Protein AF-0000000080632646 (afdb_homodimer)

Solvent-accessible surface area (backbone atoms only — not comparable to full-atom values): 44361 Å² total; per-residue (Å²): 124,80,54,88,73,35,40,24,27,39,28,62,52,86,60,17,38,57,53,38,39,53,51,4,61,45,96,52,61,19,38,34,31,29,86,48,59,68,58,43,52,38,45,74,72,44,43,52,91,81,66,84,51,54,47,68,54,57,66,64,22,36,61,49,72,34,59,57,71,74,58,52,50,76,34,46,31,38,36,36,32,41,66,48,53,60,45,95,84,55,38,73,36,53,64,54,44,47,50,51,31,37,58,49,10,63,43,55,52,80,72,21,34,43,30,39,27,44,73,50,33,61,46,38,65,66,69,57,37,44,59,40,29,28,68,47,42,74,45,47,77,81,76,29,29,47,41,32,27,35,52,74,82,65,50,92,88,43,84,79,44,36,78,38,57,34,50,38,47,28,11,16,77,42,73,68,46,22,51,48,46,40,34,50,51,44,65,57,22,75,53,33,68,45,78,33,93,26,41,40,37,34,33,38,16,53,33,47,51,33,30,53,53,36,38,49,32,16,48,34,37,51,48,30,56,47,27,54,76,70,72,40,61,43,59,57,22,48,56,53,31,49,56,40,92,82,46,79,88,68,59,43,61,70,57,22,38,82,45,47,64,45,34,42,32,27,52,45,50,53,30,43,75,72,74,36,82,68,51,38,62,51,32,13,51,54,50,34,69,42,40,26,42,48,55,25,49,54,51,52,53,52,52,58,71,65,53,72,86,71,85,76,79,52,29,34,34,35,34,32,47,30,29,47,59,79,46,49,52,53,57,58,27,39,47,58,40,24,52,53,45,34,42,73,73,64,36,43,74,48,34,30,44,96,57,48,52,56,68,58,40,33,68,76,68,71,43,71,69,42,55,80,91,69,59,65,68,9,52,27,37,34,40,60,29,74,24,63,76,53,59,75,48,36,64,62,52,56,38,67,38,22,44,94,42,28,33,38,36,39,26,38,71,55,80,66,61,78,91,67,62,55,77,66,48,48,80,43,60,78,124,82,56,92,74,36,39,25,27,39,26,61,51,86,62,17,36,57,53,39,38,54,50,4,62,45,95,52,61,19,39,34,30,29,87,48,57,70,58,45,52,39,45,74,71,42,44,52,91,81,66,85,50,54,47,68,54,54,66,64,20,37,61,48,72,33,59,57,72,74,57,52,51,76,34,46,31,37,35,38,32,42,66,50,53,60,45,96,84,56,39,72,37,53,63,54,44,46,50,51,32,36,58,49,11,63,42,54,52,80,72,22,36,43,30,40,28,44,71,50,33,61,45,39,64,67,70,56,36,44,59,40,29,28,68,48,42,72,46,46,75,79,76,29,28,46,40,32,28,35,52,72,82,65,50,92,86,43,83,77,44,36,79,39,56,34,51,38,47,28,12,16,77,42,73,67,47,24,51,49,46,41,36,51,52,44,66,56,22,74,53,33,69,44,78,34,92,28,43,39,36,35,33,40,16,55,32,49,51,32,29,53,52,35,37,49,31,15,48,33,38,52,48,29,57,48,27,53,75,68,74,41,61,42,60,58,21,48,56,53,31,51,56,40,91,82,46,79,88,67,59,43,60,69,58,21,38,84,45,48,63,43,34,42,34,29,52,44,51,52,30,42,75,73,73,37,82,68,51,39,65,50,33,14,50,54,50,35,70,43,42,25,43,48,55,26,50,54,49,50,53,52,52,57,71,65,53,71,85,72,87,77,77,51,30,35,34,36,35,33,46,30,31,47,60,80,45,50,53,53,56,58,26,37,46,57,41,24,53,53,45,35,41,73,74,62,34,44,74,47,35,29,46,97,58,46,53,56,68,58,40,32,69,75,70,69,43,72,66,43,55,79,93,69,59,66,68,10,52,26,37,34,41,61,28,75,24,63,75,53,59,72,48,36,64,62,52,56,40,67,38,20,44,94,41,27,35,39,35,38,26,37,69,54,79,65,62,77,90,66,63,56,77,66,47,49,80,43,62,78

InterPro domains:
  IPR001732 UDP-glucose/GDP-mannose dehydrogenase, N-terminal [PF03721] (6-178)
  IPR008927 6-phosphogluconate dehydrogenase-like, C-terminal domain superfamily [SSF48179] (200-291)
  IPR014026 UDP-glucose/GDP-mannose dehydrogenase, dimerisation [PF00984] (201-289)
  IPR014027 UDP-glucose/GDP-mannose dehydrogenase, C-terminal [PF03720] (318-418)
  IPR014027 UDP-glucose/GDP-mannose dehydrogenase, C-terminal [SM00984] (317-418)
  IPR017476 UDP-glucose/GDP-mannose dehydrogenase [PIRSF000124] (6-392)
  IPR017476 UDP-glucose/GDP-mannose dehydrogenase [TIGR03026] (6-405)
  IPR028359 UDP-N-acetyl-D-mannosamine/glucosamine dehydrogenase [PIRSF500136] (3-419)
  IPR028359 UDP-N-acetyl-D-mannosamine/glucosamine dehydrogenase [PTHR43491] (3-418)
  IPR036220 UDP-glucose/GDP-mannose dehydrogenase, C-terminal domain superfamily [SSF52413] (300-417)
  IPR036291 NAD(P)-binding domain superfamily [SSF51735] (5-191)

Sequence (860 aa):
MTHSRRISVIGLGYVGLPVAVAFGRMDVPVVAFDIDARRIAALRAGHDHTGEVADTDLAAARLHLTDDPADLAQADFHIVTVPTPIDDARRPDLRPLLAASRTVGRHLKRGDVVVYESTVYPGATEMDCVPVLEAESGLTFGRDFTIGYSPERINPGDKEHRFETITKVVSGSDPATRSLVAAVYGSVVKAGVHEAASLAVAEAAKVIENTQRDVNIALMNELAVIFHRMGIDTRDVLAAAGTKWNFLKFQPGLVGGHCIGVDPYYLTHRAEQLGHNPEVILAGRRINDTMGQYVAQETVKRLLRGRVGASGPLRVTVLGLTFKEDVPDIRNTRVVDIVAELKSFGVEVALHDPLAAADEVAHEYGLTLTARDALPPADAVVLAVPHAAYRTEGWDLVSGLLKDRRGIVMDVKGLLDRGAVPEGVDLWRLMTHSRRISVIGLGYVGLPVAVAFGRMDVPVVAFDIDARRIAALRAGHDHTGEVADTDLAAARLHLTDDPADLAQADFHIVTVPTPIDDARRPDLRPLLAASRTVGRHLKRGDVVVYESTVYPGATEMDCVPVLEAESGLTFGRDFTIGYSPERINPGDKEHRFETITKVVSGSDPATRSLVAAVYGSVVKAGVHEAASLAVAEAAKVIENTQRDVNIALMNELAVIFHRMGIDTRDVLAAAGTKWNFLKFQPGLVGGHCIGVDPYYLTHRAEQLGHNPEVILAGRRINDTMGQYVAQETVKRLLRGRVGASGPLRVTVLGLTFKEDVPDIRNTRVVDIVAELKSFGVEVALHDPLAAADEVAHEYGLTLTARDALPPADAVVLAVPHAAYRTEGWDLVSGLLKDRRGIVMDVKGLLDRGAVPEGVDLWRL

Secondary structure (DSSP, 8-state):
----PPEEEE--STTHHHHHHHHHTSSS-EEEE-S-HHHHHHHHTT--TTSSS-HHHHHHS-EEEES-GGGGGG-SEEEE-----B-TTS-B--HHHHHHHHHHHTT--TT-EEEE-S---TTHIIIIIHHHHHHHH---BTTTBEEEE------TT-SSS-TTTSPEEEEESSHHHHHHHHHHHHTT-TT-EEE-SSHHHHHHHHHHHHHHHHHHHHHHHHHHHHHHHHT--HHHHHHHHTTSTT----------TTTTTTTHHHHHHHHHHTT---SHHHHHHHHHHHHHHHHHHHHHHHHHHH-SS--S--EEEEE--SSSTT----TT-SHHHHHHHHHHTT-EEEEE-SSS-HHHHHHHH------GGGPPPBSEEEE-S--HHHHHHTHHHHHHTBGGG-EEEEETT--S-GGGPPTTEEEEE-/----PPEEEE--STTHHHHHHHHHTSSS-EEEE-S-HHHHHHHHTT--TTSSS-HHHHHHS-EEEES-GGGGGG-SEEEE-----B-TTS-B--HHHHHHHHHHHTT--TT-EEEE-S---TTHIIIIIHHHHHHHH---BTTTBEEEE------TT-SSS-TTTSPEEEEESSHHHHHHHHHHHHTT-TT-EEE-SSHHHHHHHHHHHHHHHHHHHHHHHHHHHHHHHHT--HHHHHHHHTTSTT----------TTTTTTTHHHHHHHHHHTT---SHHHHHHHHHHHHHHHHHHHHHHHHHHH-SS--S--EEEEE--SSSTT----TT-SHHHHHHHHHHTT-EEEEE-SSS-HHHHHHHH---B--GGGPPPBSEEEE-S--HHHHHHTHHHHHHTBGGG-EEEEETT--S-GGGPPTTEEEEE-

Radius of gyration: 30.77 Å; Cα contacts (8 Å, |Δi|>4): 1858; chains: 2; bounding box: 83×86×66 Å

Structure (mmCIF, N/CA/C/O backbone):
data_AF-0000000080632646-model_v1
#
loop_
_entity.id
_entity.type
_entity.pdbx_description
1 polymer 'UDP-glucose/GDP-mannose dehydrogenase family protein putative Capsular polysaccharide biosynthesis protein'
#
loop_
_atom_site.group_PDB
_atom_site.id
_atom_site.type_symbol
_atom_site.label_atom_id
_atom_site.label_alt_id
_atom_site.label_comp_id
_atom_site.label_asym_id
_atom_site.label_entity_id
_atom_site.label_seq_id
_atom_site.pdbx_PDB_ins_code
_atom_site.Cartn_x
_atom_site.Cartn_y
_atom_site.Cartn_z
_atom_site.occupancy
_atom_site.B_iso_or_equiv
_atom_site.auth_seq_id
_atom_site.auth_comp_id
_atom_site.auth_asym_id
_atom_site.auth_atom_id
_atom_site.pdbx_PDB_model_num
ATOM 1 N N . MET A 1 1 ? -9.266 -21.219 -36.562 1 50 1 MET A N 1
ATOM 2 C CA . MET A 1 1 ? -9.5 -21.484 -35.125 1 50 1 MET A CA 1
ATOM 3 C C . MET A 1 1 ? -8.18 -21.719 -34.406 1 50 1 MET A C 1
ATOM 5 O O . MET A 1 1 ? -7.328 -22.469 -34.875 1 50 1 MET A O 1
ATOM 9 N N . THR A 1 2 ? -7.727 -20.719 -33.344 1 66.56 2 THR A N 1
ATOM 10 C CA . THR A 1 2 ? -6.387 -20.703 -32.781 1 66.56 2 THR A CA 1
ATOM 11 C C . THR A 1 2 ? -6.105 -21.984 -32.031 1 66.56 2 THR A C 1
ATOM 13 O O . THR A 1 2 ? -4.949 -22.312 -31.75 1 66.56 2 THR A O 1
ATOM 16 N N . HIS A 1 3 ? -7.227 -22.797 -31.688 1 81.25 3 HIS A N 1
ATOM 17 C CA . HIS A 1 3 ? -7.062 -24.094 -31.047 1 81.25 3 HIS A CA 1
ATOM 18 C C . HIS A 1 3 ? -8.211 -25.047 -31.406 1 81.25 3 HIS A C 1
ATOM 20 O O . HIS A 1 3 ? -9.227 -24.594 -31.938 1 81.25 3 HIS A O 1
ATOM 26 N N . SER A 1 4 ? -8.062 -26.328 -31.266 1 89 4 SER A N 1
ATOM 27 C CA . SER A 1 4 ? -9.078 -27.297 -31.641 1 89 4 SER A CA 1
ATOM 28 C C . SER A 1 4 ? -9.703 -27.953 -30.406 1 89 4 SER A C 1
ATOM 30 O O . SER A 1 4 ? -10.305 -29.016 -30.5 1 89 4 SER A O 1
ATOM 32 N N . ARG A 1 5 ? -9.578 -27.297 -29.328 1 94.56 5 ARG A N 1
ATOM 33 C CA . ARG A 1 5 ? -10.039 -27.891 -28.078 1 94.56 5 ARG A CA 1
ATOM 34 C C . ARG A 1 5 ? -11.539 -27.672 -27.891 1 94.56 5 ARG A C 1
ATOM 36 O O . ARG A 1 5 ? -12.07 -26.625 -28.266 1 94.56 5 ARG A O 1
ATOM 43 N N . ARG A 1 6 ? -12.203 -28.672 -27.344 1 97.12 6 ARG A N 1
ATOM 44 C CA . ARG A 1 6 ? -13.57 -28.562 -26.859 1 97.12 6 ARG A CA 1
ATOM 45 C C . ARG A 1 6 ? -13.609 -28.188 -25.391 1 97.12 6 ARG A C 1
ATOM 47 O O . ARG A 1 6 ? -13.102 -28.922 -24.547 1 97.12 6 ARG A O 1
ATOM 54 N N . ILE A 1 7 ? -14.32 -27.094 -25.125 1 98.25 7 ILE A N 1
ATOM 55 C CA . ILE A 1 7 ? -14.164 -26.469 -23.812 1 98.25 7 ILE A CA 1
ATOM 56 C C . ILE A 1 7 ? -15.359 -26.812 -22.938 1 98.25 7 ILE A C 1
ATOM 58 O O . ILE A 1 7 ? -16.5 -26.844 -23.406 1 98.25 7 ILE A O 1
ATOM 62 N N . SER A 1 8 ? -15.133 -27.141 -21.719 1 98.75 8 SER A N 1
ATOM 63 C CA . SER A 1 8 ? -16.156 -27.141 -20.672 1 98.75 8 SER A CA 1
ATOM 64 C C . SER A 1 8 ? -15.805 -26.156 -19.562 1 98.75 8 SER A C 1
ATOM 66 O O . SER A 1 8 ? -14.625 -25.906 -19.297 1 98.75 8 SER A O 1
ATOM 68 N N . VAL A 1 9 ? -16.797 -25.547 -18.984 1 98.75 9 VAL A N 1
ATOM 69 C CA . VAL A 1 9 ? -16.656 -24.656 -17.844 1 98.75 9 VAL A CA 1
ATOM 70 C C . VAL A 1 9 ? -17.469 -25.203 -16.656 1 98.75 9 VAL A C 1
ATOM 72 O O . VAL A 1 9 ? -18.656 -25.469 -16.797 1 98.75 9 VAL A O 1
ATOM 75 N N . ILE A 1 10 ? -16.766 -25.484 -15.555 1 98.75 10 ILE A N 1
ATOM 76 C CA . ILE A 1 10 ? -17.391 -26.016 -14.352 1 98.75 10 ILE A CA 1
ATOM 77 C C . ILE A 1 10 ? -17.641 -24.891 -13.352 1 98.75 10 ILE A C 1
ATOM 79 O O . ILE A 1 10 ? -16.688 -24.312 -12.812 1 98.75 10 ILE A O 1
ATOM 83 N N . GLY A 1 11 ? -18.844 -24.656 -12.977 1 97.62 11 GLY A N 1
ATOM 84 C CA . GLY A 1 11 ? -19.266 -23.5 -12.211 1 97.62 11 GLY A CA 1
ATOM 85 C C . GLY A 1 11 ? -19.641 -22.312 -13.07 1 97.62 11 GLY A C 1
ATOM 86 O O . GLY A 1 11 ? -18.844 -21.828 -13.867 1 97.62 11 GLY A O 1
ATOM 87 N N . LEU A 1 12 ? -20.891 -21.875 -12.969 1 97.25 12 LEU A N 1
ATOM 88 C CA . LEU A 1 12 ? -21.375 -20.812 -13.828 1 97.25 12 LEU A CA 1
ATOM 89 C C . LEU A 1 12 ? -21.797 -19.594 -12.992 1 97.25 12 LEU A C 1
ATOM 91 O O . LEU A 1 12 ? -22.859 -19.031 -13.219 1 97.25 12 LEU A O 1
ATOM 95 N N . GLY A 1 13 ? -20.938 -19.297 -11.992 1 90.56 13 GLY A N 1
ATOM 96 C CA . GLY A 1 13 ? -21.141 -18.094 -11.203 1 90.56 13 GLY A CA 1
ATOM 97 C C . GLY A 1 13 ? -20.578 -16.844 -11.852 1 90.56 13 GLY A C 1
ATOM 98 O O . GLY A 1 13 ? -20.641 -16.703 -13.07 1 90.56 13 GLY A O 1
ATOM 99 N N . TYR A 1 14 ? -20.078 -15.914 -11.031 1 86.06 14 TYR A N 1
ATOM 100 C CA . TYR A 1 14 ? -19.594 -14.609 -11.453 1 86.06 14 TYR A CA 1
ATOM 101 C C . TYR A 1 14 ? -18.422 -14.758 -12.43 1 86.06 14 TYR A C 1
ATOM 103 O O . TYR A 1 14 ? -18.25 -13.914 -13.312 1 86.06 14 TYR A O 1
ATOM 111 N N . VAL A 1 15 ? -17.672 -15.836 -12.234 1 90.88 15 VAL A N 1
ATOM 112 C CA . VAL A 1 15 ? -16.469 -16.016 -13.031 1 90.88 15 VAL A CA 1
ATOM 113 C C . VAL A 1 15 ? -16.75 -16.953 -14.203 1 90.88 15 VAL A C 1
ATOM 115 O O . VAL A 1 15 ? -16.438 -16.625 -15.352 1 90.88 15 VAL A O 1
ATOM 118 N N . GLY A 1 16 ? -17.406 -18 -13.992 1 95.5 16 GLY A N 1
ATOM 119 C CA . GLY A 1 16 ? -17.547 -19.078 -14.961 1 95.5 16 GLY A CA 1
ATOM 120 C C . GLY A 1 16 ? -18.438 -18.719 -16.125 1 95.5 16 GLY A C 1
ATOM 121 O O . GLY A 1 16 ? -18.156 -19.062 -17.281 1 95.5 16 GLY A O 1
ATOM 122 N N . LEU A 1 17 ? -19.516 -18.016 -15.844 1 95 17 LEU A N 1
ATOM 123 C CA . LEU A 1 17 ? -20.469 -17.734 -16.906 1 95 17 LEU A CA 1
ATOM 124 C C . LEU A 1 17 ? -19.859 -16.797 -17.953 1 95 17 LEU A C 1
ATOM 126 O O . LEU A 1 17 ? -19.953 -17.062 -19.156 1 95 17 LEU A O 1
ATOM 130 N N . PRO A 1 18 ? -19.203 -15.695 -17.531 1 93.56 18 PRO A N 1
ATOM 131 C CA . PRO A 1 18 ? -18.547 -14.852 -18.516 1 93.56 18 PRO A CA 1
ATOM 132 C C . PRO A 1 18 ? -17.516 -15.625 -19.359 1 93.56 18 PRO A C 1
ATOM 134 O O . PRO A 1 18 ? -17.391 -15.391 -20.562 1 93.56 18 PRO A O 1
ATOM 137 N N . VAL A 1 19 ? -16.797 -16.531 -18.75 1 95.88 19 VAL A N 1
ATOM 138 C CA . VAL A 1 19 ? -15.82 -17.344 -19.453 1 95.88 19 VAL A CA 1
ATOM 139 C C . VAL A 1 19 ? -16.516 -18.234 -20.469 1 95.88 19 VAL A C 1
ATOM 141 O O . VAL A 1 19 ? -16.109 -18.297 -21.625 1 95.88 19 VAL A O 1
ATOM 144 N N . ALA A 1 20 ? -17.578 -18.906 -20.062 1 97.25 20 ALA A N 1
ATOM 145 C CA . ALA A 1 20 ? -18.344 -19.797 -20.938 1 97.25 20 ALA A CA 1
ATOM 146 C C . ALA A 1 20 ? -18.906 -19.031 -22.125 1 97.25 20 ALA A C 1
ATOM 148 O O . ALA A 1 20 ? -18.844 -19.5 -23.266 1 97.25 20 ALA A O 1
ATOM 149 N N . VAL A 1 21 ? -19.422 -17.859 -21.828 1 95.94 21 VAL A N 1
ATOM 150 C CA . VAL A 1 21 ? -20.047 -17.047 -22.859 1 95.94 21 VAL A CA 1
ATOM 151 C C . VAL A 1 21 ? -19 -16.578 -23.859 1 95.94 21 VAL A C 1
ATOM 153 O O . VAL A 1 21 ? -19.25 -16.578 -25.078 1 95.94 21 VAL A O 1
ATOM 156 N N . ALA A 1 22 ? -17.859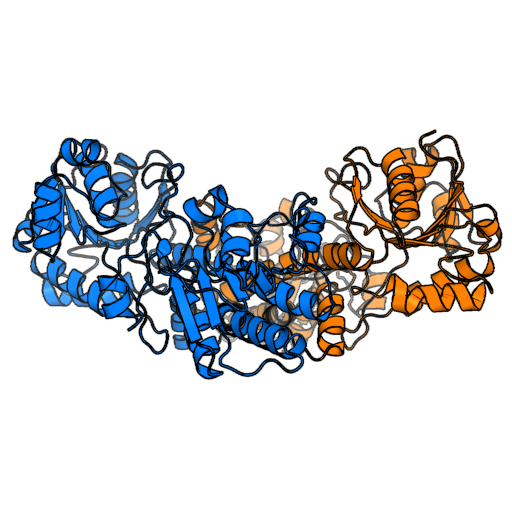 -16.156 -23.391 1 94.75 22 ALA A N 1
ATOM 157 C CA . ALA A 1 22 ? -16.781 -15.719 -24.281 1 94.75 22 ALA A CA 1
ATOM 158 C C . ALA A 1 22 ? -16.375 -16.828 -25.25 1 94.75 22 ALA A C 1
ATOM 160 O O . ALA A 1 22 ? -16.234 -16.594 -26.453 1 94.75 22 ALA A O 1
ATOM 161 N N . PHE A 1 23 ? -16.234 -18.016 -24.75 1 96.25 23 PHE A N 1
ATOM 162 C CA . PHE A 1 23 ? -15.852 -19.141 -25.594 1 96.25 23 PHE A CA 1
ATOM 163 C C . PHE A 1 23 ? -17.031 -19.578 -26.469 1 96.25 23 PHE A C 1
ATOM 165 O O . PHE A 1 23 ? -16.844 -20.047 -27.578 1 96.25 23 PHE A O 1
ATOM 172 N N . GLY A 1 24 ? -18.203 -19.438 -25.922 1 96.25 24 GLY A N 1
ATOM 173 C CA . GLY A 1 24 ? -19.406 -19.828 -26.641 1 96.25 24 GLY A CA 1
ATOM 174 C C . GLY A 1 24 ? -19.672 -18.984 -27.859 1 96.25 24 GLY A C 1
ATOM 175 O O . GLY A 1 24 ? -20.484 -19.359 -28.719 1 96.25 24 GLY A O 1
ATOM 176 N N . ARG A 1 25 ? -19.078 -17.844 -27.922 1 92.62 25 ARG A N 1
ATOM 177 C CA . ARG A 1 25 ? -19.234 -16.984 -29.078 1 92.62 25 ARG A CA 1
ATOM 178 C C . ARG A 1 25 ? -18.422 -17.484 -30.266 1 92.62 25 ARG A C 1
ATOM 180 O O . ARG A 1 25 ? -18.625 -17.062 -31.391 1 92.62 25 ARG A O 1
ATOM 187 N N . MET A 1 26 ? -17.656 -18.375 -29.938 1 88.94 26 MET A N 1
ATOM 188 C CA . MET A 1 26 ? -16.906 -19.016 -31 1 88.94 26 MET A CA 1
ATOM 189 C C . MET A 1 26 ? -17.734 -20.094 -31.688 1 88.94 26 MET A C 1
ATOM 191 O O . MET A 1 26 ? -18.891 -20.312 -31.328 1 88.94 26 MET A O 1
ATOM 195 N N . ASP A 1 27 ? -17.219 -20.797 -32.656 1 83.25 27 ASP A N 1
ATOM 196 C CA . ASP A 1 27 ? -17.984 -21.703 -33.5 1 83.25 27 ASP A CA 1
ATOM 197 C C . ASP A 1 27 ? -18.219 -23.047 -32.812 1 83.25 27 ASP A C 1
ATOM 199 O O . ASP A 1 27 ? -18.984 -23.875 -33.281 1 83.25 27 ASP A O 1
ATOM 203 N N . VAL A 1 28 ? -17.625 -23.281 -31.734 1 83.81 28 VAL A N 1
ATOM 204 C CA . VAL A 1 28 ? -17.766 -24.562 -31.047 1 83.81 28 VAL A CA 1
ATOM 205 C C . VAL A 1 28 ? -18.516 -24.375 -29.734 1 83.81 28 VAL A C 1
ATOM 207 O O . VAL A 1 28 ? -18.188 -23.484 -28.938 1 83.81 28 VAL A O 1
ATOM 210 N N . PRO A 1 29 ? -19.531 -25.312 -29.516 1 90.12 29 PRO A N 1
ATOM 211 C CA . PRO A 1 29 ? -20.297 -25.172 -28.266 1 90.12 29 PRO A CA 1
ATOM 212 C C . PRO A 1 29 ? -19.453 -25.453 -27.031 1 90.12 29 PRO A C 1
ATOM 214 O O . PRO A 1 29 ? -18.594 -26.359 -27.047 1 90.12 29 PRO A O 1
ATOM 217 N N . VAL A 1 30 ? -19.719 -24.75 -26.016 1 97.75 30 VAL A N 1
ATOM 218 C CA . VAL A 1 30 ? -19.062 -24.922 -24.719 1 97.75 30 VAL A CA 1
ATOM 219 C C . VAL A 1 30 ? -19.953 -25.719 -23.797 1 97.75 30 VAL A C 1
ATOM 221 O O . VAL A 1 30 ? -21.156 -25.422 -23.656 1 97.75 30 VAL A O 1
ATOM 224 N N . VAL A 1 31 ? -19.469 -26.812 -23.234 1 98.62 31 VAL A N 1
ATOM 225 C CA . VAL A 1 31 ? -20.188 -27.484 -22.156 1 98.62 31 VAL A CA 1
ATOM 226 C C . VAL A 1 31 ? -20.172 -26.625 -20.891 1 98.62 31 VAL A C 1
ATOM 228 O O . VAL A 1 31 ? -19.156 -26.578 -20.203 1 98.62 31 VAL A O 1
ATOM 231 N N . ALA A 1 32 ? -21.281 -26.016 -20.625 1 98.75 32 ALA A N 1
ATOM 232 C CA . ALA A 1 32 ? -21.422 -25.141 -19.469 1 98.75 32 ALA A CA 1
ATOM 233 C C . ALA A 1 32 ? -22.156 -25.859 -18.328 1 98.75 32 ALA A C 1
ATOM 235 O O . ALA A 1 32 ? -23.375 -25.984 -18.359 1 98.75 32 ALA A O 1
ATOM 236 N N . PHE A 1 33 ? -21.391 -26.188 -17.297 1 98.69 33 PHE A N 1
ATOM 237 C CA . PHE A 1 33 ? -21.891 -27.094 -16.266 1 98.69 33 PHE A CA 1
ATOM 238 C C . PHE A 1 33 ? -22.016 -26.359 -14.93 1 98.69 33 PHE A C 1
ATOM 240 O O . PHE A 1 33 ? -21.125 -25.578 -14.562 1 98.69 33 PHE A O 1
ATOM 247 N N . ASP A 1 34 ? -23.125 -26.547 -14.281 1 98.5 34 ASP A N 1
ATOM 248 C CA . ASP A 1 34 ? -23.297 -26.141 -12.891 1 98.5 34 ASP A CA 1
ATOM 249 C C . ASP A 1 34 ? -24.078 -27.203 -12.109 1 98.5 34 ASP A C 1
ATOM 251 O O . ASP A 1 34 ? -25.016 -27.812 -12.633 1 98.5 34 ASP A O 1
ATOM 255 N N . ILE A 1 35 ? -23.625 -27.391 -10.844 1 97.31 35 ILE A N 1
ATOM 256 C CA . ILE A 1 35 ? -24.266 -28.422 -10.023 1 97.31 35 ILE A CA 1
ATOM 257 C C . ILE A 1 35 ? -25.672 -27.953 -9.625 1 97.31 35 ILE A C 1
ATOM 259 O O . ILE A 1 35 ? -26.516 -28.766 -9.234 1 97.31 35 ILE A O 1
ATOM 263 N N . ASP A 1 36 ? -25.891 -26.656 -9.625 1 96.12 36 ASP A N 1
ATOM 264 C CA . ASP A 1 36 ? -27.156 -26.062 -9.219 1 96.12 36 ASP A CA 1
ATOM 265 C C . ASP A 1 36 ? -28.156 -26.078 -10.375 1 96.12 36 ASP A C 1
ATOM 267 O O . ASP A 1 36 ? -28.141 -25.203 -11.242 1 96.12 36 ASP A O 1
ATOM 271 N N . ALA A 1 37 ? -29.188 -26.891 -10.297 1 96.44 37 ALA A N 1
ATOM 272 C CA . ALA A 1 37 ? -30.203 -27.031 -11.344 1 96.44 37 ALA A CA 1
ATOM 273 C C . ALA A 1 37 ? -30.984 -25.734 -11.523 1 96.44 37 ALA A C 1
ATOM 275 O O . ALA A 1 37 ? -31.422 -25.406 -12.633 1 96.44 37 ALA A O 1
ATOM 276 N N . ARG A 1 38 ? -31.203 -25 -10.422 1 92.56 38 ARG A N 1
ATOM 277 C CA . ARG A 1 38 ? -31.922 -23.734 -10.5 1 92.56 38 ARG A CA 1
ATOM 278 C C . ARG A 1 38 ? -31.141 -22.719 -11.32 1 92.56 38 ARG A C 1
ATOM 280 O O . ARG A 1 38 ? -31.734 -21.875 -12.008 1 92.56 38 ARG A O 1
ATOM 287 N N . ARG A 1 39 ? -29.828 -22.797 -11.156 1 95.38 39 ARG A N 1
ATOM 288 C CA . ARG A 1 39 ? -28.953 -21.922 -11.938 1 95.38 39 ARG A CA 1
ATOM 289 C C . ARG A 1 39 ? -29.047 -22.25 -13.422 1 95.38 39 ARG A C 1
ATOM 291 O O . ARG A 1 39 ? -29.172 -21.344 -14.25 1 95.38 39 ARG A O 1
ATOM 298 N N . ILE A 1 40 ? -29.078 -23.484 -13.766 1 97.44 40 ILE A N 1
ATOM 299 C CA . ILE A 1 40 ? -29.156 -23.922 -15.148 1 97.44 40 ILE A CA 1
ATOM 300 C C . ILE A 1 40 ? -30.5 -23.531 -15.75 1 97.44 40 ILE A C 1
ATOM 302 O O . ILE A 1 40 ? -30.562 -23.016 -16.875 1 97.44 40 ILE A O 1
ATOM 306 N N . ALA A 1 41 ? -31.516 -23.703 -14.977 1 97 41 ALA A N 1
ATOM 307 C CA . ALA A 1 41 ? -32.875 -23.344 -15.445 1 97 41 ALA A CA 1
ATOM 308 C C . ALA A 1 41 ? -32.969 -21.859 -15.734 1 97 41 ALA A C 1
ATOM 310 O O . ALA A 1 41 ? -33.562 -21.453 -16.75 1 97 41 ALA A O 1
ATOM 311 N N . ALA A 1 42 ? -32.438 -21.078 -14.844 1 95.5 42 ALA A N 1
ATOM 312 C CA . ALA A 1 42 ? -32.469 -19.625 -15.023 1 95.5 42 ALA A CA 1
ATOM 313 C C . ALA A 1 42 ? -31.703 -19.219 -16.281 1 95.5 42 ALA A C 1
ATOM 315 O O . ALA A 1 42 ? -32.156 -18.359 -17.031 1 95.5 42 ALA A O 1
ATOM 316 N N . LEU A 1 43 ? -30.609 -19.844 -16.5 1 97.38 43 LEU A N 1
ATOM 317 C CA . LEU A 1 43 ? -29.797 -19.516 -17.672 1 97.38 43 LEU A CA 1
ATOM 318 C C . LEU A 1 43 ? -30.469 -19.984 -18.953 1 97.38 43 LEU A C 1
ATOM 320 O O . LEU A 1 43 ? -30.391 -19.297 -19.984 1 97.38 43 LEU A O 1
ATOM 324 N N . ARG A 1 44 ? -31.172 -21.078 -18.906 1 96.94 44 ARG A N 1
ATOM 325 C CA . ARG A 1 44 ? -31.922 -21.562 -20.062 1 96.94 44 ARG A CA 1
ATOM 326 C C . ARG A 1 44 ? -33.062 -20.609 -20.406 1 96.94 44 ARG A C 1
ATOM 328 O O . ARG A 1 44 ? -33.406 -20.438 -21.578 1 96.94 44 ARG A O 1
ATOM 335 N N . ALA A 1 45 ? -33.469 -20 -19.359 1 96.5 45 ALA A N 1
ATOM 336 C CA . ALA A 1 45 ? -34.531 -19.016 -19.547 1 96.5 45 ALA A CA 1
ATOM 337 C C . ALA A 1 45 ? -33.969 -17.688 -20.031 1 96.5 45 ALA A C 1
ATOM 339 O O . ALA A 1 45 ? -34.719 -16.75 -20.312 1 96.5 45 ALA A O 1
ATOM 340 N N . GLY A 1 46 ? -32.656 -17.609 -20.078 1 94.94 46 GLY A N 1
ATOM 341 C CA . GLY A 1 46 ? -32.031 -16.469 -20.688 1 94.94 46 GLY A CA 1
ATOM 342 C C . GLY A 1 46 ? -31.625 -15.398 -19.703 1 94.94 46 GLY A C 1
ATOM 343 O O . GLY A 1 46 ? -31.391 -14.25 -20.078 1 94.94 46 GLY A O 1
ATOM 344 N N . HIS A 1 47 ? -31.594 -15.781 -18.469 1 92.81 47 HIS A N 1
ATOM 345 C CA . HIS A 1 47 ? -31.344 -14.75 -17.469 1 92.81 47 HIS A CA 1
ATOM 346 C C . HIS A 1 47 ? -30.156 -15.109 -16.594 1 92.81 47 HIS A C 1
ATOM 348 O O . HIS A 1 47 ? -30.062 -16.234 -16.078 1 92.81 47 HIS A O 1
ATOM 354 N N . ASP A 1 48 ? -29.281 -14.195 -16.453 1 91.12 48 ASP A N 1
ATOM 355 C CA . ASP A 1 48 ? -28.156 -14.312 -15.516 1 91.12 48 ASP A CA 1
ATOM 356 C C . ASP A 1 48 ? -28.422 -13.508 -14.242 1 91.12 48 ASP A C 1
ATOM 358 O O . ASP A 1 48 ? -28.281 -12.281 -14.242 1 91.12 48 ASP A O 1
ATOM 362 N N . HIS A 1 49 ? -28.609 -14.109 -13.164 1 80.81 49 HIS A N 1
ATOM 363 C CA . HIS A 1 49 ? -28.969 -13.422 -11.922 1 80.81 49 HIS A CA 1
ATOM 364 C C . HIS A 1 49 ? -27.766 -12.68 -11.344 1 80.81 49 HIS A C 1
ATOM 366 O O . HIS A 1 49 ? -27.922 -11.812 -10.484 1 80.81 49 HIS A O 1
ATOM 372 N N . THR A 1 50 ? -26.516 -12.984 -11.727 1 77.88 50 THR A N 1
ATOM 373 C CA . THR A 1 50 ? -25.328 -12.281 -11.219 1 77.88 50 THR A CA 1
ATOM 374 C C .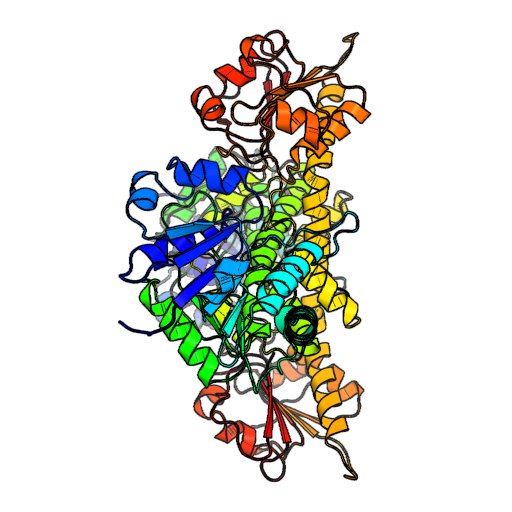 THR A 1 50 ? -25.219 -10.898 -11.844 1 77.88 50 THR A C 1
ATOM 376 O O . THR A 1 50 ? -24.5 -10.039 -11.328 1 77.88 50 THR A O 1
ATOM 379 N N . GLY A 1 51 ? -25.766 -10.719 -12.992 1 78.75 51 GLY A N 1
ATOM 380 C CA . GLY A 1 51 ? -25.734 -9.438 -13.672 1 78.75 51 GLY A CA 1
ATOM 381 C C . GLY A 1 51 ? -24.453 -9.219 -14.469 1 78.75 51 GLY A C 1
ATOM 382 O O . GLY A 1 51 ? -24.234 -8.141 -15.016 1 78.75 51 GLY A O 1
ATOM 383 N N . GLU A 1 52 ? -23.594 -10.172 -14.641 1 82.31 52 GLU A N 1
ATOM 384 C CA . GLU A 1 52 ? -22.312 -10.023 -15.328 1 82.31 52 GLU A CA 1
ATOM 385 C C . GLU A 1 52 ? -22.484 -10.18 -16.828 1 82.31 52 GLU A C 1
ATOM 387 O O . GLU A 1 52 ? -21.672 -9.664 -17.609 1 82.31 52 GLU A O 1
ATOM 392 N N . VAL A 1 53 ? -23.547 -10.969 -17.281 1 89.31 53 VAL A N 1
ATOM 393 C CA . VAL A 1 53 ? -23.766 -11.227 -18.688 1 89.31 53 VAL A CA 1
ATOM 394 C C . VAL A 1 53 ? -25.156 -10.734 -19.094 1 89.31 53 VAL A C 1
ATOM 396 O O . VAL A 1 53 ? -26.156 -11.125 -18.484 1 89.31 53 VAL A O 1
ATOM 399 N N . ALA A 1 54 ? -25.156 -9.914 -20.094 1 90.94 54 ALA A N 1
ATOM 400 C CA . ALA A 1 54 ? -26.438 -9.422 -20.609 1 90.94 54 ALA A CA 1
ATOM 401 C C . ALA A 1 54 ? -27.219 -10.555 -21.281 1 90.94 54 ALA A C 1
ATOM 403 O O . ALA A 1 54 ? -26.625 -11.477 -21.859 1 90.94 54 ALA A O 1
ATOM 404 N N . ASP A 1 55 ? -28.531 -10.406 -21.281 1 94.69 55 ASP A N 1
ATOM 405 C CA . ASP A 1 55 ? -29.406 -11.406 -21.891 1 94.69 55 ASP A CA 1
ATOM 406 C C . ASP A 1 55 ? -29.047 -11.617 -23.359 1 94.69 55 ASP A C 1
ATOM 408 O O . ASP A 1 55 ? -29.078 -12.742 -23.844 1 94.69 55 ASP A O 1
ATOM 412 N N . THR A 1 56 ? -28.719 -10.586 -23.984 1 95.06 56 THR A N 1
ATOM 413 C CA . THR A 1 56 ? -28.406 -10.648 -25.406 1 95.06 56 THR A CA 1
ATOM 414 C C . THR A 1 56 ? -27.125 -11.453 -25.641 1 95.06 56 THR A C 1
ATOM 416 O O . THR A 1 56 ? -27.047 -12.25 -26.578 1 95.06 56 THR A O 1
ATOM 419 N N . ASP A 1 57 ? -26.203 -11.289 -24.781 1 93.62 57 ASP A N 1
ATOM 420 C CA . ASP A 1 57 ? -24.938 -12 -24.906 1 93.62 57 ASP A CA 1
ATOM 421 C C . ASP A 1 57 ? -25.109 -13.484 -24.578 1 93.62 57 ASP A C 1
ATOM 423 O O . ASP A 1 57 ? -24.5 -14.344 -25.219 1 93.62 57 ASP A O 1
ATOM 427 N N . LEU A 1 58 ? -25.922 -13.711 -23.609 1 95.62 58 LEU A N 1
ATOM 428 C CA . LEU A 1 58 ? -26.203 -15.094 -23.234 1 95.62 58 LEU A CA 1
ATOM 429 C C . LEU A 1 58 ? -26.891 -15.844 -24.359 1 95.62 58 LEU A C 1
ATOM 431 O O . LEU A 1 58 ? -26.562 -17 -24.641 1 95.62 58 LEU A O 1
ATOM 435 N N . ALA A 1 59 ? -27.766 -15.164 -24.984 1 94.56 59 ALA A N 1
ATOM 436 C CA . ALA A 1 59 ? -28.531 -15.773 -26.078 1 94.56 59 ALA A CA 1
ATOM 437 C C . ALA A 1 59 ? -27.641 -16.031 -27.281 1 94.56 59 ALA A C 1
ATOM 439 O O . ALA A 1 59 ? -27.859 -17 -28.016 1 94.56 59 ALA A O 1
ATOM 440 N N . ALA A 1 60 ? -26.703 -15.258 -27.438 1 94.44 60 ALA A N 1
ATOM 441 C CA . ALA A 1 60 ? -25.844 -15.336 -28.609 1 94.44 60 ALA A CA 1
ATOM 442 C C . ALA A 1 60 ? -24.781 -16.422 -28.453 1 94.44 60 ALA A C 1
ATOM 444 O O . ALA A 1 60 ? -24.172 -16.859 -29.422 1 94.44 60 ALA A O 1
ATOM 445 N N . ALA A 1 61 ? -24.5 -16.812 -27.266 1 95.75 61 ALA A N 1
ATOM 446 C CA . ALA A 1 61 ? -23.438 -17.781 -26.984 1 95.75 61 ALA A CA 1
ATOM 447 C C . ALA A 1 61 ? -23.938 -19.203 -27.156 1 95.75 61 ALA A C 1
ATOM 449 O O . ALA A 1 61 ? -25.047 -19.547 -26.766 1 95.75 61 ALA A O 1
ATOM 450 N N . ARG A 1 62 ? -23.125 -20 -27.844 1 96.38 62 ARG A N 1
ATOM 451 C CA . ARG A 1 62 ? -23.438 -21.406 -28 1 96.38 62 ARG A CA 1
ATOM 452 C C . ARG A 1 62 ? -23.031 -22.203 -26.766 1 96.38 62 ARG A C 1
ATOM 454 O O . ARG A 1 62 ? -21.938 -22.75 -26.719 1 96.38 62 ARG A O 1
ATOM 461 N N . LEU A 1 63 ? -23.984 -22.359 -25.859 1 97.88 63 LEU A N 1
ATOM 462 C CA . LEU A 1 63 ? -23.719 -23.047 -24.609 1 97.88 63 LEU A CA 1
ATOM 463 C C . LEU A 1 63 ? -24.578 -24.297 -24.469 1 97.88 63 LEU A C 1
ATOM 465 O O . LEU A 1 63 ? -25.781 -24.25 -24.719 1 97.88 63 LEU A O 1
ATOM 469 N N . HIS A 1 64 ? -23.969 -25.391 -24.25 1 98 64 HIS A N 1
ATOM 470 C CA . HIS A 1 64 ? -24.672 -26.562 -23.734 1 98 64 HIS A CA 1
ATOM 471 C C . HIS A 1 64 ? -24.812 -26.5 -22.219 1 98 64 HIS A C 1
ATOM 473 O O . HIS A 1 64 ? -23.984 -27.031 -21.484 1 98 64 HIS A O 1
ATOM 479 N N . LEU A 1 65 ? -25.922 -25.859 -21.781 1 98.38 65 LEU A N 1
ATOM 480 C CA . LEU A 1 65 ? -26.172 -25.688 -20.344 1 98.38 65 LEU A CA 1
ATOM 481 C C . LEU A 1 65 ? -26.641 -27 -19.719 1 98.38 65 LEU A C 1
ATOM 483 O O . LEU A 1 65 ? -27.625 -27.594 -20.156 1 98.38 65 LEU A O 1
ATOM 487 N N . THR A 1 66 ? -25.922 -27.438 -18.688 1 98.56 66 THR A N 1
ATOM 488 C CA . THR A 1 66 ? -26.234 -28.766 -18.156 1 98.56 66 THR A CA 1
ATOM 489 C C . THR A 1 66 ? -25.875 -28.859 -16.672 1 98.56 66 THR A C 1
ATOM 491 O O . THR A 1 66 ? -25 -28.125 -16.188 1 98.56 66 THR A O 1
ATOM 494 N N . ASP A 1 67 ? -26.594 -29.625 -15.922 1 98.5 67 ASP A N 1
ATOM 495 C CA . ASP A 1 67 ? -26.25 -29.984 -14.555 1 98.5 67 ASP A CA 1
ATOM 496 C C . ASP A 1 67 ? -25.906 -31.469 -14.453 1 98.5 67 ASP A C 1
ATOM 498 O O . ASP A 1 67 ? -25.766 -32 -13.352 1 98.5 67 ASP A O 1
ATOM 502 N N . ASP A 1 68 ? -25.75 -32.125 -15.609 1 98.44 68 ASP A N 1
ATOM 503 C CA . ASP A 1 68 ? -25.344 -33.531 -15.672 1 98.44 68 ASP A CA 1
ATOM 504 C C . ASP A 1 68 ? -23.828 -33.656 -15.891 1 98.44 68 ASP A C 1
ATOM 506 O O . ASP A 1 68 ? -23.328 -33.344 -16.969 1 98.44 68 ASP A O 1
ATOM 510 N N . PRO A 1 69 ? -23.141 -34.219 -14.898 1 98.44 69 PRO A N 1
ATOM 511 C CA . PRO A 1 69 ? -21.672 -34.25 -15.008 1 98.44 69 PRO A CA 1
ATOM 512 C C . PRO A 1 69 ? -21.203 -35.156 -16.156 1 98.44 69 PRO A C 1
ATOM 514 O O . PRO A 1 69 ? -20.078 -35 -16.641 1 98.44 69 PRO A O 1
ATOM 517 N N . ALA A 1 70 ? -22.016 -36 -16.641 1 98.38 70 ALA A N 1
ATOM 518 C CA . ALA A 1 70 ? -21.641 -36.906 -17.734 1 98.38 70 ALA A CA 1
ATOM 519 C C . ALA A 1 70 ? -21.328 -36.125 -19 1 98.38 70 ALA A C 1
ATOM 521 O O . ALA A 1 70 ? -20.547 -36.562 -19.844 1 98.38 70 ALA A O 1
ATOM 522 N N . ASP A 1 71 ? -21.859 -34.969 -19.125 1 98.5 71 ASP A N 1
ATOM 523 C CA . ASP A 1 71 ? -21.672 -34.156 -20.312 1 98.5 71 ASP A CA 1
ATOM 524 C C . ASP A 1 71 ? -20.25 -33.625 -20.391 1 98.5 71 ASP A C 1
ATOM 526 O O . ASP A 1 71 ? -19.797 -33.188 -21.453 1 98.5 71 ASP A O 1
ATOM 530 N N . LEU A 1 72 ? -19.547 -33.656 -19.297 1 98.62 72 LEU A N 1
ATOM 531 C CA . LEU A 1 72 ? -18.172 -33.156 -19.266 1 98.62 72 LEU A CA 1
ATOM 532 C C . LEU A 1 72 ? -17.266 -34.031 -20.141 1 98.62 72 LEU A C 1
ATOM 534 O O . LEU A 1 72 ? -16.219 -33.562 -20.609 1 98.62 72 LEU A O 1
ATOM 538 N N . ALA A 1 73 ? -17.703 -35.219 -20.391 1 97.94 73 ALA A N 1
ATOM 539 C CA . ALA A 1 73 ? -16.922 -36.156 -21.219 1 97.94 73 ALA A CA 1
ATOM 540 C C . ALA A 1 73 ? -16.812 -35.656 -22.656 1 97.94 73 ALA A C 1
ATOM 542 O O . ALA A 1 73 ? -15.945 -36.094 -23.406 1 97.94 73 ALA A O 1
ATOM 543 N N . GLN A 1 74 ? -17.656 -34.75 -23 1 97.5 74 GLN A N 1
ATOM 544 C CA . GLN A 1 74 ? -17.688 -34.219 -24.359 1 97.5 74 GLN A CA 1
ATOM 545 C C . GLN A 1 74 ? -16.531 -33.25 -24.594 1 97.5 74 GLN A C 1
ATOM 547 O O . GLN A 1 74 ? -16.219 -32.906 -25.734 1 97.5 74 GLN A O 1
ATOM 552 N N . ALA A 1 75 ? -15.914 -32.812 -23.562 1 98.25 75 ALA A N 1
ATOM 553 C CA . ALA A 1 75 ? -14.859 -31.812 -23.656 1 98.25 75 ALA A CA 1
ATOM 554 C C . ALA A 1 75 ? -13.484 -32.406 -23.406 1 98.25 75 ALA A C 1
ATOM 556 O O . ALA A 1 75 ? -13.383 -33.562 -22.922 1 98.25 75 ALA A O 1
ATOM 557 N N . ASP A 1 76 ? -12.445 -31.688 -23.797 1 98.38 76 ASP A N 1
ATOM 558 C CA . ASP A 1 76 ? -11.078 -32.125 -23.547 1 98.38 76 ASP A CA 1
ATOM 559 C C . ASP A 1 76 ? -10.242 -31 -22.938 1 98.38 76 ASP A C 1
ATOM 561 O O . ASP A 1 76 ? -9.031 -31.141 -22.766 1 98.38 76 ASP A O 1
ATOM 565 N N . PHE A 1 77 ? -10.844 -29.859 -22.719 1 98.69 77 PHE A N 1
ATOM 566 C CA . PHE A 1 77 ? -10.305 -28.703 -22.016 1 98.69 77 PHE A CA 1
ATOM 567 C C . PHE A 1 77 ? -11.289 -28.188 -20.969 1 98.69 77 PHE A C 1
ATOM 569 O O . PHE A 1 77 ? -12.305 -27.578 -21.312 1 98.69 77 PHE A O 1
ATOM 576 N N . HIS A 1 78 ? -10.969 -28.438 -19.719 1 98.88 78 HIS A N 1
ATOM 577 C CA . HIS A 1 78 ? -11.906 -28.203 -18.625 1 98.88 78 HIS A CA 1
ATOM 578 C C . HIS A 1 78 ? -11.477 -27 -17.781 1 98.88 78 HIS A C 1
ATOM 580 O O . HIS A 1 78 ? -10.391 -27 -17.203 1 98.88 78 HIS A O 1
ATOM 586 N N . ILE A 1 79 ? -12.328 -25.984 -17.719 1 98.88 79 ILE A N 1
ATOM 587 C CA . ILE A 1 79 ? -12.047 -24.797 -16.922 1 98.88 79 ILE A CA 1
ATOM 588 C C . ILE A 1 79 ? -12.875 -24.828 -15.641 1 98.88 79 ILE A C 1
ATOM 590 O O . ILE A 1 79 ? -14.109 -24.781 -15.688 1 98.88 79 ILE A O 1
ATOM 594 N N . VAL A 1 80 ? -12.195 -24.875 -14.5 1 98.81 80 VAL A N 1
ATOM 595 C CA . VAL A 1 80 ? -12.859 -24.969 -13.203 1 98.81 80 VAL A CA 1
ATOM 596 C C . VAL A 1 80 ? -12.93 -23.594 -12.555 1 98.81 80 VAL A C 1
ATOM 598 O O . VAL A 1 80 ? -11.898 -22.969 -12.32 1 98.81 80 VAL A O 1
ATOM 601 N N . THR A 1 81 ? -14.117 -23.125 -12.258 1 97.75 81 THR A N 1
ATOM 602 C CA . THR A 1 81 ? -14.32 -21.766 -11.734 1 97.75 81 THR A CA 1
ATOM 603 C C . THR A 1 81 ? -15.227 -21.797 -10.508 1 97.75 81 THR A C 1
ATOM 605 O O . THR A 1 81 ? -16.156 -20.984 -10.391 1 97.75 81 THR A O 1
ATOM 608 N N . VAL A 1 82 ? -15.008 -22.641 -9.531 1 96.62 82 VAL A N 1
ATOM 609 C CA . VAL A 1 82 ? -15.844 -22.766 -8.344 1 96.62 82 VAL A CA 1
ATOM 610 C C . VAL A 1 82 ? -15.266 -21.906 -7.215 1 96.62 82 VAL A C 1
ATOM 612 O O . VAL A 1 82 ? -14.102 -21.5 -7.266 1 96.62 82 VAL A O 1
ATOM 615 N N . PRO A 1 83 ? -16.078 -21.578 -6.234 1 92.56 83 PRO A N 1
ATOM 616 C CA . PRO A 1 83 ? -15.602 -20.719 -5.152 1 92.56 83 PRO A CA 1
ATOM 617 C C . PRO A 1 83 ? -14.625 -21.422 -4.215 1 92.56 83 PRO A C 1
ATOM 619 O O . PRO A 1 83 ? -14.641 -22.656 -4.113 1 92.56 83 PRO A O 1
ATOM 622 N N . THR A 1 84 ? -13.758 -20.703 -3.656 1 93.81 84 THR A N 1
ATOM 623 C CA . THR A 1 84 ? -12.867 -21.125 -2.586 1 93.81 84 THR A CA 1
ATOM 624 C C . THR A 1 84 ? -13.008 -20.219 -1.369 1 93.81 84 THR A C 1
ATOM 626 O O . THR A 1 84 ? -12.125 -19.406 -1.089 1 93.81 84 THR A O 1
ATOM 629 N N . PRO A 1 85 ? -14.047 -20.391 -0.577 1 91.06 85 PRO A N 1
ATOM 630 C CA . PRO A 1 85 ? -14.266 -19.531 0.592 1 91.06 85 PRO A CA 1
ATOM 631 C C . PRO A 1 85 ? -13.25 -19.781 1.701 1 91.06 85 PRO A C 1
ATOM 633 O O . PRO A 1 85 ? -12.32 -20.578 1.526 1 91.06 85 PRO A O 1
ATOM 636 N N . ILE A 1 86 ? -13.25 -19.016 2.717 1 90.94 86 ILE A N 1
ATOM 637 C CA . ILE A 1 86 ? -12.469 -19.266 3.922 1 90.94 86 ILE A CA 1
ATOM 638 C C . ILE A 1 86 ? -13.391 -19.719 5.051 1 90.94 86 ILE A C 1
ATOM 640 O O . ILE A 1 86 ? -14.586 -19.406 5.051 1 90.94 86 ILE A O 1
ATOM 644 N N . ASP A 1 87 ? -12.844 -20.422 5.984 1 89.81 87 ASP A N 1
ATOM 645 C CA . ASP A 1 87 ? -13.656 -20.891 7.105 1 89.81 87 ASP A CA 1
ATOM 646 C C . ASP A 1 87 ? -13.648 -19.891 8.25 1 89.81 87 ASP A C 1
ATOM 648 O O . ASP A 1 87 ? -13.148 -18.781 8.102 1 89.81 87 ASP A O 1
ATOM 652 N N . ASP A 1 88 ? -14.242 -20.234 9.336 1 85.12 88 ASP A N 1
ATOM 653 C CA . ASP A 1 88 ? -14.414 -19.344 10.477 1 85.12 88 ASP A CA 1
ATOM 654 C C . ASP A 1 88 ? -13.07 -18.984 11.102 1 85.12 88 ASP A C 1
ATOM 656 O O . ASP A 1 88 ? -12.945 -17.969 11.797 1 85.12 88 ASP A O 1
ATOM 660 N N . ALA A 1 89 ? -12.125 -19.828 10.906 1 86.88 89 ALA A N 1
ATOM 661 C CA . ALA A 1 89 ? -10.789 -19.578 11.43 1 86.88 89 ALA A CA 1
ATOM 662 C C . ALA A 1 89 ? -9.93 -18.844 10.398 1 86.88 89 ALA A C 1
ATOM 664 O O . ALA A 1 89 ? -8.703 -18.766 10.547 1 86.88 89 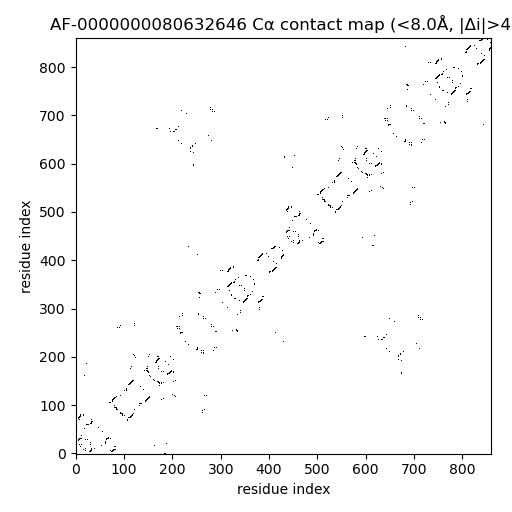ALA A O 1
ATOM 665 N N . ARG A 1 90 ? -10.594 -18.344 9.312 1 87.5 90 ARG A N 1
ATOM 666 C CA . ARG A 1 90 ? -9.953 -17.547 8.273 1 87.5 90 ARG A CA 1
ATOM 667 C C . ARG A 1 90 ? -8.93 -18.375 7.504 1 87.5 90 ARG A C 1
ATOM 669 O O . ARG A 1 90 ? -7.887 -17.875 7.098 1 87.5 90 ARG A O 1
ATOM 676 N N . ARG A 1 91 ? -9.203 -19.672 7.445 1 91.5 91 ARG A N 1
ATOM 677 C CA . ARG A 1 91 ? -8.391 -20.562 6.625 1 91.5 91 ARG A CA 1
ATOM 678 C C . ARG A 1 91 ? -9.094 -20.891 5.309 1 91.5 91 ARG A C 1
ATOM 680 O O . ARG A 1 91 ? -10.32 -21 5.266 1 91.5 91 ARG A O 1
ATOM 687 N N . PRO A 1 92 ? -8.281 -21.078 4.203 1 94.31 92 PRO A N 1
ATOM 688 C CA . PRO A 1 92 ? -8.891 -21.453 2.922 1 94.31 92 PRO A CA 1
ATOM 689 C C . PRO A 1 92 ? -9.688 -22.75 2.994 1 94.31 92 PRO A C 1
ATOM 691 O O . PRO A 1 92 ? -9.227 -23.734 3.58 1 94.31 92 PRO A O 1
ATOM 694 N N . ASP A 1 93 ? -10.883 -22.75 2.48 1 95.62 93 ASP A N 1
ATOM 695 C CA . ASP A 1 93 ? -11.734 -23.922 2.332 1 95.62 93 ASP A CA 1
ATOM 696 C C . ASP A 1 93 ? -11.75 -24.406 0.884 1 95.62 93 ASP A C 1
ATOM 698 O O . ASP A 1 93 ? -12.508 -23.891 0.058 1 95.62 93 ASP A O 1
ATOM 702 N N . LEU A 1 94 ? -11.039 -25.484 0.616 1 96.88 94 LEU A N 1
ATOM 703 C CA . LEU A 1 94 ? -10.883 -25.969 -0.752 1 96.88 94 LEU A CA 1
ATOM 704 C C . LEU A 1 94 ? -11.938 -27.016 -1.08 1 96.88 94 LEU A C 1
ATOM 706 O O . LEU A 1 94 ? -11.922 -27.594 -2.17 1 96.88 94 LEU A O 1
ATOM 710 N N . ARG A 1 95 ? -12.914 -27.359 -0.134 1 96.25 95 ARG A N 1
ATOM 711 C CA . ARG A 1 95 ? -13.883 -28.438 -0.31 1 96.25 95 ARG A CA 1
ATOM 712 C C . ARG A 1 95 ? -14.648 -28.281 -1.62 1 96.25 95 ARG A C 1
ATOM 714 O O . ARG A 1 95 ? -14.789 -29.234 -2.381 1 96.25 95 ARG A O 1
ATOM 721 N N . PRO A 1 96 ? -15.102 -27.031 -2.016 1 97.56 96 PRO A N 1
ATOM 722 C CA . PRO A 1 96 ? -15.797 -26.891 -3.301 1 97.56 96 PRO A CA 1
ATOM 723 C C . PRO A 1 96 ? -14.883 -27.156 -4.492 1 97.56 96 PRO A C 1
ATOM 725 O O . PRO A 1 96 ? -15.297 -27.797 -5.465 1 97.56 96 PRO A O 1
ATOM 728 N N . LEU A 1 97 ? -13.703 -26.734 -4.391 1 98.12 97 LEU A N 1
ATOM 729 C CA . LEU A 1 97 ? -12.727 -26.906 -5.457 1 98.12 97 LEU A CA 1
ATOM 730 C C . LEU A 1 97 ? -12.375 -28.391 -5.629 1 98.12 97 LEU A C 1
ATOM 732 O O . LEU A 1 97 ? -12.273 -28.875 -6.754 1 98.12 97 LEU A O 1
ATOM 736 N N . LEU A 1 98 ? -12.188 -29.062 -4.539 1 98.69 98 LEU A N 1
ATOM 737 C CA . LEU A 1 98 ? -11.883 -30.484 -4.586 1 98.69 98 LEU A CA 1
ATOM 738 C C . LEU A 1 98 ? -13.07 -31.281 -5.098 1 98.69 98 LEU A C 1
ATOM 740 O O . LEU A 1 98 ? -12.898 -32.281 -5.824 1 98.69 98 LEU A O 1
ATOM 744 N N . ALA A 1 99 ? -14.258 -30.859 -4.684 1 98.62 99 ALA A N 1
ATOM 745 C CA . ALA A 1 99 ? -15.461 -31.516 -5.191 1 98.62 99 ALA A CA 1
ATOM 746 C C . ALA A 1 99 ? -15.57 -31.375 -6.703 1 98.62 99 ALA A C 1
ATOM 748 O O . ALA A 1 99 ? -15.906 -32.344 -7.406 1 98.62 99 ALA A O 1
ATOM 749 N N . ALA A 1 100 ? -15.352 -30.188 -7.164 1 98.75 100 ALA A N 1
ATOM 750 C CA . ALA A 1 100 ? -15.352 -29.953 -8.609 1 98.75 100 ALA A CA 1
ATOM 751 C C . ALA A 1 100 ? -14.273 -30.797 -9.297 1 98.75 100 ALA A C 1
ATOM 753 O O . ALA A 1 100 ? -14.5 -31.328 -10.383 1 98.75 100 ALA A O 1
ATOM 754 N N . SER A 1 101 ? -13.109 -30.875 -8.742 1 98.81 101 SER A N 1
ATOM 755 C CA . SER A 1 101 ? -12.023 -31.688 -9.273 1 98.81 101 SER A CA 1
ATOM 756 C C . SER A 1 101 ? -12.414 -33.156 -9.352 1 98.81 101 SER A C 1
ATOM 758 O O . SER A 1 101 ? -12.047 -33.844 -10.305 1 98.81 101 SER A O 1
ATOM 760 N N . ARG A 1 102 ? -13.117 -33.656 -8.336 1 98.81 102 ARG A N 1
ATOM 761 C CA . ARG A 1 102 ? -13.609 -35.031 -8.367 1 98.81 102 ARG A CA 1
ATOM 762 C C . ARG A 1 102 ? -14.562 -35.25 -9.547 1 98.81 102 ARG A C 1
ATOM 764 O O . ARG A 1 102 ? -14.461 -36.25 -10.258 1 98.81 102 ARG A O 1
ATOM 771 N N . THR A 1 103 ? -15.438 -34.312 -9.664 1 98.75 103 THR A N 1
ATOM 772 C CA . THR A 1 103 ? -16.406 -34.375 -10.75 1 98.75 103 THR A CA 1
ATOM 773 C C . THR A 1 103 ? -15.703 -34.406 -12.102 1 98.75 103 THR A C 1
ATOM 775 O O . THR A 1 103 ? -16.016 -35.25 -12.945 1 98.75 103 THR A O 1
ATOM 778 N N . VAL A 1 104 ? -14.781 -33.562 -12.367 1 98.81 104 VAL A N 1
ATOM 779 C CA . VAL A 1 104 ? -14.031 -33.531 -13.617 1 98.81 104 VAL A CA 1
ATOM 780 C C . VAL A 1 104 ? -13.211 -34.812 -13.766 1 98.81 104 VAL A C 1
ATOM 782 O O . VAL A 1 104 ? -13.156 -35.406 -14.844 1 98.81 104 VAL A O 1
ATOM 785 N N . GLY A 1 105 ? -12.57 -35.219 -12.664 1 98.81 105 GLY A N 1
ATOM 786 C CA . GLY A 1 105 ? -11.727 -36.406 -12.672 1 98.81 105 GLY A CA 1
ATOM 787 C C . GLY A 1 105 ? -12.453 -37.625 -13.148 1 98.81 105 GLY A C 1
ATOM 788 O O . GLY A 1 105 ? -11.883 -38.438 -13.883 1 98.81 105 GLY A O 1
ATOM 789 N N . ARG A 1 106 ? -13.695 -37.812 -12.766 1 98.62 106 ARG A N 1
ATOM 790 C CA . ARG A 1 106 ? -14.492 -38.969 -13.094 1 98.62 106 ARG A CA 1
ATOM 791 C C . ARG A 1 106 ? -14.781 -39.031 -14.586 1 98.62 106 ARG A C 1
ATOM 793 O O . ARG A 1 106 ? -15.172 -40.094 -15.109 1 98.62 106 ARG A O 1
ATOM 800 N N . HIS A 1 107 ? -14.617 -37.938 -15.266 1 98.56 107 HIS A N 1
ATOM 801 C CA . HIS A 1 107 ? -14.922 -37.875 -16.688 1 98.56 107 HIS A CA 1
ATOM 802 C C . HIS A 1 107 ? -13.688 -37.5 -17.5 1 98.56 107 HIS A C 1
ATOM 804 O O . HIS A 1 107 ? -13.805 -37.156 -18.688 1 98.56 107 HIS A O 1
ATOM 810 N N . LEU A 1 108 ? -12.555 -37.469 -16.844 1 98.62 108 LEU A N 1
ATOM 811 C CA . LEU A 1 108 ? -11.289 -37.062 -17.453 1 98.62 108 LEU A CA 1
ATOM 812 C C . LEU A 1 108 ? -10.781 -38.125 -18.406 1 98.62 108 LEU A C 1
ATOM 814 O O . LEU A 1 108 ? -10.836 -39.312 -18.109 1 98.62 108 LEU A O 1
ATOM 818 N N . LYS A 1 109 ? -10.297 -37.688 -19.547 1 98.56 109 LYS A N 1
ATOM 819 C CA . LYS A 1 109 ? -9.734 -38.594 -20.562 1 98.56 109 LYS A CA 1
ATOM 820 C C . LYS A 1 109 ? -8.258 -38.281 -20.797 1 98.56 109 LYS A C 1
ATOM 822 O O . LYS A 1 109 ? -7.766 -37.219 -20.438 1 98.56 109 LYS A O 1
ATOM 827 N N . ARG A 1 110 ? -7.602 -39.344 -21.422 1 98.44 110 ARG A N 1
ATOM 828 C CA . ARG A 1 110 ? -6.219 -39.125 -21.844 1 98.44 110 ARG A CA 1
ATOM 829 C C . ARG A 1 110 ? -6.121 -37.938 -22.828 1 98.44 110 ARG A C 1
ATOM 831 O O . ARG A 1 110 ? -6.898 -37.875 -23.781 1 98.44 110 ARG A O 1
ATOM 838 N N . GLY A 1 111 ? -5.16 -37.031 -22.516 1 98.12 111 GLY A N 1
ATOM 839 C CA . GLY A 1 111 ? -4.938 -35.906 -23.375 1 98.12 111 GLY A CA 1
ATOM 840 C C . GLY A 1 111 ? -5.656 -34.656 -22.922 1 98.12 111 GLY A C 1
ATOM 841 O O . GLY A 1 111 ? -5.402 -33.562 -23.438 1 98.12 111 GLY A O 1
ATOM 842 N N . ASP A 1 112 ? -6.523 -34.781 -21.891 1 98.75 112 ASP A N 1
ATOM 843 C CA . ASP A 1 112 ? -7.285 -33.656 -21.391 1 98.75 112 ASP A CA 1
ATOM 844 C C . ASP A 1 112 ? -6.383 -32.656 -20.656 1 98.75 112 ASP A C 1
ATOM 846 O O . ASP A 1 112 ? -5.301 -33.031 -20.203 1 98.75 112 ASP A O 1
ATOM 850 N N . VAL A 1 113 ? -6.816 -31.406 -20.656 1 98.81 113 VAL A N 1
ATOM 851 C CA . VAL A 1 113 ? -6.207 -30.344 -19.859 1 98.81 113 VAL A CA 1
ATOM 852 C C . VAL A 1 113 ? -7.234 -29.766 -18.891 1 98.81 113 VAL A C 1
ATOM 854 O O . VAL A 1 113 ? -8.375 -29.484 -19.266 1 98.81 113 VAL A O 1
ATOM 857 N N . VAL A 1 114 ? -6.871 -29.734 -17.625 1 98.94 114 VAL A N 1
ATOM 858 C CA . VAL A 1 114 ? -7.727 -29.109 -16.625 1 98.94 114 VAL A CA 1
ATOM 859 C C . VAL A 1 114 ? -7.121 -27.781 -16.172 1 98.94 114 VAL A C 1
ATOM 861 O O . VAL A 1 114 ? -5.988 -27.734 -15.688 1 98.94 114 VAL A O 1
ATOM 864 N N . VAL A 1 115 ? -7.859 -26.688 -16.359 1 98.88 115 VAL A N 1
ATOM 865 C CA . VAL A 1 115 ? -7.387 -25.359 -15.992 1 98.88 115 VAL A CA 1
ATOM 866 C C . VAL A 1 115 ? -8.234 -24.797 -14.844 1 98.88 115 VAL A C 1
ATOM 868 O O . VAL A 1 115 ? -9.461 -24.781 -14.922 1 98.88 115 VAL A O 1
ATOM 871 N N . TYR A 1 116 ? -7.574 -24.406 -13.797 1 98.81 116 TYR A N 1
ATOM 872 C CA . TYR A 1 116 ? -8.266 -23.812 -12.656 1 98.81 116 TYR A CA 1
ATOM 873 C C . TYR A 1 116 ? -8.211 -22.297 -12.703 1 98.81 116 TYR A C 1
ATOM 875 O O . TYR A 1 116 ? -7.176 -21.719 -13.031 1 98.81 116 TYR A O 1
ATOM 883 N N . GLU A 1 117 ? -9.367 -21.641 -12.406 1 98.12 117 GLU A N 1
ATOM 884 C CA . GLU A 1 117 ? -9.422 -20.188 -12.312 1 98.12 117 GLU A CA 1
ATOM 885 C C . GLU A 1 117 ? -9.742 -19.75 -10.891 1 98.12 117 GLU A C 1
ATOM 887 O O . GLU A 1 117 ? -9.625 -18.562 -10.57 1 98.12 117 GLU A O 1
ATOM 892 N N . SER A 1 118 ? -10.109 -20.719 -10.039 1 96.62 118 SER A N 1
ATOM 893 C CA . SER A 1 118 ? -10.445 -20.438 -8.648 1 96.62 118 SER A CA 1
ATOM 894 C C . SER A 1 118 ? -9.234 -19.891 -7.891 1 96.62 118 SER A C 1
ATOM 896 O O . SER A 1 118 ? -8.109 -20.359 -8.086 1 96.62 118 SER A O 1
ATOM 898 N N . THR A 1 119 ? -9.477 -18.875 -7.102 1 95.75 119 THR A N 1
ATOM 899 C CA . THR A 1 119 ? -8.391 -18.312 -6.301 1 95.75 119 THR A CA 1
ATOM 900 C C . THR A 1 119 ? -7.938 -19.312 -5.238 1 95.75 119 THR A C 1
ATOM 902 O O . THR A 1 119 ? -8.75 -19.828 -4.48 1 95.75 119 THR A O 1
ATOM 905 N N . VAL A 1 120 ? -6.672 -19.562 -5.176 1 97.06 120 VAL A N 1
ATOM 906 C CA . VAL A 1 120 ? -6.102 -20.516 -4.223 1 97.06 120 VAL A CA 1
ATOM 907 C C . VAL A 1 120 ? -4.754 -20 -3.727 1 97.06 120 VAL A C 1
ATOM 909 O O . VAL A 1 120 ? -4.23 -19.016 -4.246 1 97.06 120 VAL A O 1
ATOM 912 N N . TYR A 1 121 ? -4.238 -20.609 -2.609 1 97.19 121 TYR A N 1
ATOM 913 C CA . TYR A 1 121 ? -2.875 -20.297 -2.205 1 97.19 121 TYR A CA 1
ATOM 914 C C . TYR A 1 121 ? -1.866 -20.875 -3.189 1 97.19 121 TYR A C 1
ATOM 916 O O . TYR A 1 121 ? -2.152 -21.875 -3.867 1 97.19 121 TYR A O 1
ATOM 924 N N . PRO A 1 122 ? -0.647 -20.25 -3.328 1 97.81 122 PRO A N 1
ATOM 925 C CA . PRO A 1 122 ? 0.352 -20.75 -4.273 1 97.81 122 PRO A CA 1
ATOM 926 C C . PRO A 1 122 ? 0.715 -22.219 -4.027 1 97.81 122 PRO A C 1
ATOM 928 O O . PRO A 1 122 ? 1.131 -22.578 -2.92 1 97.81 122 PRO A O 1
ATOM 931 N N . GLY A 1 123 ? 0.547 -22.984 -5.066 1 97.5 123 GLY A N 1
ATOM 932 C CA . GLY A 1 123 ? 0.862 -24.406 -4.98 1 97.5 123 GLY A CA 1
ATOM 933 C C . GLY A 1 123 ? -0.369 -25.281 -4.879 1 97.5 123 GLY A C 1
ATOM 934 O O . GLY A 1 123 ? -0.292 -26.5 -5.094 1 97.5 123 GLY A O 1
ATOM 935 N N . ALA A 1 124 ? -1.548 -24.75 -4.637 1 97.56 124 ALA A N 1
ATOM 936 C CA . ALA A 1 124 ? -2.758 -25.5 -4.324 1 97.56 124 ALA A CA 1
ATOM 937 C C . ALA A 1 124 ? -3.186 -26.375 -5.504 1 97.56 124 ALA A C 1
ATOM 939 O O . ALA A 1 124 ? -3.613 -27.516 -5.32 1 97.56 124 ALA A O 1
ATOM 940 N N . THR A 1 125 ? -3.123 -25.859 -6.73 1 98.31 125 THR A N 1
ATOM 941 C CA . THR A 1 125 ? -3.547 -26.625 -7.906 1 98.31 125 THR A CA 1
ATOM 942 C C . THR A 1 125 ? -2.775 -27.938 -8.008 1 98.31 125 THR A C 1
ATOM 944 O O . THR A 1 125 ? -3.373 -29 -8.18 1 98.31 125 THR A O 1
ATOM 947 N N . GLU A 1 126 ? -1.521 -27.844 -7.891 1 98.19 126 GLU A N 1
ATOM 948 C CA . GLU A 1 126 ? -0.678 -29.031 -8.031 1 98.19 126 GLU A CA 1
ATOM 949 C C . GLU A 1 126 ? -0.749 -29.906 -6.785 1 98.19 126 GLU A C 1
ATOM 951 O O . GLU A 1 126 ? -0.842 -31.141 -6.891 1 98.19 126 GLU A O 1
ATOM 956 N N . MET A 1 127 ? -0.767 -29.281 -5.629 1 97.75 127 MET A N 1
ATOM 957 C CA . MET A 1 127 ? -0.641 -30.031 -4.379 1 97.75 127 MET A CA 1
ATOM 958 C C . MET A 1 127 ? -1.976 -30.641 -3.975 1 97.75 127 MET A C 1
ATOM 960 O O . MET A 1 127 ? -2.012 -31.719 -3.383 1 97.75 127 MET A O 1
ATOM 964 N N . ASP A 1 128 ? -3.07 -29.984 -4.328 1 98.31 128 ASP A N 1
ATOM 965 C CA . ASP A 1 128 ? -4.352 -30.391 -3.76 1 98.31 128 ASP A CA 1
ATOM 966 C C . ASP A 1 128 ? -5.277 -30.953 -4.84 1 98.31 128 ASP A C 1
ATOM 968 O O . ASP A 1 128 ? -5.98 -31.938 -4.613 1 98.31 128 ASP A O 1
ATOM 972 N N . CYS A 1 129 ? -5.289 -30.391 -6.008 1 98.81 129 CYS A N 1
ATOM 973 C CA . CYS A 1 129 ? -6.254 -30.781 -7.035 1 98.81 129 CYS A CA 1
ATOM 974 C C . CYS A 1 129 ? -5.746 -31.969 -7.836 1 98.81 129 CYS A C 1
ATOM 976 O O . CYS A 1 129 ? -6.52 -32.875 -8.18 1 98.81 129 CYS A O 1
ATOM 978 N N . VAL A 1 130 ? -4.441 -31.984 -8.141 1 98.81 130 VAL A N 1
ATOM 979 C CA . VAL A 1 130 ? -3.865 -33.031 -9 1 98.81 130 VAL A CA 1
ATOM 980 C C . VAL A 1 130 ? -4.09 -34.406 -8.367 1 98.81 130 VAL A C 1
ATOM 982 O O . VAL A 1 130 ? -4.551 -35.312 -9.039 1 98.81 130 VAL A O 1
ATOM 985 N N . PRO A 1 131 ? -3.826 -34.594 -7.039 1 98.81 131 PRO A N 1
ATOM 986 C CA . PRO A 1 131 ? -4.07 -35.906 -6.441 1 98.81 131 PRO A CA 1
ATOM 987 C C . PRO A 1 131 ? -5.523 -36.344 -6.582 1 98.81 131 PRO A C 1
ATOM 989 O O . PRO A 1 131 ? -5.785 -37.531 -6.777 1 98.81 131 PRO A O 1
ATOM 992 N N . VAL A 1 132 ? -6.441 -35.438 -6.523 1 98.88 132 VAL A N 1
ATOM 993 C CA . VAL A 1 132 ? -7.859 -35.75 -6.645 1 98.88 132 VAL A CA 1
ATOM 994 C C . VAL A 1 132 ? -8.172 -36.188 -8.078 1 98.88 132 VAL A C 1
ATOM 996 O O . VAL A 1 132 ? -8.875 -37.188 -8.297 1 98.88 132 VAL A O 1
ATOM 999 N N . LEU A 1 133 ? -7.648 -35.469 -9.055 1 98.88 133 LEU A N 1
ATOM 1000 C CA . LEU A 1 133 ? -7.844 -35.812 -10.461 1 98.88 133 LEU A CA 1
ATOM 1001 C C . LEU A 1 133 ? -7.297 -37.188 -10.766 1 98.88 133 LEU A C 1
ATOM 1003 O O . LEU A 1 133 ? -7.945 -38 -11.461 1 98.88 133 LEU A O 1
ATOM 1007 N N . GLU A 1 134 ? -6.098 -37.469 -10.25 1 98.88 134 GLU A N 1
ATOM 1008 C CA . GLU A 1 134 ? -5.484 -38.781 -10.469 1 98.88 134 GLU A CA 1
ATOM 1009 C C . GLU A 1 134 ? -6.316 -39.906 -9.836 1 98.88 134 GLU A C 1
ATOM 1011 O O . GLU A 1 134 ? -6.574 -40.906 -10.461 1 98.88 134 GLU A O 1
ATOM 1016 N N . ALA A 1 135 ? -6.754 -39.688 -8.656 1 98.75 135 ALA A N 1
ATOM 1017 C CA . ALA A 1 135 ? -7.496 -40.719 -7.91 1 98.75 135 ALA A CA 1
ATOM 1018 C C . ALA A 1 135 ? -8.82 -41.031 -8.594 1 98.75 135 ALA A C 1
ATOM 1020 O O . ALA A 1 135 ? -9.227 -42.188 -8.664 1 98.75 135 ALA A O 1
ATOM 1021 N N . GLU A 1 136 ? -9.5 -40 -9.07 1 98.75 136 GLU A N 1
ATOM 1022 C CA . GLU A 1 136 ? -10.844 -40.156 -9.609 1 98.75 136 GLU A CA 1
ATOM 1023 C C . GLU A 1 136 ? -10.797 -40.688 -11.047 1 98.75 136 GLU A C 1
ATOM 1025 O O . GLU A 1 136 ? -11.711 -41.375 -11.484 1 98.75 136 GLU A O 1
ATOM 1030 N N . SER A 1 137 ? -9.805 -40.406 -11.742 1 98.56 137 SER A N 1
ATOM 1031 C CA . SER A 1 137 ? -9.734 -40.75 -13.156 1 98.56 137 SER A CA 1
ATOM 1032 C C . SER A 1 137 ? -8.945 -42.031 -13.375 1 98.56 137 SER A C 1
ATOM 1034 O O . SER A 1 137 ? -9.109 -42.688 -14.398 1 98.56 137 SER A O 1
ATOM 1036 N N . GLY A 1 138 ? -8.039 -42.312 -12.477 1 98.44 138 GLY A N 1
ATOM 1037 C CA . GLY A 1 138 ? -7.09 -43.406 -12.68 1 98.44 138 GLY A CA 1
ATOM 1038 C C . GLY A 1 138 ? -5.988 -43.031 -13.664 1 98.44 138 GLY A C 1
ATOM 1039 O O . GLY A 1 138 ? -5.176 -43.906 -14.023 1 98.44 138 GLY A O 1
ATOM 1040 N N . LEU A 1 139 ? -5.949 -41.812 -14.133 1 98.69 139 LEU A N 1
ATOM 1041 C CA . LEU A 1 139 ? -4.941 -41.312 -15.062 1 98.69 139 LEU A CA 1
ATOM 1042 C C . LEU A 1 139 ? -3.768 -40.688 -14.32 1 98.69 139 LEU A C 1
ATOM 1044 O O . LEU A 1 139 ? -3.891 -40.344 -13.148 1 98.69 139 LEU A O 1
ATOM 1048 N N . THR A 1 140 ? -2.654 -40.562 -15.016 1 98.69 140 THR A N 1
ATOM 1049 C CA . THR A 1 140 ? -1.44 -40.062 -14.398 1 98.69 140 THR A CA 1
ATOM 1050 C C . THR A 1 140 ? -1.143 -38.625 -14.891 1 98.69 140 THR A C 1
ATOM 1052 O O . THR A 1 140 ? -1.05 -38.406 -16.094 1 98.69 140 THR A O 1
ATOM 1055 N N . PHE A 1 141 ? -0.948 -37.781 -14.039 1 98.56 141 PHE A N 1
ATOM 1056 C CA . PHE A 1 141 ? -0.59 -36.406 -14.32 1 98.56 141 PHE A CA 1
ATOM 1057 C C . PHE A 1 141 ? 0.746 -36.312 -15.047 1 98.56 141 PHE A C 1
ATOM 1059 O O . PHE A 1 141 ? 1.707 -37 -14.672 1 98.56 141 PHE A O 1
ATOM 1066 N N . GLY A 1 142 ? 0.819 -35.406 -15.992 1 97.94 142 GLY A N 1
ATOM 1067 C CA . GLY A 1 142 ? 2.039 -35.219 -16.75 1 97.94 142 GLY A CA 1
ATOM 1068 C C . GLY A 1 142 ? 2.174 -36.188 -17.922 1 97.94 142 GLY A C 1
ATOM 1069 O O . GLY A 1 142 ? 2.811 -35.875 -18.922 1 97.94 142 GLY A O 1
ATOM 1070 N N . ARG A 1 143 ? 1.533 -37.344 -17.766 1 97.94 143 ARG A N 1
ATOM 1071 C CA . ARG A 1 143 ? 1.566 -38.375 -18.797 1 97.94 143 ARG A CA 1
ATOM 1072 C C . ARG A 1 143 ? 0.235 -38.469 -19.531 1 97.94 143 ARG A C 1
ATOM 1074 O O . ARG A 1 143 ? 0.199 -38.406 -20.766 1 97.94 143 ARG A O 1
ATOM 1081 N N . ASP A 1 144 ? -0.822 -38.562 -18.797 1 98.69 144 ASP A N 1
ATOM 1082 C CA . ASP A 1 144 ? -2.139 -38.812 -19.391 1 98.69 144 ASP A CA 1
ATOM 1083 C C . ASP A 1 144 ? -2.934 -37.5 -19.484 1 98.69 144 ASP A C 1
ATOM 1085 O O . ASP A 1 144 ? -3.807 -37.375 -20.344 1 98.69 144 ASP A O 1
ATOM 1089 N N . PHE A 1 145 ? -2.766 -36.625 -18.594 1 98.81 145 PHE A N 1
ATOM 1090 C CA . PHE A 1 145 ? -3.408 -35.312 -18.594 1 98.81 145 PHE A CA 1
ATOM 1091 C C . PHE A 1 145 ? -2.482 -34.25 -18 1 98.81 145 PHE A C 1
ATOM 1093 O O . PHE A 1 145 ? -1.486 -34.594 -17.359 1 98.81 145 PHE A O 1
ATOM 1100 N N . THR A 1 146 ? -2.713 -33 -18.312 1 98.81 146 THR A N 1
ATOM 1101 C CA . THR A 1 146 ? -1.936 -31.875 -17.766 1 98.81 146 THR A CA 1
ATOM 1102 C C . THR A 1 146 ? -2.854 -30.828 -17.156 1 98.81 146 THR A C 1
ATOM 1104 O O . THR A 1 146 ? -4.078 -30.969 -17.172 1 98.81 146 THR A O 1
ATOM 1107 N N . ILE A 1 147 ? -2.23 -29.875 -16.5 1 98.88 147 ILE A N 1
ATOM 1108 C CA . ILE A 1 147 ? -3.051 -28.875 -15.812 1 98.88 147 ILE A CA 1
ATOM 1109 C C . ILE A 1 147 ? -2.527 -27.469 -16.125 1 98.88 147 ILE A C 1
ATOM 1111 O O . ILE A 1 147 ? -1.376 -27.312 -16.531 1 98.88 147 ILE A O 1
ATOM 1115 N N . GLY A 1 148 ? -3.393 -26.531 -16 1 98.81 148 GLY A N 1
ATOM 1116 C CA . GLY A 1 148 ? -3.086 -25.109 -16.062 1 98.81 148 GLY A CA 1
ATOM 1117 C C . GLY A 1 148 ? -3.76 -24.312 -14.977 1 98.81 148 GLY A C 1
ATOM 1118 O O . GLY A 1 148 ? -4.566 -24.844 -14.211 1 98.81 148 GLY A O 1
ATOM 1119 N N . TYR A 1 149 ? -3.322 -23.156 -14.812 1 98.81 149 TYR A N 1
ATOM 1120 C CA . TYR A 1 149 ? -3.939 -22.172 -13.922 1 98.81 149 TYR A CA 1
ATOM 1121 C C . TYR A 1 149 ? -4.004 -20.797 -14.578 1 98.81 149 TYR A C 1
ATOM 1123 O O . TYR A 1 149 ? -3.02 -20.328 -15.156 1 98.81 149 TYR A O 1
ATOM 1131 N N . SER A 1 150 ? -5.125 -20.219 -14.523 1 98.75 150 SER A N 1
ATOM 1132 C CA . SER A 1 150 ? -5.363 -18.891 -15.07 1 98.75 150 SER A CA 1
ATOM 1133 C C . SER A 1 150 ? -6.34 -18.094 -14.195 1 98.75 150 SER A C 1
ATOM 1135 O O . SER A 1 150 ? -7.555 -18.188 -14.375 1 98.75 150 SER A O 1
ATOM 1137 N N . PRO A 1 151 ? -5.828 -17.266 -13.336 1 97.12 151 PRO A N 1
ATOM 1138 C CA . PRO A 1 151 ? -6.695 -16.609 -12.359 1 97.12 151 PRO A CA 1
ATOM 1139 C C . PRO A 1 151 ? -7.676 -15.633 -13.008 1 97.12 151 PRO A C 1
ATOM 1141 O O . PRO A 1 151 ? -7.34 -14.977 -13.992 1 97.12 151 PRO A O 1
ATOM 1144 N N . GLU A 1 152 ? -8.82 -15.594 -12.438 1 92.31 152 GLU A N 1
ATOM 1145 C CA . GLU A 1 152 ? -9.773 -14.555 -12.805 1 92.31 152 GLU A CA 1
ATOM 1146 C C . GLU A 1 152 ? -9.422 -13.227 -12.133 1 92.31 152 GLU A C 1
ATOM 1148 O O . GLU A 1 152 ? -9.219 -13.172 -10.922 1 92.31 152 GLU A O 1
ATOM 1153 N N . ARG A 1 153 ? -9.492 -12.094 -12.898 1 92.44 153 ARG A N 1
ATOM 1154 C CA . ARG A 1 153 ? -8.953 -10.844 -12.375 1 92.44 153 ARG A CA 1
ATOM 1155 C C . ARG A 1 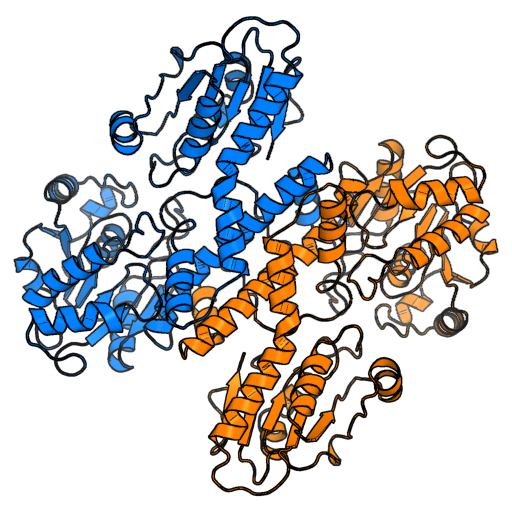153 ? -9.93 -9.695 -12.602 1 92.44 153 ARG A C 1
ATOM 1157 O O . ARG A 1 153 ? -9.531 -8.531 -12.648 1 92.44 153 ARG A O 1
ATOM 1164 N N . ILE A 1 154 ? -11.195 -9.961 -12.789 1 85.62 154 ILE A N 1
ATOM 1165 C CA . ILE A 1 154 ? -12.188 -8.906 -13.023 1 85.62 154 ILE A CA 1
ATOM 1166 C C . ILE A 1 154 ? -12.578 -8.266 -11.703 1 85.62 154 ILE A C 1
ATOM 1168 O O . ILE A 1 154 ? -12.352 -8.836 -10.633 1 85.62 154 ILE A O 1
ATOM 1172 N N . ASN A 1 155 ? -13.047 -7.043 -11.734 1 78.81 155 ASN A N 1
ATOM 1173 C CA . ASN A 1 155 ? -13.766 -6.367 -10.656 1 78.81 155 ASN A CA 1
ATOM 1174 C C . ASN A 1 155 ? -15.266 -6.332 -10.922 1 78.81 155 ASN A C 1
ATOM 1176 O O . ASN A 1 155 ? -15.727 -5.699 -11.875 1 78.81 155 ASN A O 1
ATOM 1180 N N . PRO A 1 156 ? -15.984 -7.027 -10.094 1 73.44 156 PRO A N 1
ATOM 1181 C CA . PRO A 1 156 ? -17.422 -7.023 -10.328 1 73.44 156 PRO A CA 1
ATOM 1182 C C . PRO A 1 156 ? -18 -5.613 -10.5 1 73.44 156 PRO A C 1
ATOM 1184 O O . PRO A 1 156 ? -17.656 -4.711 -9.734 1 73.44 156 PRO A O 1
ATOM 1187 N N . GLY A 1 157 ? -18.75 -5.391 -11.508 1 69.75 157 GLY A N 1
ATOM 1188 C CA . GLY A 1 157 ? -19.359 -4.102 -11.773 1 69.75 157 GLY A CA 1
ATOM 1189 C C . GLY A 1 157 ? -18.547 -3.223 -12.703 1 69.75 157 GLY A C 1
ATOM 1190 O O . GLY A 1 157 ? -19.047 -2.223 -13.219 1 69.75 157 GLY A O 1
ATOM 1191 N N . ASP A 1 158 ? -17.297 -3.551 -12.836 1 78.69 158 ASP A N 1
ATOM 1192 C CA . ASP A 1 158 ? -16.422 -2.805 -13.734 1 78.69 158 ASP A CA 1
ATOM 1193 C C . ASP A 1 158 ? -16.703 -3.162 -15.195 1 78.69 158 ASP A C 1
ATOM 1195 O O . ASP A 1 158 ? -16.266 -4.211 -15.68 1 78.69 158 ASP A O 1
ATOM 1199 N N . LYS A 1 159 ? -17.344 -2.318 -15.875 1 78.12 159 LYS A N 1
ATOM 1200 C CA . LYS A 1 159 ? -17.766 -2.594 -17.234 1 78.12 159 LYS A CA 1
ATOM 1201 C C . LYS A 1 159 ? -16.641 -2.293 -18.234 1 78.12 159 LYS A C 1
ATOM 1203 O O . LYS A 1 159 ? -16.719 -2.693 -19.391 1 78.12 159 LYS A O 1
ATOM 1208 N N . GLU A 1 160 ? -15.641 -1.612 -17.719 1 84.88 160 GLU A N 1
ATOM 1209 C CA . GLU A 1 160 ? -14.5 -1.282 -18.562 1 84.88 160 GLU A CA 1
ATOM 1210 C C . GLU A 1 160 ? -13.5 -2.432 -18.625 1 84.88 160 GLU A C 1
ATOM 1212 O O . GLU A 1 160 ? -12.977 -2.76 -19.688 1 84.88 160 GLU A O 1
ATOM 1217 N N . HIS A 1 161 ? -13.258 -3 -17.531 1 88.62 161 HIS A N 1
ATOM 1218 C CA . HIS A 1 161 ? -12.297 -4.098 -17.438 1 88.62 161 HIS A CA 1
ATOM 1219 C C . HIS A 1 161 ? -13.008 -5.434 -17.234 1 88.62 161 HIS A C 1
ATOM 1221 O O . HIS A 1 161 ? -13.289 -5.828 -16.094 1 88.62 161 HIS A O 1
ATOM 1227 N N . ARG A 1 162 ? -13.164 -6.086 -18.375 1 87.19 162 ARG A N 1
ATOM 1228 C CA . ARG A 1 162 ? -13.891 -7.352 -18.391 1 87.19 162 ARG A CA 1
ATOM 1229 C C . ARG A 1 162 ? -12.961 -8.508 -18.75 1 87.19 162 ARG A C 1
ATOM 1231 O O . ARG A 1 162 ? -11.766 -8.305 -18.969 1 87.19 162 ARG A O 1
ATOM 1238 N N . PHE A 1 163 ? -13.5 -9.719 -18.844 1 89 163 PHE A N 1
ATOM 1239 C CA . PHE A 1 163 ? -12.734 -10.93 -19.125 1 89 163 PHE A CA 1
ATOM 1240 C C . PHE A 1 163 ? -11.898 -10.773 -20.391 1 89 163 PHE A C 1
ATOM 1242 O O . PHE A 1 163 ? -10.711 -11.102 -20.391 1 89 163 PHE A O 1
ATOM 1249 N N . GLU A 1 164 ? -12.5 -10.133 -21.328 1 90.94 164 GLU A N 1
ATOM 1250 C CA . GLU A 1 164 ? -11.844 -10.078 -22.625 1 90.94 164 GLU A CA 1
ATOM 1251 C C . GLU A 1 164 ? -10.875 -8.898 -22.703 1 90.94 164 GLU A C 1
ATOM 1253 O O . GLU A 1 164 ? -10.008 -8.852 -23.578 1 90.94 164 GLU A O 1
ATOM 1258 N N . THR A 1 165 ? -11.047 -7.938 -21.781 1 92.56 165 THR A N 1
ATOM 1259 C CA . THR A 1 165 ? -10.305 -6.695 -21.969 1 92.56 165 THR A CA 1
ATOM 1260 C C . THR A 1 165 ? -9.234 -6.535 -20.891 1 92.56 165 THR A C 1
ATOM 1262 O O . THR A 1 165 ? -8.562 -5.5 -20.828 1 92.56 165 THR A O 1
ATOM 1265 N N . ILE A 1 166 ? -9.078 -7.465 -20.062 1 94.44 166 ILE A N 1
ATOM 1266 C CA . ILE A 1 166 ? -7.957 -7.516 -19.141 1 94.44 166 ILE A CA 1
ATOM 1267 C C . ILE A 1 166 ? -6.949 -8.562 -19.594 1 94.44 166 ILE A C 1
ATOM 1269 O O . ILE A 1 166 ? -7.328 -9.664 -20 1 94.44 166 ILE A O 1
ATOM 1273 N N . THR A 1 167 ? -5.66 -8.172 -19.594 1 97.06 167 THR A N 1
ATOM 1274 C CA . THR A 1 167 ? -4.637 -9.164 -19.906 1 97.06 167 THR A CA 1
ATOM 1275 C C . THR A 1 167 ? -4.805 -10.414 -19.047 1 97.06 167 THR A C 1
ATOM 1277 O O . THR A 1 167 ? -4.918 -10.312 -17.828 1 97.06 167 THR A O 1
ATOM 1280 N N . LYS A 1 168 ? -4.871 -11.562 -19.719 1 97.75 168 LYS A N 1
ATOM 1281 C CA . LYS A 1 168 ? -5.082 -12.82 -19 1 97.75 168 LYS A CA 1
ATOM 1282 C C . LYS A 1 168 ? -3.756 -13.461 -18.609 1 97.75 168 LYS A C 1
ATOM 1284 O O . LYS A 1 168 ? -2.881 -13.648 -19.469 1 97.75 168 LYS A O 1
ATOM 1289 N N . VAL A 1 169 ? -3.574 -13.695 -17.328 1 98.69 169 VAL A N 1
ATOM 1290 C CA . VAL A 1 169 ? -2.426 -14.484 -16.891 1 98.69 169 VAL A CA 1
ATOM 1291 C C . VAL A 1 169 ? -2.713 -15.969 -17.078 1 98.69 169 VAL A C 1
ATOM 1293 O O . VAL A 1 169 ? -3.768 -16.469 -16.672 1 98.69 169 VAL A O 1
ATOM 1296 N N . VAL A 1 170 ? -1.791 -16.672 -17.75 1 98.81 170 VAL A N 1
ATOM 1297 C CA . VAL A 1 170 ? -1.961 -18.109 -17.984 1 98.81 170 VAL A CA 1
ATOM 1298 C C . VAL A 1 170 ? -0.7 -18.844 -17.547 1 98.81 170 VAL A C 1
ATOM 1300 O O . VAL A 1 170 ? 0.381 -18.266 -17.469 1 98.81 170 VAL A O 1
ATOM 1303 N N . SER A 1 171 ? -0.889 -20.047 -17.172 1 98.81 171 SER A N 1
ATOM 1304 C CA . SER A 1 171 ? 0.217 -20.938 -16.812 1 98.81 171 SER A CA 1
ATOM 1305 C C . SER A 1 171 ? -0.122 -22.391 -17.125 1 98.81 171 SER A C 1
ATOM 1307 O O . SER A 1 171 ? -1.283 -22.719 -17.375 1 98.81 171 SER A O 1
ATOM 1309 N N . GLY A 1 172 ? 0.891 -23.172 -17.234 1 98.75 172 GLY A N 1
ATOM 1310 C CA . GLY A 1 172 ? 0.764 -24.609 -17.5 1 98.75 172 GLY A CA 1
ATOM 1311 C C . GLY A 1 172 ? 1.798 -25.438 -16.766 1 98.75 172 GLY A C 1
ATOM 1312 O O . GLY A 1 172 ? 2.834 -24.922 -16.344 1 98.75 172 GLY A O 1
ATOM 1313 N N . SER A 1 173 ? 1.418 -26.703 -16.609 1 98.44 173 SER A N 1
ATOM 1314 C CA . SER A 1 173 ? 2.258 -27.625 -15.852 1 98.44 173 SER A CA 1
ATOM 1315 C C . SER A 1 173 ? 3.57 -27.906 -16.578 1 98.44 173 SER A C 1
ATOM 1317 O O . SER A 1 173 ? 4.523 -28.406 -15.977 1 98.44 173 SER A O 1
ATOM 1319 N N . ASP A 1 174 ? 3.648 -27.656 -17.828 1 97.94 174 ASP A N 1
ATOM 1320 C CA . ASP A 1 174 ? 4.832 -27.75 -18.672 1 97.94 174 ASP A CA 1
ATOM 1321 C C . ASP A 1 174 ? 4.746 -26.781 -19.844 1 97.94 174 ASP A C 1
ATOM 1323 O O . ASP A 1 174 ? 3.699 -26.172 -20.078 1 97.94 174 ASP A O 1
ATOM 1327 N N . PRO A 1 175 ? 5.848 -26.531 -20.547 1 97.69 175 PRO A N 1
ATOM 1328 C CA . PRO A 1 175 ? 5.867 -25.516 -21.609 1 97.69 175 PRO A CA 1
ATOM 1329 C C . PRO A 1 175 ? 4.809 -25.766 -22.688 1 97.69 175 PRO A C 1
ATOM 1331 O O . PRO A 1 175 ? 4.168 -24.828 -23.156 1 97.69 175 PRO A O 1
ATOM 1334 N N . ALA A 1 176 ? 4.625 -27 -23.047 1 98 176 ALA A N 1
ATOM 1335 C CA . ALA A 1 176 ? 3.641 -27.328 -24.078 1 98 176 ALA A CA 1
ATOM 1336 C C . ALA A 1 176 ? 2.229 -27 -23.609 1 98 176 ALA A C 1
ATOM 1338 O O . ALA A 1 176 ? 1.441 -26.422 -24.359 1 98 176 ALA A O 1
ATOM 1339 N N . THR A 1 177 ? 1.941 -27.406 -22.406 1 98.38 177 THR A N 1
ATOM 1340 C CA . THR A 1 177 ? 0.627 -27.094 -21.844 1 98.38 177 THR A CA 1
ATOM 1341 C C . THR A 1 177 ? 0.436 -25.594 -21.688 1 98.38 177 THR A C 1
ATOM 1343 O O . THR A 1 177 ? -0.648 -25.078 -21.953 1 98.38 177 THR A O 1
ATOM 1346 N N . ARG A 1 178 ? 1.454 -24.922 -21.219 1 98.56 178 ARG A N 1
ATOM 1347 C CA . ARG A 1 178 ? 1.394 -23.469 -21.078 1 98.56 178 ARG A CA 1
ATOM 1348 C C . ARG A 1 178 ? 1.043 -22.812 -22.406 1 98.56 178 ARG A C 1
ATOM 1350 O O . ARG A 1 178 ? 0.182 -21.922 -22.469 1 98.56 178 ARG A O 1
ATOM 1357 N N . SER A 1 179 ? 1.69 -23.234 -23.438 1 97.94 179 SER A N 1
ATOM 1358 C CA . SER A 1 179 ? 1.43 -22.703 -24.781 1 97.94 179 SER A CA 1
ATOM 1359 C C . SER A 1 179 ? 0.002 -23 -25.219 1 97.94 179 SER A C 1
ATOM 1361 O O . SER A 1 179 ? -0.649 -22.156 -25.844 1 97.94 179 SER A O 1
ATOM 1363 N N . LEU A 1 180 ? -0.431 -24.188 -24.938 1 97.81 180 LEU A N 1
ATOM 1364 C CA . LEU A 1 180 ? -1.792 -24.578 -25.297 1 97.81 180 LEU A CA 1
ATOM 1365 C C . LEU A 1 180 ? -2.812 -23.719 -24.547 1 97.81 180 LEU A C 1
ATOM 1367 O O . LEU A 1 180 ? -3.764 -23.219 -25.156 1 97.81 180 LEU A O 1
ATOM 1371 N N . VAL A 1 181 ? -2.59 -23.578 -23.25 1 98.5 181 VAL A N 1
ATOM 1372 C CA . VAL A 1 181 ? -3.492 -22.766 -22.438 1 98.5 181 VAL A CA 1
ATOM 1373 C C . VAL A 1 181 ? -3.492 -21.328 -22.953 1 98.5 181 VAL A C 1
ATOM 1375 O O . VAL A 1 181 ? -4.551 -20.703 -23.062 1 98.5 181 VAL A O 1
ATOM 1378 N N . ALA A 1 182 ? -2.338 -20.828 -23.297 1 98.38 182 ALA A N 1
ATOM 1379 C CA . ALA A 1 182 ? -2.209 -19.484 -23.859 1 98.38 182 ALA A CA 1
ATOM 1380 C C . ALA A 1 182 ? -2.996 -19.344 -25.156 1 98.38 182 ALA A C 1
ATOM 1382 O O . ALA A 1 182 ? -3.682 -18.344 -25.375 1 98.38 182 ALA A O 1
ATOM 1383 N N . ALA A 1 183 ? -2.863 -20.328 -25.953 1 97.56 183 ALA A N 1
ATOM 1384 C CA . ALA A 1 183 ? -3.555 -20.297 -27.234 1 97.56 183 ALA A CA 1
ATOM 1385 C C . ALA A 1 183 ? -5.07 -20.328 -27.047 1 97.56 183 ALA A C 1
ATOM 1387 O O . ALA A 1 183 ? -5.801 -19.625 -27.75 1 97.56 183 ALA A O 1
ATOM 1388 N N . VAL A 1 184 ? -5.523 -21.156 -26.172 1 97.38 184 VAL A N 1
ATOM 1389 C CA . VAL A 1 184 ? -6.957 -21.297 -25.922 1 97.38 184 VAL A CA 1
ATOM 1390 C C . VAL A 1 184 ? -7.52 -19.984 -25.391 1 97.38 184 VAL A C 1
ATOM 1392 O O . VAL A 1 184 ? -8.438 -19.406 -26 1 97.38 184 VAL A O 1
ATOM 1395 N N . TYR A 1 185 ? -6.977 -19.469 -24.328 1 97.56 185 TYR A N 1
ATOM 1396 C CA . TYR A 1 185 ? -7.48 -18.219 -23.766 1 97.56 185 TYR A CA 1
ATOM 1397 C C . TYR A 1 185 ? -7.27 -17.062 -24.734 1 97.56 185 TYR A C 1
ATOM 1399 O O . TYR A 1 185 ? -8.109 -16.172 -24.828 1 97.56 185 TYR A O 1
ATOM 1407 N N . GLY A 1 186 ? -6.129 -17.078 -25.438 1 96.62 186 GLY A N 1
ATOM 1408 C CA . GLY A 1 186 ? -5.832 -16.031 -26.406 1 96.62 186 GLY A CA 1
ATOM 1409 C C . GLY A 1 186 ? -6.859 -15.938 -27.516 1 96.62 186 GLY A C 1
ATOM 1410 O O . GLY A 1 186 ? -6.977 -14.898 -28.172 1 96.62 186 GLY A O 1
ATOM 1411 N N . SER A 1 187 ? -7.578 -16.969 -27.766 1 95.75 187 SER A N 1
ATOM 1412 C CA . SER A 1 187 ? -8.578 -17 -28.828 1 95.75 187 SER A CA 1
ATOM 1413 C C . SER A 1 187 ? -9.773 -16.125 -28.469 1 95.75 187 SER A C 1
ATOM 1415 O O . SER A 1 187 ? -10.531 -15.711 -29.359 1 95.75 187 SER A O 1
ATOM 1417 N N . VAL A 1 188 ? -9.922 -15.789 -27.156 1 95.25 188 VAL A N 1
ATOM 1418 C CA . VAL A 1 188 ? -11.117 -15.039 -26.797 1 95.25 188 VAL A CA 1
ATOM 1419 C C . VAL A 1 188 ? -10.727 -13.781 -26.031 1 95.25 188 VAL A C 1
ATOM 1421 O O . VAL A 1 188 ? -11.531 -12.859 -25.891 1 95.25 188 VAL A O 1
ATOM 1424 N N . VAL A 1 189 ? -9.516 -13.734 -25.484 1 95.69 189 VAL A N 1
ATOM 1425 C CA . VAL A 1 189 ? -9.062 -12.578 -24.734 1 95.69 189 VAL A CA 1
ATOM 1426 C C . VAL A 1 189 ? -8.383 -11.578 -25.672 1 95.69 189 VAL A C 1
ATOM 1428 O O . VAL A 1 189 ? -7.273 -11.82 -26.156 1 95.69 189 VAL A O 1
ATOM 1431 N N . LYS A 1 190 ? -8.961 -10.445 -25.828 1 94.81 190 LYS A N 1
ATOM 1432 C CA . LYS A 1 190 ? -8.5 -9.445 -26.781 1 94.81 190 LYS A CA 1
ATOM 1433 C C . LYS A 1 190 ? -7.285 -8.695 -26.25 1 94.81 190 LYS A C 1
ATOM 1435 O O . LYS A 1 190 ? -6.414 -8.289 -27.016 1 94.81 190 LYS A O 1
ATOM 1440 N N . ALA A 1 191 ? -7.203 -8.484 -24.953 1 95.44 191 ALA A N 1
ATOM 1441 C CA . ALA A 1 191 ? -6.148 -7.695 -24.312 1 95.44 191 ALA A CA 1
ATOM 1442 C C . ALA A 1 191 ? -4.824 -8.453 -24.297 1 95.44 191 ALA A C 1
ATOM 1444 O O . ALA A 1 191 ? -3.781 -7.887 -23.969 1 95.44 191 ALA A O 1
ATOM 1445 N N . GLY A 1 192 ? -4.871 -9.734 -24.672 1 96.25 192 GLY A N 1
ATOM 1446 C CA . GLY A 1 192 ? -3.656 -10.523 -24.734 1 96.25 192 GLY A CA 1
ATOM 1447 C C . GLY A 1 192 ? -3.439 -11.383 -23.5 1 96.25 192 GLY A C 1
ATOM 1448 O O . GLY A 1 192 ? -4.258 -11.375 -22.578 1 96.25 192 GLY A O 1
ATOM 1449 N N . VAL A 1 193 ? -2.344 -12.211 -23.609 1 97.81 193 VAL A N 1
ATOM 1450 C CA . VAL A 1 193 ? -2.068 -13.172 -22.547 1 97.81 193 VAL A CA 1
ATOM 1451 C C . VAL A 1 193 ? -0.65 -12.969 -22.016 1 97.81 193 VAL A C 1
ATOM 1453 O O . VAL A 1 193 ? 0.244 -12.562 -22.766 1 97.81 193 VAL A O 1
ATOM 1456 N N . HIS A 1 194 ? -0.449 -13.039 -20.719 1 98.62 194 HIS A N 1
ATOM 1457 C CA . HIS A 1 194 ? 0.853 -13.133 -20.062 1 98.62 194 HIS A CA 1
ATOM 1458 C C . HIS A 1 194 ? 1.115 -14.539 -19.547 1 98.62 194 HIS A C 1
ATOM 1460 O O . HIS A 1 194 ? 0.394 -15.031 -18.672 1 98.62 194 HIS A O 1
ATOM 1466 N N . GLU A 1 195 ? 2.105 -15.148 -20.094 1 98.62 195 GLU A N 1
ATOM 1467 C CA . GLU A 1 195 ? 2.455 -16.5 -19.672 1 98.62 195 GLU A CA 1
ATOM 1468 C C . GLU A 1 195 ? 3.324 -16.484 -18.406 1 98.62 195 GLU A C 1
ATOM 1470 O O . GLU A 1 195 ? 4.5 -16.109 -18.469 1 98.62 195 GLU A O 1
ATOM 1475 N N . ALA A 1 196 ? 2.742 -16.844 -17.344 1 98.38 196 ALA A N 1
ATOM 1476 C CA . ALA A 1 196 ? 3.498 -16.938 -16.094 1 98.38 196 ALA A CA 1
ATOM 1477 C C . ALA A 1 196 ? 4.48 -18.109 -16.141 1 98.38 196 ALA A C 1
ATOM 1479 O O . ALA A 1 196 ? 4.234 -19.109 -16.797 1 98.38 196 ALA A O 1
ATOM 1480 N N . ALA A 1 197 ? 5.539 -18.031 -15.336 1 96.12 197 ALA A N 1
ATOM 1481 C CA . ALA A 1 197 ? 6.637 -18.984 -15.375 1 96.12 197 ALA A CA 1
ATOM 1482 C C . ALA A 1 197 ? 6.203 -20.344 -14.812 1 96.12 197 ALA A C 1
ATOM 1484 O O . ALA A 1 197 ? 6.762 -21.375 -15.172 1 96.12 197 ALA A O 1
ATOM 1485 N N . SER A 1 198 ? 5.234 -20.391 -13.938 1 97.81 198 SER A N 1
ATOM 1486 C CA . SER A 1 198 ? 4.715 -21.609 -13.336 1 97.81 198 SER A CA 1
ATOM 1487 C C . SER A 1 198 ? 3.291 -21.406 -12.82 1 97.81 198 SER A C 1
ATOM 1489 O O . SER A 1 198 ? 2.793 -20.281 -12.781 1 97.81 198 SER A O 1
ATOM 1491 N N . LEU A 1 199 ? 2.67 -22.531 -12.469 1 98.56 199 LEU A N 1
ATOM 1492 C CA . LEU A 1 199 ? 1.332 -22.453 -11.891 1 98.56 199 LEU A CA 1
ATOM 1493 C C . LEU A 1 199 ? 1.35 -21.672 -10.586 1 98.56 199 LEU A C 1
ATOM 1495 O O . LEU A 1 199 ? 0.497 -20.812 -10.359 1 98.56 199 LEU A O 1
ATOM 1499 N N . ALA A 1 200 ? 2.332 -21.922 -9.766 1 98.31 200 ALA A N 1
ATOM 1500 C CA . ALA A 1 200 ? 2.441 -21.266 -8.469 1 98.31 200 ALA A CA 1
ATOM 1501 C C . ALA A 1 200 ? 2.607 -19.766 -8.625 1 98.31 200 ALA A C 1
ATOM 1503 O O . ALA A 1 200 ? 2.086 -18.984 -7.82 1 98.31 200 ALA A O 1
ATOM 1504 N N . VAL A 1 201 ? 3.348 -19.344 -9.664 1 98.38 201 VAL A N 1
ATOM 1505 C CA . VAL A 1 201 ? 3.545 -17.938 -9.945 1 98.38 201 VAL A CA 1
ATOM 1506 C C . VAL A 1 201 ? 2.207 -17.281 -10.289 1 98.38 201 VAL A C 1
ATOM 1508 O O . VAL A 1 201 ? 1.888 -16.203 -9.789 1 98.38 201 VAL A O 1
ATOM 1511 N N . ALA A 1 202 ? 1.436 -17.922 -11.133 1 98.75 202 ALA A N 1
ATOM 1512 C CA . ALA A 1 202 ? 0.128 -17.391 -11.516 1 98.75 202 ALA A CA 1
ATOM 1513 C C . ALA A 1 202 ? -0.814 -17.328 -10.32 1 98.75 202 ALA A C 1
ATOM 1515 O O . ALA A 1 202 ? -1.558 -16.359 -10.148 1 98.75 202 ALA A O 1
ATOM 1516 N N . GLU A 1 203 ? -0.776 -18.406 -9.508 1 98.56 203 GLU A N 1
ATOM 1517 C CA . GLU A 1 203 ? -1.584 -18.422 -8.289 1 98.56 203 GLU A CA 1
ATOM 1518 C C . GLU A 1 203 ? -1.208 -17.281 -7.352 1 98.56 203 GLU A C 1
ATOM 1520 O O . GLU A 1 203 ? -2.082 -16.594 -6.828 1 98.56 203 GLU A O 1
ATOM 1525 N N . ALA A 1 204 ? 0.058 -17.078 -7.164 1 98.38 204 ALA A N 1
ATOM 1526 C CA . ALA A 1 204 ? 0.56 -16.016 -6.289 1 98.38 204 ALA A CA 1
ATOM 1527 C C . ALA A 1 204 ? 0.169 -14.641 -6.816 1 98.38 204 ALA A C 1
ATOM 1529 O O . ALA A 1 204 ? -0.184 -13.75 -6.043 1 98.38 204 ALA A O 1
ATOM 1530 N N . ALA A 1 205 ? 0.262 -14.461 -8.125 1 98.31 205 ALA A N 1
ATOM 1531 C CA . ALA A 1 205 ? -0.04 -13.18 -8.75 1 98.31 205 ALA A CA 1
ATOM 1532 C C . ALA A 1 205 ? -1.444 -12.711 -8.383 1 98.31 205 ALA A C 1
ATOM 1534 O O . ALA A 1 205 ? -1.642 -11.547 -8.023 1 98.31 205 ALA A O 1
ATOM 1535 N N . LYS A 1 206 ? -2.367 -13.586 -8.43 1 97.44 206 LYS A N 1
ATOM 1536 C CA . LYS A 1 206 ? -3.746 -13.227 -8.109 1 97.44 206 LYS A CA 1
ATOM 1537 C C . LYS A 1 206 ? -3.881 -12.828 -6.641 1 97.44 206 LYS A C 1
ATOM 1539 O O . LYS A 1 206 ? -4.512 -11.82 -6.32 1 97.44 206 LYS A O 1
ATOM 1544 N N . VAL A 1 207 ? -3.299 -13.594 -5.766 1 97.19 207 VAL A N 1
ATOM 1545 C CA . VAL A 1 207 ? -3.445 -13.383 -4.328 1 97.19 207 VAL A CA 1
ATOM 1546 C C . VAL A 1 207 ? -2.826 -12.047 -3.932 1 97.19 207 VAL A C 1
ATOM 1548 O O . VAL A 1 207 ? -3.387 -11.312 -3.113 1 97.19 207 VAL A O 1
ATOM 1551 N N . ILE A 1 208 ? -1.726 -11.672 -4.543 1 97.94 208 ILE A N 1
ATOM 1552 C CA . ILE A 1 208 ? -1.028 -10.484 -4.074 1 97.94 208 ILE A CA 1
ATOM 1553 C C . ILE A 1 208 ? -1.714 -9.234 -4.621 1 97.94 208 ILE A C 1
ATOM 1555 O O . ILE A 1 208 ? -1.591 -8.148 -4.051 1 97.94 208 ILE A O 1
ATOM 1559 N N . GLU A 1 209 ? -2.445 -9.352 -5.793 1 97.5 209 GLU A N 1
ATOM 1560 C CA . GLU A 1 209 ? -3.225 -8.219 -6.289 1 97.5 209 GLU A CA 1
ATOM 1561 C C . GLU A 1 209 ? -4.211 -7.723 -5.234 1 97.5 209 GLU A C 1
ATOM 1563 O O . GLU A 1 209 ? -4.238 -6.535 -4.91 1 97.5 209 GLU A O 1
ATOM 1568 N N . ASN A 1 210 ? -4.922 -8.602 -4.656 1 96.69 210 ASN A N 1
ATOM 1569 C CA . ASN A 1 210 ? -5.926 -8.242 -3.662 1 96.69 210 ASN A CA 1
ATOM 1570 C C . ASN A 1 210 ? -5.293 -7.945 -2.307 1 96.69 210 ASN A C 1
ATOM 1572 O O . ASN A 1 210 ? -5.785 -7.098 -1.557 1 96.69 210 ASN A O 1
ATOM 1576 N N . THR A 1 211 ? -4.152 -8.625 -1.997 1 97.94 211 THR A N 1
ATOM 1577 C CA . THR A 1 211 ? -3.43 -8.352 -0.761 1 97.94 211 THR A CA 1
ATOM 1578 C C . THR A 1 211 ? -2.914 -6.914 -0.748 1 97.94 211 THR A C 1
ATOM 1580 O O . THR A 1 211 ? -3 -6.227 0.272 1 97.94 211 THR A O 1
ATOM 1583 N N . GLN A 1 212 ? -2.33 -6.504 -1.884 1 98.19 212 GLN A N 1
ATOM 1584 C CA . GLN A 1 212 ? -1.829 -5.137 -1.99 1 98.19 212 GLN A CA 1
ATOM 1585 C C . GLN A 1 212 ? -2.943 -4.121 -1.759 1 98.19 212 GLN A C 1
ATOM 1587 O O . GLN A 1 212 ? -2.76 -3.143 -1.031 1 98.19 212 GLN A O 1
ATOM 1592 N N . ARG A 1 213 ? -4.125 -4.312 -2.379 1 97.19 213 ARG A N 1
ATOM 1593 C CA . ARG A 1 213 ? -5.262 -3.42 -2.182 1 97.19 213 ARG A CA 1
ATOM 1594 C C . ARG A 1 213 ? -5.703 -3.41 -0.722 1 97.19 213 ARG A C 1
ATOM 1596 O O . ARG A 1 213 ? -5.961 -2.348 -0.153 1 97.19 213 ARG A O 1
ATOM 1603 N N . ASP A 1 214 ? -5.75 -4.578 -0.167 1 97.88 214 ASP A N 1
ATOM 1604 C CA . ASP A 1 214 ? -6.156 -4.723 1.228 1 97.88 214 ASP A CA 1
ATOM 1605 C C . ASP A 1 214 ? -5.238 -3.926 2.152 1 97.88 214 ASP A C 1
ATOM 1607 O O . ASP A 1 214 ? -5.715 -3.178 3.012 1 97.88 214 ASP A O 1
ATOM 1611 N N . VAL A 1 215 ? -3.939 -4.066 1.979 1 98.5 215 VAL A N 1
ATOM 1612 C CA . VAL A 1 215 ? -2.951 -3.418 2.836 1 98.5 215 VAL A CA 1
ATOM 1613 C C . VAL A 1 215 ? -3.031 -1.903 2.664 1 98.5 215 VAL A C 1
ATOM 1615 O O . VAL A 1 215 ? -2.898 -1.154 3.635 1 98.5 215 VAL A O 1
ATOM 1618 N N . ASN A 1 216 ? -3.25 -1.454 1.47 1 98.56 216 ASN A N 1
ATOM 1619 C CA . ASN A 1 216 ? -3.35 -0.016 1.244 1 98.56 216 ASN A CA 1
ATOM 1620 C C . ASN A 1 216 ? -4.613 0.565 1.878 1 98.56 216 ASN A C 1
ATOM 1622 O O . ASN A 1 216 ? -4.586 1.672 2.418 1 98.56 216 ASN A O 1
ATOM 1626 N N . ILE A 1 217 ? -5.746 -0.125 1.794 1 98.19 217 ILE A N 1
ATOM 1627 C CA . ILE A 1 217 ? -6.949 0.329 2.48 1 98.19 217 ILE A CA 1
ATOM 1628 C C . ILE A 1 217 ? -6.719 0.318 3.99 1 98.19 217 ILE A C 1
ATOM 1630 O O . ILE A 1 217 ? -7.129 1.242 4.695 1 98.19 217 ILE A O 1
ATOM 1634 N N . ALA A 1 218 ? -6.031 -0.742 4.465 1 98.56 218 ALA A N 1
ATOM 1635 C CA . ALA A 1 218 ? -5.711 -0.844 5.887 1 98.56 218 ALA A CA 1
ATOM 1636 C C . ALA A 1 218 ? -4.891 0.356 6.352 1 98.56 218 ALA A C 1
ATOM 1638 O O . ALA A 1 218 ? -5.117 0.889 7.438 1 98.56 218 ALA A O 1
ATOM 1639 N N . LEU A 1 219 ? -3.92 0.741 5.516 1 98.62 219 LEU A N 1
ATOM 1640 C CA . LEU A 1 219 ? -3.123 1.917 5.852 1 98.62 219 LEU A CA 1
ATOM 1641 C C . LEU A 1 219 ? -4.008 3.152 5.984 1 98.62 219 LEU A C 1
ATOM 1643 O O . LEU A 1 219 ? -3.859 3.928 6.93 1 98.62 219 LEU A O 1
ATOM 1647 N N . MET A 1 220 ? -4.91 3.371 5.035 1 98.5 220 MET A N 1
ATOM 1648 C CA . MET A 1 220 ? -5.824 4.508 5.117 1 98.5 220 MET A CA 1
ATOM 1649 C C . MET A 1 220 ? -6.676 4.434 6.379 1 98.5 220 MET A C 1
ATOM 1651 O O . MET A 1 220 ? -6.938 5.453 7.02 1 98.5 220 MET A O 1
ATOM 1655 N N . ASN A 1 221 ? -7.137 3.199 6.699 1 98.44 221 ASN A N 1
ATOM 1656 C CA . ASN A 1 221 ? -7.93 3.018 7.914 1 98.44 221 ASN A CA 1
ATOM 1657 C C . ASN A 1 221 ? -7.125 3.355 9.164 1 98.44 221 ASN A C 1
ATOM 1659 O O . ASN A 1 221 ? -7.621 4.039 10.062 1 98.44 221 ASN A O 1
ATOM 1663 N N . GLU A 1 222 ? -5.895 2.898 9.195 1 98.19 222 GLU A N 1
ATOM 1664 C CA . GLU A 1 222 ? -5.039 3.213 10.336 1 98.19 222 GLU A CA 1
ATOM 1665 C C . GLU A 1 222 ? -4.789 4.715 10.445 1 98.19 222 GLU A C 1
ATOM 1667 O O . GLU A 1 222 ? -4.836 5.281 11.539 1 98.19 222 GLU A O 1
ATOM 1672 N N . LEU A 1 223 ? -4.523 5.324 9.305 1 98.31 223 LEU A N 1
ATOM 1673 C CA . LEU A 1 223 ? -4.332 6.77 9.273 1 98.31 223 LEU A CA 1
ATOM 1674 C C . LEU A 1 223 ? -5.574 7.5 9.773 1 98.31 223 LEU A C 1
ATOM 1676 O O . LEU A 1 223 ? -5.473 8.477 10.516 1 98.31 223 LEU A O 1
ATOM 1680 N N . ALA A 1 224 ? -6.734 7.012 9.32 1 98.06 224 ALA A N 1
ATOM 1681 C CA . ALA A 1 224 ? -7.988 7.633 9.742 1 98.06 224 ALA A CA 1
ATOM 1682 C C . ALA A 1 224 ? -8.125 7.617 11.266 1 98.06 224 ALA A C 1
ATOM 1684 O O . ALA A 1 224 ? -8.492 8.625 11.875 1 98.06 224 ALA A O 1
ATOM 1685 N N . VAL A 1 225 ? -7.824 6.492 11.875 1 97.69 225 VAL A N 1
ATOM 1686 C CA . VAL A 1 225 ? -7.914 6.355 13.328 1 97.69 225 VAL A CA 1
ATOM 1687 C C . VAL A 1 225 ? -6.945 7.328 14 1 97.69 225 VAL A C 1
ATOM 1689 O O . VAL A 1 225 ? -7.312 8.016 14.953 1 97.69 225 VAL A O 1
ATOM 1692 N N . ILE A 1 226 ? -5.711 7.402 13.461 1 97.62 226 ILE A N 1
ATOM 1693 C CA . ILE A 1 226 ? -4.688 8.281 14.008 1 97.62 226 ILE A CA 1
ATOM 1694 C C . ILE A 1 226 ? -5.125 9.734 13.875 1 97.62 226 ILE A C 1
ATOM 1696 O O . ILE A 1 226 ? -5.051 10.508 14.836 1 97.62 226 ILE A O 1
ATOM 1700 N N . PHE A 1 227 ? -5.602 10.141 12.703 1 97.88 227 PHE A N 1
ATOM 1701 C CA . PHE A 1 227 ? -5.965 11.523 12.422 1 97.88 227 PHE A CA 1
ATOM 1702 C C . PHE A 1 227 ? -7.156 11.953 13.273 1 97.88 227 PHE A C 1
ATOM 1704 O O . PHE A 1 227 ? -7.219 13.094 13.734 1 97.88 227 PHE A O 1
ATOM 1711 N N . HIS A 1 228 ? -8.117 11.039 13.484 1 95.75 228 HIS A N 1
ATOM 1712 C CA . HIS A 1 228 ? -9.25 11.367 14.352 1 95.75 228 HIS A CA 1
ATOM 1713 C C . HIS A 1 228 ? -8.781 11.703 15.766 1 95.75 228 HIS A C 1
ATOM 1715 O O . HIS A 1 228 ? -9.328 12.602 16.406 1 95.75 228 HIS A O 1
ATOM 1721 N N . ARG A 1 229 ? -7.809 11.016 16.203 1 94.5 229 ARG A N 1
ATOM 1722 C CA . ARG A 1 229 ? -7.266 11.273 17.531 1 94.5 229 ARG A CA 1
ATOM 1723 C C . ARG A 1 229 ? -6.566 12.633 17.578 1 94.5 229 ARG A C 1
ATOM 1725 O O . ARG A 1 229 ? -6.48 13.25 18.641 1 94.5 229 ARG A O 1
ATOM 1732 N N . MET A 1 230 ? -6.129 13.109 16.438 1 95.44 230 MET A N 1
ATOM 1733 C CA . MET A 1 230 ? -5.422 14.383 16.344 1 95.44 230 MET A CA 1
ATOM 1734 C C . MET A 1 230 ? -6.387 15.523 16.031 1 95.44 230 MET A C 1
ATOM 1736 O O . MET A 1 230 ? -5.98 16.688 15.977 1 95.44 230 MET A O 1
ATOM 1740 N N . GLY A 1 231 ? -7.637 15.141 15.773 1 93.69 231 GLY A N 1
ATOM 1741 C CA . GLY A 1 231 ? -8.617 16.141 15.398 1 93.69 231 GLY A CA 1
ATOM 1742 C C . GLY A 1 231 ? -8.445 16.641 13.977 1 93.69 231 GLY A C 1
ATOM 1743 O O . GLY A 1 231 ? -8.781 17.781 13.664 1 93.69 231 GLY A O 1
ATOM 1744 N N . ILE A 1 232 ? -7.844 15.859 13.164 1 95.31 232 ILE A N 1
ATOM 1745 C CA . ILE A 1 232 ? -7.582 16.172 11.766 1 95.31 232 ILE A CA 1
ATOM 1746 C C . ILE A 1 232 ? -8.516 15.352 10.875 1 95.31 232 ILE A C 1
ATOM 1748 O O . ILE A 1 232 ? -8.742 14.164 11.125 1 95.31 232 ILE A O 1
ATOM 1752 N N . ASP A 1 233 ? -9.102 15.984 9.859 1 95.62 233 ASP A N 1
ATOM 1753 C CA . ASP A 1 233 ? -9.961 15.281 8.906 1 95.62 233 ASP A CA 1
ATOM 1754 C C . ASP A 1 233 ? -9.133 14.477 7.906 1 95.62 233 ASP A C 1
ATOM 1756 O O . ASP A 1 233 ? -8.352 15.055 7.145 1 95.62 233 ASP A O 1
ATOM 1760 N N . THR A 1 234 ? -9.383 13.18 7.871 1 97.56 234 THR A N 1
ATOM 1761 C CA . THR A 1 234 ? -8.625 12.281 7.004 1 97.56 234 THR A CA 1
ATOM 1762 C C . THR A 1 234 ? -8.734 12.711 5.547 1 97.56 234 THR A C 1
ATOM 1764 O O . THR A 1 234 ? -7.742 12.703 4.816 1 97.56 234 THR A O 1
ATOM 1767 N N . ARG A 1 235 ? -9.852 13.109 5.148 1 96.38 235 ARG A N 1
ATOM 1768 C CA . ARG A 1 235 ? -10.094 13.43 3.746 1 96.38 235 ARG A CA 1
ATOM 1769 C C . ARG A 1 235 ? -9.375 14.719 3.346 1 96.38 235 ARG A C 1
ATOM 1771 O O . ARG A 1 235 ? -8.945 14.859 2.201 1 96.38 235 ARG A O 1
ATOM 1778 N N . ASP A 1 236 ? -9.227 15.664 4.273 1 97.31 236 ASP A N 1
ATOM 1779 C CA . ASP A 1 236 ? -8.422 16.859 4.008 1 97.31 236 ASP A CA 1
ATOM 1780 C C . ASP A 1 236 ? -6.961 16.484 3.766 1 97.31 236 ASP A C 1
ATOM 1782 O O . ASP A 1 236 ? -6.316 17.047 2.875 1 97.31 236 ASP A O 1
ATOM 1786 N N . VAL A 1 237 ? -6.477 15.586 4.594 1 98.44 237 VAL A N 1
ATOM 1787 C CA . VAL A 1 237 ? -5.094 15.141 4.465 1 98.44 237 VAL A CA 1
ATOM 1788 C C . VAL A 1 237 ? -4.902 14.43 3.127 1 98.44 237 VAL A C 1
ATOM 1790 O O . VAL A 1 237 ? -3.939 14.703 2.406 1 98.44 237 VAL A O 1
ATOM 1793 N N . LEU A 1 238 ? -5.848 13.547 2.781 1 98.25 238 LEU A N 1
ATOM 1794 C CA . LEU A 1 238 ? -5.75 12.781 1.544 1 98.25 238 LEU A CA 1
ATOM 1795 C C . LEU A 1 238 ? -5.871 13.695 0.327 1 98.25 238 LEU A C 1
ATOM 1797 O O . LEU A 1 238 ? -5.227 13.453 -0.698 1 98.25 238 LEU A O 1
ATOM 1801 N N . ALA A 1 239 ? -6.734 14.711 0.444 1 97.44 239 ALA A N 1
ATOM 1802 C CA . ALA A 1 239 ? -6.859 15.672 -0.643 1 97.44 239 ALA A CA 1
ATOM 1803 C C . ALA A 1 239 ? -5.539 16.391 -0.893 1 97.44 239 ALA A C 1
ATOM 1805 O O . ALA A 1 239 ? -5.137 16.594 -2.043 1 97.44 239 ALA A O 1
ATOM 1806 N N . ALA A 1 240 ? -4.879 16.781 0.152 1 98.38 240 ALA A N 1
ATOM 1807 C CA . ALA A 1 240 ? -3.588 17.453 0.044 1 98.38 240 ALA A CA 1
ATOM 1808 C C . ALA A 1 240 ? -2.52 16.516 -0.499 1 98.38 240 ALA A C 1
ATOM 1810 O O . ALA A 1 240 ? -1.846 16.828 -1.482 1 98.38 240 ALA A O 1
ATOM 1811 N N . ALA A 1 241 ? -2.377 15.328 0.094 1 98.12 241 ALA A N 1
ATOM 1812 C CA . ALA A 1 241 ? -1.382 14.344 -0.337 1 98.12 241 ALA A CA 1
ATOM 1813 C C . ALA A 1 241 ? -1.633 13.906 -1.777 1 98.12 241 ALA A C 1
ATOM 1815 O O . ALA A 1 241 ? -0.688 13.664 -2.531 1 98.12 241 ALA A O 1
ATOM 1816 N N . GLY A 1 242 ? -2.939 13.859 -2.123 1 97.94 242 GLY A N 1
ATOM 1817 C CA . GLY A 1 242 ? -3.354 13.406 -3.439 1 97.94 242 GLY A CA 1
ATOM 1818 C C . GLY A 1 242 ? -2.914 14.328 -4.559 1 97.94 242 GLY A C 1
ATOM 1819 O O . GLY A 1 242 ? -2.965 13.953 -5.734 1 97.94 242 GLY A O 1
ATOM 1820 N N . THR A 1 243 ? -2.406 15.523 -4.262 1 97.31 243 THR A N 1
ATOM 1821 C CA . THR A 1 243 ? -1.939 16.453 -5.277 1 97.31 243 THR A CA 1
ATOM 1822 C C . THR A 1 243 ? -0.552 16.062 -5.777 1 97.31 243 THR A C 1
ATOM 1824 O O . THR A 1 243 ? -0.084 16.578 -6.793 1 97.31 243 THR A O 1
ATOM 1827 N N . LYS A 1 244 ? 0.107 15.219 -5.062 1 95.62 244 LYS A N 1
ATOM 1828 C CA . LYS A 1 244 ? 1.393 14.711 -5.539 1 95.62 244 LYS A CA 1
ATOM 1829 C C . LYS A 1 244 ? 1.201 13.656 -6.617 1 95.62 244 LYS A C 1
ATOM 1831 O O . LYS A 1 244 ? 0.335 12.781 -6.496 1 95.62 244 LYS A O 1
ATOM 1836 N N . TRP A 1 245 ? 2.033 13.594 -7.582 1 91.75 245 TRP A N 1
ATOM 1837 C CA . TRP A 1 245 ? 1.863 12.805 -8.797 1 91.75 245 TRP A CA 1
ATOM 1838 C C . TRP A 1 245 ? 1.95 11.312 -8.5 1 91.75 245 TRP A C 1
ATOM 1840 O O . TRP A 1 245 ? 1.403 10.492 -9.242 1 91.75 245 TRP A O 1
ATOM 1850 N N . ASN A 1 246 ? 2.637 10.938 -7.461 1 92 246 ASN A N 1
ATOM 1851 C CA . ASN A 1 246 ? 2.867 9.516 -7.23 1 92 246 ASN A CA 1
ATOM 1852 C C . ASN A 1 246 ? 2.145 9.023 -5.977 1 92 246 ASN A C 1
ATOM 1854 O O . ASN A 1 246 ? 2.414 7.926 -5.488 1 92 246 ASN A O 1
ATOM 1858 N N . PHE A 1 247 ? 1.313 9.875 -5.383 1 96.06 247 PHE A N 1
ATOM 1859 C CA . PHE A 1 247 ? 0.511 9.422 -4.254 1 96.06 247 PHE A CA 1
ATOM 1860 C C . PHE A 1 247 ? -0.645 8.547 -4.73 1 96.06 247 PHE A C 1
ATOM 1862 O O . PHE A 1 247 ? -1.315 8.875 -5.711 1 96.06 247 PHE A O 1
ATOM 1869 N N . LEU A 1 248 ? -0.799 7.383 -4.035 1 96.69 248 LEU A N 1
ATOM 1870 C CA . LEU A 1 248 ? -1.856 6.449 -4.406 1 96.69 248 LEU A CA 1
ATOM 1871 C C . LEU A 1 248 ? -3.164 6.805 -3.705 1 96.69 248 LEU A C 1
ATOM 1873 O O . LEU A 1 248 ? -3.215 6.879 -2.475 1 96.69 248 LEU A O 1
ATOM 1877 N N . LYS A 1 249 ? -4.191 6.973 -4.469 1 96.31 249 LYS A N 1
ATOM 1878 C CA . LYS A 1 249 ? -5.438 7.535 -3.951 1 96.31 249 LYS A CA 1
ATOM 1879 C C . LYS A 1 249 ? -6.355 6.434 -3.42 1 96.31 249 LYS A C 1
ATOM 1881 O O . LYS A 1 249 ? -7.363 6.105 -4.047 1 96.31 249 LYS A O 1
ATOM 1886 N N . PHE A 1 250 ? -6.074 5.906 -2.305 1 97.12 250 PHE A N 1
ATOM 1887 C CA . PHE A 1 250 ? -6.934 5.004 -1.545 1 97.12 250 PHE A CA 1
ATOM 1888 C C . PHE A 1 250 ? -7.707 5.766 -0.477 1 97.12 250 PHE A C 1
ATOM 1890 O O . PHE A 1 250 ? -7.32 6.867 -0.085 1 97.12 250 PHE A O 1
ATOM 1897 N N . GLN A 1 251 ? -8.781 5.289 -0.052 1 96.88 251 GLN A N 1
ATOM 1898 C CA . GLN A 1 251 ? -9.648 5.871 0.971 1 96.88 251 GLN A CA 1
ATOM 1899 C C . GLN A 1 251 ? -9.938 4.863 2.078 1 96.88 251 GLN A C 1
ATOM 1901 O O . GLN A 1 251 ? -9.914 3.654 1.848 1 96.88 251 GLN A O 1
ATOM 1906 N N . PRO A 1 252 ? -10.109 5.402 3.293 1 97.62 252 PRO A N 1
ATOM 1907 C CA . PRO A 1 252 ? -10.539 4.477 4.344 1 97.62 252 PRO A CA 1
ATOM 1908 C C . PRO A 1 252 ? -11.945 3.939 4.117 1 97.62 252 PRO A C 1
ATOM 1910 O O . PRO A 1 252 ? -12.711 4.516 3.34 1 97.62 252 PRO A O 1
ATOM 1913 N N . GLY A 1 253 ? -12.266 2.861 4.734 1 96.81 253 GLY A N 1
ATOM 1914 C CA . GLY A 1 253 ? -13.586 2.27 4.609 1 96.81 253 GLY A CA 1
ATOM 1915 C C . GLY A 1 253 ? -13.648 0.836 5.105 1 96.81 253 GLY A C 1
ATOM 1916 O O . GLY A 1 253 ? -12.664 0.31 5.625 1 96.81 253 GLY A O 1
ATOM 1917 N N . LEU A 1 254 ? -14.82 0.275 5.023 1 97 254 LEU A N 1
ATOM 1918 C CA . LEU A 1 254 ? -15.047 -1.119 5.383 1 97 254 LEU A CA 1
ATOM 1919 C C . LEU A 1 254 ? -14.602 -2.051 4.262 1 97 254 LEU A C 1
ATOM 1921 O O . LEU A 1 254 ? -14.805 -1.751 3.084 1 97 254 LEU A O 1
ATOM 1925 N N . VAL A 1 255 ? -13.93 -3.078 4.648 1 95.31 255 VAL A N 1
ATOM 1926 C CA . VAL A 1 255 ? -13.445 -4.031 3.652 1 95.31 255 VAL A CA 1
ATOM 1927 C C . VAL A 1 255 ? -14.227 -5.336 3.771 1 95.31 255 VAL A C 1
ATOM 1929 O O . VAL A 1 255 ? -13.93 -6.168 4.633 1 95.31 255 VAL A O 1
ATOM 1932 N N . GLY A 1 256 ? -15.172 -5.492 2.934 1 91.81 256 GLY A N 1
ATOM 1933 C CA . GLY A 1 256 ? -15.961 -6.711 2.865 1 91.81 256 GLY A CA 1
ATOM 1934 C C . GLY A 1 256 ? -15.875 -7.41 1.521 1 91.81 256 GLY A C 1
ATOM 1935 O O . GLY A 1 256 ? -14.836 -7.344 0.851 1 91.81 256 GLY A O 1
ATOM 1936 N N . GLY A 1 257 ? -16.828 -8.234 1.231 1 85.56 257 GLY A N 1
ATOM 1937 C CA . GLY A 1 257 ? -16.859 -8.93 -0.047 1 85.56 257 GLY A CA 1
ATOM 1938 C C . GLY A 1 257 ? -16.094 -10.234 -0.038 1 85.56 257 GLY A C 1
ATOM 1939 O O . GLY A 1 257 ? -15.711 -10.727 1.025 1 85.56 257 GLY A O 1
ATOM 1940 N N . HIS A 1 258 ? -15.836 -10.789 -1.194 1 82.75 258 HIS A N 1
ATOM 1941 C CA . HIS A 1 258 ? -15.359 -12.164 -1.277 1 82.75 258 HIS A CA 1
ATOM 1942 C C . HIS A 1 258 ? -13.891 -12.211 -1.686 1 82.75 258 HIS A C 1
ATOM 1944 O O . HIS A 1 258 ? -13.297 -13.289 -1.739 1 82.75 258 HIS A O 1
ATOM 1950 N N . CYS A 1 259 ? -13.297 -11.109 -1.939 1 88.62 259 CYS A N 1
ATOM 1951 C CA . CYS A 1 259 ? -11.945 -11.18 -2.477 1 88.62 259 CYS A CA 1
ATOM 1952 C C . CYS A 1 259 ? -10.961 -10.461 -1.565 1 88.62 259 CYS A C 1
ATOM 1954 O O . CYS A 1 259 ? -10.18 -11.102 -0.852 1 88.62 259 CYS A O 1
ATOM 1956 N N . ILE A 1 260 ? -11.141 -9.141 -1.334 1 88.06 260 ILE A N 1
ATOM 1957 C CA . ILE A 1 260 ? -10.133 -8.312 -0.675 1 88.06 260 ILE A CA 1
ATOM 1958 C C . ILE A 1 260 ? -10.008 -8.719 0.791 1 88.06 260 ILE A C 1
ATOM 1960 O O . ILE A 1 260 ? -8.898 -8.844 1.315 1 88.06 260 ILE A O 1
ATOM 1964 N N . GLY A 1 261 ? -11.109 -9.023 1.384 1 89.56 261 GLY A N 1
ATOM 1965 C CA . GLY A 1 261 ? -11.094 -9.391 2.791 1 89.56 261 GLY A CA 1
ATOM 1966 C C . GLY A 1 261 ? -10.766 -10.852 3.023 1 89.56 261 GLY A C 1
ATOM 1967 O O . GLY A 1 261 ? -10.641 -11.297 4.168 1 89.56 261 GLY A O 1
ATOM 1968 N N . VAL A 1 262 ? -10.508 -11.586 1.921 1 90.56 262 VAL A N 1
ATOM 1969 C CA . VAL A 1 262 ? -10.383 -13.039 2.035 1 90.56 262 VAL A CA 1
ATOM 1970 C C . VAL A 1 262 ? -9.047 -13.484 1.446 1 90.56 262 VAL A C 1
ATOM 1972 O O . VAL A 1 262 ? -8.328 -14.281 2.055 1 90.56 262 VAL A O 1
ATOM 1975 N N . ASP A 1 263 ? -8.602 -12.93 0.36 1 93.5 263 ASP A N 1
ATOM 1976 C CA . ASP A 1 263 ? -7.48 -13.398 -0.444 1 93.5 263 ASP A CA 1
ATOM 1977 C C . ASP A 1 263 ? -6.18 -13.359 0.356 1 93.5 263 ASP A C 1
ATOM 1979 O O . ASP A 1 263 ? -5.34 -14.258 0.229 1 93.5 263 ASP A O 1
ATOM 1983 N N . PRO A 1 264 ? -5.953 -12.312 1.167 1 95.25 264 PRO A N 1
ATOM 1984 C CA . PRO A 1 264 ? -4.695 -12.281 1.921 1 95.25 264 PRO A CA 1
ATOM 1985 C C . PRO A 1 264 ? -4.496 -13.523 2.783 1 95.25 264 PRO A C 1
ATOM 1987 O O . PRO A 1 264 ? -3.357 -13.93 3.031 1 95.25 264 PRO A O 1
ATOM 1990 N N . TYR A 1 265 ? -5.559 -14.141 3.197 1 94.38 265 TYR A N 1
ATOM 1991 C CA . TYR A 1 265 ? -5.469 -15.289 4.094 1 94.38 265 TYR A CA 1
ATOM 1992 C C . TYR A 1 265 ? -4.961 -16.516 3.357 1 94.38 265 TYR A C 1
ATOM 1994 O O . TYR A 1 265 ? -4.43 -17.453 3.975 1 94.38 265 TYR A O 1
ATOM 2002 N N . TYR A 1 266 ? -5.129 -16.594 1.999 1 95.56 266 TYR A N 1
ATOM 2003 C CA . TYR A 1 266 ? -4.527 -17.672 1.232 1 95.56 266 TYR A CA 1
ATOM 2004 C C . TYR A 1 266 ? -3.006 -17.641 1.342 1 95.56 266 TYR A C 1
ATOM 2006 O O . TYR A 1 266 ? -2.369 -18.672 1.572 1 95.56 266 TYR A O 1
ATOM 2014 N N . LEU A 1 267 ? -2.52 -16.422 1.221 1 95.12 267 LEU A N 1
ATOM 2015 C CA . LEU A 1 267 ? -1.074 -16.234 1.266 1 95.12 267 LEU A CA 1
ATOM 2016 C C . LEU A 1 267 ? -0.537 -16.484 2.67 1 95.12 267 LEU A C 1
ATOM 2018 O O . LEU A 1 267 ? 0.483 -17.156 2.84 1 95.12 267 LEU A O 1
ATOM 2022 N N . THR A 1 268 ? -1.211 -15.938 3.662 1 94.12 268 THR A N 1
ATOM 2023 C CA . THR A 1 268 ? -0.713 -16.062 5.027 1 94.12 268 THR A CA 1
ATOM 2024 C C . THR A 1 268 ? -0.807 -17.516 5.508 1 94.12 268 THR A C 1
ATOM 2026 O O . THR A 1 268 ? 0.06 -17.984 6.242 1 94.12 268 THR A O 1
ATOM 2029 N N . HIS A 1 269 ? -1.871 -18.172 5.082 1 93.5 269 HIS A N 1
ATOM 2030 C CA . HIS A 1 269 ? -1.994 -19.594 5.383 1 93.5 269 HIS A CA 1
ATOM 2031 C C . HIS A 1 269 ? -0.799 -20.375 4.844 1 93.5 269 HIS A C 1
ATOM 2033 O O . HIS A 1 269 ? -0.174 -21.141 5.578 1 93.5 269 HIS A O 1
ATOM 2039 N N . ARG A 1 270 ? -0.519 -20.156 3.588 1 94.56 270 ARG A N 1
ATOM 2040 C CA . ARG A 1 270 ? 0.599 -20.844 2.959 1 94.56 270 ARG A CA 1
ATOM 2041 C C . ARG A 1 270 ? 1.92 -20.484 3.625 1 94.56 270 ARG A C 1
ATOM 2043 O O . ARG A 1 270 ? 2.77 -21.344 3.857 1 94.56 270 ARG A O 1
ATOM 2050 N N . ALA A 1 271 ? 2.141 -19.219 3.947 1 95.06 271 ALA A N 1
ATOM 2051 C CA . ALA A 1 271 ? 3.346 -18.734 4.621 1 95.06 271 ALA A CA 1
ATOM 2052 C C . ALA A 1 271 ? 3.512 -19.406 5.984 1 95.06 271 ALA A C 1
ATOM 2054 O O . ALA A 1 271 ? 4.605 -19.859 6.332 1 95.06 271 ALA A O 1
ATOM 2055 N N . GLU A 1 272 ? 2.439 -19.516 6.688 1 93.38 272 GLU A N 1
ATOM 2056 C CA . GLU A 1 272 ? 2.469 -20.125 8.016 1 93.38 272 GLU A CA 1
ATOM 2057 C C . GLU A 1 272 ? 2.793 -21.625 7.93 1 93.38 272 GLU A C 1
ATOM 2059 O O . GLU A 1 272 ? 3.51 -22.156 8.781 1 93.38 272 GLU A O 1
ATOM 2064 N N . GLN A 1 273 ? 2.248 -22.266 6.922 1 93.12 273 GLN A N 1
ATOM 2065 C CA . GLN A 1 273 ? 2.59 -23.672 6.688 1 93.12 273 GLN A CA 1
ATOM 2066 C C . GLN A 1 273 ? 4.094 -23.844 6.508 1 93.12 273 GLN A C 1
ATOM 2068 O O . GLN A 1 273 ? 4.645 -24.906 6.836 1 93.12 273 GLN A O 1
ATOM 2073 N N . LEU A 1 274 ? 4.73 -22.844 6.059 1 94.06 274 LEU A N 1
ATOM 2074 C CA . LEU A 1 274 ? 6.164 -22.906 5.785 1 94.06 274 LEU A CA 1
ATOM 2075 C C . LEU A 1 274 ? 6.957 -22.297 6.934 1 94.06 274 LEU A C 1
ATOM 2077 O O . LEU A 1 274 ? 8.156 -22.047 6.801 1 94.06 274 LEU A O 1
ATOM 2081 N N . GLY A 1 275 ? 6.281 -21.953 8.031 1 92.81 275 GLY A N 1
ATOM 2082 C CA . GLY A 1 275 ? 6.938 -21.516 9.25 1 92.81 275 GLY A CA 1
ATOM 2083 C C . GLY A 1 275 ? 7.211 -20.031 9.281 1 92.81 275 GLY A C 1
ATOM 2084 O O . GLY A 1 275 ? 8.086 -19.562 10.016 1 92.81 275 GLY A O 1
ATOM 2085 N N . HIS A 1 276 ? 6.574 -19.297 8.406 1 93.31 276 HIS A N 1
ATOM 2086 C CA . HIS A 1 276 ? 6.758 -17.859 8.375 1 93.31 276 HIS A CA 1
ATOM 2087 C C . HIS A 1 276 ? 5.477 -17.125 8.773 1 93.31 276 HIS A C 1
ATOM 2089 O O . HIS A 1 276 ? 4.398 -17.438 8.25 1 93.31 276 HIS A O 1
ATOM 2095 N N . ASN A 1 277 ? 5.637 -16.188 9.688 1 94.12 277 ASN A N 1
ATOM 2096 C CA . ASN A 1 277 ? 4.5 -15.383 10.109 1 94.12 277 ASN A CA 1
ATOM 2097 C C . ASN A 1 277 ? 4.52 -14 9.469 1 94.12 277 ASN A C 1
ATOM 2099 O O . ASN A 1 277 ? 5.262 -13.117 9.914 1 94.12 277 ASN A O 1
ATOM 2103 N N . PRO A 1 278 ? 3.639 -13.773 8.438 1 96.12 278 PRO A N 1
ATOM 2104 C CA . PRO A 1 278 ? 3.592 -12.445 7.82 1 96.12 278 PRO A CA 1
ATOM 2105 C C . PRO A 1 278 ? 3.125 -11.359 8.789 1 96.12 278 PRO A C 1
ATOM 2107 O O . PRO A 1 278 ? 2.184 -11.578 9.562 1 96.12 278 PRO A O 1
ATOM 2110 N N . GLU A 1 279 ? 3.758 -10.219 8.805 1 96.81 279 GLU A N 1
ATOM 2111 C CA . GLU A 1 279 ? 3.443 -9.188 9.789 1 96.81 279 GLU A CA 1
ATOM 2112 C C . GLU A 1 279 ? 2.617 -8.07 9.172 1 96.81 279 GLU A C 1
ATOM 2114 O O . GLU A 1 279 ? 1.564 -7.699 9.695 1 96.81 279 GLU A O 1
ATOM 2119 N N . VAL A 1 280 ? 3.066 -7.547 8.039 1 98.06 280 VAL A N 1
ATOM 2120 C CA . VAL A 1 280 ? 2.404 -6.418 7.398 1 98.06 280 VAL A CA 1
ATOM 2121 C C . VAL A 1 280 ? 0.999 -6.824 6.957 1 98.06 280 VAL A C 1
ATOM 2123 O O . VAL A 1 280 ? 0.027 -6.113 7.23 1 98.06 280 VAL A O 1
ATOM 2126 N N . ILE A 1 281 ? 0.878 -7.988 6.301 1 98.12 281 ILE A N 1
ATOM 2127 C CA . ILE A 1 281 ? -0.386 -8.477 5.762 1 98.12 281 ILE A CA 1
ATOM 2128 C C . ILE A 1 281 ? -1.384 -8.695 6.895 1 98.12 281 ILE A C 1
ATOM 2130 O O . ILE A 1 281 ? -2.521 -8.227 6.828 1 98.12 281 ILE A O 1
ATOM 2134 N N . LEU A 1 282 ? -0.923 -9.328 7.992 1 97.25 282 LEU A N 1
ATOM 2135 C CA . LEU A 1 282 ? -1.819 -9.656 9.094 1 97.25 282 LEU A CA 1
ATOM 2136 C C . LEU A 1 282 ? -2.201 -8.406 9.875 1 97.25 282 LEU A C 1
ATOM 2138 O O . LEU A 1 282 ? -3.32 -8.305 10.383 1 97.25 282 LEU A O 1
ATOM 2142 N N . ALA A 1 283 ? -1.256 -7.43 10.023 1 97.69 283 ALA A N 1
ATOM 2143 C CA . ALA A 1 283 ? -1.607 -6.141 10.617 1 97.69 283 ALA A CA 1
ATOM 2144 C C . ALA A 1 283 ? -2.695 -5.441 9.812 1 97.69 283 ALA A C 1
ATOM 2146 O O . ALA A 1 283 ? -3.605 -4.832 10.375 1 97.69 283 ALA A O 1
ATOM 2147 N N . GLY A 1 284 ? -2.58 -5.508 8.453 1 97.88 284 GLY A N 1
ATOM 2148 C CA . GLY A 1 284 ? -3.607 -4.953 7.594 1 97.88 284 GLY A CA 1
ATOM 2149 C C . GLY A 1 284 ? -4.977 -5.566 7.824 1 97.88 284 GLY A C 1
ATOM 2150 O O . GLY A 1 284 ? -5.969 -4.848 7.957 1 97.88 284 GLY A O 1
ATOM 2151 N N . ARG A 1 285 ? -5.016 -6.879 7.914 1 95.94 285 ARG A N 1
ATOM 2152 C CA . ARG A 1 285 ? -6.27 -7.586 8.148 1 95.94 285 ARG A CA 1
ATOM 2153 C C . ARG A 1 285 ? -6.875 -7.188 9.492 1 95.94 285 ARG A C 1
ATOM 2155 O O . ARG A 1 285 ? -8.078 -6.957 9.594 1 95.94 285 ARG A O 1
ATOM 2162 N N . ARG A 1 286 ? -6.039 -7.059 10.531 1 95.75 286 ARG A N 1
ATOM 2163 C CA . ARG A 1 286 ? -6.523 -6.703 11.859 1 95.75 286 ARG A CA 1
ATOM 2164 C C . ARG A 1 286 ? -7.203 -5.336 11.852 1 95.75 286 ARG A C 1
ATOM 2166 O O . ARG A 1 286 ? -8.312 -5.188 12.359 1 95.75 286 ARG A O 1
ATOM 2173 N N . ILE A 1 287 ? -6.543 -4.355 11.25 1 97.5 287 ILE A N 1
ATOM 2174 C CA . ILE A 1 287 ? -7.102 -3.008 11.219 1 97.5 287 ILE A CA 1
ATOM 2175 C C . ILE A 1 287 ? -8.383 -2.996 10.391 1 97.5 287 ILE A C 1
ATOM 2177 O O . ILE A 1 287 ? -9.406 -2.453 10.82 1 97.5 287 ILE A O 1
ATOM 2181 N N . ASN A 1 288 ? -8.367 -3.592 9.211 1 97.62 288 ASN A N 1
ATOM 2182 C CA . ASN A 1 288 ? -9.539 -3.615 8.344 1 97.62 288 ASN A CA 1
ATOM 2183 C C . ASN A 1 288 ? -10.719 -4.305 9.016 1 97.62 288 ASN A C 1
ATOM 2185 O O . ASN A 1 288 ? -11.859 -3.84 8.914 1 97.62 288 ASN A O 1
ATOM 2189 N N . ASP A 1 289 ? -10.43 -5.352 9.766 1 95.56 289 ASP A N 1
ATOM 2190 C CA . ASP A 1 289 ? -11.477 -6.152 10.383 1 95.56 289 ASP A CA 1
ATOM 2191 C C . ASP A 1 289 ? -12.109 -5.418 11.562 1 95.56 289 ASP A C 1
ATOM 2193 O O . ASP A 1 289 ? -13.211 -5.762 12 1 95.56 289 ASP A O 1
ATOM 2197 N N . THR A 1 290 ? -11.453 -4.406 12.086 1 96.69 290 THR A N 1
ATOM 2198 C CA . THR A 1 290 ? -11.938 -3.766 13.305 1 96.69 290 THR A CA 1
ATOM 2199 C C . THR A 1 290 ? -12.648 -2.457 12.984 1 96.69 290 THR A C 1
ATOM 2201 O O . THR A 1 290 ? -13.172 -1.789 13.883 1 96.69 290 THR A O 1
ATOM 2204 N N . MET A 1 291 ? -12.734 -2.07 11.727 1 98 291 MET A N 1
ATOM 2205 C CA . MET A 1 291 ? -13.234 -0.747 11.359 1 98 291 MET A CA 1
ATOM 2206 C C . MET A 1 291 ? -14.727 -0.623 11.664 1 98 291 MET A C 1
ATOM 2208 O O . MET A 1 291 ? -15.203 0.453 12.031 1 98 291 MET A O 1
ATOM 2212 N N . GLY A 1 292 ? -15.516 -1.743 11.461 1 98.19 292 GLY A N 1
ATOM 2213 C CA . GLY A 1 292 ? -16.922 -1.698 11.828 1 98.19 292 GLY A CA 1
ATOM 2214 C C . GLY A 1 292 ? -17.141 -1.361 13.289 1 98.19 292 GLY A C 1
ATOM 2215 O O . GLY A 1 292 ? -17.953 -0.49 13.609 1 98.19 292 GLY A O 1
ATOM 2216 N N . GLN A 1 293 ? -16.422 -2.027 14.156 1 98.19 293 GLN A N 1
ATOM 2217 C CA . GLN A 1 293 ? -16.484 -1.758 15.594 1 98.19 293 GLN A CA 1
ATOM 2218 C C . GLN A 1 293 ? -16.047 -0.328 15.906 1 98.19 293 GLN A C 1
ATOM 2220 O O . GLN A 1 293 ? -16.656 0.34 16.75 1 98.19 293 GLN A O 1
ATOM 2225 N N . TYR A 1 294 ? -15.047 0.086 15.266 1 98.12 294 TYR A N 1
ATOM 2226 C CA . TYR A 1 294 ? -14.539 1.438 15.469 1 98.12 294 TYR A CA 1
ATOM 2227 C C . TYR A 1 294 ? -15.609 2.477 15.156 1 98.12 294 TYR A C 1
ATOM 2229 O O . TYR A 1 294 ? -15.828 3.4 15.945 1 98.12 294 TYR A O 1
ATOM 2237 N N . VAL A 1 295 ? -16.281 2.379 13.984 1 98.38 295 VAL A N 1
ATOM 2238 C CA . VAL A 1 295 ? -17.328 3.303 13.578 1 98.38 295 VAL A CA 1
ATOM 2239 C C . VAL A 1 295 ? -18.438 3.299 14.625 1 98.38 295 VAL A C 1
ATOM 2241 O O . VAL A 1 295 ? -18.922 4.359 15.031 1 98.38 295 VAL A O 1
ATOM 2244 N N . ALA A 1 296 ? -18.859 2.111 15.062 1 98.62 296 ALA A N 1
ATOM 2245 C CA . ALA A 1 296 ? -19.906 1.987 16.062 1 98.62 296 ALA A CA 1
ATOM 2246 C C . ALA A 1 296 ? -19.5 2.654 17.375 1 98.62 296 ALA A C 1
ATOM 2248 O O . ALA A 1 296 ? -20.297 3.389 17.984 1 98.62 296 ALA A O 1
ATOM 2249 N N . GLN A 1 297 ? -18.297 2.428 17.812 1 98.06 297 GLN A N 1
ATOM 2250 C CA . GLN A 1 297 ? -17.797 2.994 19.062 1 98.06 297 GLN A CA 1
ATOM 2251 C C . GLN A 1 297 ? -17.75 4.516 18.984 1 98.06 297 GLN A C 1
ATOM 2253 O O . GLN A 1 297 ? -18.125 5.203 19.938 1 98.06 297 GLN A O 1
ATOM 2258 N N . GLU A 1 298 ? -17.266 5.02 17.891 1 97.25 298 GLU A N 1
ATOM 2259 C CA . GLU A 1 298 ? -17.234 6.469 17.719 1 97.25 298 GLU A CA 1
ATOM 2260 C C . GLU A 1 298 ? -18.656 7.051 17.734 1 97.25 298 GLU A C 1
ATOM 2262 O O . GLU A 1 298 ? -18.859 8.148 18.25 1 97.25 298 GLU A O 1
ATOM 2267 N N . THR A 1 299 ? -19.594 6.336 17.125 1 97.5 299 THR A N 1
ATOM 2268 C CA . THR A 1 299 ? -20.984 6.75 17.141 1 97.5 299 THR A CA 1
ATOM 2269 C C . THR A 1 299 ? -21.5 6.848 18.562 1 97.5 299 THR A C 1
ATOM 2271 O O . THR A 1 299 ? -22.078 7.867 18.953 1 97.5 299 THR A O 1
ATOM 2274 N N . VAL A 1 300 ? -21.266 5.836 19.344 1 96.38 300 VAL A N 1
ATOM 2275 C CA . VAL A 1 300 ? -21.75 5.766 20.703 1 96.38 300 VAL A CA 1
ATOM 2276 C C . VAL A 1 300 ? -21.094 6.855 21.547 1 96.38 300 VAL A C 1
ATOM 2278 O O . VAL A 1 300 ? -21.766 7.52 22.344 1 96.38 300 VAL A O 1
ATOM 2281 N N . LYS A 1 301 ? -19.828 7.051 21.391 1 95 301 LYS A N 1
ATOM 2282 C CA . LYS A 1 301 ? -19.109 8.109 22.109 1 95 301 LYS A CA 1
ATOM 2283 C C . LYS A 1 301 ? -19.75 9.469 21.859 1 95 301 LYS A C 1
ATOM 2285 O O . LYS A 1 301 ? -19.969 10.242 22.797 1 95 301 LYS A O 1
ATOM 2290 N N . ARG A 1 302 ? -20.078 9.75 20.656 1 94.56 302 ARG A N 1
ATOM 2291 C CA . ARG A 1 302 ? -20.672 11.031 20.281 1 94.56 302 ARG A CA 1
ATOM 2292 C C . ARG A 1 302 ? -22.094 11.164 20.828 1 94.56 302 ARG A C 1
ATOM 2294 O O . ARG A 1 302 ? -22.5 12.242 21.266 1 94.56 302 ARG A O 1
ATOM 2301 N N . LEU A 1 303 ? -22.828 10.086 20.766 1 94.19 303 LEU A N 1
ATOM 2302 C CA . LEU A 1 303 ? -24.188 10.07 21.297 1 94.19 303 LEU A CA 1
ATOM 2303 C C . LEU A 1 303 ? -24.188 10.359 22.797 1 94.19 303 LEU A C 1
ATOM 2305 O O . LEU A 1 303 ? -25 11.148 23.281 1 94.19 303 LEU A O 1
ATOM 2309 N N . LEU A 1 304 ? -23.219 9.789 23.453 1 91.31 304 LEU A N 1
ATOM 2310 C CA . LEU A 1 304 ? -23.156 9.93 24.906 1 91.31 304 LEU A CA 1
ATOM 2311 C C . LEU A 1 304 ? -22.672 11.32 25.297 1 91.31 304 LEU A C 1
ATOM 2313 O O . LEU A 1 304 ? -23.109 11.875 26.312 1 91.31 304 LEU A O 1
ATOM 2317 N N . ARG A 1 305 ? -21.828 11.898 24.547 1 88.06 305 ARG A N 1
ATOM 2318 C CA . ARG A 1 305 ? -21.359 13.25 24.812 1 88.06 305 ARG A CA 1
ATOM 2319 C C . ARG A 1 305 ? -22.469 14.273 24.641 1 88.06 305 ARG A C 1
ATOM 2321 O O . ARG A 1 305 ? -22.5 15.297 25.328 1 88.06 305 ARG A O 1
ATOM 2328 N N . GLY A 1 306 ? -23.359 14.023 23.688 1 77.75 306 GLY A N 1
ATOM 2329 C CA . GLY A 1 306 ? -24.453 14.938 23.422 1 77.75 306 GLY A CA 1
ATOM 2330 C C . GLY A 1 306 ? -25.641 14.727 24.328 1 77.75 306 GLY A C 1
ATOM 2331 O O . GLY A 1 306 ? -26.562 15.555 24.359 1 77.75 306 GLY A O 1
ATOM 2332 N N . ARG A 1 307 ? -25.781 13.547 24.953 1 69.75 307 ARG A N 1
ATOM 2333 C CA . ARG A 1 307 ? -26.969 13.18 25.734 1 69.75 307 ARG A CA 1
ATOM 2334 C C . ARG A 1 307 ? -27 13.914 27.078 1 69.75 307 ARG A C 1
ATOM 2336 O O . ARG A 1 307 ? -26.141 13.688 27.922 1 69.75 307 ARG A O 1
ATOM 2343 N N . VAL A 1 308 ? -27.125 15.156 26.969 1 57.88 308 VAL A N 1
ATOM 2344 C CA . VAL A 1 308 ? -27.375 15.797 28.25 1 57.88 308 VAL A CA 1
ATOM 2345 C C . VAL A 1 308 ? -28.812 15.539 28.688 1 57.88 308 VAL A C 1
ATOM 2347 O O . VAL A 1 308 ? -29.75 16.094 28.109 1 57.88 308 VAL A O 1
ATOM 2350 N N . GLY A 1 309 ? -29.109 14.672 29.625 1 56.16 309 GLY A N 1
ATOM 2351 C CA . GLY A 1 309 ? -30.359 14.602 30.359 1 56.16 309 GLY A CA 1
ATOM 2352 C C . GLY A 1 309 ? -31.406 13.727 29.688 1 56.16 309 GLY A C 1
ATOM 2353 O O . GLY A 1 309 ? -32.531 13.586 30.188 1 56.16 309 GLY A O 1
ATOM 2354 N N . ALA A 1 310 ? -31.281 13.383 28.312 1 57.94 310 ALA A N 1
ATOM 2355 C CA . ALA A 1 310 ? -32.406 12.75 27.641 1 57.94 310 ALA A CA 1
ATOM 2356 C C . ALA A 1 310 ? -32.562 11.305 28.094 1 57.94 310 ALA A C 1
ATOM 2358 O O . ALA A 1 310 ? -31.594 10.594 28.281 1 57.94 310 ALA A O 1
ATOM 2359 N N . SER A 1 311 ? -33.844 10.984 28.594 1 65.38 311 SER A N 1
ATOM 2360 C CA . SER A 1 311 ? -34.281 9.664 29.031 1 65.38 311 SER A CA 1
ATOM 2361 C C . SER A 1 311 ? -34.781 8.828 27.844 1 65.38 311 SER A C 1
ATOM 2363 O O . SER A 1 311 ? -35.094 9.367 26.781 1 65.38 311 SER A O 1
ATOM 2365 N N . GLY A 1 312 ? -34.406 7.496 27.656 1 75.44 312 GLY A N 1
ATOM 2366 C CA . GLY A 1 312 ? -34.906 6.535 26.688 1 75.44 312 GLY A CA 1
ATOM 2367 C C . GLY A 1 312 ? -33.812 5.844 25.891 1 75.44 312 GLY A C 1
ATOM 2368 O O . GLY A 1 312 ? -32.625 6.16 26.047 1 75.44 312 GLY A O 1
ATOM 2369 N N . PRO A 1 313 ? -34.281 5.039 25.094 1 86.81 313 PRO A N 1
ATOM 2370 C CA . PRO A 1 313 ? -33.281 4.266 24.328 1 86.81 313 PRO A CA 1
ATOM 2371 C C . PRO A 1 313 ? -32.688 5.055 23.156 1 86.81 313 PRO A C 1
ATOM 2373 O O . PRO A 1 313 ? -33.375 5.867 22.547 1 86.81 313 PRO A O 1
ATOM 2376 N N . LEU A 1 314 ? -31.438 5.031 23.031 1 93.31 314 LEU A N 1
ATOM 2377 C CA . LEU A 1 314 ? -30.781 5.598 21.859 1 93.31 314 LEU A CA 1
ATOM 2378 C C . LEU A 1 314 ? -31.125 4.797 20.609 1 93.31 314 LEU A C 1
ATOM 2380 O O . LEU A 1 314 ? -31.203 3.566 20.656 1 93.31 314 LEU A O 1
ATOM 2384 N N . ARG A 1 315 ? -31.438 5.523 19.562 1 96.56 315 ARG A N 1
ATOM 2385 C CA . ARG A 1 315 ? -31.766 4.887 18.281 1 96.56 315 ARG A CA 1
ATOM 2386 C C . ARG A 1 315 ? -30.812 5.332 17.188 1 96.56 315 ARG A C 1
ATOM 2388 O O . ARG A 1 315 ? -30.531 6.527 17.047 1 96.56 315 ARG A O 1
ATOM 2395 N N . VAL A 1 316 ? -30.297 4.379 16.484 1 98.38 316 VAL A N 1
ATOM 2396 C CA . VAL A 1 316 ? -29.422 4.652 15.352 1 98.38 316 VAL A CA 1
ATOM 2397 C C . VAL A 1 316 ? -29.969 4.012 14.086 1 98.38 316 VAL A C 1
ATOM 2399 O O . VAL A 1 316 ? -30.375 2.844 14.102 1 98.38 316 VAL A O 1
ATOM 2402 N N . THR A 1 317 ? -30.109 4.781 13.055 1 98.81 317 THR A N 1
ATOM 2403 C CA . THR A 1 317 ? -30.422 4.246 11.734 1 98.81 317 THR A CA 1
ATOM 2404 C C . THR A 1 317 ? -29.141 3.988 10.938 1 98.81 317 THR A C 1
ATOM 2406 O O . THR A 1 317 ? -28.281 4.867 10.828 1 98.81 317 THR A O 1
ATOM 2409 N N . VAL A 1 318 ? -28.953 2.77 10.43 1 98.88 318 VAL A N 1
ATOM 2410 C CA . VAL A 1 318 ? -27.844 2.416 9.57 1 98.88 318 VAL A CA 1
ATOM 2411 C C . VAL A 1 318 ? -28.328 2.287 8.125 1 98.88 318 VAL A C 1
ATOM 2413 O O . VAL A 1 318 ? -29.234 1.507 7.836 1 98.88 318 VAL A O 1
ATOM 2416 N N . LEU A 1 319 ? -27.734 3.131 7.281 1 98.81 319 LEU A N 1
ATOM 2417 C CA . LEU A 1 319 ? -28.078 3.127 5.867 1 98.81 319 LEU A CA 1
ATOM 2418 C C . LEU A 1 319 ? -27.047 2.371 5.047 1 98.81 319 LEU A C 1
ATOM 2420 O O . LEU A 1 319 ? -25.875 2.754 5.02 1 98.81 319 LEU A O 1
ATOM 2424 N N . GLY A 1 320 ? -27.484 1.343 4.363 1 98.56 320 GLY A N 1
ATOM 2425 C CA . GLY A 1 320 ? -26.594 0.509 3.561 1 98.56 320 GLY A CA 1
ATOM 2426 C C . GLY A 1 320 ? -26.109 -0.721 4.301 1 98.56 320 GLY A C 1
ATOM 2427 O O . GLY A 1 320 ? -25.641 -0.624 5.438 1 98.56 320 GLY A O 1
ATOM 2428 N N . LEU A 1 321 ? -26.172 -1.917 3.643 1 98.38 321 LEU A N 1
ATOM 2429 C CA . LEU A 1 321 ? -25.75 -3.168 4.27 1 98.38 321 LEU A CA 1
ATOM 2430 C C . LEU A 1 321 ? -24.859 -3.969 3.334 1 98.38 321 LEU A C 1
ATOM 2432 O O . LEU A 1 321 ? -24.016 -4.758 3.791 1 98.38 321 LEU A O 1
ATOM 2436 N N . THR A 1 322 ? -25.016 -3.793 2.016 1 95.62 322 THR A N 1
ATOM 2437 C CA . THR A 1 322 ? -24.219 -4.562 1.068 1 95.62 322 THR A CA 1
ATOM 2438 C C . THR A 1 322 ? -22.734 -4.309 1.282 1 95.62 322 THR A C 1
ATOM 2440 O O . THR A 1 322 ? -22.359 -3.363 1.977 1 95.62 322 THR A O 1
ATOM 2443 N N . PHE A 1 323 ? -21.906 -5.176 0.82 1 93.12 323 PHE A N 1
ATOM 2444 C CA . PHE A 1 323 ? -20.484 -5.043 1.143 1 93.12 323 PHE A CA 1
ATOM 2445 C C . PHE A 1 323 ? -19.875 -3.867 0.396 1 93.12 323 PHE A C 1
ATOM 2447 O O . PHE A 1 323 ? -18.797 -3.396 0.756 1 93.12 323 PHE A O 1
ATOM 2454 N N . LYS A 1 324 ? -20.547 -3.443 -0.69 1 90.94 324 LYS A N 1
ATOM 2455 C CA . LYS A 1 324 ? -20.125 -2.295 -1.487 1 90.94 324 LYS A CA 1
ATOM 2456 C C . LYS A 1 324 ? -21.328 -1.567 -2.08 1 90.94 324 LYS A C 1
ATOM 2458 O O . LYS A 1 324 ? -22.422 -2.123 -2.146 1 90.94 324 LYS A O 1
ATOM 2463 N N . GLU A 1 325 ? -21.094 -0.309 -2.473 1 93.81 325 GLU A N 1
ATOM 2464 C CA . GLU A 1 325 ? -22.188 0.52 -2.979 1 93.81 325 GLU A CA 1
ATOM 2465 C C . GLU A 1 325 ? -22.672 0.022 -4.336 1 93.81 325 GLU A C 1
ATOM 2467 O O . GLU A 1 325 ? -21.891 -0.492 -5.133 1 93.81 325 GLU A O 1
ATOM 2472 N N . ASP A 1 326 ? -23.969 0.018 -4.539 1 90.75 326 ASP A N 1
ATOM 2473 C CA . ASP A 1 326 ? -24.703 -0.112 -5.797 1 90.75 326 ASP A CA 1
ATOM 2474 C C . ASP A 1 326 ? -24.641 -1.545 -6.32 1 90.75 326 ASP A C 1
ATOM 2476 O O . ASP A 1 326 ? -24.703 -1.772 -7.531 1 90.75 326 ASP A O 1
ATOM 2480 N N . VAL A 1 327 ? -24.375 -2.523 -5.465 1 85.06 327 VAL A N 1
ATOM 2481 C CA . VAL A 1 327 ? -24.531 -3.945 -5.758 1 85.06 327 VAL A CA 1
ATOM 2482 C C . VAL A 1 327 ? -25.359 -4.613 -4.672 1 85.06 327 VAL A C 1
ATOM 2484 O O . VAL A 1 327 ? -25.359 -4.184 -3.516 1 85.06 327 VAL A O 1
ATOM 2487 N N . PRO A 1 328 ? -26.078 -5.621 -4.953 1 89.5 328 PRO A N 1
ATOM 2488 C CA . PRO A 1 328 ? -26.953 -6.277 -3.973 1 89.5 328 PRO A CA 1
ATOM 2489 C C . PRO A 1 328 ? -26.219 -7.316 -3.135 1 89.5 328 PRO A C 1
ATOM 2491 O O . PRO A 1 328 ? -26.812 -7.953 -2.264 1 89.5 328 PRO A O 1
ATOM 2494 N N . ASP A 1 329 ? -24.938 -7.418 -3.314 1 87.75 329 ASP A N 1
ATOM 2495 C CA . ASP A 1 329 ? -24.141 -8.484 -2.709 1 87.75 329 ASP A CA 1
ATOM 2496 C C . ASP A 1 329 ? -23.891 -8.203 -1.229 1 87.75 329 ASP A C 1
ATOM 2498 O O . ASP A 1 329 ? -23.297 -7.191 -0.875 1 87.75 329 ASP A O 1
ATOM 2502 N N . ILE A 1 330 ? -24.375 -9.148 -0.374 1 93.44 330 ILE A N 1
ATOM 2503 C CA . ILE A 1 330 ? -24.266 -8.922 1.062 1 93.44 330 ILE A CA 1
ATOM 2504 C C . ILE A 1 330 ? -23.156 -9.812 1.637 1 93.44 330 ILE A C 1
ATOM 2506 O O . ILE A 1 330 ? -22.906 -9.797 2.844 1 93.44 330 ILE A O 1
ATOM 2510 N N . ARG A 1 331 ? -22.469 -10.602 0.824 1 87.81 331 ARG A N 1
ATOM 2511 C CA . ARG A 1 331 ? -21.484 -11.57 1.312 1 87.81 331 ARG A CA 1
ATOM 2512 C C . ARG A 1 331 ? -20.344 -10.867 2.033 1 87.81 331 ARG A C 1
ATOM 2514 O O . ARG A 1 331 ? -19.734 -9.93 1.492 1 87.81 331 ARG A O 1
ATOM 2521 N N . ASN A 1 332 ? -20.031 -11.234 3.225 1 91.88 332 ASN A N 1
ATOM 2522 C CA . ASN A 1 332 ? -18.938 -10.758 4.051 1 91.88 332 ASN A CA 1
ATOM 2523 C C . ASN A 1 332 ? -18.984 -9.25 4.242 1 91.88 332 ASN A C 1
ATOM 2525 O O . ASN A 1 332 ? -17.938 -8.586 4.277 1 91.88 332 ASN A O 1
ATOM 2529 N N . THR A 1 333 ? -20.203 -8.68 4.266 1 95.81 333 THR A N 1
ATOM 2530 C CA . THR A 1 333 ? -20.328 -7.262 4.57 1 95.81 333 THR A CA 1
ATOM 2531 C C . THR A 1 333 ? -19.859 -6.969 5.992 1 95.81 333 THR A C 1
ATOM 2533 O O . THR A 1 333 ? -20.094 -7.762 6.906 1 95.81 333 THR A O 1
ATOM 2536 N N . ARG A 1 334 ? -19.188 -5.848 6.145 1 96.5 334 ARG A N 1
ATOM 2537 C CA . ARG A 1 334 ? -18.656 -5.477 7.453 1 96.5 334 ARG A CA 1
ATOM 2538 C C . ARG A 1 334 ? -19.594 -4.508 8.172 1 96.5 334 ARG A C 1
ATOM 2540 O O . ARG A 1 334 ? -19.328 -4.102 9.305 1 96.5 334 ARG A O 1
ATOM 2547 N N . VAL A 1 335 ? -20.703 -4.18 7.527 1 98.44 335 VAL A N 1
ATOM 2548 C CA . VAL A 1 335 ? -21.719 -3.336 8.156 1 98.44 335 VAL A CA 1
ATOM 2549 C C . VAL A 1 335 ? -22.359 -4.078 9.32 1 98.44 335 VAL A C 1
ATOM 2551 O O . VAL A 1 335 ? -22.766 -3.463 10.305 1 98.44 335 VAL A O 1
ATOM 2554 N N . VAL A 1 336 ? -22.359 -5.398 9.273 1 98.19 336 VAL A N 1
ATOM 2555 C CA . VAL A 1 336 ? -22.938 -6.207 10.336 1 98.19 336 VAL A CA 1
ATOM 2556 C C . VAL A 1 336 ? -22.156 -6.004 11.633 1 98.19 336 VAL A C 1
ATOM 2558 O O . VAL A 1 336 ? -22.734 -6.105 12.727 1 98.19 336 VAL A O 1
ATOM 2561 N N . ASP A 1 337 ? -20.859 -5.707 11.5 1 98 337 ASP A N 1
ATOM 2562 C CA . ASP A 1 337 ? -20.047 -5.434 12.68 1 98 337 ASP A CA 1
ATOM 2563 C C . ASP A 1 337 ? -20.469 -4.125 13.344 1 98 337 ASP A C 1
ATOM 2565 O O . ASP A 1 337 ? -20.406 -3.998 14.57 1 98 337 ASP A O 1
ATOM 2569 N N . ILE A 1 338 ? -20.875 -3.092 12.508 1 98.69 338 ILE A N 1
ATOM 2570 C CA . ILE A 1 338 ? -21.391 -1.841 13.047 1 98.69 338 ILE A CA 1
ATOM 2571 C C . ILE A 1 338 ? -22.672 -2.111 13.836 1 98.69 338 ILE A C 1
ATOM 2573 O O . ILE A 1 338 ? -22.797 -1.693 14.984 1 98.69 338 ILE A O 1
ATOM 2577 N N . VAL A 1 339 ? -23.562 -2.871 13.234 1 98.75 339 VAL A N 1
ATOM 2578 C CA . VAL A 1 339 ? -24.875 -3.154 13.82 1 98.75 339 VAL A CA 1
ATOM 2579 C C . VAL A 1 339 ? -24.688 -3.928 15.125 1 98.75 339 VAL A C 1
ATOM 2581 O O . VAL A 1 339 ? -25.266 -3.553 16.156 1 98.75 339 VAL A O 1
ATOM 2584 N N . ALA A 1 340 ? -23.891 -5.012 15.039 1 98.5 340 ALA A N 1
ATOM 2585 C CA . ALA A 1 340 ? -23.672 -5.859 16.203 1 98.5 340 ALA A CA 1
ATOM 2586 C C . ALA A 1 340 ? -23.062 -5.059 17.359 1 98.5 340 ALA A C 1
ATOM 2588 O O . ALA A 1 340 ? -23.484 -5.207 18.516 1 98.5 340 ALA A O 1
ATOM 2589 N N . GLU A 1 341 ? -22.062 -4.238 17.047 1 98.56 341 GLU A N 1
ATOM 2590 C CA . GLU A 1 341 ? -21.391 -3.451 18.078 1 98.56 341 GLU A CA 1
ATOM 2591 C C . GLU A 1 341 ? -22.344 -2.416 18.672 1 98.56 341 GLU A C 1
ATOM 2593 O O . GLU A 1 341 ? -22.359 -2.223 19.891 1 98.56 341 GLU A O 1
ATOM 2598 N N . LEU A 1 342 ? -23.125 -1.69 17.891 1 98.38 342 LEU A N 1
ATOM 2599 C CA . LEU A 1 342 ? -24.125 -0.745 18.391 1 98.38 342 LEU A CA 1
ATOM 2600 C C . LEU A 1 342 ? -25.094 -1.436 19.344 1 98.38 342 LEU A C 1
ATOM 2602 O O . LEU A 1 342 ? -25.359 -0.938 20.438 1 98.38 342 LEU A O 1
ATOM 2606 N N . LYS A 1 343 ? -25.578 -2.59 18.922 1 97.94 343 LYS A N 1
ATOM 2607 C CA . LYS A 1 343 ? -26.547 -3.34 19.734 1 97.94 343 LYS A CA 1
ATOM 2608 C C . LYS A 1 343 ? -25.922 -3.785 21.062 1 97.94 343 LYS A C 1
ATOM 2610 O O . LYS A 1 343 ? -26.594 -3.85 22.078 1 97.94 343 LYS A O 1
ATOM 2615 N N . SER A 1 344 ? -24.656 -4.074 21 1 97.75 344 SER A N 1
ATOM 2616 C CA . SER A 1 344 ? -23.969 -4.512 22.203 1 97.75 344 SER A CA 1
ATOM 2617 C C . SER A 1 344 ? -23.953 -3.41 23.266 1 97.75 344 SER A C 1
ATOM 2619 O O . SER A 1 344 ? -23.797 -3.686 24.453 1 97.75 344 SER A O 1
ATOM 2621 N N . PHE A 1 345 ? -24.141 -2.172 22.891 1 96 345 PHE A N 1
ATOM 2622 C CA . PHE A 1 345 ? -24.219 -1.038 23.797 1 96 345 PHE A CA 1
ATOM 2623 C C . PHE A 1 345 ? -25.656 -0.757 24.203 1 96 345 PHE A C 1
ATOM 2625 O O . PHE A 1 345 ? -25.938 0.209 24.922 1 96 345 PHE A O 1
ATOM 2632 N N . GLY A 1 346 ? -26.578 -1.578 23.75 1 95.06 346 GLY A N 1
ATOM 2633 C CA . GLY A 1 346 ? -27.984 -1.399 24.062 1 95.06 346 GLY A CA 1
ATOM 2634 C C . GLY A 1 346 ? -28.688 -0.406 23.156 1 95.06 346 GLY A C 1
ATOM 2635 O O . GLY A 1 346 ? -29.812 0.018 23.453 1 95.06 346 GLY A O 1
ATOM 2636 N N . VAL A 1 347 ? -28.094 0.003 22.062 1 96.31 347 VAL A N 1
ATOM 2637 C CA . VAL A 1 347 ? -28.672 0.943 21.109 1 96.31 347 VAL A CA 1
ATOM 2638 C C . VAL A 1 347 ? -29.672 0.222 20.219 1 96.31 347 VAL A C 1
ATOM 2640 O O . VAL A 1 347 ? -29.438 -0.907 19.781 1 96.31 347 VAL A O 1
ATOM 2643 N N . GLU A 1 348 ? -30.844 0.816 20.016 1 97.12 348 GLU A N 1
ATOM 2644 C CA . GLU A 1 348 ? -31.797 0.309 19.031 1 97.12 348 GLU A CA 1
ATOM 2645 C C . GLU A 1 348 ? -31.344 0.655 17.609 1 97.12 348 GLU A C 1
ATOM 2647 O O . GLU A 1 348 ? -31.031 1.812 17.312 1 97.12 348 GLU A O 1
ATOM 2652 N N . VAL A 1 349 ? -31.328 -0.363 16.75 1 98.44 349 VAL A N 1
ATOM 2653 C CA . VAL A 1 349 ? -30.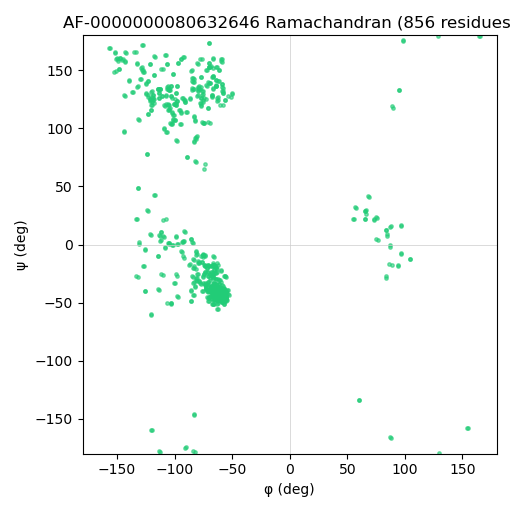797 -0.134 15.406 1 98.44 349 VAL A CA 1
ATOM 2654 C C . VAL A 1 349 ? -31.891 -0.415 14.367 1 98.44 349 VAL A C 1
ATOM 2656 O O . VAL A 1 349 ? -32.531 -1.474 14.398 1 98.44 349 VAL A O 1
ATOM 2659 N N . ALA A 1 350 ? -32.188 0.538 13.578 1 98.69 350 ALA A N 1
ATOM 2660 C CA . ALA A 1 350 ? -32.969 0.334 12.352 1 98.69 350 ALA A CA 1
ATOM 2661 C C . ALA A 1 350 ? -32.031 0.258 11.141 1 98.69 350 ALA A C 1
ATOM 2663 O O . ALA A 1 350 ? -31.141 1.09 10.977 1 98.69 350 ALA A O 1
ATOM 2664 N N . LEU A 1 351 ? -32.219 -0.767 10.328 1 98.69 351 LEU A N 1
ATOM 2665 C CA . LEU A 1 351 ? -31.328 -1.046 9.211 1 98.69 351 LEU A CA 1
ATOM 2666 C C . LEU A 1 351 ? -32.094 -0.976 7.887 1 98.69 351 LEU A C 1
ATOM 2668 O O . LEU A 1 351 ? -33.156 -1.58 7.738 1 98.69 351 LEU A O 1
ATOM 2672 N N . HIS A 1 352 ? -31.516 -0.186 6.973 1 98.75 352 HIS A N 1
ATOM 2673 C CA . HIS A 1 352 ? -32.156 -0.072 5.66 1 98.75 352 HIS A CA 1
ATOM 2674 C C . HIS A 1 352 ? -31.125 -0.246 4.543 1 98.75 352 HIS A C 1
ATOM 2676 O O . HIS A 1 352 ? -30 0.273 4.633 1 98.75 352 HIS A O 1
ATOM 2682 N N . ASP A 1 353 ? -31.422 -0.977 3.564 1 98.56 353 ASP A N 1
ATOM 2683 C CA . ASP A 1 353 ? -30.688 -1.102 2.309 1 98.56 353 ASP A CA 1
ATOM 2684 C C . ASP A 1 353 ? -31.641 -1.269 1.129 1 98.56 353 ASP A C 1
ATOM 2686 O O . ASP A 1 353 ? -32.469 -2.168 1.126 1 98.56 353 ASP A O 1
ATOM 2690 N N . PRO A 1 354 ? -31.469 -0.448 0.129 1 97.25 354 PRO A N 1
ATOM 2691 C CA . PRO A 1 354 ? -32.438 -0.5 -0.975 1 97.25 354 PRO A CA 1
ATOM 2692 C C . PRO A 1 354 ? -32.156 -1.653 -1.938 1 97.25 354 PRO A C 1
ATOM 2694 O O . PRO A 1 354 ? -33 -1.984 -2.764 1 97.25 354 PRO A O 1
ATOM 2697 N N . LEU A 1 355 ? -30.953 -2.256 -1.849 1 95 355 LEU A N 1
ATOM 2698 C CA . LEU A 1 355 ? -30.578 -3.23 -2.865 1 95 355 LEU A CA 1
ATOM 2699 C C . LEU A 1 355 ? -30.516 -4.637 -2.275 1 95 355 LEU A C 1
ATOM 2701 O O . LEU A 1 355 ? -30.688 -5.621 -2.992 1 95 355 LEU A O 1
ATOM 2705 N N . ALA A 1 356 ? -30.281 -4.754 -0.987 1 96.31 356 ALA A N 1
ATOM 2706 C CA . ALA A 1 356 ? -30.125 -6.059 -0.348 1 96.31 356 ALA A CA 1
ATOM 2707 C C . ALA A 1 356 ? -31.469 -6.793 -0.276 1 96.31 356 ALA A C 1
ATOM 2709 O O . ALA A 1 356 ? -32.5 -6.184 -0.006 1 96.31 356 ALA A O 1
ATOM 2710 N N . ALA A 1 357 ? -31.422 -8.055 -0.518 1 94.06 357 ALA A N 1
ATOM 2711 C CA . ALA A 1 357 ? -32.625 -8.875 -0.393 1 94.06 357 ALA A CA 1
ATOM 2712 C C . ALA A 1 357 ? -32.938 -9.18 1.071 1 94.06 357 ALA A C 1
ATOM 2714 O O . ALA A 1 357 ? -32.125 -9.812 1.761 1 94.06 357 ALA A O 1
ATOM 2715 N N . ALA A 1 358 ? -34.125 -8.875 1.438 1 96.38 358 ALA A N 1
ATOM 2716 C CA . ALA A 1 358 ? -34.5 -8.977 2.846 1 96.38 358 ALA A CA 1
ATOM 2717 C C . ALA A 1 358 ? -34.406 -10.422 3.334 1 96.38 358 ALA A C 1
ATOM 2719 O O . ALA A 1 358 ? -33.969 -10.68 4.453 1 96.38 358 ALA A O 1
ATOM 2720 N N . ASP A 1 359 ? -34.844 -11.297 2.516 1 95.44 359 ASP A N 1
ATOM 2721 C CA . ASP A 1 359 ? -34.844 -12.703 2.9 1 95.44 359 ASP A CA 1
ATOM 2722 C C . ASP A 1 359 ? -33.438 -13.234 3.062 1 95.44 359 ASP A C 1
ATOM 2724 O O . ASP A 1 359 ? -33.156 -13.992 3.992 1 95.44 359 ASP A O 1
ATOM 2728 N N . GLU A 1 360 ? -32.594 -12.844 2.199 1 94.19 360 GLU A N 1
ATOM 2729 C CA . GLU A 1 360 ? -31.188 -13.266 2.287 1 94.19 360 GLU A CA 1
ATOM 2730 C C . GLU A 1 360 ? -30.516 -12.695 3.533 1 94.19 360 GLU A C 1
ATOM 2732 O O . GLU A 1 360 ? -29.734 -13.383 4.199 1 94.19 360 GLU A O 1
ATOM 2737 N N . VAL A 1 361 ? -30.828 -11.445 3.832 1 97.25 361 VAL A N 1
ATOM 2738 C CA . VAL A 1 361 ? -30.25 -10.758 4.988 1 97.25 361 VAL A CA 1
ATOM 2739 C C . VAL A 1 361 ? -30.703 -11.461 6.273 1 97.25 361 VAL A C 1
ATOM 2741 O O . VAL A 1 361 ? -29.891 -11.711 7.164 1 97.25 361 VAL A O 1
ATOM 2744 N N . ALA A 1 362 ? -32 -11.789 6.336 1 97.56 362 ALA A N 1
ATOM 2745 C CA . ALA A 1 362 ? -32.531 -12.492 7.5 1 97.56 362 ALA A CA 1
ATOM 2746 C C . ALA A 1 362 ? -31.891 -13.867 7.652 1 97.56 362 ALA A C 1
ATOM 2748 O O . ALA A 1 362 ? -31.531 -14.281 8.758 1 97.56 362 ALA A O 1
ATOM 2749 N N . HIS A 1 363 ? -31.719 -14.492 6.582 1 96.19 363 HIS A N 1
ATOM 2750 C CA . HIS A 1 363 ? -31.172 -15.844 6.582 1 96.19 363 HIS A CA 1
ATOM 2751 C C . HIS A 1 363 ? -29.703 -15.844 6.949 1 96.19 363 HIS A C 1
ATOM 2753 O O . HIS A 1 363 ? -29.266 -16.625 7.793 1 96.19 363 HIS A O 1
ATOM 2759 N N . GLU A 1 364 ? -28.938 -14.984 6.395 1 94.69 364 GLU A N 1
ATOM 2760 C CA . GLU A 1 364 ? -27.484 -15.008 6.512 1 94.69 364 GLU A CA 1
ATOM 2761 C C . GLU A 1 364 ? -27.031 -14.352 7.812 1 94.69 364 GLU A C 1
ATOM 2763 O O . GLU A 1 364 ? -26.047 -14.797 8.422 1 94.69 364 GLU A O 1
ATOM 2768 N N . TYR A 1 365 ? -27.719 -13.281 8.25 1 96.81 365 TYR A N 1
ATOM 2769 C CA . TYR A 1 365 ? -27.172 -12.484 9.344 1 96.81 365 TYR A CA 1
ATOM 2770 C C . TYR A 1 365 ? -28.188 -12.352 10.484 1 96.81 365 TYR A C 1
ATOM 2772 O O . TYR A 1 365 ? -27.875 -11.781 11.531 1 96.81 365 TYR A O 1
ATOM 2780 N N . GLY A 1 366 ? -29.375 -12.867 10.297 1 97.25 366 GLY A N 1
ATOM 2781 C CA . GLY A 1 366 ? -30.391 -12.734 11.32 1 97.25 366 GLY A CA 1
ATOM 2782 C C . GLY A 1 366 ? -30.844 -11.297 11.539 1 97.25 366 GLY A C 1
ATOM 2783 O O . GLY A 1 366 ? -31.219 -10.922 12.648 1 97.25 366 GLY A O 1
ATOM 2784 N N . LEU A 1 367 ? -30.734 -10.477 10.539 1 98.19 367 LEU A N 1
ATOM 2785 C CA . LEU A 1 367 ? -31.094 -9.062 10.633 1 98.19 367 LEU A CA 1
ATOM 2786 C C . LEU A 1 367 ? -32.344 -8.758 9.82 1 98.19 367 LEU A C 1
ATOM 2788 O O . LEU A 1 367 ? -32.625 -9.43 8.82 1 98.19 367 LEU A O 1
ATOM 2792 N N . THR A 1 368 ? -33.062 -7.809 10.219 1 98.06 368 THR A N 1
ATOM 2793 C CA . THR A 1 368 ? -34.281 -7.379 9.539 1 98.06 368 THR A CA 1
ATOM 2794 C C . THR A 1 368 ? -34.094 -6.004 8.898 1 98.06 368 THR A C 1
ATOM 2796 O O . THR A 1 368 ? -33.625 -5.066 9.562 1 98.06 368 THR A O 1
ATOM 2799 N N . LEU A 1 369 ? -34.406 -5.938 7.637 1 98.38 369 LEU A N 1
ATOM 2800 C CA . LEU A 1 369 ? -34.375 -4.652 6.949 1 98.38 369 LEU A CA 1
ATOM 2801 C C . LEU A 1 369 ? -35.656 -3.885 7.168 1 98.38 369 LEU A C 1
ATOM 2803 O O . LEU A 1 369 ? -36.75 -4.48 7.219 1 98.38 369 LEU A O 1
ATOM 2807 N N . THR A 1 370 ? -35.5 -2.627 7.359 1 98.06 370 THR A N 1
ATOM 2808 C CA . THR A 1 370 ? -36.656 -1.744 7.504 1 98.06 370 THR A CA 1
ATOM 2809 C C . THR A 1 370 ? -36.875 -0.93 6.23 1 98.06 370 THR A C 1
ATOM 2811 O O . THR A 1 370 ? -35.938 -0.388 5.664 1 98.06 370 THR A O 1
ATOM 2814 N N . ALA A 1 371 ? -38.125 -0.889 5.785 1 96.81 371 ALA A N 1
ATOM 2815 C CA . ALA A 1 371 ? -38.469 -0.068 4.621 1 96.81 371 ALA A CA 1
ATOM 2816 C C . ALA A 1 371 ? -38.188 1.406 4.891 1 96.81 371 ALA A C 1
ATOM 2818 O O . ALA A 1 371 ? -38.312 1.874 6.023 1 96.81 371 ALA A O 1
ATOM 2819 N N . ARG A 1 372 ? -37.875 2.053 3.84 1 95.44 372 ARG A N 1
ATOM 2820 C CA . ARG A 1 372 ? -37.469 3.451 3.936 1 95.44 372 ARG A CA 1
ATOM 2821 C C . ARG A 1 372 ? -38.5 4.281 4.656 1 95.44 372 ARG A C 1
ATOM 2823 O O . ARG A 1 372 ? -38.188 5.055 5.559 1 95.44 372 ARG A O 1
ATOM 2830 N N . ASP A 1 373 ? -39.719 4.152 4.305 1 94.62 373 ASP A N 1
ATOM 2831 C CA . ASP A 1 373 ? -40.812 4.961 4.824 1 94.62 373 ASP A CA 1
ATOM 2832 C C . ASP A 1 373 ? -41.188 4.535 6.242 1 94.62 373 ASP A C 1
ATOM 2834 O O . ASP A 1 373 ? -41.906 5.25 6.945 1 94.62 373 ASP A O 1
ATOM 2838 N N . ALA A 1 374 ? -40.656 3.436 6.723 1 97.19 374 ALA A N 1
ATOM 2839 C CA . ALA A 1 374 ? -41 2.91 8.039 1 97.19 374 ALA A CA 1
ATOM 2840 C C . ALA A 1 374 ? -39.875 3.184 9.039 1 97.19 374 ALA A C 1
ATOM 2842 O O . ALA A 1 374 ? -39.969 2.816 10.211 1 97.19 374 ALA A O 1
ATOM 2843 N N . LEU A 1 375 ? -38.812 3.836 8.602 1 98.06 375 LEU A N 1
ATOM 2844 C CA . LEU A 1 375 ? -37.719 4.133 9.5 1 98.06 375 LEU A CA 1
ATOM 2845 C C . LEU A 1 375 ? -38.125 5.141 10.57 1 98.06 375 LEU A C 1
ATOM 2847 O O . LEU A 1 375 ? -38.656 6.199 10.25 1 98.06 375 LEU A O 1
ATOM 2851 N N . PRO A 1 376 ? -37.906 4.824 11.805 1 96.94 376 PRO A N 1
ATOM 2852 C CA . PRO A 1 376 ? -38.219 5.781 12.867 1 96.94 376 PRO A CA 1
ATOM 2853 C C . PRO A 1 376 ? -37.188 6.898 12.984 1 96.94 376 PRO A C 1
ATOM 2855 O O . PRO A 1 376 ? -36.062 6.754 12.508 1 96.94 376 PRO A O 1
ATOM 2858 N N . PRO A 1 377 ? -37.625 8.039 13.625 1 96.69 377 PRO A N 1
ATOM 2859 C CA . PRO A 1 377 ? -36.625 9.07 13.906 1 96.69 377 PRO A CA 1
ATOM 2860 C C . PRO A 1 377 ? -35.469 8.562 14.781 1 96.69 377 PRO A C 1
ATOM 2862 O O . PRO A 1 377 ? -35.719 7.801 15.727 1 96.69 377 PRO A O 1
ATOM 2865 N N . ALA A 1 378 ? -34.281 8.945 14.461 1 97.25 378 ALA A N 1
ATOM 2866 C CA . ALA A 1 378 ? -33.094 8.406 15.133 1 97.25 378 ALA A CA 1
ATOM 2867 C C . ALA A 1 378 ? -32.281 9.508 15.789 1 97.25 378 ALA A C 1
ATOM 2869 O O . ALA A 1 378 ? -32.438 10.688 15.438 1 97.25 378 ALA A O 1
ATOM 2870 N N . ASP A 1 379 ? -31.516 9.133 16.812 1 96.56 379 ASP A N 1
ATOM 2871 C CA . ASP A 1 379 ? -30.547 10.039 17.438 1 96.56 379 ASP A CA 1
ATOM 2872 C C . ASP A 1 379 ? -29.312 10.219 16.562 1 96.56 379 ASP A C 1
ATOM 2874 O O . ASP A 1 379 ? -28.641 11.25 16.625 1 96.56 379 ASP A O 1
ATOM 2878 N N . ALA A 1 380 ? -29.016 9.219 15.758 1 98.12 380 ALA A N 1
ATOM 2879 C CA . ALA A 1 380 ? -27.875 9.234 14.844 1 98.12 380 ALA A CA 1
ATOM 2880 C C . ALA A 1 380 ? -28.172 8.422 13.586 1 98.12 380 ALA A C 1
ATOM 2882 O O . ALA A 1 380 ? -29 7.504 13.609 1 98.12 380 ALA A O 1
ATOM 2883 N N . VAL A 1 381 ? -27.562 8.812 12.531 1 98.75 381 VAL A N 1
ATOM 2884 C CA . VAL A 1 381 ? -27.609 8.07 11.273 1 98.75 381 VAL A CA 1
ATOM 2885 C C . VAL A 1 381 ? -26.203 7.68 10.852 1 98.75 381 VAL A C 1
ATOM 2887 O O . VAL A 1 381 ? -25.297 8.523 10.812 1 98.75 381 VAL A O 1
ATOM 2890 N N . VAL A 1 382 ? -25.969 6.414 10.648 1 98.81 382 VAL A N 1
ATOM 2891 C CA . VAL A 1 382 ? -24.734 5.93 10.062 1 98.81 382 VAL A CA 1
ATOM 2892 C C . VAL A 1 382 ? -24.938 5.637 8.578 1 98.81 382 VAL A C 1
ATOM 2894 O O . VAL A 1 382 ? -25.641 4.695 8.211 1 98.81 382 VAL A O 1
ATOM 2897 N N . LEU A 1 383 ? -24.391 6.488 7.77 1 98.75 383 LEU A N 1
ATOM 2898 C CA . LEU A 1 383 ? -24.344 6.219 6.336 1 98.75 383 LEU A CA 1
ATOM 2899 C C . LEU A 1 383 ? -23.172 5.305 5.988 1 98.75 383 LEU A C 1
ATOM 2901 O O . LEU A 1 383 ? -22.094 5.777 5.652 1 98.75 383 LEU A O 1
ATOM 2905 N N . ALA A 1 384 ? -23.438 3.986 5.984 1 98.5 384 ALA A N 1
ATOM 2906 C CA . ALA A 1 384 ? -22.391 2.975 5.914 1 98.5 384 ALA A CA 1
ATOM 2907 C C . ALA A 1 384 ? -22 2.688 4.469 1 98.5 384 ALA A C 1
ATOM 2909 O O . ALA A 1 384 ? -20.812 2.58 4.148 1 98.5 384 ALA A O 1
ATOM 2910 N N . VAL A 1 385 ? -22.953 2.467 3.604 1 98.19 385 VAL A N 1
ATOM 2911 C CA . VAL A 1 385 ? -22.734 2.176 2.191 1 98.19 385 VAL A CA 1
ATOM 2912 C C . VAL A 1 385 ? -23.469 3.199 1.33 1 98.19 385 VAL A C 1
ATOM 2914 O O . VAL A 1 385 ? -24.703 3.209 1.281 1 98.19 385 VAL A O 1
ATOM 2917 N N . PRO A 1 386 ? -22.781 4.023 0.643 1 97.56 386 PRO A N 1
ATOM 2918 C CA . PRO A 1 386 ? -23.391 5.156 -0.057 1 97.56 386 PRO A CA 1
ATOM 2919 C C . PRO A 1 386 ? -23.984 4.766 -1.402 1 97.56 386 PRO A C 1
ATOM 2921 O O . PRO A 1 386 ? -23.547 5.242 -2.447 1 97.56 386 PRO A O 1
ATOM 2924 N N . HIS A 1 387 ? -25.062 4.059 -1.388 1 97.31 387 HIS A N 1
ATOM 2925 C CA . HIS A 1 387 ? -25.781 3.701 -2.605 1 97.31 387 HIS A CA 1
ATOM 2926 C C . HIS A 1 387 ? -26.234 4.941 -3.363 1 97.31 387 HIS A C 1
ATOM 2928 O O . HIS A 1 387 ? -26.391 6.016 -2.773 1 97.31 387 HIS A O 1
ATOM 2934 N N . ALA A 1 388 ? -26.469 4.758 -4.66 1 96.56 388 ALA A N 1
ATOM 2935 C CA . ALA A 1 388 ? -26.922 5.852 -5.516 1 96.56 388 ALA A CA 1
ATOM 2936 C C . ALA A 1 388 ? -28.203 6.484 -4.965 1 96.56 388 ALA A C 1
ATOM 2938 O O . ALA A 1 388 ? -28.375 7.703 -5.035 1 96.56 388 ALA A O 1
ATOM 2939 N N . ALA A 1 389 ? -29.094 5.68 -4.5 1 95.81 389 ALA A N 1
ATOM 2940 C CA . ALA A 1 389 ? -30.359 6.172 -3.934 1 95.81 389 ALA A CA 1
ATOM 2941 C C . ALA A 1 389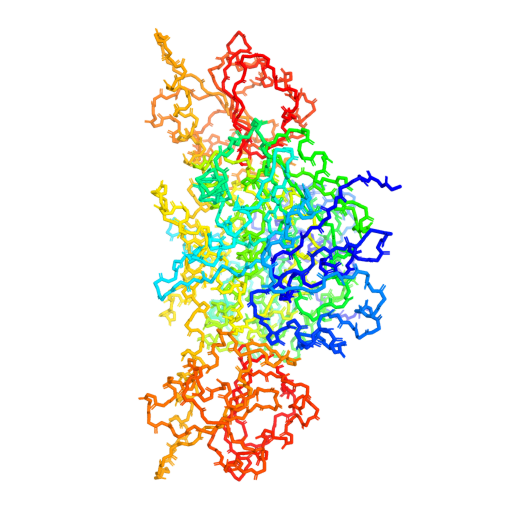 ? -30.094 7.141 -2.785 1 95.81 389 ALA A C 1
ATOM 2943 O O . ALA A 1 389 ? -30.812 8.133 -2.627 1 95.81 389 ALA A O 1
ATOM 2944 N N . TYR A 1 390 ? -29.156 6.902 -1.892 1 97.81 390 TYR A N 1
ATOM 2945 C CA . TYR A 1 390 ? -28.797 7.773 -0.776 1 97.81 390 TYR A CA 1
ATOM 2946 C C . TYR A 1 390 ? -28.078 9.023 -1.268 1 97.81 390 TYR A C 1
ATOM 2948 O O . TYR A 1 390 ? -28.297 10.117 -0.736 1 97.81 390 TYR A O 1
ATOM 2956 N N . ARG A 1 391 ? -27.172 8.828 -2.279 1 96.88 391 ARG A N 1
ATOM 2957 C CA . ARG A 1 391 ? -26.406 9.93 -2.855 1 96.88 391 ARG A CA 1
ATOM 2958 C C . ARG A 1 391 ? -27.328 10.984 -3.455 1 96.88 391 ARG A C 1
ATOM 2960 O O . ARG A 1 391 ? -27.094 12.18 -3.312 1 96.88 391 ARG A O 1
ATOM 2967 N N . THR A 1 392 ? -28.359 10.578 -4.156 1 96.31 392 THR A N 1
ATOM 2968 C CA . THR A 1 392 ? -29.312 11.453 -4.832 1 96.31 392 THR A CA 1
ATOM 2969 C C . THR A 1 392 ? -30.062 12.32 -3.828 1 96.31 392 THR A C 1
ATOM 2971 O O . THR A 1 392 ? -30.25 13.516 -4.051 1 96.31 392 THR A O 1
ATOM 2974 N N . GLU A 1 393 ? -30.469 11.781 -2.76 1 96.31 393 GLU A N 1
ATOM 2975 C CA . GLU A 1 393 ? -31.25 12.508 -1.766 1 96.31 393 GLU A CA 1
ATOM 2976 C C . GLU A 1 393 ? -30.359 13.312 -0.833 1 96.31 393 GLU A C 1
ATOM 2978 O O . GLU A 1 393 ? -30.75 14.367 -0.333 1 96.31 393 GLU A O 1
ATOM 2983 N N . GLY A 1 394 ? -29.172 12.812 -0.559 1 96.94 394 GLY A N 1
ATOM 2984 C CA . GLY A 1 394 ? -28.141 13.523 0.183 1 96.94 394 GLY A CA 1
ATOM 2985 C C . GLY A 1 394 ? -28.578 13.914 1.583 1 96.94 394 GLY A C 1
ATOM 2986 O O . GLY A 1 394 ? -29.078 13.078 2.336 1 96.94 394 GLY A O 1
ATOM 2987 N N . TRP A 1 395 ? -28.328 15.156 1.989 1 97.94 395 TRP A N 1
ATOM 2988 C CA . TRP A 1 395 ? -28.609 15.672 3.324 1 97.94 395 TRP A CA 1
ATOM 2989 C C . TRP A 1 395 ? -30.109 15.617 3.623 1 97.94 395 TRP A C 1
ATOM 2991 O O . TRP A 1 395 ? -30.5 15.391 4.766 1 97.94 395 TRP A O 1
ATOM 3001 N N . ASP A 1 396 ? -30.922 15.742 2.586 1 96.75 396 ASP A N 1
ATOM 3002 C CA . ASP A 1 396 ? -32.375 15.711 2.789 1 96.75 396 ASP A CA 1
ATOM 3003 C C . ASP A 1 396 ? -32.812 14.383 3.398 1 96.75 396 ASP A C 1
ATOM 3005 O O . ASP A 1 396 ? -33.625 14.352 4.328 1 96.75 396 ASP A O 1
ATOM 3009 N N . LEU A 1 397 ? -32.25 13.336 2.895 1 97.25 397 LEU A N 1
ATOM 3010 C CA . LEU A 1 397 ? -32.562 12.016 3.43 1 97.25 397 LEU A CA 1
ATOM 3011 C C . LEU A 1 397 ? -32.031 11.875 4.855 1 97.25 397 LEU A C 1
ATOM 3013 O O . LEU A 1 397 ? -32.812 11.539 5.77 1 97.25 397 LEU A O 1
ATOM 3017 N N . VAL A 1 398 ? -30.812 12.18 5.066 1 97.88 398 VAL A N 1
ATOM 3018 C CA . VAL A 1 398 ? -30.109 11.859 6.305 1 97.88 398 VAL A CA 1
ATOM 3019 C C . VAL A 1 398 ? -30.656 12.727 7.441 1 97.88 398 VAL A C 1
ATOM 3021 O O . VAL A 1 398 ? -30.969 12.219 8.523 1 97.88 398 VAL A O 1
ATOM 3024 N N . SER A 1 399 ? -30.75 14.016 7.164 1 96.88 399 SER A N 1
ATOM 3025 C CA . SER A 1 399 ? -31.281 14.906 8.195 1 96.88 399 SER A CA 1
ATOM 3026 C C . SER A 1 399 ? -32.75 14.609 8.492 1 96.88 399 SER A C 1
ATOM 3028 O O . SER A 1 399 ? -33.188 14.758 9.625 1 96.88 399 SER A O 1
ATOM 3030 N N . GLY A 1 400 ? -33.5 14.18 7.477 1 97.12 400 GLY A N 1
ATOM 3031 C CA . GLY A 1 400 ? -34.906 13.844 7.641 1 97.12 400 GLY A CA 1
ATOM 3032 C C . GLY A 1 400 ? -35.125 12.633 8.523 1 97.12 400 GLY A C 1
ATOM 3033 O O . GLY A 1 400 ? -36.219 12.453 9.07 1 97.12 400 GLY A O 1
ATOM 3034 N N . LEU A 1 401 ? -34.094 11.836 8.727 1 98.19 401 LEU A N 1
ATOM 3035 C CA . LEU A 1 401 ? -34.219 10.617 9.516 1 98.19 401 LEU A CA 1
ATOM 3036 C C . LEU A 1 401 ? -33.875 10.875 10.977 1 98.19 401 LEU A C 1
ATOM 3038 O O . LEU A 1 401 ? -34.125 10.031 11.836 1 98.19 401 LEU A O 1
ATOM 3042 N N . LEU A 1 402 ? -33.344 12.062 11.25 1 97.38 402 LEU A N 1
ATOM 3043 C CA . LEU A 1 402 ? -32.969 12.414 12.609 1 97.38 402 LEU A CA 1
ATOM 3044 C C . LEU A 1 402 ? -34.156 12.984 13.383 1 97.38 402 LEU A C 1
ATOM 3046 O O . LEU A 1 402 ? -35.031 13.625 12.805 1 97.38 402 LEU A O 1
ATOM 3050 N N . LYS A 1 403 ? -34.156 12.75 14.734 1 94.25 403 LYS A N 1
ATOM 3051 C CA . LYS A 1 403 ? -35.125 13.398 15.609 1 94.25 403 LYS A CA 1
ATOM 3052 C C . LYS A 1 403 ? -35.031 14.914 15.5 1 94.25 403 LYS A C 1
ATOM 3054 O O . LYS A 1 403 ? -33.969 15.5 15.789 1 94.25 403 LYS A O 1
ATOM 3059 N N . ASP A 1 404 ? -36.156 15.555 15.094 1 94.19 404 ASP A N 1
ATOM 3060 C CA . ASP A 1 404 ? -36.219 17 14.953 1 94.19 404 ASP A CA 1
ATOM 3061 C C . ASP A 1 404 ? -35.125 17.531 14.047 1 94.19 404 ASP A C 1
ATOM 3063 O O . ASP A 1 404 ? -34.594 18.641 14.258 1 94.19 404 ASP A O 1
ATOM 3067 N N . ARG A 1 405 ? -34.562 16.656 13.164 1 95.12 405 ARG A N 1
ATOM 3068 C CA . ARG A 1 405 ? -33.531 16.969 12.18 1 95.12 405 ARG A CA 1
ATOM 3069 C C . ARG A 1 405 ? -32.219 17.359 12.859 1 95.12 405 ARG A C 1
ATOM 3071 O O . ARG A 1 405 ? -31.438 18.125 12.305 1 95.12 405 ARG A O 1
ATOM 3078 N N . ARG A 1 406 ? -32.062 16.938 14.117 1 94.88 406 ARG A N 1
ATOM 3079 C CA . ARG A 1 406 ? -30.844 17.188 14.891 1 94.88 406 ARG A CA 1
ATOM 3080 C C . ARG A 1 406 ? -30.234 15.875 15.375 1 94.88 406 ARG A C 1
ATOM 3082 O O . ARG A 1 406 ? -30.953 14.938 15.727 1 94.88 406 ARG A O 1
ATOM 3089 N N . GLY A 1 407 ? -28.938 15.805 15.336 1 95.62 407 GLY A N 1
ATOM 3090 C CA . GLY A 1 407 ? -28.297 14.602 15.82 1 95.62 407 GLY A CA 1
ATOM 3091 C C . GLY A 1 407 ? -26.922 14.359 15.195 1 95.62 407 GLY A C 1
ATOM 3092 O O . GLY A 1 407 ? -26.219 15.312 14.844 1 95.62 407 GLY A O 1
ATOM 3093 N N . ILE A 1 408 ? -26.516 13.133 15.234 1 97.38 408 ILE A N 1
ATOM 3094 C CA . ILE A 1 408 ? -25.188 12.75 14.781 1 97.38 408 ILE A CA 1
ATOM 3095 C C . ILE A 1 408 ? -25.281 12.031 13.438 1 97.38 408 ILE A C 1
ATOM 3097 O O . ILE A 1 408 ? -26.172 11.195 13.242 1 97.38 408 ILE A O 1
ATOM 3101 N N . VAL A 1 409 ? -24.438 12.406 12.516 1 98.38 409 VAL A N 1
ATOM 3102 C CA . VAL A 1 409 ? -24.359 11.711 11.234 1 98.38 409 VAL A CA 1
ATOM 3103 C C . VAL A 1 409 ? -22.938 11.164 11.039 1 98.38 409 VAL A C 1
ATOM 3105 O O . VAL A 1 409 ? -21.969 11.93 11.031 1 98.38 409 VAL A O 1
ATOM 3108 N N . MET A 1 410 ? -22.875 9.852 10.984 1 98.38 410 MET A N 1
ATOM 3109 C CA . MET A 1 410 ? -21.625 9.172 10.656 1 98.38 410 MET A CA 1
ATOM 3110 C C . MET A 1 410 ? -21.562 8.836 9.172 1 98.38 410 MET A C 1
ATOM 3112 O O . MET A 1 410 ? -22.203 7.891 8.711 1 98.38 410 MET A O 1
ATOM 3116 N N . ASP A 1 411 ? -20.797 9.602 8.438 1 98.19 411 ASP A N 1
ATOM 3117 C CA . ASP A 1 411 ? -20.656 9.414 6.996 1 98.19 411 ASP A CA 1
ATOM 3118 C C . ASP A 1 411 ? -19.391 8.625 6.668 1 98.19 411 ASP A C 1
ATOM 3120 O O . ASP A 1 411 ? -18.359 9.219 6.344 1 98.19 411 ASP A O 1
ATOM 3124 N N . VAL A 1 412 ? -19.516 7.305 6.625 1 97.69 412 VAL A N 1
ATOM 3125 C CA . VAL A 1 412 ? -18.375 6.395 6.625 1 97.69 412 VAL A CA 1
ATOM 3126 C C . VAL A 1 412 ? -17.531 6.621 5.375 1 97.69 412 VAL A C 1
ATOM 3128 O O . VAL A 1 412 ? -16.297 6.633 5.441 1 97.69 412 VAL A O 1
ATOM 3131 N N . LYS A 1 413 ? -18.125 6.91 4.227 1 96.38 413 LYS A N 1
ATOM 3132 C CA . LYS A 1 413 ? -17.359 7.027 2.984 1 96.38 413 LYS A CA 1
ATOM 3133 C C . LYS A 1 413 ? -17.297 8.477 2.518 1 96.38 413 LYS A C 1
ATOM 3135 O O . LYS A 1 413 ? -16.859 8.758 1.398 1 96.38 413 LYS A O 1
ATOM 3140 N N . GLY A 1 414 ? -17.781 9.406 3.316 1 95.62 414 GLY A N 1
ATOM 3141 C CA . GLY A 1 414 ? -17.688 10.828 3.01 1 95.62 414 GLY A CA 1
ATOM 3142 C C . GLY A 1 414 ? -18.531 11.242 1.826 1 95.62 414 GLY A C 1
ATOM 3143 O O . GLY A 1 414 ? -18.094 12.008 0.971 1 95.62 414 GLY A O 1
ATOM 3144 N N . LEU A 1 415 ? -19.688 10.719 1.768 1 96.19 415 LEU A N 1
ATOM 3145 C CA . LEU A 1 415 ? -20.594 11 0.667 1 96.19 415 LEU A CA 1
ATOM 3146 C C . LEU A 1 415 ? -21.156 12.422 0.767 1 96.19 415 LEU A C 1
ATOM 3148 O O . LEU A 1 415 ? -21.312 13.102 -0.248 1 96.19 415 LEU A O 1
ATOM 3152 N N . LEU A 1 416 ? -21.438 12.914 1.956 1 97.69 416 LEU A N 1
ATOM 3153 C CA . LEU A 1 416 ? -22.188 14.141 2.191 1 97.69 416 LEU A CA 1
ATOM 3154 C C . LEU A 1 416 ? -21.281 15.359 2.115 1 97.69 416 LEU A C 1
ATOM 3156 O O . LEU A 1 416 ? -20.141 15.32 2.578 1 97.69 416 LEU A O 1
ATOM 3160 N N . ASP A 1 417 ? -21.828 16.438 1.571 1 95.5 417 ASP A N 1
ATOM 3161 C CA . ASP A 1 417 ? -21.078 17.672 1.43 1 95.5 417 ASP A CA 1
ATOM 3162 C C . ASP A 1 417 ? -20.844 18.328 2.787 1 95.5 417 ASP A C 1
ATOM 3164 O O . ASP A 1 417 ? -21.781 18.797 3.43 1 95.5 417 ASP A O 1
ATOM 3168 N N . ARG A 1 418 ? -19.656 18.438 3.148 1 94.5 418 ARG A N 1
ATOM 3169 C CA . ARG A 1 418 ? -19.281 19 4.438 1 94.5 418 ARG A CA 1
ATOM 3170 C C . ARG A 1 418 ? -19.625 20.484 4.508 1 94.5 418 ARG A C 1
ATOM 3172 O O . ARG A 1 418 ? -19.844 21.031 5.594 1 94.5 418 ARG A O 1
ATOM 3179 N N . GLY A 1 419 ? -19.656 21.109 3.377 1 94.12 419 GLY A N 1
ATOM 3180 C CA . GLY A 1 419 ? -19.984 22.516 3.318 1 94.12 419 GLY A CA 1
ATOM 3181 C C . GLY A 1 419 ? -21.469 22.797 3.51 1 94.12 419 GLY A C 1
ATOM 3182 O O . GLY A 1 419 ? -21.859 23.938 3.758 1 94.12 419 GLY A O 1
ATOM 3183 N N . ALA A 1 420 ? -22.312 21.766 3.533 1 96.69 420 ALA A N 1
ATOM 3184 C CA . ALA A 1 420 ? -23.75 21.922 3.611 1 96.69 420 ALA A CA 1
ATOM 3185 C C . ALA A 1 420 ? -24.328 21.172 4.809 1 96.69 420 ALA A C 1
ATOM 3187 O O . ALA A 1 420 ? -25.453 20.688 4.762 1 96.69 420 ALA A O 1
ATOM 3188 N N . VAL A 1 421 ? -23.562 21.031 5.863 1 97.44 421 VAL A N 1
ATOM 3189 C CA . VAL A 1 421 ? -24.031 20.344 7.059 1 97.44 421 VAL A CA 1
ATOM 3190 C C . VAL A 1 421 ? -25.219 21.094 7.664 1 97.44 421 VAL A C 1
ATOM 3192 O O . VAL A 1 421 ? -25.109 22.297 7.949 1 97.44 421 VAL A O 1
ATOM 3195 N N . PRO A 1 422 ? -26.281 20.453 7.836 1 97.31 422 PRO A N 1
ATOM 3196 C CA . PRO A 1 422 ? -27.438 21.141 8.414 1 97.31 422 PRO A CA 1
ATOM 3197 C C . PRO A 1 422 ? -27.188 21.609 9.852 1 97.31 422 PRO A C 1
ATOM 3199 O O . PRO A 1 422 ? -26.422 20.984 10.578 1 97.31 422 PRO A O 1
ATOM 3202 N N . GLU A 1 423 ? -27.891 22.672 10.219 1 95.44 423 GLU A N 1
ATOM 3203 C CA . GLU A 1 423 ? -27.828 23.141 11.602 1 95.44 423 GLU A CA 1
ATOM 3204 C C . GLU A 1 423 ? -28.266 22.062 12.586 1 95.44 423 GLU A C 1
ATOM 3206 O O . GLU A 1 423 ? -29.234 21.359 12.344 1 95.44 423 GLU A O 1
ATOM 3211 N N . GLY A 1 424 ? -27.516 21.922 13.633 1 94.69 424 GLY A N 1
ATOM 3212 C CA . GLY A 1 424 ? -27.859 20.953 14.672 1 94.69 424 GLY A CA 1
ATOM 3213 C C . GLY A 1 424 ? -27.312 19.562 14.398 1 94.69 424 GLY A C 1
ATOM 3214 O O . GLY A 1 424 ? -27.5 18.656 15.211 1 94.69 424 GLY A O 1
ATOM 3215 N N . VAL A 1 425 ? -26.656 19.375 13.297 1 96.75 425 VAL A N 1
ATOM 3216 C CA . VAL A 1 425 ? -26.109 18.062 12.938 1 96.75 425 VAL A CA 1
ATOM 3217 C C . VAL A 1 425 ? -24.609 18.047 13.203 1 96.75 425 VAL A C 1
ATOM 3219 O O . VAL A 1 425 ? -23.891 18.984 12.828 1 96.75 425 VAL A O 1
ATOM 3222 N N . ASP A 1 426 ? -24.141 17.062 13.938 1 96.12 426 ASP A N 1
ATOM 3223 C CA . ASP A 1 426 ? -22.719 16.781 14.109 1 96.12 426 ASP A CA 1
ATOM 3224 C C . ASP A 1 426 ? -22.25 15.734 13.102 1 96.12 426 ASP A C 1
ATOM 3226 O O . ASP A 1 426 ? -22.656 14.57 13.164 1 96.12 426 ASP A O 1
ATOM 3230 N N . LEU A 1 427 ? -21.391 16.125 12.18 1 97.19 427 LEU A N 1
ATOM 3231 C CA . LEU A 1 427 ? -20.938 15.258 11.102 1 97.19 427 LEU A CA 1
ATOM 3232 C C . LEU A 1 427 ? -19.594 14.641 11.438 1 97.19 427 LEU A C 1
ATOM 3234 O O . LEU A 1 427 ? -18.656 15.344 11.82 1 97.19 427 LEU A O 1
ATOM 3238 N N . TRP A 1 428 ? -19.562 13.375 11.406 1 96.44 428 TRP A N 1
ATOM 3239 C CA . TRP A 1 428 ? -18.328 12.594 11.492 1 96.44 428 TRP A CA 1
ATOM 3240 C C . TRP A 1 428 ? -18.078 11.844 10.188 1 96.44 428 TRP A C 1
ATOM 3242 O O . TRP A 1 428 ? -19 11.336 9.562 1 96.44 428 TRP A O 1
ATOM 3252 N N . ARG A 1 429 ? -16.906 11.891 9.711 1 95.88 429 ARG A N 1
ATOM 3253 C CA . ARG A 1 429 ? -16.516 11.133 8.523 1 95.88 429 ARG A CA 1
ATOM 3254 C C . ARG A 1 429 ? -15.242 10.344 8.766 1 95.88 429 ARG A C 1
ATOM 3256 O O . ARG A 1 429 ? -14.336 10.82 9.453 1 95.88 429 ARG A O 1
ATOM 3263 N N . LEU A 1 430 ? -15.266 9.203 8.195 1 94.75 430 LEU A N 1
ATOM 3264 C CA . LEU A 1 430 ? -14.07 8.383 8.328 1 94.75 430 LEU A CA 1
ATOM 3265 C C . LEU A 1 430 ? -12.914 8.961 7.52 1 94.75 430 LEU A C 1
ATOM 3267 O O . LEU A 1 430 ? -13.117 9.453 6.406 1 94.75 430 LEU A O 1
ATOM 3271 N N . MET B 1 1 ? 3.754 42.125 -9.469 1 49.12 1 MET B N 1
ATOM 3272 C CA . MET B 1 1 ? 4.312 41.281 -8.422 1 49.12 1 MET B CA 1
ATOM 3273 C C . MET B 1 1 ? 3.211 40.75 -7.508 1 49.12 1 MET B C 1
ATOM 3275 O O . MET B 1 1 ? 2.357 41.531 -7.051 1 49.12 1 MET B O 1
ATOM 3279 N N . THR B 1 2 ? 2.887 39.281 -7.496 1 65.5 2 THR B N 1
ATOM 3280 C CA . THR B 1 2 ? 1.698 38.688 -6.875 1 65.5 2 THR B CA 1
ATOM 3281 C C . THR B 1 2 ? 1.695 38.938 -5.371 1 65.5 2 THR B C 1
ATOM 3283 O O . THR B 1 2 ? 0.644 38.906 -4.73 1 65.5 2 THR B O 1
ATOM 3286 N N . HIS B 1 3 ? 2.939 39.312 -4.777 1 81 3 HIS B N 1
ATOM 3287 C CA . HIS B 1 3 ? 3.025 39.656 -3.369 1 81 3 HIS B CA 1
ATOM 3288 C C . HIS B 1 3 ? 4.137 40.688 -3.127 1 81 3 HIS B C 1
ATOM 3290 O O . HIS B 1 3 ? 4.98 40.906 -3.998 1 81 3 HIS B O 1
ATOM 3296 N N . SER B 1 4 ? 4.121 41.438 -2.068 1 88.75 4 SER B N 1
ATOM 3297 C CA . SER B 1 4 ? 5.105 42.469 -1.782 1 88.75 4 SER B CA 1
ATOM 3298 C C . SER B 1 4 ? 6.043 42.031 -0.656 1 88.75 4 SER B C 1
ATOM 3300 O O . SER B 1 4 ? 6.688 42.875 -0.025 1 88.75 4 SER B O 1
ATOM 3302 N N . ARG B 1 5 ? 6.133 40.781 -0.456 1 94.5 5 ARG B N 1
ATOM 3303 C CA . ARG B 1 5 ? 6.91 40.281 0.676 1 94.5 5 ARG B CA 1
ATOM 3304 C C . ARG B 1 5 ? 8.383 40.156 0.313 1 94.5 5 ARG B C 1
ATOM 3306 O O . ARG B 1 5 ? 8.719 39.812 -0.82 1 94.5 5 ARG B O 1
ATOM 3313 N N . ARG B 1 6 ? 9.25 40.5 1.257 1 97.06 6 ARG B N 1
ATOM 3314 C CA . ARG B 1 6 ? 10.68 40.219 1.184 1 97.06 6 ARG B CA 1
ATOM 3315 C C . ARG B 1 6 ? 11 38.875 1.827 1 97.06 6 ARG B C 1
ATOM 3317 O O . ARG B 1 6 ? 10.766 38.688 3.021 1 97.06 6 ARG B O 1
ATOM 3324 N N . ILE B 1 7 ? 11.641 38.031 1.03 1 98.25 7 ILE B N 1
ATOM 3325 C CA . ILE B 1 7 ? 11.719 36.625 1.42 1 98.25 7 ILE B CA 1
ATOM 3326 C C . ILE B 1 7 ? 13.109 36.312 1.979 1 98.25 7 ILE B C 1
ATOM 3328 O O . ILE B 1 7 ? 14.117 36.781 1.455 1 98.25 7 ILE B O 1
ATOM 3332 N N . SER B 1 8 ? 13.195 35.594 3.049 1 98.75 8 SER B N 1
ATOM 3333 C CA . SER B 1 8 ? 14.414 34.906 3.482 1 98.75 8 SER B CA 1
ATOM 3334 C C . SER B 1 8 ? 14.219 33.406 3.521 1 98.75 8 SER B C 1
ATOM 3336 O O . SER B 1 8 ? 13.109 32.938 3.752 1 98.75 8 SER B O 1
ATOM 3338 N N . VAL B 1 9 ? 15.234 32.688 3.221 1 98.75 9 VAL B N 1
ATOM 3339 C CA . VAL B 1 9 ? 15.266 31.234 3.316 1 98.75 9 VAL B CA 1
ATOM 3340 C C . VAL B 1 9 ? 16.359 30.797 4.285 1 98.75 9 VAL B C 1
ATOM 3342 O O . VAL B 1 9 ? 17.531 31.188 4.133 1 98.75 9 VAL B O 1
ATOM 3345 N N . ILE B 1 10 ? 15.961 30.094 5.344 1 98.75 10 ILE B N 1
ATOM 3346 C CA . ILE B 1 10 ? 16.891 29.609 6.367 1 98.75 10 ILE B CA 1
ATOM 3347 C C . ILE B 1 10 ? 17.234 28.141 6.109 1 98.75 10 ILE B C 1
ATOM 3349 O O . ILE B 1 10 ? 16.375 27.266 6.227 1 98.75 10 ILE B O 1
ATOM 3353 N N . GLY B 1 11 ? 18.469 27.828 5.902 1 97.62 11 GLY B N 1
ATOM 3354 C CA . GLY B 1 11 ? 18.922 26.531 5.434 1 97.62 11 GLY B CA 1
ATOM 3355 C C . GLY B 1 11 ? 18.984 26.438 3.92 1 97.62 11 GLY B C 1
ATOM 3356 O O . GLY B 1 11 ? 17.984 26.625 3.234 1 97.62 11 GLY B O 1
ATOM 3357 N N . LEU B 1 12 ? 20.188 26.219 3.396 1 97.25 12 LEU B N 1
ATOM 3358 C CA . LEU B 1 12 ? 20.375 26.188 1.951 1 97.25 12 LEU B CA 1
ATOM 3359 C C . LEU B 1 12 ? 20.844 24.828 1.485 1 97.25 12 LEU B C 1
ATOM 3361 O O . LEU B 1 12 ? 21.766 24.719 0.674 1 97.25 12 LEU B O 1
ATOM 3365 N N . GLY B 1 13 ? 20.203 23.797 2.082 1 90.5 13 GLY B N 1
ATOM 3366 C CA . GLY B 1 13 ? 20.453 22.438 1.645 1 90.5 13 GLY B CA 1
ATOM 3367 C C . GLY B 1 13 ? 19.641 22.031 0.43 1 90.5 13 GLY B C 1
ATOM 3368 O O . GLY B 1 13 ? 19.406 22.844 -0.464 1 90.5 13 GLY B O 1
ATOM 3369 N N . TYR B 1 14 ? 19.266 20.766 0.357 1 86.06 14 TYR B N 1
ATOM 3370 C CA . TYR B 1 14 ? 18.562 20.156 -0.775 1 86.06 14 TYR B CA 1
ATOM 3371 C C . TYR B 1 14 ? 17.234 20.859 -1.027 1 86.06 14 TYR B C 1
ATOM 3373 O O . TYR B 1 14 ? 16.781 20.938 -2.17 1 86.06 14 TYR B O 1
ATOM 3381 N N . VAL B 1 15 ? 16.641 21.344 0.064 1 90.69 15 VAL B N 1
ATOM 3382 C CA . VAL B 1 15 ? 15.305 21.922 -0.043 1 90.69 15 VAL B CA 1
ATOM 3383 C C . VAL B 1 15 ? 15.414 23.438 -0.155 1 90.69 15 VAL B C 1
ATOM 3385 O O . VAL B 1 15 ? 14.82 24.047 -1.054 1 90.69 15 VAL B O 1
ATOM 3388 N N . GLY B 1 16 ? 16.203 24.047 0.623 1 95.44 16 GLY B N 1
ATOM 3389 C CA . GLY B 1 16 ? 16.219 25.5 0.777 1 95.44 16 GLY B CA 1
ATOM 3390 C C . GLY B 1 16 ? 16.812 26.219 -0.425 1 95.44 16 GLY B C 1
ATOM 3391 O O . GLY B 1 16 ? 16.312 27.266 -0.824 1 95.44 16 GLY B O 1
ATOM 3392 N N . LEU B 1 17 ? 17.828 25.656 -1.002 1 94.94 17 LEU B N 1
ATOM 3393 C CA . LEU B 1 17 ? 18.5 26.359 -2.092 1 94.94 17 LEU B CA 1
ATOM 3394 C C . LEU B 1 17 ? 17.594 26.453 -3.312 1 94.94 17 LEU B C 1
ATOM 3396 O O . LEU B 1 17 ? 17.453 27.531 -3.896 1 94.94 17 LEU B O 1
ATOM 3400 N N . PRO B 1 18 ? 16.953 25.344 -3.721 1 93.5 18 PRO B N 1
ATOM 3401 C CA . PRO B 1 18 ? 16 25.469 -4.832 1 93.5 18 PRO B CA 1
ATOM 3402 C C . PRO B 1 18 ? 14.906 26.484 -4.559 1 93.5 18 PRO B C 1
ATOM 3404 O O . PRO B 1 18 ? 14.492 27.219 -5.465 1 93.5 18 PRO B O 1
ATOM 3407 N N . VAL B 1 19 ? 14.43 26.547 -3.355 1 95.81 19 VAL B N 1
ATOM 3408 C CA . VAL B 1 19 ? 13.398 27.5 -2.967 1 95.81 19 VAL B CA 1
ATOM 3409 C C . VAL B 1 19 ? 13.938 28.922 -3.098 1 95.81 19 VAL B C 1
ATOM 3411 O O . VAL B 1 19 ? 13.289 29.797 -3.703 1 95.81 19 VAL B O 1
ATOM 3414 N N . ALA B 1 20 ? 15.117 29.172 -2.572 1 97.25 20 ALA B N 1
ATOM 3415 C CA . ALA B 1 20 ? 15.75 30.484 -2.631 1 97.25 20 ALA B CA 1
ATOM 3416 C C . ALA B 1 20 ? 15.977 30.922 -4.078 1 97.25 20 ALA B C 1
ATOM 3418 O O . ALA B 1 20 ? 15.711 32.094 -4.43 1 97.25 20 ALA B O 1
ATOM 3419 N N . VAL B 1 21 ? 16.422 29.984 -4.871 1 95.88 21 VAL B N 1
ATOM 3420 C CA . VAL B 1 21 ? 16.719 30.281 -6.266 1 95.88 21 VAL B CA 1
ATOM 3421 C C . VAL B 1 21 ? 15.43 30.625 -7.02 1 95.88 21 VAL B C 1
ATOM 3423 O O . VAL B 1 21 ? 15.406 31.547 -7.836 1 95.88 21 VAL B O 1
ATOM 3426 N N . ALA B 1 22 ? 14.391 29.875 -6.793 1 94.75 22 ALA B N 1
ATOM 3427 C CA . ALA B 1 22 ? 13.109 30.125 -7.449 1 94.75 22 ALA B CA 1
ATOM 3428 C C . ALA B 1 22 ? 12.609 31.547 -7.145 1 94.75 22 ALA B C 1
ATOM 3430 O O . ALA B 1 22 ? 12.188 32.25 -8.047 1 94.75 22 ALA B O 1
ATOM 3431 N N . PHE B 1 23 ? 12.688 31.938 -5.914 1 96.12 23 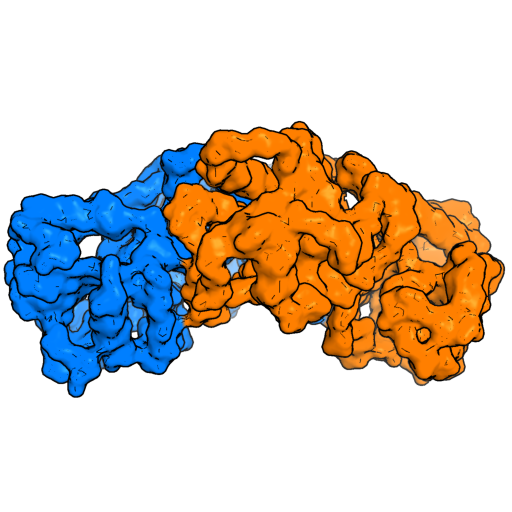PHE B N 1
ATOM 3432 C CA . PHE B 1 23 ? 12.25 33.281 -5.527 1 96.12 23 PHE B CA 1
ATOM 3433 C C . PHE B 1 23 ? 13.242 34.312 -6 1 96.12 23 PHE B C 1
ATOM 3435 O O . PHE B 1 23 ? 12.859 35.438 -6.32 1 96.12 23 PHE B O 1
ATOM 3442 N N . GLY B 1 24 ? 14.477 33.969 -6.008 1 96.25 24 GLY B N 1
ATOM 3443 C CA . GLY B 1 24 ? 15.539 34.875 -6.426 1 96.25 24 GLY B CA 1
ATOM 3444 C C . GLY B 1 24 ? 15.453 35.25 -7.887 1 96.25 24 GLY B C 1
ATOM 3445 O O . GLY B 1 24 ? 16.078 36.219 -8.32 1 96.25 24 GLY B O 1
ATOM 3446 N N . ARG B 1 25 ? 14.742 34.5 -8.641 1 92.56 25 ARG B N 1
ATOM 3447 C CA . ARG B 1 25 ? 14.555 34.781 -10.055 1 92.56 25 ARG B CA 1
ATOM 3448 C C . ARG B 1 25 ? 13.547 35.906 -10.242 1 92.56 25 ARG B C 1
ATOM 3450 O O . ARG B 1 25 ? 13.461 36.5 -11.32 1 92.56 25 ARG B O 1
ATOM 3457 N N . MET B 1 26 ? 12.984 36.188 -9.227 1 88.94 26 MET B N 1
ATOM 3458 C CA . MET B 1 26 ? 12.062 37.312 -9.258 1 88.94 26 MET B CA 1
ATOM 3459 C C . MET B 1 26 ? 12.812 38.625 -9.062 1 88.94 26 MET B C 1
ATOM 3461 O O . MET B 1 26 ? 14.039 38.625 -8.953 1 88.94 26 MET B O 1
ATOM 3465 N N . ASP B 1 27 ? 12.156 39.75 -9.016 1 83.12 27 ASP B N 1
ATOM 3466 C CA . ASP B 1 27 ? 12.781 41.062 -9.047 1 83.12 27 ASP B CA 1
ATOM 3467 C C . ASP B 1 27 ? 13.305 41.469 -7.668 1 83.12 27 ASP B C 1
ATOM 3469 O O . ASP B 1 27 ? 14.039 42.438 -7.531 1 83.12 27 ASP B O 1
ATOM 3473 N N . VAL B 1 28 ? 12.992 40.75 -6.672 1 83.62 28 VAL B N 1
ATOM 3474 C CA . VAL B 1 28 ? 13.406 41.094 -5.316 1 83.62 28 VAL B CA 1
ATOM 3475 C C . VAL B 1 28 ? 14.414 40.062 -4.805 1 83.62 28 VAL B C 1
ATOM 3477 O O . VAL B 1 28 ? 14.188 38.875 -4.895 1 83.62 28 VAL B O 1
ATOM 3480 N N . PRO B 1 29 ? 15.539 40.656 -4.195 1 89.94 29 PRO B N 1
ATOM 3481 C CA . PRO B 1 29 ? 16.531 39.719 -3.678 1 89.94 29 PRO B CA 1
ATOM 3482 C C . PRO B 1 29 ? 16.016 38.875 -2.498 1 89.94 29 PRO B C 1
ATOM 3484 O O . PRO B 1 29 ? 15.273 39.406 -1.661 1 89.94 29 PRO B O 1
ATOM 3487 N N . VAL B 1 30 ? 16.453 37.688 -2.441 1 97.75 30 VAL B N 1
ATOM 3488 C CA . VAL B 1 30 ? 16.109 36.781 -1.358 1 97.75 30 VAL B CA 1
ATOM 3489 C C . VAL B 1 30 ? 17.266 36.688 -0.367 1 97.75 30 VAL B C 1
ATOM 3491 O O . VAL B 1 30 ? 18.422 36.531 -0.765 1 97.75 30 VAL B O 1
ATOM 3494 N N . VAL B 1 31 ? 17.016 36.938 0.908 1 98.62 31 VAL B N 1
ATOM 3495 C CA . VAL B 1 31 ? 18.031 36.688 1.926 1 98.62 31 VAL B CA 1
ATOM 3496 C C . VAL B 1 31 ? 18.203 35.156 2.09 1 98.62 31 VAL B C 1
ATOM 3498 O O . VAL B 1 31 ? 17.359 34.5 2.705 1 98.62 31 VAL B O 1
ATOM 3501 N N . ALA B 1 32 ? 19.297 34.688 1.557 1 98.75 32 ALA B N 1
ATOM 3502 C CA . ALA B 1 32 ? 19.594 33.25 1.616 1 98.75 32 ALA B CA 1
ATOM 3503 C C . ALA B 1 32 ? 20.625 32.938 2.709 1 98.75 32 ALA B C 1
ATOM 3505 O O . ALA B 1 32 ? 21.812 33.188 2.523 1 98.75 32 ALA B O 1
ATOM 3506 N N . PHE B 1 33 ? 20.141 32.344 3.766 1 98.69 33 PHE B N 1
ATOM 3507 C CA . PHE B 1 33 ? 20.938 32.188 4.977 1 98.69 33 PHE B CA 1
ATOM 3508 C C . PHE B 1 33 ? 21.281 30.734 5.25 1 98.69 33 PHE B C 1
ATOM 3510 O O . PHE B 1 33 ? 20.422 29.859 5.098 1 98.69 33 PHE B O 1
ATOM 3517 N N . ASP B 1 34 ? 22.516 30.5 5.57 1 98.5 34 ASP B N 1
ATOM 3518 C CA . ASP B 1 34 ? 22.969 29.219 6.105 1 98.5 34 ASP B CA 1
ATOM 3519 C C . ASP B 1 34 ? 23.984 29.406 7.219 1 98.5 34 ASP B C 1
ATOM 3521 O O . ASP B 1 34 ? 24.828 30.297 7.141 1 98.5 34 ASP B O 1
ATOM 3525 N N . ILE B 1 35 ? 23.844 28.547 8.258 1 97.25 35 ILE B N 1
ATOM 3526 C CA . ILE B 1 35 ? 24.75 28.672 9.398 1 97.25 35 ILE B CA 1
ATOM 3527 C C . ILE B 1 35 ? 26.156 28.219 9 1 97.25 35 ILE B C 1
ATOM 3529 O O . ILE B 1 35 ? 27.141 28.547 9.672 1 97.25 35 ILE B O 1
ATOM 3533 N N . ASP B 1 36 ? 26.234 27.391 7.977 1 96.12 36 ASP B N 1
ATOM 3534 C CA . ASP B 1 36 ? 27.5 26.828 7.516 1 96.12 36 ASP B CA 1
ATOM 3535 C C . ASP B 1 36 ? 28.219 27.797 6.582 1 96.12 36 ASP B C 1
ATOM 3537 O O . ASP B 1 36 ? 27.922 27.859 5.391 1 96.12 36 ASP B O 1
ATOM 3541 N N . ALA B 1 37 ? 29.328 28.375 7.004 1 96.44 37 ALA B N 1
ATOM 3542 C CA . ALA B 1 37 ? 30.078 29.359 6.227 1 96.44 37 ALA B CA 1
ATOM 3543 C C . ALA B 1 37 ? 30.688 28.703 4.977 1 96.44 37 ALA B C 1
ATOM 3545 O O . ALA B 1 37 ? 30.828 29.359 3.941 1 96.44 37 ALA B O 1
ATOM 3546 N N . ARG B 1 38 ? 31.062 27.438 5.082 1 92.69 38 ARG B N 1
ATOM 3547 C CA . ARG B 1 38 ? 31.609 26.734 3.93 1 92.69 38 ARG B CA 1
ATOM 3548 C C . ARG B 1 38 ? 30.578 26.594 2.82 1 92.69 38 ARG B C 1
ATOM 3550 O O . ARG B 1 38 ? 30.922 26.609 1.637 1 92.69 38 ARG B O 1
ATOM 3557 N N . ARG B 1 39 ? 29.344 26.391 3.27 1 95.38 39 ARG B N 1
ATOM 3558 C CA . ARG B 1 39 ? 28.234 26.312 2.318 1 95.38 39 ARG B CA 1
ATOM 3559 C C . ARG B 1 39 ? 28.047 27.641 1.599 1 95.38 39 ARG B C 1
ATOM 3561 O O . ARG B 1 39 ? 27.891 27.672 0.375 1 95.38 39 ARG B O 1
ATOM 3568 N N . ILE B 1 40 ? 28.094 28.719 2.307 1 97.44 40 ILE B N 1
ATOM 3569 C CA . ILE B 1 40 ? 27.906 30.047 1.748 1 97.44 40 ILE B CA 1
ATOM 3570 C C . ILE B 1 40 ? 29.047 30.375 0.78 1 97.44 40 ILE B C 1
ATOM 3572 O O . ILE B 1 40 ? 28.812 30.875 -0.319 1 97.44 40 ILE B O 1
ATOM 3576 N N . ALA B 1 41 ? 30.234 30.016 1.167 1 96.94 41 ALA B N 1
ATOM 3577 C CA . ALA B 1 41 ? 31.391 30.266 0.321 1 96.94 41 ALA B CA 1
ATOM 3578 C C . ALA B 1 41 ? 31.297 29.5 -1 1 96.94 41 ALA B C 1
ATOM 3580 O O . ALA B 1 41 ? 31.594 30.047 -2.062 1 96.94 41 ALA B O 1
ATOM 3581 N N . ALA B 1 42 ? 30.891 28.281 -0.905 1 95.5 42 ALA B N 1
ATOM 3582 C CA . ALA B 1 42 ? 30.734 27.453 -2.104 1 95.5 42 ALA B CA 1
ATOM 3583 C C . ALA B 1 42 ? 29.688 28.047 -3.039 1 95.5 42 ALA B C 1
ATOM 3585 O O . ALA B 1 42 ? 29.875 28.078 -4.258 1 95.5 42 ALA B O 1
ATOM 3586 N N . LEU B 1 43 ? 28.641 28.516 -2.467 1 97.31 43 LEU B N 1
ATOM 3587 C CA . LEU B 1 43 ? 27.562 29.062 -3.264 1 97.31 43 LEU B CA 1
ATOM 3588 C C . LEU B 1 43 ? 27.969 30.406 -3.885 1 97.31 43 LEU B C 1
ATOM 3590 O O . LEU B 1 43 ? 27.594 30.703 -5.02 1 97.31 43 LEU B O 1
ATOM 3594 N N . ARG B 1 44 ? 28.766 31.172 -3.184 1 96.94 44 ARG B N 1
ATOM 3595 C CA . ARG B 1 44 ? 29.281 32.406 -3.727 1 96.94 44 ARG B CA 1
ATOM 3596 C C . ARG B 1 44 ? 30.219 32.156 -4.898 1 96.94 44 ARG B C 1
ATOM 3598 O O . ARG B 1 44 ? 30.281 32.969 -5.84 1 96.94 44 ARG B O 1
ATOM 3605 N N . ALA B 1 45 ? 30.797 31.031 -4.781 1 96.44 45 ALA B N 1
ATOM 3606 C CA . ALA B 1 45 ? 31.688 30.641 -5.867 1 96.44 45 ALA B CA 1
ATOM 3607 C C . ALA B 1 45 ? 30.906 30.062 -7.039 1 96.44 45 ALA B C 1
ATOM 3609 O O . ALA B 1 45 ? 31.469 29.734 -8.078 1 96.44 45 ALA B O 1
ATOM 3610 N N . GLY B 1 46 ? 29.625 29.891 -6.828 1 94.81 46 GLY B N 1
ATOM 3611 C CA . GLY B 1 46 ? 28.75 29.531 -7.93 1 94.81 46 GLY B CA 1
ATOM 3612 C C . GLY B 1 46 ? 28.484 28.047 -8.023 1 94.81 46 GLY B C 1
ATOM 3613 O O . GLY B 1 46 ? 28.047 27.547 -9.062 1 94.81 46 GLY B O 1
ATOM 3614 N N . HIS B 1 47 ? 28.766 27.391 -6.949 1 92.75 47 HIS B N 1
ATOM 3615 C CA . HIS B 1 47 ? 28.641 25.938 -7.039 1 92.75 47 HIS B CA 1
ATOM 3616 C C . HIS B 1 47 ? 27.719 25.391 -5.953 1 92.75 47 HIS B C 1
ATOM 3618 O O . HIS B 1 47 ? 27.859 25.75 -4.781 1 92.75 47 HIS B O 1
ATOM 3624 N N . ASP B 1 48 ? 26.812 24.609 -6.363 1 91.19 48 ASP B N 1
ATOM 3625 C CA . ASP B 1 48 ? 25.953 23.875 -5.445 1 91.19 48 ASP B CA 1
ATOM 3626 C C . ASP B 1 48 ? 26.406 22.422 -5.297 1 91.19 48 ASP B C 1
ATOM 3628 O O . ASP B 1 48 ? 26.172 21.594 -6.184 1 91.19 48 ASP B O 1
ATOM 3632 N N . HIS B 1 49 ? 26.891 22.031 -4.199 1 81.25 49 HIS B N 1
ATOM 3633 C CA . HIS B 1 49 ? 27.438 20.688 -4.008 1 81.25 49 HIS B CA 1
ATOM 3634 C C . HIS B 1 49 ? 26.312 19.656 -3.936 1 81.25 49 HIS B C 1
ATOM 3636 O O . HIS B 1 49 ? 26.578 18.453 -4.09 1 81.25 49 HIS B O 1
ATOM 3642 N N . THR B 1 50 ? 25.047 20 -3.676 1 78.06 50 THR B N 1
ATOM 3643 C CA . THR B 1 50 ? 23.953 19.047 -3.621 1 78.06 50 THR B CA 1
ATOM 3644 C C . THR B 1 50 ? 23.562 18.578 -5.023 1 78.06 50 THR B C 1
ATOM 3646 O O . THR B 1 50 ? 22.906 17.547 -5.184 1 78.06 50 THR B O 1
ATOM 3649 N N . GLY B 1 51 ? 23.828 19.375 -6 1 78.81 51 GLY B N 1
ATOM 3650 C CA . GLY B 1 51 ? 23.516 19.031 -7.379 1 78.81 51 GLY B CA 1
ATOM 3651 C C . GLY B 1 51 ? 22.094 19.344 -7.766 1 78.81 51 GLY B C 1
ATOM 3652 O O . GLY B 1 51 ? 21.656 19.016 -8.875 1 78.81 51 GLY B O 1
ATOM 3653 N N . GLU B 1 52 ? 21.312 20 -6.973 1 82.31 52 GLU B N 1
ATOM 3654 C CA . GLU B 1 52 ? 19.906 20.281 -7.238 1 82.31 52 GLU B CA 1
ATOM 3655 C C . GLU B 1 52 ? 19.75 21.531 -8.117 1 82.31 52 GLU B C 1
ATOM 3657 O O . GLU B 1 52 ? 18.734 21.688 -8.812 1 82.31 52 GLU B O 1
ATOM 3662 N N . VAL B 1 53 ? 20.75 22.484 -8.023 1 89.25 53 VAL B N 1
ATOM 3663 C CA . VAL B 1 53 ? 20.672 23.734 -8.773 1 89.25 53 VAL B CA 1
ATOM 3664 C C . VAL B 1 53 ? 21.891 23.859 -9.695 1 89.25 53 VAL B C 1
ATOM 3666 O O . VAL B 1 53 ? 23.031 23.766 -9.242 1 89.25 53 VAL B O 1
ATOM 3669 N N . ALA B 1 54 ? 21.594 24.047 -10.945 1 90.81 54 ALA B N 1
ATOM 3670 C CA . ALA B 1 54 ? 22.656 24.25 -11.914 1 90.81 54 ALA B CA 1
ATOM 3671 C C . ALA B 1 54 ? 23.391 25.562 -11.664 1 90.81 54 ALA B C 1
ATOM 3673 O O . ALA B 1 54 ? 22.781 26.531 -11.203 1 90.81 54 ALA B O 1
ATOM 3674 N N . ASP B 1 55 ? 24.656 25.594 -12.055 1 94.62 55 ASP B N 1
ATOM 3675 C CA . ASP B 1 55 ? 25.453 26.797 -11.883 1 94.62 55 ASP B CA 1
ATOM 3676 C C . ASP B 1 55 ? 24.812 27.984 -12.578 1 94.62 55 ASP B C 1
ATOM 3678 O O . ASP B 1 55 ? 24.828 29.109 -12.055 1 94.62 55 ASP B O 1
ATOM 3682 N N . THR B 1 56 ? 24.25 27.75 -13.68 1 95 56 THR B N 1
ATOM 3683 C CA . THR B 1 56 ? 23.641 28.812 -14.453 1 95 56 THR B CA 1
ATOM 3684 C C . THR B 1 56 ? 22.438 29.391 -13.727 1 95 56 THR B C 1
ATOM 3686 O O . THR B 1 56 ? 22.219 30.609 -13.719 1 95 56 THR B O 1
ATOM 3689 N N . ASP B 1 57 ? 21.703 28.547 -13.102 1 93.56 57 ASP B N 1
ATOM 3690 C CA . ASP B 1 57 ? 20.516 28.984 -12.375 1 93.56 57 ASP B CA 1
ATOM 3691 C C . ASP B 1 57 ? 20.906 29.75 -11.102 1 93.56 57 ASP B C 1
ATOM 3693 O O . ASP B 1 57 ? 20.25 30.719 -10.734 1 93.56 57 ASP B O 1
ATOM 3697 N N . LEU B 1 58 ? 21.922 29.266 -10.5 1 95.56 58 LEU B N 1
ATOM 3698 C CA . LEU B 1 58 ? 22.422 29.906 -9.297 1 95.56 58 LEU B CA 1
ATOM 3699 C C . LEU B 1 58 ? 22.906 31.312 -9.602 1 95.56 58 LEU B C 1
ATOM 3701 O O . LEU B 1 58 ? 22.641 32.25 -8.844 1 95.56 58 LEU B O 1
ATOM 3705 N N . ALA B 1 59 ? 23.562 31.422 -10.688 1 94.44 59 ALA B N 1
ATOM 3706 C CA . ALA B 1 59 ? 24.125 32.719 -11.086 1 94.44 59 ALA B CA 1
ATOM 3707 C C . ALA B 1 59 ? 23.016 33.688 -11.469 1 94.44 59 ALA B C 1
ATOM 3709 O O . ALA B 1 59 ? 23.156 34.906 -11.266 1 94.44 59 ALA B O 1
ATOM 3710 N N . ALA B 1 60 ? 21.984 33.188 -11.93 1 94.31 60 ALA B N 1
ATOM 3711 C CA . ALA B 1 60 ? 20.906 34.031 -12.43 1 94.31 60 ALA B CA 1
ATOM 3712 C C . ALA B 1 60 ? 20.016 34.5 -11.289 1 94.31 60 ALA B C 1
ATOM 3714 O O . ALA B 1 60 ? 19.25 35.469 -11.445 1 94.31 60 ALA B O 1
ATOM 3715 N N . ALA B 1 61 ? 20.047 33.875 -10.18 1 95.75 61 ALA B N 1
ATOM 3716 C CA . ALA B 1 61 ? 19.172 34.188 -9.047 1 95.75 61 ALA B CA 1
ATOM 3717 C C . ALA B 1 61 ? 19.75 35.312 -8.203 1 95.75 61 ALA B C 1
ATOM 3719 O O . ALA B 1 61 ? 20.953 35.344 -7.941 1 95.75 61 ALA B O 1
ATOM 3720 N N . ARG B 1 62 ? 18.906 36.25 -7.883 1 96.31 62 ARG B N 1
ATOM 3721 C CA . ARG B 1 62 ? 19.312 37.344 -6.992 1 96.31 62 ARG B CA 1
ATOM 3722 C C . ARG B 1 62 ? 19.266 36.906 -5.535 1 96.31 62 ARG B C 1
ATOM 3724 O O . ARG B 1 62 ? 18.266 37.125 -4.852 1 96.31 62 ARG B O 1
ATOM 3731 N N . LEU B 1 63 ? 20.406 36.438 -5.051 1 97.88 63 LEU B N 1
ATOM 3732 C CA . LEU B 1 63 ? 20.484 35.906 -3.688 1 97.88 63 LEU B CA 1
ATOM 3733 C C . LEU B 1 63 ? 21.469 36.719 -2.859 1 97.88 63 LEU B C 1
ATOM 3735 O O . LEU B 1 63 ? 22.594 37 -3.312 1 97.88 63 LEU B O 1
ATOM 3739 N N . HIS B 1 64 ? 21.031 37.219 -1.771 1 97.94 64 HIS B N 1
ATOM 3740 C CA . HIS B 1 64 ? 21.938 37.688 -0.732 1 97.94 64 HIS B CA 1
ATOM 3741 C C . HIS B 1 64 ? 22.406 36.531 0.146 1 97.94 64 HIS B C 1
ATOM 3743 O O . HIS B 1 64 ? 21.812 36.281 1.192 1 97.94 64 HIS B O 1
ATOM 3749 N N . LEU B 1 65 ? 23.516 35.906 -0.284 1 98.38 65 LEU B N 1
ATOM 3750 C CA . LEU B 1 65 ? 24.062 34.75 0.429 1 98.38 65 LEU B CA 1
ATOM 3751 C C . LEU B 1 65 ? 24.781 35.188 1.704 1 98.38 65 LEU B C 1
ATOM 3753 O O . LEU B 1 65 ? 25.703 36 1.653 1 98.38 65 LEU B O 1
ATOM 3757 N N . THR B 1 66 ? 24.344 34.656 2.844 1 98.56 66 THR B N 1
ATOM 3758 C CA . THR B 1 66 ? 24.906 35.156 4.09 1 98.56 66 THR B CA 1
ATOM 3759 C C . THR B 1 66 ? 24.891 34.062 5.172 1 98.56 66 THR B C 1
ATOM 3761 O O . THR B 1 66 ? 24.078 33.156 5.125 1 98.56 66 THR B O 1
ATOM 3764 N N . ASP B 1 67 ? 25.828 34.094 6.051 1 98.5 67 ASP B N 1
ATOM 3765 C CA . ASP B 1 67 ? 25.828 33.281 7.266 1 98.5 67 ASP B CA 1
ATOM 3766 C C . ASP B 1 67 ? 25.656 34.156 8.508 1 98.5 67 ASP B C 1
ATOM 3768 O O . ASP B 1 67 ? 25.812 33.688 9.633 1 98.5 67 ASP B O 1
ATOM 3772 N N . ASP B 1 68 ? 25.312 35.438 8.297 1 98.44 68 ASP B N 1
ATOM 3773 C CA . ASP B 1 68 ? 25.047 36.375 9.391 1 98.44 68 ASP B CA 1
ATOM 3774 C C . ASP B 1 68 ? 23.547 36.438 9.672 1 98.44 68 ASP B C 1
ATOM 3776 O O . ASP B 1 68 ? 22.781 37 8.867 1 98.44 68 ASP B O 1
ATOM 3780 N N . PRO B 1 69 ? 23.141 36 10.875 1 98.44 69 PRO B N 1
ATOM 3781 C CA . PRO B 1 69 ? 21.703 36 11.164 1 98.44 69 PRO B CA 1
ATOM 3782 C C . PRO B 1 69 ? 21.078 37.375 11.195 1 98.44 69 PRO B C 1
ATOM 3784 O O . PRO B 1 69 ? 19.859 37.531 11.023 1 98.44 69 PRO B O 1
ATOM 3787 N N . ALA B 1 70 ? 21.844 38.375 11.359 1 98.31 70 ALA B N 1
ATOM 3788 C CA . ALA B 1 70 ? 21.328 39.75 11.414 1 98.31 70 ALA B CA 1
ATOM 3789 C C . ALA B 1 70 ? 20.672 40.156 10.102 1 98.31 70 ALA B C 1
ATOM 3791 O O . ALA B 1 70 ? 19.766 40.969 10.078 1 98.31 70 ALA B O 1
ATOM 3792 N N . ASP B 1 71 ? 21.047 39.531 9.055 1 98.5 71 ASP B N 1
ATOM 3793 C CA . ASP B 1 71 ? 20.531 39.844 7.727 1 98.5 71 ASP B CA 1
ATOM 3794 C C . ASP B 1 71 ? 19.062 39.406 7.594 1 98.5 71 ASP B C 1
ATOM 3796 O O . ASP B 1 71 ? 18.359 39.875 6.695 1 98.5 71 ASP B O 1
ATOM 3800 N N . LEU B 1 72 ? 18.625 38.562 8.453 1 98.62 72 LEU B N 1
ATOM 3801 C CA . LEU B 1 72 ? 17.25 38.062 8.414 1 98.62 72 LEU B CA 1
ATOM 3802 C C . LEU B 1 72 ? 16.266 39.188 8.695 1 98.62 72 LEU B C 1
ATOM 3804 O O . LEU B 1 72 ? 15.109 39.125 8.289 1 98.62 72 LEU B O 1
ATOM 3808 N N . ALA B 1 73 ? 16.75 40.219 9.344 1 97.94 73 ALA B N 1
ATOM 3809 C CA . ALA B 1 73 ? 15.898 41.344 9.68 1 97.94 73 ALA B CA 1
ATOM 3810 C C . ALA B 1 73 ? 15.445 42.094 8.422 1 97.94 73 ALA B C 1
ATOM 3812 O O . ALA B 1 73 ? 14.477 42.844 8.461 1 97.94 73 ALA B O 1
ATOM 3813 N N . GLN B 1 74 ? 16.094 41.844 7.344 1 97.44 74 GLN B N 1
ATOM 3814 C CA . GLN B 1 74 ? 15.773 42.5 6.086 1 97.44 74 GLN B CA 1
ATOM 3815 C C . GLN B 1 74 ? 14.508 41.906 5.465 1 97.44 74 GLN B C 1
ATOM 3817 O O . GLN B 1 74 ? 13.922 42.5 4.559 1 97.44 74 GLN B O 1
ATOM 3822 N N . ALA B 1 75 ? 14.086 40.781 5.93 1 98.25 75 ALA B N 1
ATOM 3823 C CA . ALA B 1 75 ? 12.938 40.094 5.348 1 98.25 75 ALA B CA 1
ATOM 3824 C C . ALA B 1 75 ? 11.727 40.156 6.266 1 98.25 75 ALA B C 1
ATOM 3826 O O . ALA B 1 75 ? 11.844 40.562 7.434 1 98.25 75 ALA B O 1
ATOM 3827 N N . ASP B 1 76 ? 10.547 39.875 5.688 1 98.38 76 ASP B N 1
ATOM 3828 C CA . ASP B 1 76 ? 9.32 39.844 6.477 1 98.38 76 ASP B CA 1
ATOM 3829 C C . ASP B 1 76 ? 8.539 38.562 6.203 1 98.38 76 ASP B C 1
ATOM 3831 O O . ASP B 1 76 ? 7.414 38.406 6.684 1 98.38 76 ASP B O 1
ATOM 3835 N N . PHE B 1 77 ? 9.07 37.688 5.367 1 98.69 77 PHE B N 1
ATOM 3836 C CA . PHE B 1 77 ? 8.586 36.344 5.066 1 98.69 77 PHE B CA 1
ATOM 3837 C C . PHE B 1 77 ? 9.719 35.344 5.137 1 98.69 77 PHE B C 1
ATOM 3839 O O . PHE B 1 77 ? 10.578 35.312 4.246 1 98.69 77 PHE B O 1
ATOM 3846 N N . HIS B 1 78 ? 9.703 34.531 6.18 1 98.88 78 HIS B N 1
ATOM 3847 C CA . HIS B 1 78 ? 10.828 33.656 6.488 1 98.88 78 HIS B CA 1
ATOM 3848 C C . HIS B 1 78 ? 10.484 32.219 6.215 1 98.88 78 HIS B C 1
ATOM 3850 O O . HIS B 1 78 ? 9.562 31.656 6.828 1 98.88 78 HIS B O 1
ATOM 3856 N N . ILE B 1 79 ? 11.227 31.562 5.32 1 98.88 79 ILE B N 1
ATOM 3857 C CA . ILE B 1 79 ? 11.016 30.156 5 1 98.88 79 ILE B CA 1
ATOM 3858 C C . ILE B 1 79 ? 12.109 29.312 5.652 1 98.88 79 ILE B C 1
ATOM 3860 O O . ILE B 1 79 ? 13.289 29.453 5.324 1 98.88 79 ILE B O 1
ATOM 3864 N N . VAL B 1 80 ? 11.695 28.438 6.559 1 98.81 80 VAL B N 1
ATOM 3865 C CA . VAL B 1 80 ? 12.641 27.609 7.301 1 98.81 80 VAL B CA 1
ATOM 3866 C C . VAL B 1 80 ? 12.711 26.219 6.672 1 98.81 80 VAL B C 1
ATOM 3868 O O . VAL B 1 80 ? 11.703 25.516 6.574 1 98.81 80 VAL B O 1
ATOM 3871 N N . THR B 1 81 ? 13.883 25.797 6.25 1 97.69 81 THR B N 1
ATOM 3872 C CA . THR B 1 81 ? 14.062 24.531 5.531 1 97.69 81 THR B CA 1
ATOM 3873 C C . THR B 1 81 ? 15.211 23.734 6.129 1 97.69 81 THR B C 1
ATOM 3875 O O . THR B 1 81 ? 16.062 23.203 5.398 1 97.69 81 THR B O 1
ATOM 3878 N N . VAL B 1 82 ? 15.297 23.547 7.43 1 96.62 82 VAL B N 1
ATOM 3879 C CA . VAL B 1 82 ? 16.391 22.828 8.094 1 96.62 82 VAL B CA 1
ATOM 3880 C C . VAL B 1 82 ? 15.992 21.375 8.297 1 96.62 82 VAL B C 1
ATOM 3882 O O . VAL B 1 82 ? 14.812 21.016 8.219 1 96.62 82 VAL B O 1
ATOM 3885 N N . PRO B 1 83 ? 16.953 20.516 8.492 1 92.5 83 PRO B N 1
ATOM 3886 C CA . PRO B 1 83 ? 16.656 19.078 8.633 1 92.5 83 PRO B CA 1
ATOM 3887 C C . PRO B 1 83 ? 15.992 18.75 9.969 1 92.5 83 PRO B C 1
ATOM 3889 O O . PRO B 1 83 ? 16.156 19.484 10.945 1 92.5 83 PRO B O 1
ATOM 3892 N N . THR B 1 84 ? 15.203 17.766 9.977 1 93.81 84 THR B N 1
ATOM 3893 C CA . THR B 1 84 ? 14.602 17.172 11.164 1 93.81 84 THR B CA 1
ATOM 3894 C C . THR B 1 84 ? 14.922 15.68 11.227 1 93.81 84 THR B C 1
ATOM 3896 O O . THR B 1 84 ? 14.047 14.844 11 1 93.81 84 THR B O 1
ATOM 3899 N N . PRO B 1 85 ? 16.125 15.305 11.633 1 91.12 85 PRO B N 1
ATOM 3900 C CA . PRO B 1 85 ? 16.516 13.891 11.688 1 91.12 85 PRO B CA 1
ATOM 3901 C C . PRO B 1 85 ? 15.789 13.125 12.789 1 91.12 85 PRO B C 1
ATOM 3903 O O . PRO B 1 85 ? 14.938 13.695 13.484 1 91.12 85 PRO B O 1
ATOM 3906 N N . ILE B 1 86 ? 15.938 11.867 12.859 1 90.94 86 ILE B N 1
ATOM 3907 C CA . ILE B 1 86 ? 15.461 11.055 13.977 1 90.94 86 ILE B CA 1
ATOM 3908 C C . ILE B 1 86 ? 16.656 10.609 14.836 1 90.94 86 ILE B C 1
ATOM 3910 O O . ILE B 1 86 ? 17.781 10.523 14.344 1 90.94 86 ILE B O 1
ATOM 3914 N N . ASP B 1 87 ? 16.391 10.328 16.062 1 89.88 87 ASP B N 1
ATOM 3915 C CA . ASP B 1 87 ? 17.469 9.891 16.953 1 89.88 87 ASP B CA 1
ATOM 3916 C C . ASP B 1 87 ? 17.609 8.375 16.922 1 89.88 87 ASP B C 1
ATOM 3918 O O . ASP B 1 87 ? 16.984 7.691 16.109 1 89.88 87 ASP B O 1
ATOM 3922 N N . ASP B 1 88 ? 18.453 7.855 17.75 1 85.31 88 ASP B N 1
ATOM 3923 C CA . ASP B 1 88 ? 18.781 6.434 17.766 1 85.31 88 ASP B CA 1
ATOM 3924 C C . ASP B 1 88 ? 17.578 5.594 18.188 1 85.31 88 ASP B C 1
ATOM 3926 O O . ASP B 1 88 ? 17.516 4.398 17.906 1 85.31 88 ASP B O 1
ATOM 3930 N N . ALA B 1 89 ? 16.719 6.203 18.891 1 86.94 89 ALA B N 1
ATOM 3931 C CA . ALA B 1 89 ? 15.5 5.512 19.328 1 86.94 89 ALA B CA 1
ATOM 3932 C C . ALA B 1 89 ? 14.367 5.699 18.312 1 86.94 89 ALA B C 1
ATOM 3934 O O . ALA B 1 89 ? 13.211 5.414 18.625 1 86.94 89 ALA B O 1
ATOM 3935 N N . ARG B 1 90 ? 14.734 6.246 17.109 1 87.75 90 ARG B N 1
ATOM 3936 C CA . ARG B 1 90 ? 13.805 6.426 15.992 1 87.75 90 ARG B CA 1
ATOM 3937 C C . ARG B 1 90 ? 12.727 7.445 16.344 1 87.75 90 ARG B C 1
ATOM 3939 O O . ARG B 1 90 ? 11.57 7.301 15.938 1 87.75 90 ARG B O 1
ATOM 3946 N N . ARG B 1 91 ? 13.102 8.383 17.203 1 91.56 91 ARG B N 1
ATOM 3947 C CA . ARG B 1 91 ? 12.219 9.5 17.531 1 91.56 91 ARG B CA 1
ATOM 3948 C C . ARG B 1 91 ? 12.641 10.758 16.781 1 91.56 91 ARG B C 1
ATOM 3950 O O . ARG B 1 91 ? 13.836 10.992 16.578 1 91.56 91 ARG B O 1
ATOM 3957 N N . PRO B 1 92 ? 11.641 11.625 16.406 1 94.31 92 PRO B N 1
ATOM 3958 C CA . PRO B 1 92 ? 11.984 12.883 15.734 1 94.31 92 PRO B CA 1
ATOM 3959 C C . PRO B 1 92 ? 12.898 13.766 16.578 1 94.31 92 PRO B C 1
ATOM 3961 O O . PRO B 1 92 ? 12.672 13.938 17.781 1 94.31 92 PRO B O 1
ATOM 3964 N N . ASP B 1 93 ? 13.953 14.273 15.992 1 95.69 93 ASP B N 1
ATOM 3965 C CA . ASP B 1 93 ? 14.852 15.25 16.594 1 95.69 93 ASP B CA 1
ATOM 3966 C C . ASP B 1 93 ? 14.602 16.656 16.031 1 95.69 93 ASP B C 1
ATOM 3968 O O . ASP B 1 93 ? 15.102 17 14.961 1 95.69 93 ASP B O 1
ATOM 3972 N N . LEU B 1 94 ? 13.953 17.484 16.812 1 96.88 94 LEU B N 1
ATOM 3973 C CA . LEU B 1 94 ? 13.547 18.797 16.344 1 96.88 94 LEU B CA 1
ATOM 3974 C C . LEU B 1 94 ? 14.602 19.844 16.688 1 96.88 94 LEU B C 1
ATOM 3976 O O . LEU B 1 94 ? 14.406 21.031 16.422 1 96.88 94 LEU B O 1
ATOM 3980 N N . ARG B 1 95 ? 15.789 19.484 17.328 1 96.25 95 ARG B N 1
ATOM 3981 C CA . ARG B 1 95 ? 16.797 20.422 17.797 1 96.25 95 ARG B CA 1
ATOM 3982 C C . ARG B 1 95 ? 17.234 21.375 16.688 1 96.25 95 ARG B C 1
ATOM 3984 O O . ARG B 1 95 ? 17.297 22.578 16.891 1 96.25 95 ARG B O 1
ATOM 3991 N N . PRO B 1 96 ? 17.469 20.875 15.422 1 97.56 96 PRO B N 1
ATOM 3992 C CA . PRO B 1 96 ? 17.859 21.812 14.367 1 97.56 96 PRO B CA 1
ATOM 3993 C C . PRO B 1 96 ? 16.734 22.781 14.008 1 97.56 96 PRO B C 1
ATOM 3995 O O . PRO B 1 96 ? 16.984 23.969 13.773 1 97.56 96 PRO B O 1
ATOM 3998 N N . LEU B 1 97 ? 15.57 22.297 14 1 98.12 97 LEU B N 1
ATOM 3999 C CA . LEU B 1 97 ? 14.406 23.109 13.672 1 98.12 97 LEU B CA 1
ATOM 4000 C C . LEU B 1 97 ? 14.164 24.172 14.734 1 98.12 97 LEU B C 1
ATOM 4002 O O . LEU B 1 97 ? 13.875 25.328 14.406 1 98.12 97 LEU B O 1
ATOM 4006 N N . LEU B 1 98 ? 14.305 23.797 15.961 1 98.69 98 LEU B N 1
ATOM 4007 C CA . LEU B 1 98 ? 14.125 24.734 17.062 1 98.69 98 LEU B CA 1
ATOM 4008 C C . LEU B 1 98 ? 15.25 25.781 17.078 1 98.69 98 LEU B C 1
ATOM 4010 O O . LEU B 1 98 ? 15.016 26.953 17.391 1 98.69 98 LEU B O 1
ATOM 4014 N N . ALA B 1 99 ? 16.453 25.312 16.766 1 98.62 99 ALA B N 1
ATOM 4015 C CA . ALA B 1 99 ? 17.562 26.25 16.672 1 98.62 99 ALA B CA 1
ATOM 4016 C C . ALA B 1 99 ? 17.312 27.281 15.586 1 98.62 99 ALA B C 1
ATOM 4018 O O . ALA B 1 99 ? 17.578 28.469 15.781 1 98.62 99 ALA B O 1
ATOM 4019 N N . ALA B 1 100 ? 16.891 26.812 14.461 1 98.69 100 ALA B N 1
ATOM 4020 C CA . ALA B 1 100 ? 16.547 27.734 13.375 1 98.69 100 ALA B CA 1
ATOM 4021 C C . ALA B 1 100 ? 15.438 28.688 13.797 1 98.69 100 ALA B C 1
ATOM 4023 O O . ALA B 1 100 ? 15.461 29.875 13.453 1 98.69 100 ALA B O 1
ATOM 4024 N N . SER B 1 101 ? 14.438 28.219 14.469 1 98.81 101 SER B N 1
ATOM 4025 C CA . SER B 1 101 ? 13.344 29.031 14.969 1 98.81 101 SER B CA 1
ATOM 4026 C C . SER B 1 101 ? 13.844 30.109 15.93 1 98.81 101 SER B C 1
ATOM 4028 O O . SER B 1 101 ? 13.352 31.234 15.922 1 98.81 101 SER B O 1
ATOM 4030 N N . ARG B 1 102 ? 14.805 29.75 16.781 1 98.81 102 ARG B N 1
ATOM 4031 C CA . ARG B 1 102 ? 15.406 30.734 17.688 1 98.81 102 ARG B CA 1
ATOM 4032 C C . ARG B 1 102 ? 16.094 31.844 16.891 1 98.81 102 ARG B C 1
ATOM 4034 O O . ARG B 1 102 ? 15.938 33.031 17.219 1 98.81 102 ARG B O 1
ATOM 4041 N N . THR B 1 103 ? 16.812 31.406 15.93 1 98.75 103 THR B N 1
ATOM 4042 C CA . THR B 1 103 ? 17.531 32.344 15.086 1 98.75 103 THR B CA 1
ATOM 4043 C C . THR B 1 103 ? 16.547 33.312 14.414 1 98.75 103 THR B C 1
ATOM 4045 O O . THR B 1 103 ? 16.75 34.531 14.445 1 98.75 103 THR B O 1
ATOM 4048 N N . VAL B 1 104 ? 15.516 32.844 13.812 1 98.81 104 VAL B N 1
ATOM 4049 C CA . VAL B 1 104 ? 14.5 33.688 13.156 1 98.81 104 VAL B CA 1
ATOM 4050 C C . VAL B 1 104 ? 13.797 34.531 14.195 1 98.81 104 VAL B C 1
ATOM 4052 O O . VAL B 1 104 ? 13.562 35.75 13.969 1 98.81 104 VAL B O 1
ATOM 4055 N N . GLY B 1 105 ? 13.461 33.938 15.32 1 98.81 105 GLY B N 1
ATOM 4056 C CA . GLY B 1 105 ? 12.758 34.656 16.391 1 98.81 105 GLY B CA 1
ATOM 4057 C C . GLY B 1 105 ? 13.477 35.906 16.844 1 98.81 105 GLY B C 1
ATOM 4058 O O . GLY B 1 105 ? 12.844 36.906 17.109 1 98.81 105 GLY B O 1
ATOM 4059 N N . ARG B 1 106 ? 14.781 35.844 16.953 1 98.62 106 ARG B N 1
ATOM 4060 C CA . ARG B 1 106 ? 15.594 36.938 17.438 1 98.62 106 ARG B CA 1
ATOM 4061 C C . ARG B 1 106 ? 15.555 38.125 16.484 1 98.62 106 ARG B C 1
ATOM 4063 O O . ARG B 1 106 ? 15.922 39.25 16.844 1 98.62 106 ARG B O 1
ATOM 4070 N N . HIS B 1 107 ? 15.133 37.875 15.273 1 98.56 107 HIS B N 1
ATOM 4071 C CA . HIS B 1 107 ? 15.117 38.938 14.266 1 98.56 107 HIS B CA 1
ATOM 4072 C C . HIS B 1 107 ? 13.703 39.156 13.727 1 98.56 107 HIS B C 1
ATOM 4074 O O . HIS B 1 107 ? 13.523 39.812 12.703 1 98.56 107 HIS B O 1
ATOM 4080 N N . LEU B 1 108 ? 12.734 38.531 14.359 1 98.56 108 LEU B N 1
ATOM 4081 C CA . LEU B 1 108 ? 11.336 38.594 13.953 1 98.56 108 LEU B CA 1
ATOM 4082 C C . LEU B 1 108 ? 10.734 39.938 14.25 1 98.56 108 LEU B C 1
ATOM 4084 O O . LEU B 1 108 ? 10.969 40.5 15.328 1 98.56 108 LEU B O 1
ATOM 4088 N N . LYS B 1 109 ? 9.977 40.469 13.32 1 98.56 109 LYS B N 1
ATOM 4089 C CA . LYS B 1 109 ? 9.297 41.75 13.469 1 98.56 109 LYS B CA 1
ATOM 4090 C C . LYS B 1 109 ? 7.781 41.594 13.414 1 98.56 109 LYS B C 1
ATOM 4092 O O . LYS B 1 109 ? 7.281 40.562 12.953 1 98.56 109 LYS B O 1
ATOM 4097 N N . ARG B 1 110 ? 7.105 42.656 13.938 1 98.44 110 ARG B N 1
ATOM 4098 C CA . ARG B 1 110 ? 5.652 42.688 13.805 1 98.44 110 ARG B CA 1
ATOM 4099 C C . ARG B 1 110 ? 5.23 42.625 12.344 1 98.44 110 ARG B C 1
ATOM 4101 O O . ARG B 1 110 ? 5.77 43.375 11.508 1 98.44 110 ARG B O 1
ATOM 4108 N N . GLY B 1 111 ? 4.273 41.688 12.07 1 98.06 111 GLY B N 1
ATOM 4109 C CA . GLY B 1 111 ? 3.756 41.562 10.719 1 98.06 111 GLY B CA 1
ATOM 4110 C C . GLY B 1 111 ? 4.438 40.469 9.922 1 98.06 111 GLY B C 1
ATOM 4111 O O . GLY B 1 111 ? 3.977 40.094 8.836 1 98.06 111 GLY B O 1
ATOM 4112 N N . ASP B 1 112 ? 5.516 39.906 10.492 1 98.75 112 ASP B N 1
ATOM 4113 C CA . ASP B 1 112 ? 6.258 38.844 9.797 1 98.75 112 ASP B CA 1
ATOM 4114 C C . ASP B 1 112 ? 5.453 37.562 9.727 1 98.75 112 ASP B C 1
ATOM 4116 O O . ASP B 1 112 ? 4.539 37.344 10.523 1 98.75 112 ASP B O 1
ATOM 4120 N N . VAL B 1 113 ? 5.754 36.781 8.688 1 98.81 113 VAL B N 1
ATOM 4121 C CA . VAL B 1 113 ? 5.238 35.406 8.531 1 98.81 113 VAL B CA 1
ATOM 4122 C C . VAL B 1 113 ? 6.395 34.406 8.5 1 98.81 113 VAL B C 1
ATOM 4124 O O . VAL B 1 113 ? 7.391 34.625 7.805 1 98.81 113 VAL B O 1
ATOM 4127 N N . VAL B 1 114 ? 6.312 33.438 9.352 1 98.94 114 VAL B N 1
ATOM 4128 C CA . VAL B 1 114 ? 7.301 32.344 9.336 1 98.94 114 VAL B CA 1
ATOM 4129 C C . VAL B 1 114 ? 6.684 31.078 8.758 1 98.94 114 VAL B C 1
ATOM 4131 O O . VAL B 1 114 ? 5.684 30.578 9.273 1 98.94 114 VAL B O 1
ATOM 4134 N N . VAL B 1 115 ? 7.258 30.562 7.672 1 98.88 115 VAL B N 1
ATOM 4135 C CA . VAL B 1 115 ? 6.754 29.359 7.012 1 98.88 115 VAL B CA 1
ATOM 4136 C C . VAL B 1 115 ? 7.77 28.234 7.145 1 98.88 115 VAL B C 1
ATOM 4138 O O . VAL B 1 115 ? 8.945 28.406 6.805 1 98.88 115 VAL B O 1
ATOM 4141 N N . TYR B 1 116 ? 7.32 27.125 7.648 1 98.81 116 TYR B N 1
ATOM 4142 C CA . TYR B 1 116 ? 8.18 25.953 7.789 1 98.81 116 TYR B CA 1
ATOM 4143 C C . TYR B 1 116 ? 7.973 24.984 6.641 1 98.81 116 TYR B C 1
ATOM 4145 O O . TYR B 1 116 ? 6.836 24.734 6.227 1 98.81 116 TYR B O 1
ATOM 4153 N N . GLU B 1 117 ? 9.094 24.453 6.094 1 98.12 117 GLU B N 1
ATOM 4154 C CA . GLU B 1 117 ? 9.031 23.422 5.062 1 98.12 117 GLU B CA 1
ATOM 4155 C C . GLU B 1 117 ? 9.609 22.109 5.555 1 98.12 117 GLU B C 1
ATOM 4157 O O . GLU B 1 117 ? 9.461 21.062 4.902 1 98.12 117 GLU B O 1
ATOM 4162 N N . SER B 1 118 ? 10.25 22.156 6.746 1 96.62 118 SER B N 1
ATOM 4163 C CA . SER B 1 118 ? 10.852 20.969 7.336 1 96.62 118 SER B CA 1
ATOM 4164 C C . SER B 1 118 ? 9.789 19.922 7.676 1 96.62 118 SER B C 1
ATOM 4166 O O . SER B 1 118 ? 8.703 20.266 8.141 1 96.62 118 SER B O 1
ATOM 4168 N N . THR B 1 119 ? 10.109 18.672 7.359 1 95.81 119 THR B N 1
ATOM 4169 C CA . THR B 1 119 ? 9.18 17.609 7.684 1 95.81 119 THR B CA 1
ATOM 4170 C C . THR B 1 119 ? 9.062 17.422 9.195 1 95.81 119 THR B C 1
ATOM 4172 O O . THR B 1 119 ? 10.07 17.297 9.891 1 95.81 119 THR B O 1
ATOM 4175 N N . VAL B 1 120 ? 7.867 17.422 9.703 1 97.06 120 VAL B N 1
ATOM 4176 C CA . VAL B 1 120 ? 7.617 17.281 11.133 1 97.06 120 VAL B CA 1
ATOM 4177 C C . VAL B 1 120 ? 6.367 16.438 11.359 1 97.06 120 VAL B C 1
ATOM 4179 O O . VAL B 1 120 ? 5.648 16.109 10.406 1 97.06 120 VAL B O 1
ATOM 4182 N N . TYR B 1 121 ? 6.172 15.953 12.625 1 97.25 121 TYR B N 1
ATOM 4183 C CA . TYR B 1 121 ? 4.902 15.305 12.945 1 97.25 121 TYR B CA 1
ATOM 4184 C C . TYR B 1 121 ? 3.766 16.312 12.977 1 97.25 121 TYR B C 1
ATOM 4186 O O . TYR B 1 121 ? 3.99 17.5 13.219 1 97.25 121 TYR B O 1
ATOM 4194 N N . PRO B 1 122 ? 2.49 15.875 12.688 1 97.81 122 PRO B N 1
ATOM 4195 C CA . PRO B 1 122 ? 1.361 16.812 12.68 1 97.81 122 PRO B CA 1
ATOM 4196 C C . PRO B 1 122 ? 1.205 17.562 14.008 1 97.81 122 PRO B C 1
ATOM 4198 O O . PRO B 1 122 ? 1.086 16.938 15.062 1 97.81 122 PRO B O 1
ATOM 4201 N N . GLY B 1 123 ? 1.221 18.859 13.875 1 97.56 123 GLY B N 1
ATOM 4202 C CA . GLY B 1 123 ? 1.068 19.703 15.047 1 97.56 123 GLY B CA 1
ATOM 4203 C C . GLY B 1 123 ? 2.371 20.344 15.5 1 97.56 123 GLY B C 1
ATOM 4204 O O . GLY B 1 123 ? 2.363 21.297 16.281 1 97.56 123 GLY B O 1
ATOM 4205 N N . ALA B 1 124 ? 3.516 19.938 15.008 1 97.56 124 ALA B N 1
ATOM 4206 C CA . ALA B 1 124 ? 4.832 20.328 15.508 1 97.56 124 ALA B CA 1
ATOM 4207 C C . ALA B 1 124 ? 5.074 21.812 15.312 1 97.56 124 ALA B C 1
ATOM 4209 O O . ALA B 1 124 ? 5.637 22.484 16.188 1 97.56 124 ALA B O 1
ATOM 4210 N N . THR B 1 125 ? 4.699 22.375 14.172 1 98.31 125 THR B N 1
ATOM 4211 C CA . THR B 1 125 ? 4.926 23.797 13.906 1 98.31 125 THR B CA 1
ATOM 4212 C C . THR B 1 125 ? 4.281 24.656 14.984 1 98.31 125 THR B C 1
ATOM 4214 O O . THR B 1 125 ? 4.93 25.547 15.531 1 98.31 125 THR B O 1
ATOM 4217 N N . GLU B 1 126 ? 3.084 24.391 15.266 1 98.19 126 GLU B N 1
ATOM 4218 C CA . GLU B 1 126 ? 2.348 25.188 16.234 1 98.19 126 GLU B CA 1
ATOM 4219 C C . GLU B 1 126 ? 2.77 24.859 17.656 1 98.19 126 GLU B C 1
ATOM 4221 O O . GLU B 1 126 ? 2.949 25.75 18.484 1 98.19 126 GLU B O 1
ATOM 4226 N N . MET B 1 127 ? 2.988 23.578 17.922 1 97.75 127 MET B N 1
ATOM 4227 C CA . MET B 1 127 ? 3.211 23.125 19.297 1 97.75 127 MET B CA 1
ATOM 4228 C C . MET B 1 127 ? 4.656 23.375 19.719 1 97.75 127 MET B C 1
ATOM 4230 O O . MET B 1 127 ? 4.922 23.641 20.891 1 97.75 127 MET B O 1
ATOM 4234 N N . ASP B 1 128 ? 5.574 23.312 18.766 1 98.31 128 ASP B N 1
ATOM 4235 C CA . ASP B 1 128 ? 6.98 23.297 19.156 1 98.31 128 ASP B CA 1
ATOM 4236 C C . ASP B 1 128 ? 7.699 24.562 18.688 1 98.31 128 ASP B C 1
ATOM 4238 O O . ASP B 1 128 ? 8.523 25.125 19.406 1 98.31 128 ASP B O 1
ATOM 4242 N N . CYS B 1 129 ? 7.398 25.062 17.531 1 98.81 129 CYS B N 1
ATOM 4243 C CA . CYS B 1 129 ? 8.141 26.172 16.953 1 98.81 129 CYS B CA 1
ATOM 4244 C C . CYS B 1 129 ? 7.59 27.516 17.453 1 98.81 129 CYS B C 1
ATOM 4246 O O . CYS B 1 129 ? 8.352 28.438 17.719 1 98.81 129 CYS B O 1
ATOM 4248 N N . VAL B 1 130 ? 6.262 27.609 17.547 1 98.81 130 VAL B N 1
ATOM 4249 C CA . VAL B 1 130 ? 5.609 28.875 17.906 1 98.81 130 VAL B CA 1
ATOM 4250 C C . VAL B 1 130 ? 6.098 29.344 19.281 1 98.81 130 VAL B C 1
ATOM 4252 O O . VAL B 1 130 ? 6.484 30.5 19.453 1 98.81 130 VAL B O 1
ATOM 4255 N N . PRO B 1 131 ? 6.152 28.453 20.312 1 98.81 131 PRO B N 1
ATOM 4256 C CA . PRO B 1 131 ? 6.645 28.891 21.609 1 98.81 131 PRO B CA 1
ATOM 4257 C C . PRO B 1 131 ? 8.07 29.453 21.547 1 98.81 131 PRO B C 1
ATOM 4259 O O . PRO B 1 131 ? 8.391 30.406 22.25 1 98.81 131 PRO B O 1
ATOM 4262 N N . VAL B 1 132 ? 8.891 28.891 20.719 1 98.88 132 VAL B N 1
ATOM 4263 C CA . VAL B 1 132 ? 10.273 29.344 20.562 1 98.88 132 VAL B CA 1
ATOM 4264 C C . VAL B 1 132 ? 10.305 30.719 19.906 1 98.88 132 VAL B C 1
ATOM 4266 O O . VAL B 1 132 ? 11.031 31.609 20.359 1 98.88 132 VAL B O 1
ATOM 4269 N N . LEU B 1 133 ? 9.5 30.922 18.875 1 98.88 133 LEU B N 1
ATOM 4270 C CA . LEU B 1 133 ? 9.414 32.219 18.188 1 98.88 133 LEU B CA 1
ATOM 4271 C C . LEU B 1 133 ? 8.945 33.281 19.156 1 98.88 133 LEU B C 1
ATOM 4273 O O . LEU B 1 133 ? 9.5 34.406 19.156 1 98.88 133 LEU B O 1
ATOM 4277 N N . GLU B 1 134 ? 7.93 32.969 19.938 1 98.88 134 GLU B N 1
ATOM 4278 C CA . GLU B 1 134 ? 7.41 33.938 20.906 1 98.88 134 GLU B CA 1
ATOM 4279 C C . GLU B 1 134 ? 8.461 34.281 21.953 1 98.88 134 GLU B C 1
ATOM 4281 O O . GLU B 1 134 ? 8.672 35.469 22.266 1 98.88 134 GLU B O 1
ATOM 4286 N N . ALA B 1 135 ? 9.125 33.344 22.453 1 98.75 135 ALA B N 1
ATOM 4287 C CA . ALA B 1 135 ? 10.109 33.531 23.516 1 98.75 135 ALA B CA 1
ATOM 4288 C C . ALA B 1 135 ? 11.281 34.375 23.047 1 98.75 135 ALA B C 1
ATOM 4290 O O . ALA B 1 135 ? 11.766 35.25 23.781 1 98.75 135 ALA B O 1
ATOM 4291 N N . GLU B 1 136 ? 11.727 34.125 21.844 1 98.75 136 GLU B N 1
ATOM 4292 C CA . GLU B 1 136 ? 12.93 34.781 21.328 1 98.75 136 GLU B CA 1
ATOM 4293 C C . GLU B 1 136 ? 12.617 36.188 20.812 1 98.75 136 GLU B C 1
ATOM 4295 O O . GLU B 1 136 ? 13.477 37.062 20.844 1 98.75 136 GLU B O 1
ATOM 4300 N N . SER B 1 137 ? 11.469 36.406 20.375 1 98.56 137 SER B N 1
ATOM 4301 C CA . SER B 1 137 ? 11.125 37.688 19.75 1 98.56 137 SER B CA 1
ATOM 4302 C C . SER B 1 137 ? 10.43 38.594 20.734 1 98.56 137 SER B C 1
ATOM 4304 O O . SER B 1 137 ? 10.43 39.812 20.547 1 98.56 137 SER B O 1
ATOM 4306 N N . GLY B 1 138 ? 9.789 38.031 21.719 1 98.5 138 GLY B N 1
ATOM 4307 C CA . GLY B 1 138 ? 8.922 38.812 22.594 1 98.5 138 GLY B CA 1
ATOM 4308 C C . GLY B 1 138 ? 7.605 39.188 21.953 1 98.5 138 GLY B C 1
ATOM 4309 O O . GLY B 1 138 ? 6.82 39.938 22.531 1 98.5 138 GLY B O 1
ATOM 4310 N N . LEU B 1 139 ? 7.336 38.719 20.75 1 98.69 139 LEU B N 1
ATOM 4311 C CA . LEU B 1 139 ? 6.102 38.969 20.016 1 98.69 139 LEU B CA 1
ATOM 4312 C C . LEU B 1 139 ? 5.07 37.875 20.266 1 98.69 139 LEU B C 1
ATOM 4314 O O . LEU B 1 139 ? 5.414 36.781 20.734 1 98.69 139 LEU B O 1
ATOM 4318 N N . THR B 1 140 ? 3.832 38.219 19.969 1 98.69 140 THR B N 1
ATOM 4319 C CA . THR B 1 140 ? 2.74 37.281 20.234 1 98.69 140 THR B CA 1
ATOM 4320 C C . THR B 1 140 ? 2.209 36.688 18.938 1 98.69 140 THR B C 1
ATOM 4322 O O . THR B 1 140 ? 1.835 37.406 18.016 1 98.69 140 THR B O 1
ATOM 4325 N N . PHE B 1 141 ? 2.125 35.469 18.875 1 98.62 141 PHE B N 1
ATOM 4326 C CA . PHE B 1 141 ? 1.584 34.719 17.75 1 98.62 141 PHE B CA 1
ATOM 4327 C C . PHE B 1 141 ? 0.12 35.062 17.516 1 98.62 141 PHE B C 1
ATOM 4329 O O . PHE B 1 141 ? -0.666 35.125 18.469 1 98.62 141 PHE B O 1
ATOM 4336 N N . GLY B 1 142 ? -0.254 35.156 16.266 1 98 142 GLY B N 1
ATOM 4337 C CA . GLY B 1 142 ? -1.624 35.5 15.898 1 98 142 GLY B CA 1
ATOM 4338 C C . GLY B 1 142 ? -1.905 36.969 15.898 1 98 142 GLY B C 1
ATOM 4339 O O . GLY B 1 142 ? -2.738 37.469 15.133 1 98 142 GLY B O 1
ATOM 4340 N N . ARG B 1 143 ? -1.158 37.688 16.766 1 97.94 143 ARG B N 1
ATOM 4341 C CA . ARG B 1 143 ? -1.319 39.125 16.875 1 97.94 143 ARG B CA 1
ATOM 4342 C C . ARG B 1 143 ? -0.181 39.875 16.172 1 97.94 143 ARG B C 1
ATOM 4344 O O . ARG B 1 143 ? -0.42 40.781 15.367 1 97.94 143 ARG B O 1
ATOM 4351 N N . ASP B 1 144 ? 1.024 39.5 16.5 1 98.69 144 ASP B N 1
ATOM 4352 C CA . ASP B 1 144 ? 2.197 40.25 16.016 1 98.69 144 ASP B CA 1
ATOM 4353 C C . ASP B 1 144 ? 2.822 39.531 14.812 1 98.69 144 ASP B C 1
ATOM 4355 O O . ASP B 1 144 ? 3.467 40.188 13.984 1 98.69 144 ASP B O 1
ATOM 4359 N N . PHE B 1 145 ? 2.777 38.25 14.766 1 98.81 145 PHE B N 1
ATOM 4360 C CA . PHE B 1 145 ? 3.275 37.469 13.648 1 98.81 145 PHE B CA 1
ATOM 4361 C C . PHE B 1 145 ? 2.406 36.25 13.43 1 98.81 145 PHE B C 1
ATOM 4363 O O . PHE B 1 145 ? 1.617 35.875 14.305 1 98.81 145 PHE B O 1
ATOM 4370 N N . THR B 1 146 ? 2.443 35.656 12.234 1 98.81 146 THR B N 1
ATOM 4371 C CA . THR B 1 146 ? 1.701 34.438 11.914 1 98.81 146 THR B CA 1
ATOM 4372 C C . THR B 1 146 ? 2.623 33.375 11.312 1 98.81 146 THR B C 1
ATOM 4374 O O . THR B 1 146 ? 3.824 33.625 11.156 1 98.81 146 THR B O 1
ATOM 4377 N N . ILE B 1 147 ? 2.068 32.188 11.164 1 98.88 147 ILE B N 1
ATOM 4378 C CA . ILE B 1 147 ? 2.92 31.109 10.68 1 98.88 147 ILE B CA 1
ATOM 4379 C C . ILE B 1 147 ? 2.209 30.359 9.555 1 98.88 147 ILE B C 1
ATOM 4381 O O . ILE B 1 147 ? 0.986 30.438 9.422 1 98.88 147 ILE B O 1
ATOM 4385 N N . GLY B 1 148 ? 2.992 29.75 8.734 1 98.81 148 GLY B N 1
ATOM 4386 C CA . GLY B 1 148 ? 2.547 28.828 7.707 1 98.81 148 GLY B CA 1
ATOM 4387 C C . GLY B 1 148 ? 3.363 27.547 7.66 1 98.81 148 GLY B C 1
ATOM 4388 O O . GLY B 1 148 ? 4.363 27.422 8.367 1 98.81 148 GLY B O 1
ATOM 4389 N N . TYR B 1 149 ? 2.855 26.625 6.996 1 98.81 149 TYR B N 1
ATOM 4390 C CA . TYR B 1 149 ? 3.557 25.375 6.703 1 98.81 149 TYR B CA 1
ATOM 4391 C C . TYR B 1 149 ? 3.342 24.953 5.25 1 98.81 149 TYR B C 1
ATOM 4393 O O . TYR B 1 149 ? 2.215 24.984 4.75 1 98.81 149 TYR B O 1
ATOM 4401 N N . SER B 1 150 ? 4.391 24.641 4.602 1 98.75 150 SER B N 1
ATOM 4402 C CA . SER B 1 150 ? 4.375 24.188 3.213 1 98.75 150 SER B CA 1
ATOM 4403 C C . SER B 1 150 ? 5.438 23.125 2.965 1 98.75 150 SER B C 1
ATOM 4405 O O . SER B 1 150 ? 6.586 23.453 2.658 1 98.75 150 SER B O 1
ATOM 4407 N N . PRO B 1 151 ? 5.039 21.875 3.004 1 97.06 151 PRO B N 1
ATOM 4408 C CA . PRO B 1 151 ? 6.035 20.812 2.945 1 97.06 151 PRO B CA 1
ATOM 4409 C C . PRO B 1 151 ? 6.75 20.734 1.597 1 97.06 151 PRO B C 1
ATOM 4411 O O . PRO B 1 151 ? 6.145 21.016 0.558 1 97.06 151 PRO B O 1
ATOM 4414 N N . GLU B 1 152 ? 7.996 20.406 1.681 1 92.19 152 GLU B N 1
ATOM 4415 C CA . GLU B 1 152 ? 8.742 20.078 0.466 1 92.19 152 GLU B CA 1
ATOM 4416 C C . GLU B 1 152 ? 8.414 18.672 -0.026 1 92.19 152 GLU B C 1
ATOM 4418 O O . GLU B 1 152 ? 8.484 17.719 0.741 1 92.19 152 GLU B O 1
ATOM 4423 N N . ARG B 1 153 ? 8.188 18.516 -1.357 1 92.31 153 ARG B N 1
ATOM 4424 C CA . ARG B 1 153 ? 7.66 17.234 -1.846 1 92.31 153 ARG B CA 1
ATOM 4425 C C . ARG B 1 153 ? 8.445 16.75 -3.061 1 92.31 153 ARG B C 1
ATOM 4427 O O . ARG B 1 153 ? 7.93 15.984 -3.869 1 92.31 153 ARG B O 1
ATOM 4434 N N . ILE B 1 154 ? 9.664 17.203 -3.254 1 85.31 154 ILE B N 1
ATOM 4435 C CA . ILE B 1 154 ? 10.461 16.781 -4.402 1 85.31 154 ILE B CA 1
ATOM 4436 C C . ILE B 1 154 ? 11.086 15.422 -4.129 1 85.31 154 ILE B C 1
ATOM 4438 O O . ILE B 1 154 ? 11.156 14.977 -2.98 1 85.31 154 ILE B O 1
ATOM 4442 N N . ASN B 1 155 ? 11.414 14.688 -5.168 1 78.12 155 ASN B N 1
ATOM 4443 C CA . ASN B 1 155 ? 12.281 13.516 -5.148 1 78.12 155 ASN B CA 1
ATOM 4444 C C . ASN B 1 155 ? 13.68 13.844 -5.668 1 78.12 155 ASN B C 1
ATOM 4446 O O . ASN B 1 155 ? 13.852 14.18 -6.844 1 78.12 155 ASN B O 1
ATOM 4450 N N . PRO B 1 156 ? 14.625 13.773 -4.789 1 72.94 156 PRO B N 1
ATOM 4451 C CA . PRO B 1 156 ? 15.977 14.102 -5.254 1 72.94 156 PRO B CA 1
ATOM 4452 C C . PRO B 1 156 ? 16.359 13.359 -6.531 1 72.94 156 PRO B C 1
ATOM 4454 O O . PRO B 1 156 ? 16.109 12.156 -6.645 1 72.94 156 PRO B O 1
ATOM 4457 N N . GLY B 1 157 ? 16.828 14.023 -7.5 1 69.19 157 GLY B N 1
ATOM 4458 C CA . GLY B 1 157 ? 17.25 13.438 -8.766 1 69.19 157 GLY B CA 1
ATOM 4459 C C . GLY B 1 157 ? 16.156 13.453 -9.82 1 69.19 157 GLY B C 1
ATOM 4460 O O . GLY B 1 157 ? 16.422 13.234 -11 1 69.19 157 GLY B O 1
ATOM 4461 N N . ASP B 1 158 ? 14.938 13.625 -9.391 1 78.44 158 ASP B N 1
ATOM 4462 C CA . ASP B 1 158 ? 13.82 13.703 -10.32 1 78.44 158 ASP B CA 1
ATOM 4463 C C . ASP B 1 158 ? 13.797 15.055 -11.039 1 78.44 158 ASP B C 1
ATOM 4465 O O . ASP B 1 158 ? 13.352 16.062 -10.477 1 78.44 158 ASP B O 1
ATOM 4469 N N . LYS B 1 159 ? 14.188 15.07 -12.227 1 77.69 159 LYS B N 1
ATOM 4470 C CA . LYS B 1 159 ? 14.32 16.312 -12.984 1 77.69 159 LYS B CA 1
ATOM 4471 C C . LYS B 1 159 ? 12.984 16.734 -13.578 1 77.69 159 LYS B C 1
ATOM 4473 O O . LYS B 1 159 ? 12.828 17.875 -14.031 1 77.69 159 LYS B O 1
ATOM 4478 N N . GLU B 1 160 ? 12.055 15.789 -13.547 1 84.56 160 GLU B N 1
ATOM 4479 C CA . GLU B 1 160 ? 10.727 16.078 -14.07 1 84.56 160 GLU B CA 1
ATOM 4480 C C . GLU B 1 160 ? 9.859 16.781 -13.023 1 84.56 160 GLU B C 1
ATOM 4482 O O . GLU B 1 160 ? 9.148 17.734 -13.336 1 84.56 160 GLU B O 1
ATOM 4487 N N . HIS B 1 161 ? 9.93 16.312 -11.867 1 88.38 161 HIS B N 1
ATOM 4488 C CA . HIS B 1 161 ? 9.133 16.875 -10.773 1 88.38 161 HIS B CA 1
ATOM 4489 C C . HIS B 1 161 ? 10 17.688 -9.82 1 88.38 161 HIS B C 1
ATOM 4491 O O . HIS B 1 161 ? 10.555 17.141 -8.867 1 88.38 161 HIS B O 1
ATOM 4497 N N . ARG B 1 162 ? 9.969 18.984 -10.086 1 86.94 162 ARG B N 1
ATOM 4498 C CA . ARG B 1 162 ? 10.789 19.922 -9.328 1 86.94 162 ARG B CA 1
ATOM 4499 C C . ARG B 1 162 ? 9.93 20.844 -8.484 1 86.94 162 ARG B C 1
ATOM 4501 O O . ARG B 1 162 ? 8.695 20.75 -8.508 1 86.94 162 ARG B O 1
ATOM 4508 N N . PHE B 1 163 ? 10.539 21.766 -7.77 1 88.75 163 PHE B N 1
ATOM 4509 C CA . PHE B 1 163 ? 9.859 22.688 -6.875 1 88.75 163 PHE B CA 1
ATOM 4510 C C . PHE B 1 163 ? 8.758 23.453 -7.609 1 88.75 163 PHE B C 1
ATOM 4512 O O . PHE B 1 163 ? 7.633 23.547 -7.121 1 88.75 163 PHE B O 1
ATOM 4519 N N . GLU B 1 164 ? 9.086 23.797 -8.805 1 90.62 164 GLU B N 1
ATOM 4520 C CA . GLU B 1 164 ? 8.156 24.656 -9.531 1 90.62 164 GLU B CA 1
ATOM 4521 C C . GLU B 1 164 ? 7.082 23.844 -10.25 1 90.62 164 GLU B C 1
ATOM 4523 O O . GLU B 1 164 ? 6.047 24.375 -10.641 1 90.62 164 GLU B O 1
ATOM 4528 N N . THR B 1 165 ? 7.348 22.516 -10.414 1 92.25 165 THR B N 1
ATOM 4529 C CA . THR B 1 165 ? 6.465 21.766 -11.297 1 92.25 165 THR B CA 1
ATOM 4530 C C . THR B 1 165 ? 5.641 20.75 -10.508 1 92.25 165 THR B C 1
ATOM 4532 O O . THR B 1 165 ? 4.898 19.969 -11.094 1 92.25 165 THR B O 1
ATOM 4535 N N . ILE B 1 166 ? 5.777 20.734 -9.266 1 94.19 166 ILE B N 1
ATOM 4536 C CA . ILE B 1 166 ? 4.898 19.953 -8.398 1 94.19 166 ILE B CA 1
ATOM 4537 C C . ILE B 1 166 ? 3.918 20.891 -7.691 1 94.19 166 ILE B C 1
ATOM 4539 O O . ILE B 1 166 ? 4.305 21.953 -7.211 1 94.19 166 ILE B O 1
ATOM 4543 N N . THR B 1 167 ? 2.625 20.484 -7.672 1 96.94 167 THR B N 1
ATOM 4544 C CA . THR B 1 167 ? 1.658 21.281 -6.91 1 96.94 167 THR B CA 1
ATOM 4545 C C . THR B 1 167 ? 2.137 21.469 -5.477 1 96.94 167 THR B C 1
ATOM 4547 O O . THR B 1 167 ? 2.512 20.516 -4.801 1 96.94 167 THR B O 1
ATOM 4550 N N . LYS B 1 168 ? 2.166 22.734 -5.062 1 97.75 168 LYS B N 1
ATOM 4551 C CA . LYS B 1 168 ? 2.652 23.062 -3.725 1 97.75 168 LYS B CA 1
ATOM 4552 C C . LYS B 1 168 ? 1.511 23.062 -2.711 1 97.75 168 LYS B C 1
ATOM 4554 O O . LYS B 1 168 ? 0.489 23.719 -2.922 1 97.75 168 LYS B O 1
ATOM 4559 N N . VAL B 1 169 ? 1.641 22.25 -1.673 1 98.62 169 VAL B N 1
ATOM 4560 C CA . VAL B 1 169 ? 0.697 22.328 -0.563 1 98.62 169 VAL B CA 1
ATOM 4561 C C . VAL B 1 169 ? 1.077 23.484 0.359 1 98.62 169 VAL B C 1
ATOM 4563 O O . VAL B 1 169 ? 2.238 23.609 0.756 1 98.62 169 VAL B O 1
ATOM 4566 N N . VAL B 1 170 ? 0.099 24.359 0.648 1 98.81 170 VAL B N 1
ATOM 4567 C CA . VAL B 1 170 ? 0.354 25.484 1.536 1 98.81 170 VAL B CA 1
ATOM 4568 C C . VAL B 1 170 ? -0.702 25.531 2.639 1 98.81 170 VAL B C 1
ATOM 4570 O O . VAL B 1 170 ? -1.791 24.969 2.484 1 98.81 170 VAL B O 1
ATOM 4573 N N . SER B 1 171 ? -0.325 26.062 3.721 1 98.81 171 SER B N 1
ATOM 4574 C CA . SER B 1 171 ? -1.235 26.281 4.84 1 98.81 171 SER B CA 1
ATOM 4575 C C . SER B 1 171 ? -0.834 27.5 5.656 1 98.81 171 SER B C 1
ATOM 4577 O O . SER B 1 171 ? 0.268 28.031 5.492 1 98.81 171 SER B O 1
ATOM 4579 N N . GLY B 1 172 ? -1.767 28 6.402 1 98.75 172 GLY B N 1
ATOM 4580 C CA . GLY B 1 172 ? -1.562 29.141 7.27 1 98.75 172 GLY B CA 1
ATOM 4581 C C . GLY B 1 172 ? -2.32 29.047 8.578 1 98.75 172 GLY B C 1
ATOM 4582 O O . GLY B 1 172 ? -3.283 28.281 8.688 1 98.75 172 GLY B O 1
ATOM 4583 N N . SER B 1 173 ? -1.796 29.812 9.531 1 98.44 173 SER B N 1
ATOM 4584 C CA . SER B 1 173 ? -2.355 29.766 10.883 1 98.44 173 SER B CA 1
ATOM 4585 C C . SER B 1 173 ? -3.76 30.359 10.914 1 98.44 173 SER B C 1
ATOM 4587 O O . SER B 1 173 ? -4.508 30.141 11.867 1 98.44 173 SER B O 1
ATOM 4589 N N . ASP B 1 174 ? -4.125 31.109 9.953 1 97.94 174 ASP B N 1
ATOM 4590 C CA . ASP B 1 174 ? -5.453 31.688 9.742 1 97.94 174 ASP B CA 1
ATOM 4591 C C . ASP B 1 174 ? -5.723 31.922 8.266 1 97.94 174 ASP B C 1
ATOM 4593 O O . ASP B 1 174 ? -4.816 31.812 7.434 1 97.94 174 ASP B O 1
ATOM 4597 N N . PRO B 1 175 ? -6.98 32.156 7.871 1 97.69 175 PRO B N 1
ATOM 4598 C CA . PRO B 1 175 ? -7.332 32.281 6.453 1 97.69 175 PRO B CA 1
ATOM 4599 C C . PRO B 1 175 ? -6.52 33.344 5.73 1 97.69 175 PRO B C 1
ATOM 4601 O O . PRO B 1 175 ? -6.09 33.156 4.594 1 97.69 175 PRO B O 1
ATOM 4604 N N . ALA B 1 176 ? -6.297 34.469 6.383 1 98 176 ALA B N 1
ATOM 4605 C CA . ALA B 1 176 ? -5.535 35.531 5.762 1 98 176 ALA B CA 1
ATOM 4606 C C . ALA B 1 176 ? -4.094 35.125 5.496 1 98 176 ALA B C 1
ATOM 4608 O O . ALA B 1 176 ? -3.553 35.375 4.418 1 98 176 ALA B O 1
ATOM 4609 N N . THR B 1 177 ? -3.514 34.531 6.5 1 98.31 177 THR B N 1
ATOM 4610 C CA . THR B 1 177 ? -2.146 34.031 6.344 1 98.31 177 THR B CA 1
ATOM 4611 C C . THR B 1 177 ? -2.072 32.938 5.281 1 98.31 177 THR B C 1
ATOM 4613 O O . THR B 1 177 ? -1.128 32.906 4.488 1 98.31 177 THR B O 1
ATOM 4616 N N . ARG B 1 178 ? -3.023 32.031 5.297 1 98.56 178 ARG B N 1
ATOM 4617 C CA . ARG B 1 178 ? -3.076 30.984 4.289 1 98.56 178 ARG B CA 1
ATOM 4618 C C . ARG B 1 178 ? -3.094 31.578 2.881 1 98.56 178 ARG B C 1
ATOM 4620 O O . ARG B 1 178 ? -2.354 31.125 2.004 1 98.56 178 ARG B O 1
ATOM 4627 N N . SER B 1 179 ? -3.91 32.562 2.682 1 97.88 179 SER B N 1
ATOM 4628 C CA . SER B 1 179 ? -4.004 33.219 1.387 1 97.88 179 SER B CA 1
ATOM 4629 C C . SER B 1 179 ? -2.688 33.906 1.017 1 97.88 179 SER B C 1
ATOM 4631 O O . SER B 1 179 ? -2.275 33.875 -0.145 1 97.88 179 SER B O 1
ATOM 4633 N N . LEU B 1 180 ? -2.082 34.531 1.982 1 97.81 180 LEU B N 1
ATOM 4634 C CA . LEU B 1 180 ? -0.8 35.188 1.757 1 97.81 180 LEU B CA 1
ATOM 4635 C C . LEU B 1 180 ? 0.27 34.188 1.362 1 97.81 180 LEU B C 1
ATOM 4637 O O . LEU B 1 180 ? 1.014 34.375 0.403 1 97.81 180 LEU B O 1
ATOM 4641 N N . VAL B 1 181 ? 0.321 33.094 2.139 1 98.5 181 VAL B N 1
ATOM 4642 C CA . VAL B 1 181 ? 1.296 32.031 1.85 1 98.5 181 VAL B CA 1
ATOM 4643 C C . VAL B 1 181 ? 1.046 31.469 0.455 1 98.5 181 VAL B C 1
ATOM 4645 O O . VAL B 1 181 ? 1.988 31.234 -0.305 1 98.5 181 VAL B O 1
ATOM 4648 N N . ALA B 1 182 ? -0.194 31.266 0.108 1 98.31 182 ALA B N 1
ATOM 4649 C CA . ALA B 1 182 ? -0.571 30.781 -1.218 1 98.31 182 ALA B CA 1
ATOM 4650 C C . ALA B 1 182 ? -0.104 31.75 -2.307 1 98.31 182 ALA B C 1
ATOM 4652 O O . ALA B 1 182 ? 0.416 31.312 -3.34 1 98.31 182 ALA B O 1
ATOM 4653 N N . ALA B 1 183 ? -0.321 32.969 -2.055 1 97.5 183 ALA B N 1
ATOM 4654 C CA . ALA B 1 183 ? 0.067 33.969 -3.035 1 97.5 183 ALA B CA 1
ATOM 4655 C C . ALA B 1 183 ? 1.581 34 -3.221 1 97.5 183 ALA B C 1
ATOM 4657 O O . ALA B 1 183 ? 2.072 34.125 -4.348 1 97.5 183 ALA B O 1
ATOM 4658 N N . VAL B 1 184 ? 2.297 33.969 -2.143 1 97.25 184 VAL B N 1
ATOM 4659 C CA . VAL B 1 184 ? 3.754 34.031 -2.193 1 97.25 184 VAL B CA 1
ATOM 4660 C C . VAL B 1 184 ? 4.293 32.812 -2.959 1 97.25 184 VAL B C 1
ATOM 4662 O O . VAL B 1 184 ? 5 32.969 -3.959 1 97.25 184 VAL B O 1
ATOM 4665 N N . TYR B 1 185 ? 3.945 31.625 -2.541 1 97.5 185 TYR B N 1
ATOM 4666 C CA . TYR B 1 185 ? 4.434 30.438 -3.223 1 97.5 185 TYR B CA 1
ATOM 4667 C C . TYR B 1 185 ? 3.908 30.359 -4.652 1 97.5 185 TYR B C 1
ATOM 4669 O O . TYR B 1 185 ? 4.617 29.938 -5.562 1 97.5 185 TYR B O 1
ATOM 4677 N N . GLY B 1 186 ? 2.654 30.766 -4.848 1 96.5 186 GLY B N 1
ATOM 4678 C CA . GLY B 1 186 ? 2.055 30.766 -6.172 1 96.5 186 GLY B CA 1
ATOM 4679 C C . GLY B 1 186 ? 2.795 31.641 -7.164 1 96.5 186 GLY B C 1
ATOM 4680 O O . GLY B 1 186 ? 2.664 31.453 -8.375 1 96.5 186 GLY B O 1
ATOM 4681 N N . SER B 1 187 ? 3.535 32.594 -6.707 1 95.69 187 SER B N 1
ATOM 4682 C CA . SER B 1 187 ? 4.273 33.5 -7.578 1 95.69 187 SER B CA 1
ATOM 4683 C C . SER B 1 187 ? 5.43 32.781 -8.273 1 95.69 187 SER B C 1
ATOM 4685 O O . SER B 1 187 ? 5.93 33.25 -9.297 1 95.69 187 SER B O 1
ATOM 4687 N N . VAL B 1 188 ? 5.836 31.594 -7.723 1 95.19 188 VAL B N 1
ATOM 4688 C CA . VAL B 1 188 ? 7.004 30.953 -8.312 1 95.19 188 VAL B CA 1
ATOM 4689 C C . VAL B 1 188 ? 6.668 29.516 -8.68 1 95.19 188 VAL B C 1
ATOM 4691 O O . VAL B 1 188 ? 7.391 28.875 -9.445 1 95.19 188 VAL B O 1
ATOM 4694 N N . VAL B 1 189 ? 5.602 28.953 -8.109 1 95.56 189 VAL B N 1
ATOM 4695 C CA . VAL B 1 189 ? 5.215 27.578 -8.391 1 95.56 189 VAL B CA 1
ATOM 4696 C C . VAL B 1 189 ? 4.25 27.547 -9.578 1 95.56 189 VAL B C 1
ATOM 4698 O O . VAL B 1 189 ? 3.092 27.953 -9.453 1 95.56 189 VAL B O 1
ATOM 4701 N N . LYS B 1 190 ? 4.668 26.984 -10.648 1 94.75 190 LYS B N 1
ATOM 4702 C CA . LYS B 1 190 ? 3.912 26.984 -11.898 1 94.75 190 LYS B CA 1
ATOM 4703 C C . LYS B 1 190 ? 2.777 25.969 -11.852 1 94.75 190 LYS B C 1
ATOM 4705 O O . LYS B 1 190 ? 1.72 26.172 -12.453 1 94.75 190 LYS B O 1
ATOM 4710 N N . ALA B 1 191 ? 2.973 24.844 -11.164 1 95.31 191 ALA B N 1
ATOM 4711 C CA . ALA B 1 191 ? 2.018 23.75 -11.125 1 95.31 191 ALA B CA 1
ATOM 4712 C C . ALA B 1 191 ? 0.805 24.094 -10.273 1 95.31 191 ALA B C 1
ATOM 4714 O O . ALA B 1 191 ? -0.189 23.375 -10.258 1 95.31 191 ALA B O 1
ATOM 4715 N N . GLY B 1 192 ? 0.894 25.219 -9.555 1 96.12 192 GLY B N 1
ATOM 4716 C CA . GLY B 1 192 ? -0.224 25.672 -8.742 1 96.12 192 GLY B CA 1
ATOM 4717 C C . GLY B 1 192 ? -0.081 25.297 -7.277 1 96.12 192 GLY B C 1
ATOM 4718 O O . GLY B 1 192 ? 0.92 24.688 -6.879 1 96.12 192 GLY B O 1
ATOM 4719 N N . VAL B 1 193 ? -1.086 25.797 -6.484 1 97.75 193 VAL B N 1
ATOM 4720 C CA . VAL B 1 193 ? -1.026 25.625 -5.035 1 97.75 193 VAL B CA 1
ATOM 4721 C C . VAL B 1 193 ? -2.307 24.953 -4.547 1 97.75 193 VAL B C 1
ATOM 4723 O O . VAL B 1 193 ? -3.379 25.141 -5.121 1 97.75 193 VAL B O 1
ATOM 4726 N N . HIS B 1 194 ? -2.203 24.016 -3.633 1 98.56 194 HIS B N 1
ATOM 4727 C CA . HIS B 1 194 ? -3.314 23.453 -2.873 1 98.56 194 HIS B CA 1
ATOM 4728 C C . HIS B 1 194 ? -3.32 23.969 -1.44 1 98.56 194 HIS B C 1
ATOM 4730 O O . HIS B 1 194 ? -2.383 23.734 -0.68 1 98.56 194 HIS B O 1
ATOM 4736 N N . GLU B 1 195 ? -4.344 24.688 -1.118 1 98.62 195 GLU B N 1
ATOM 4737 C CA . GLU B 1 195 ? -4.457 25.219 0.231 1 98.62 195 GLU B CA 1
ATOM 4738 C C . GLU B 1 195 ? -5.031 24.188 1.197 1 98.62 195 GLU B C 1
ATOM 4740 O O . GLU B 1 195 ? -6.223 23.875 1.142 1 98.62 195 GLU B O 1
ATOM 4745 N N . ALA B 1 196 ? -4.199 23.688 2.027 1 98.31 196 ALA B N 1
ATOM 4746 C CA . ALA B 1 196 ? -4.656 22.75 3.049 1 98.31 196 ALA B CA 1
ATOM 4747 C C . ALA B 1 196 ? -5.508 23.453 4.102 1 98.31 196 ALA B C 1
ATOM 4749 O O . ALA B 1 196 ? -5.316 24.641 4.367 1 98.31 196 ALA B O 1
ATOM 4750 N N . ALA B 1 197 ? -6.363 22.703 4.781 1 96.12 197 ALA B N 1
ATOM 4751 C CA . ALA B 1 197 ? -7.344 23.266 5.711 1 96.12 197 ALA B CA 1
ATOM 4752 C C . ALA B 1 197 ? -6.664 23.797 6.973 1 96.12 197 ALA B C 1
ATOM 4754 O O . ALA B 1 197 ? -7.188 24.688 7.637 1 96.12 197 ALA B O 1
ATOM 4755 N N . SER B 1 198 ? -5.535 23.266 7.352 1 97.81 198 SER B N 1
ATOM 4756 C CA . SER B 1 198 ? -4.777 23.672 8.531 1 97.81 198 SER B CA 1
ATOM 4757 C C . SER B 1 198 ? -3.303 23.312 8.398 1 97.81 198 SER B C 1
ATOM 4759 O O . SER B 1 198 ? -2.92 22.578 7.477 1 97.81 198 SER B O 1
ATOM 4761 N N . LEU B 1 199 ? -2.516 23.844 9.32 1 98.56 199 LEU B N 1
ATOM 4762 C CA . LEU B 1 199 ? -1.098 23.5 9.336 1 98.56 199 LEU B CA 1
ATOM 4763 C C . LEU B 1 199 ? -0.905 22.016 9.586 1 98.56 199 LEU B C 1
ATOM 4765 O O . LEU B 1 199 ? -0.113 21.359 8.898 1 98.56 199 LEU B O 1
ATOM 4769 N N . ALA B 1 200 ? -1.654 21.484 10.5 1 98.31 200 ALA B N 1
ATOM 4770 C CA . ALA B 1 200 ? -1.537 20.062 10.859 1 98.31 200 ALA B CA 1
ATOM 4771 C C . ALA B 1 200 ? -1.881 19.172 9.672 1 98.31 200 ALA B C 1
ATOM 4773 O O . ALA B 1 200 ? -1.275 18.109 9.492 1 98.31 200 ALA B O 1
ATOM 4774 N N . VAL B 1 201 ? -2.869 19.594 8.867 1 98.31 201 VAL B N 1
ATOM 4775 C CA . VAL B 1 201 ? -3.26 18.844 7.68 1 98.31 201 VAL B CA 1
ATOM 4776 C C . VAL B 1 201 ? -2.098 18.797 6.691 1 98.31 201 VAL B C 1
ATOM 4778 O O . VAL B 1 201 ? -1.782 17.75 6.137 1 98.31 201 VAL B O 1
ATOM 4781 N N . ALA B 1 202 ? -1.47 19.922 6.457 1 98.75 202 ALA B N 1
ATOM 4782 C CA . ALA B 1 202 ? -0.334 20 5.543 1 98.75 202 ALA B CA 1
ATOM 4783 C C . ALA B 1 202 ? 0.837 19.156 6.055 1 98.75 202 ALA B C 1
ATOM 4785 O O . ALA B 1 202 ? 1.503 18.469 5.277 1 98.75 202 ALA B O 1
ATOM 4786 N N . GLU B 1 203 ? 1.081 19.266 7.375 1 98.56 203 GLU B N 1
ATOM 4787 C CA . GLU B 1 203 ? 2.135 18.469 7.992 1 98.56 203 GLU B CA 1
ATOM 4788 C C . GLU B 1 203 ? 1.865 16.969 7.816 1 98.56 203 GLU B C 1
ATOM 4790 O O . GLU B 1 203 ? 2.762 16.219 7.438 1 98.56 203 GLU B O 1
ATOM 4795 N N . ALA B 1 204 ? 0.659 16.562 8.055 1 98.38 204 ALA B N 1
ATOM 4796 C CA . ALA B 1 204 ? 0.262 15.164 7.93 1 98.38 204 ALA B CA 1
ATOM 4797 C C . ALA B 1 204 ? 0.392 14.688 6.484 1 98.38 204 ALA B C 1
ATOM 4799 O O . ALA B 1 204 ? 0.819 13.555 6.234 1 98.38 204 ALA B O 1
ATOM 4800 N N . ALA B 1 205 ? -0.003 15.531 5.547 1 98.31 205 ALA B N 1
ATOM 4801 C CA . ALA B 1 205 ? 0.025 15.172 4.133 1 98.31 205 ALA B CA 1
ATOM 4802 C C . ALA B 1 205 ? 1.422 14.734 3.707 1 98.31 205 ALA B C 1
ATOM 4804 O O . ALA B 1 205 ? 1.577 13.711 3.033 1 98.31 205 ALA B O 1
ATOM 4805 N N . LYS B 1 206 ? 2.4 15.438 4.121 1 97.44 206 LYS B N 1
ATOM 4806 C CA . LYS B 1 206 ? 3.771 15.102 3.756 1 97.44 206 LYS B CA 1
ATOM 4807 C C . LYS B 1 206 ? 4.188 13.758 4.363 1 97.44 206 LYS B C 1
ATOM 4809 O O . LYS B 1 206 ? 4.773 12.914 3.68 1 97.44 206 LYS B O 1
ATOM 4814 N N . VAL B 1 207 ? 3.881 13.562 5.609 1 97.19 207 VAL B N 1
ATOM 4815 C CA . VAL B 1 207 ? 4.32 12.375 6.332 1 97.19 207 VAL B CA 1
ATOM 4816 C C . VAL B 1 207 ? 3.676 11.133 5.73 1 97.19 207 VAL B C 1
ATOM 4818 O O . VAL B 1 207 ? 4.328 10.094 5.586 1 97.19 207 VAL B O 1
ATOM 4821 N N . ILE B 1 208 ? 2.441 11.219 5.301 1 97.94 208 ILE B N 1
ATOM 4822 C CA . ILE B 1 208 ? 1.75 10.016 4.863 1 97.94 208 ILE B CA 1
ATOM 4823 C C . ILE B 1 208 ? 2.178 9.656 3.441 1 97.94 208 ILE B C 1
ATOM 4825 O O . ILE B 1 208 ? 2.074 8.5 3.023 1 97.94 208 ILE B O 1
ATOM 4829 N N . GLU B 1 209 ? 2.643 10.68 2.635 1 97.44 209 GLU B N 1
ATOM 4830 C CA . GLU B 1 209 ? 3.18 10.375 1.312 1 97.44 209 GLU B CA 1
ATOM 4831 C C . GLU B 1 209 ? 4.316 9.359 1.396 1 97.44 209 GLU B C 1
ATOM 4833 O O . GLU B 1 209 ? 4.297 8.336 0.711 1 97.44 209 GLU B O 1
ATOM 4838 N N . ASN B 1 210 ? 5.223 9.578 2.256 1 96.62 210 ASN B N 1
ATOM 4839 C CA . ASN B 1 210 ? 6.379 8.703 2.4 1 96.62 210 ASN B CA 1
ATOM 4840 C C . ASN B 1 210 ? 6.027 7.438 3.178 1 96.62 210 ASN B C 1
ATOM 4842 O O . ASN B 1 210 ? 6.582 6.367 2.918 1 96.62 210 ASN B O 1
ATOM 4846 N N . THR B 1 211 ? 5.055 7.555 4.125 1 97.94 211 THR B N 1
ATOM 4847 C CA . THR B 1 211 ? 4.594 6.383 4.859 1 97.94 211 THR B CA 1
ATOM 4848 C C . THR B 1 211 ? 3.951 5.367 3.916 1 97.94 211 THR B C 1
ATOM 4850 O O . THR B 1 211 ? 4.188 4.164 4.035 1 97.94 211 THR B O 1
ATOM 4853 N N . GLN B 1 212 ? 3.104 5.879 3.016 1 98.19 212 GLN B N 1
ATOM 4854 C CA . GLN B 1 212 ? 2.457 5.004 2.043 1 98.19 212 GLN B CA 1
ATOM 4855 C C . GLN B 1 212 ? 3.488 4.27 1.193 1 98.19 212 GLN B C 1
ATOM 4857 O O . GLN B 1 212 ? 3.367 3.062 0.966 1 98.19 212 GLN B O 1
ATOM 4862 N N . ARG B 1 213 ? 4.527 4.969 0.693 1 97.12 213 ARG B N 1
ATOM 4863 C CA . ARG B 1 213 ? 5.582 4.34 -0.093 1 97.12 213 ARG B CA 1
ATOM 4864 C C . ARG B 1 213 ? 6.324 3.291 0.728 1 97.12 213 ARG B C 1
ATOM 4866 O O . ARG B 1 213 ? 6.598 2.191 0.242 1 97.12 213 ARG B O 1
ATOM 4873 N N . ASP B 1 214 ? 6.609 3.66 1.936 1 97.88 214 ASP B N 1
ATOM 4874 C CA . ASP B 1 214 ? 7.32 2.76 2.838 1 97.88 214 ASP B CA 1
ATOM 4875 C C . ASP B 1 214 ? 6.551 1.454 3.031 1 97.88 214 ASP B C 1
ATOM 4877 O O . ASP B 1 214 ? 7.121 0.368 2.918 1 97.88 214 ASP B O 1
ATOM 4881 N N . VAL B 1 215 ? 5.262 1.557 3.307 1 98.5 215 VAL B N 1
ATOM 4882 C CA . VAL B 1 215 ? 4.426 0.395 3.582 1 98.5 215 VAL B CA 1
ATOM 4883 C C . VAL B 1 215 ? 4.316 -0.473 2.332 1 98.5 215 VAL B C 1
ATOM 4885 O O . VAL B 1 215 ? 4.324 -1.703 2.42 1 98.5 215 VAL B O 1
ATOM 4888 N N . ASN B 1 216 ? 4.223 0.132 1.195 1 98.56 216 ASN B N 1
ATOM 4889 C CA . ASN B 1 216 ? 4.129 -0.645 -0.036 1 98.56 216 ASN B CA 1
ATOM 4890 C C . ASN B 1 216 ? 5.434 -1.376 -0.338 1 98.56 216 ASN B C 1
ATOM 4892 O O . ASN B 1 216 ? 5.418 -2.516 -0.807 1 98.56 216 ASN B O 1
ATOM 4896 N N . ILE B 1 217 ? 6.586 -0.74 -0.129 1 98.19 217 ILE B N 1
ATOM 4897 C CA . ILE B 1 217 ? 7.859 -1.433 -0.291 1 98.19 217 ILE B CA 1
ATOM 4898 C C . ILE B 1 217 ? 7.961 -2.57 0.723 1 98.19 217 ILE B C 1
ATOM 4900 O O . ILE B 1 217 ? 8.422 -3.666 0.391 1 98.19 217 ILE B O 1
ATOM 4904 N N . ALA B 1 218 ? 7.504 -2.289 1.962 1 98.56 218 ALA B N 1
ATOM 4905 C CA . ALA B 1 218 ? 7.508 -3.311 3.008 1 98.56 218 ALA B CA 1
ATOM 4906 C C . ALA B 1 218 ? 6.695 -4.531 2.588 1 98.56 218 ALA B C 1
ATOM 4908 O O . ALA B 1 218 ? 7.098 -5.668 2.832 1 98.56 218 ALA B O 1
ATOM 4909 N N . LEU B 1 219 ? 5.531 -4.262 1.986 1 98.62 219 LEU B N 1
ATOM 4910 C CA . LEU B 1 219 ? 4.719 -5.371 1.498 1 98.62 219 LEU B CA 1
ATOM 4911 C C . LEU B 1 219 ? 5.484 -6.199 0.474 1 98.62 219 LEU B C 1
ATOM 4913 O O . LEU B 1 219 ? 5.469 -7.43 0.528 1 98.62 219 LEU B O 1
ATOM 4917 N N . MET B 1 220 ? 6.137 -5.543 -0.49 1 98.5 220 MET B N 1
ATOM 4918 C CA . MET B 1 220 ? 6.93 -6.266 -1.48 1 98.5 220 MET B CA 1
ATOM 4919 C C . MET B 1 220 ? 8.031 -7.074 -0.809 1 98.5 220 MET B C 1
ATOM 4921 O O . MET B 1 220 ? 8.32 -8.203 -1.217 1 98.5 220 MET B O 1
ATOM 4925 N N . ASN B 1 221 ? 8.672 -6.453 0.205 1 98.44 221 ASN B N 1
ATOM 4926 C CA . ASN B 1 221 ? 9.719 -7.156 0.937 1 98.44 221 ASN B CA 1
ATOM 4927 C C . ASN B 1 221 ? 9.172 -8.391 1.652 1 98.44 221 ASN B C 1
ATOM 4929 O O . ASN B 1 221 ? 9.781 -9.461 1.605 1 98.44 221 ASN B O 1
ATOM 4933 N N . GLU B 1 222 ? 8.039 -8.234 2.285 1 98.19 222 GLU B N 1
ATOM 4934 C CA . GLU B 1 222 ? 7.422 -9.375 2.961 1 98.19 222 GLU B CA 1
ATOM 4935 C C . GLU B 1 222 ? 7.051 -10.469 1.965 1 98.19 222 GLU B C 1
ATOM 4937 O O . GLU B 1 222 ? 7.281 -11.648 2.223 1 98.19 222 GLU B O 1
ATOM 4942 N N . LEU B 1 223 ? 6.48 -10.055 0.849 1 98.31 223 LEU B N 1
ATOM 4943 C CA . LEU B 1 223 ? 6.141 -11.008 -0.205 1 98.31 223 LEU B CA 1
ATOM 4944 C C . LEU B 1 223 ? 7.383 -11.734 -0.702 1 98.31 223 LEU B C 1
ATOM 4946 O O . LEU B 1 223 ? 7.348 -12.945 -0.929 1 98.31 223 LEU B O 1
ATOM 4950 N N . ALA B 1 224 ? 8.461 -10.969 -0.875 1 98.06 224 ALA B N 1
ATOM 4951 C CA . ALA B 1 224 ? 9.703 -11.57 -1.346 1 98.06 224 ALA B CA 1
ATOM 4952 C C . ALA B 1 224 ? 10.172 -12.68 -0.4 1 98.06 224 ALA B C 1
ATOM 4954 O O . ALA B 1 224 ? 10.555 -13.758 -0.845 1 98.06 224 ALA B O 1
ATOM 4955 N N . VAL B 1 225 ? 10.125 -12.414 0.891 1 97.69 225 VAL B N 1
ATOM 4956 C CA . VAL B 1 225 ? 10.539 -13.391 1.892 1 97.69 225 VAL B CA 1
ATOM 4957 C C . VAL B 1 225 ? 9.648 -14.633 1.806 1 97.69 225 VAL B C 1
ATOM 4959 O O . VAL B 1 225 ? 10.141 -15.758 1.822 1 97.69 225 VAL B O 1
ATOM 4962 N N . ILE B 1 226 ? 8.328 -14.398 1.676 1 97.56 226 ILE B N 1
ATOM 4963 C CA . ILE B 1 226 ? 7.359 -15.492 1.598 1 97.56 226 ILE B CA 1
ATOM 4964 C C . ILE B 1 226 ? 7.609 -16.312 0.335 1 97.56 226 ILE B C 1
ATOM 4966 O O . ILE B 1 226 ? 7.668 -17.547 0.389 1 97.56 226 ILE B O 1
ATOM 4970 N N . PHE B 1 227 ? 7.781 -15.664 -0.812 1 97.88 227 PHE B N 1
ATOM 4971 C CA . PHE B 1 227 ? 7.934 -16.344 -2.096 1 97.88 227 PHE B CA 1
ATOM 4972 C C . PHE B 1 227 ? 9.234 -17.141 -2.135 1 97.88 227 PHE B C 1
ATOM 4974 O O . PHE B 1 227 ? 9.273 -18.234 -2.701 1 97.88 227 PHE B O 1
ATOM 4981 N N . HIS B 1 228 ? 10.305 -16.609 -1.534 1 95.75 228 HIS B N 1
ATOM 4982 C CA . HIS B 1 228 ? 11.562 -17.344 -1.477 1 95.75 228 HIS B CA 1
ATOM 4983 C C . HIS B 1 228 ? 11.383 -18.672 -0.729 1 95.75 228 HIS B C 1
ATOM 4985 O O . HIS B 1 228 ? 11.953 -19.688 -1.114 1 95.75 228 HIS B O 1
ATOM 4991 N N . ARG B 1 229 ? 10.602 -18.625 0.28 1 94.56 229 ARG B N 1
ATOM 4992 C CA . ARG B 1 229 ? 10.328 -19.844 1.047 1 94.56 229 ARG B CA 1
ATOM 4993 C C . ARG B 1 229 ? 9.523 -20.844 0.225 1 94.56 229 ARG B C 1
ATOM 4995 O O . ARG B 1 229 ? 9.602 -22.047 0.458 1 94.56 229 ARG B O 1
ATOM 5002 N N . MET B 1 230 ? 8.805 -20.359 -0.76 1 95.38 230 MET B N 1
ATOM 5003 C CA . MET B 1 230 ? 7.969 -21.219 -1.605 1 95.38 230 MET B CA 1
ATOM 5004 C C . MET B 1 230 ? 8.719 -21.641 -2.859 1 95.38 230 MET B C 1
ATOM 5006 O O . MET B 1 230 ? 8.203 -22.406 -3.672 1 95.38 230 MET B O 1
ATOM 5010 N N . GLY B 1 231 ? 9.93 -21.062 -3.014 1 93.69 231 GLY B N 1
ATOM 5011 C CA . GLY B 1 231 ? 10.695 -21.359 -4.215 1 93.69 231 GLY B CA 1
ATOM 5012 C C . GLY B 1 231 ? 10.172 -20.641 -5.445 1 93.69 231 GLY B C 1
ATOM 5013 O O . GLY B 1 231 ? 10.32 -21.141 -6.566 1 93.69 231 GLY B O 1
ATOM 5014 N N . ILE B 1 232 ? 9.484 -19.578 -5.246 1 95.25 232 ILE B N 1
ATOM 5015 C CA . ILE B 1 232 ? 8.906 -18.766 -6.312 1 95.25 232 ILE B CA 1
ATOM 5016 C C . ILE B 1 232 ? 9.703 -17.469 -6.477 1 95.25 232 ILE B C 1
ATOM 5018 O O . ILE B 1 232 ? 10.094 -16.844 -5.484 1 95.25 232 ILE B O 1
ATOM 5022 N N . ASP B 1 233 ? 9.984 -17.078 -7.715 1 95.56 233 ASP B N 1
ATOM 5023 C CA . ASP B 1 233 ? 10.688 -15.828 -7.98 1 95.56 233 ASP B CA 1
ATOM 5024 C C . ASP B 1 233 ? 9.75 -14.633 -7.844 1 95.56 233 ASP B C 1
ATOM 5026 O O . ASP B 1 233 ? 8.773 -14.516 -8.586 1 95.56 233 ASP B O 1
ATOM 5030 N N . THR B 1 234 ? 10.109 -13.719 -6.957 1 97.62 234 THR B N 1
ATOM 5031 C CA . THR B 1 234 ? 9.281 -12.555 -6.676 1 97.62 234 THR B CA 1
ATOM 5032 C C . THR B 1 234 ? 9.023 -11.75 -7.945 1 97.62 234 THR B C 1
ATOM 5034 O O . THR B 1 234 ? 7.906 -11.305 -8.188 1 97.62 234 THR B O 1
ATOM 5037 N N . ARG B 1 235 ? 9.984 -11.609 -8.734 1 96.44 235 ARG B N 1
ATOM 5038 C CA . ARG B 1 235 ? 9.891 -10.758 -9.914 1 96.44 235 ARG B CA 1
ATOM 5039 C C . ARG B 1 235 ? 8.977 -11.383 -10.969 1 96.44 235 ARG B C 1
ATOM 5041 O O . ARG B 1 235 ? 8.297 -10.672 -11.703 1 96.44 235 ARG B O 1
ATOM 5048 N N . ASP B 1 236 ? 8.93 -12.719 -11.047 1 97.31 236 ASP B N 1
ATOM 5049 C CA . ASP B 1 236 ? 7.969 -13.383 -11.922 1 97.31 236 ASP B CA 1
ATOM 5050 C C . ASP B 1 236 ? 6.535 -13.102 -11.484 1 97.31 236 ASP B C 1
ATOM 5052 O O . ASP B 1 236 ? 5.656 -12.875 -12.32 1 97.31 236 ASP B O 1
ATOM 5056 N N . VAL B 1 237 ? 6.336 -13.164 -10.18 1 98.44 237 VAL B N 1
ATOM 5057 C CA . VAL B 1 237 ? 5.008 -12.906 -9.633 1 98.44 237 VAL B CA 1
ATOM 5058 C C . VAL B 1 237 ? 4.602 -11.461 -9.914 1 98.44 237 VAL B C 1
ATOM 5060 O O . VAL B 1 237 ? 3.484 -11.203 -10.359 1 98.44 237 VAL B O 1
ATOM 5063 N N . LEU B 1 238 ? 5.539 -10.531 -9.688 1 98.31 238 LEU B N 1
ATOM 5064 C CA . LEU B 1 238 ? 5.25 -9.117 -9.883 1 98.31 238 LEU B CA 1
ATOM 5065 C C . LEU B 1 238 ? 5.008 -8.805 -11.352 1 98.31 238 LEU B C 1
ATOM 5067 O O . LEU B 1 238 ? 4.184 -7.949 -11.688 1 98.31 238 LEU B O 1
ATOM 5071 N N . ALA B 1 239 ? 5.773 -9.477 -12.219 1 97.5 239 ALA B N 1
ATOM 5072 C CA . ALA B 1 239 ? 5.562 -9.305 -13.656 1 97.5 239 ALA B CA 1
ATOM 5073 C C . ALA B 1 239 ? 4.152 -9.719 -14.055 1 97.5 239 ALA B C 1
ATOM 5075 O O . ALA B 1 239 ? 3.492 -9.031 -14.844 1 97.5 239 ALA B O 1
ATOM 5076 N N . ALA B 1 240 ? 3.699 -10.82 -13.547 1 98.38 240 ALA B N 1
ATOM 5077 C CA . ALA B 1 240 ? 2.354 -11.312 -13.828 1 98.38 240 ALA B CA 1
ATOM 5078 C C . ALA B 1 240 ? 1.294 -10.391 -13.242 1 98.38 240 ALA B C 1
ATOM 5080 O O . ALA B 1 240 ? 0.395 -9.938 -13.953 1 98.38 240 ALA B O 1
ATOM 5081 N N . ALA B 1 241 ? 1.404 -10.055 -11.953 1 98.19 241 ALA B N 1
ATOM 5082 C CA . ALA B 1 241 ? 0.445 -9.18 -11.281 1 98.19 241 ALA B CA 1
ATOM 5083 C C . ALA B 1 241 ? 0.419 -7.797 -11.922 1 98.19 241 ALA B C 1
ATOM 5085 O O . ALA B 1 241 ? -0.637 -7.168 -12.016 1 98.19 241 ALA B O 1
ATOM 5086 N N . GLY B 1 242 ? 1.614 -7.383 -12.391 1 98 242 GLY B N 1
ATOM 5087 C CA . GLY B 1 242 ? 1.775 -6.062 -12.977 1 98 242 GLY B CA 1
ATOM 5088 C C . GLY B 1 242 ? 1.014 -5.887 -14.273 1 98 242 GLY B C 1
ATOM 5089 O O . GLY B 1 242 ? 0.849 -4.766 -14.758 1 98 242 GLY B O 1
ATOM 5090 N N . THR B 1 243 ? 0.464 -6.949 -14.859 1 97.38 243 THR B N 1
ATOM 5091 C CA . THR B 1 243 ? -0.304 -6.859 -16.094 1 97.38 243 THR B CA 1
ATOM 5092 C C . THR B 1 243 ? -1.72 -6.359 -15.82 1 97.38 243 THR B C 1
ATOM 5094 O O . THR B 1 243 ? -2.445 -5.996 -16.75 1 97.38 243 THR B O 1
ATOM 5097 N N . LYS B 1 244 ? -2.127 -6.391 -14.594 1 95.81 244 LYS B N 1
ATOM 5098 C CA . LYS B 1 244 ? -3.428 -5.824 -14.242 1 95.81 244 LYS B CA 1
ATOM 5099 C C . LYS B 1 244 ? -3.365 -4.301 -14.18 1 95.81 244 LYS B C 1
ATOM 5101 O O . LYS B 1 244 ? -2.414 -3.734 -13.633 1 95.81 244 LYS B O 1
ATOM 5106 N N . TRP B 1 245 ? -4.371 -3.623 -14.562 1 92.06 245 TRP B N 1
ATOM 5107 C CA . TRP B 1 245 ? -4.387 -2.18 -14.781 1 92.06 245 TRP B CA 1
ATOM 5108 C C . TRP B 1 245 ? -4.262 -1.426 -13.461 1 92.06 245 TRP B C 1
ATOM 5110 O O . TRP B 1 245 ? -3.809 -0.278 -13.438 1 92.06 245 TRP B O 1
ATOM 5120 N N . ASN B 1 246 ? -4.66 -2.021 -12.375 1 92.31 246 ASN B N 1
ATOM 5121 C CA . ASN B 1 246 ? -4.695 -1.278 -11.125 1 92.31 246 ASN B CA 1
ATOM 5122 C C . ASN B 1 246 ? -3.68 -1.819 -10.125 1 92.31 246 ASN B C 1
ATOM 5124 O O . ASN B 1 246 ? -3.738 -1.494 -8.938 1 92.31 246 ASN B O 1
ATOM 5128 N N . PHE B 1 247 ? -2.822 -2.742 -10.555 1 96.19 247 PHE B N 1
ATOM 5129 C CA . PHE B 1 247 ? -1.753 -3.199 -9.68 1 96.19 247 PHE B CA 1
ATOM 5130 C C . PHE B 1 247 ? -0.642 -2.16 -9.594 1 96.19 247 PHE B C 1
ATOM 5132 O O . PHE B 1 247 ? -0.232 -1.596 -10.609 1 96.19 247 PHE B O 1
ATOM 5139 N N . LEU B 1 248 ? -0.222 -1.884 -8.328 1 96.69 248 LEU B N 1
ATOM 5140 C CA . LEU B 1 248 ? 0.818 -0.884 -8.109 1 96.69 248 LEU B CA 1
ATOM 5141 C C . LEU B 1 248 ? 2.205 -1.511 -8.219 1 96.69 248 LEU B C 1
ATOM 5143 O O . LEU B 1 248 ? 2.512 -2.473 -7.508 1 96.69 248 LEU B O 1
ATOM 5147 N N . LYS B 1 249 ? 3.025 -0.959 -9.039 1 96.38 249 LYS B N 1
ATOM 5148 C CA . LYS B 1 249 ? 4.293 -1.589 -9.398 1 96.38 249 LYS B CA 1
ATOM 5149 C C . LYS B 1 249 ? 5.406 -1.169 -8.445 1 96.38 249 LYS B C 1
ATOM 5151 O O . LYS B 1 249 ? 6.285 -0.388 -8.812 1 96.38 249 LYS B O 1
ATOM 5156 N N . PHE B 1 250 ? 5.426 -1.678 -7.289 1 97.12 250 PHE B N 1
ATOM 5157 C CA . PHE B 1 250 ? 6.512 -1.559 -6.32 1 97.12 250 PHE B CA 1
ATOM 5158 C C . PHE B 1 250 ? 7.422 -2.779 -6.375 1 97.12 250 PHE B C 1
ATOM 5160 O O . PHE B 1 250 ? 7.023 -3.838 -6.867 1 97.12 250 PHE B O 1
ATOM 5167 N N . GLN B 1 251 ? 8.602 -2.676 -5.977 1 96.88 251 GLN B N 1
ATOM 5168 C CA . GLN B 1 251 ? 9.602 -3.736 -5.949 1 96.88 251 GLN B CA 1
ATOM 5169 C C . GLN B 1 251 ? 10.227 -3.863 -4.562 1 96.88 251 GLN B C 1
ATOM 5171 O O . GLN B 1 251 ? 10.273 -2.893 -3.805 1 96.88 251 GLN B O 1
ATOM 5176 N N . PRO B 1 252 ? 10.609 -5.105 -4.23 1 97.62 252 PRO B N 1
ATOM 5177 C CA . PRO B 1 252 ? 11.352 -5.234 -2.971 1 97.62 252 PRO B CA 1
ATOM 5178 C C . PRO B 1 252 ? 12.719 -4.57 -3.021 1 97.62 252 PRO B C 1
ATOM 5180 O O . PRO B 1 252 ? 13.242 -4.301 -4.105 1 97.62 252 PRO B O 1
ATOM 5183 N N . GLY B 1 253 ? 13.273 -4.277 -1.901 1 96.81 253 GLY B N 1
ATOM 5184 C CA . GLY B 1 253 ? 14.586 -3.664 -1.826 1 96.81 253 GLY B CA 1
ATOM 5185 C C . GLY B 1 253 ? 14.898 -3.082 -0.459 1 96.81 253 GLY B C 1
ATOM 5186 O O . GLY B 1 253 ? 14.109 -3.227 0.476 1 96.81 253 GLY B O 1
ATOM 5187 N N . LEU B 1 254 ? 16.062 -2.537 -0.35 1 97 254 LEU B N 1
ATOM 5188 C CA . LEU B 1 254 ? 16.516 -1.859 0.865 1 97 254 LEU B CA 1
ATOM 5189 C C . LEU B 1 254 ? 15.93 -0.453 0.944 1 97 254 LEU B C 1
ATOM 5191 O O . LEU B 1 254 ? 15.836 0.243 -0.069 1 97 254 LEU B O 1
ATOM 5195 N N . VAL B 1 255 ? 15.453 -0.13 2.1 1 95.31 255 VAL B N 1
ATOM 5196 C CA . VAL B 1 255 ? 14.867 1.193 2.281 1 95.31 255 VAL B CA 1
ATOM 5197 C C . VAL B 1 255 ? 15.781 2.049 3.152 1 95.31 255 VAL B C 1
ATOM 5199 O O . VAL B 1 255 ? 15.781 1.922 4.379 1 95.31 255 VAL B O 1
ATOM 5202 N N . GLY B 1 256 ? 16.531 2.881 2.537 1 91.69 256 GLY B N 1
ATOM 5203 C CA . GLY B 1 256 ? 17.406 3.818 3.223 1 91.69 256 GLY B CA 1
ATOM 5204 C C . GLY B 1 256 ? 17.094 5.27 2.902 1 91.69 256 GLY B C 1
ATOM 5205 O O . GLY B 1 256 ? 15.945 5.621 2.656 1 91.69 256 GLY B O 1
ATOM 5206 N N . GLY B 1 257 ? 18.047 6.125 3.119 1 85.56 257 GLY B N 1
ATOM 5207 C CA . GLY B 1 257 ? 17.875 7.535 2.811 1 85.56 257 GLY B CA 1
ATOM 5208 C C . GLY B 1 257 ? 17.25 8.32 3.949 1 85.56 257 GLY B C 1
ATOM 5209 O O . GLY B 1 257 ? 17.156 7.824 5.074 1 85.56 257 GLY B O 1
ATOM 5210 N N . HIS B 1 258 ? 16.797 9.523 3.68 1 82.38 258 HIS B N 1
ATOM 5211 C CA . HIS B 1 258 ? 16.453 10.453 4.75 1 82.38 258 HIS 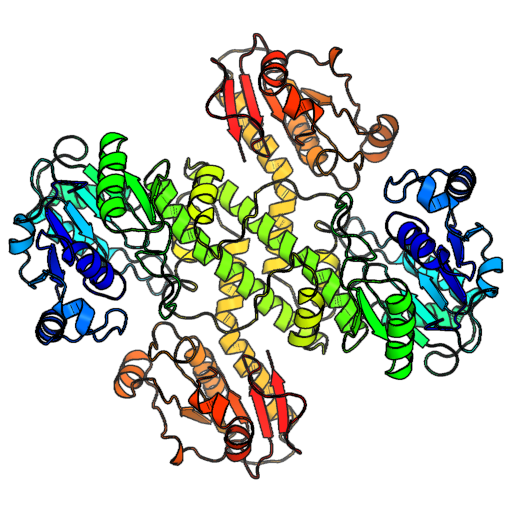B CA 1
ATOM 5212 C C . HIS B 1 258 ? 14.945 10.633 4.855 1 82.38 258 HIS B C 1
ATOM 5214 O O . HIS B 1 258 ? 14.461 11.32 5.758 1 82.38 258 HIS B O 1
ATOM 5220 N N . CYS B 1 259 ? 14.195 10.031 3.998 1 88.31 259 CYS B N 1
ATOM 5221 C CA . CYS B 1 259 ? 12.773 10.344 4.008 1 88.31 259 CYS B CA 1
ATOM 5222 C C . CYS B 1 259 ? 11.938 9.102 4.273 1 88.31 259 CYS B C 1
ATOM 5224 O O . CYS B 1 259 ? 11.383 8.938 5.359 1 88.31 259 CYS B O 1
ATOM 5226 N N . ILE B 1 260 ? 12.039 8.062 3.404 1 88.19 260 ILE B N 1
ATOM 5227 C CA . ILE B 1 260 ? 11.125 6.934 3.428 1 88.19 260 ILE B CA 1
ATOM 5228 C C . ILE B 1 260 ? 11.359 6.105 4.688 1 88.19 260 ILE B C 1
ATOM 5230 O O . ILE B 1 260 ? 10.406 5.684 5.348 1 88.19 260 ILE B O 1
ATOM 5234 N N . GLY B 1 261 ? 12.586 5.977 5.059 1 89.56 261 GLY B N 1
ATOM 5235 C CA . GLY B 1 261 ? 12.914 5.176 6.227 1 89.56 261 GLY B CA 1
ATOM 5236 C C . GLY B 1 261 ? 12.797 5.949 7.527 1 89.56 261 GLY B C 1
ATOM 5237 O O . GLY B 1 261 ? 12.977 5.383 8.609 1 89.56 261 GLY B O 1
ATOM 5238 N N . VAL B 1 262 ? 12.375 7.227 7.434 1 90.44 262 VAL B N 1
ATOM 5239 C CA . VAL B 1 262 ? 12.414 8.094 8.602 1 90.44 262 VAL B CA 1
ATOM 5240 C C . VAL B 1 262 ? 11.039 8.695 8.852 1 90.44 262 VAL B C 1
ATOM 5242 O O . VAL B 1 262 ? 10.547 8.711 9.984 1 90.44 262 VAL B O 1
ATOM 5245 N N . ASP B 1 263 ? 10.312 9.094 7.844 1 93.44 263 ASP B N 1
ATOM 5246 C CA . ASP B 1 263 ? 9.094 9.891 7.926 1 93.44 263 ASP B CA 1
ATOM 5247 C C . ASP B 1 263 ? 8 9.148 8.688 1 93.44 263 ASP B C 1
ATOM 5249 O O . ASP B 1 263 ? 7.246 9.75 9.453 1 93.44 263 ASP B O 1
ATOM 5253 N N . PRO B 1 264 ? 7.859 7.824 8.477 1 95.31 264 PRO B N 1
ATOM 5254 C CA . PRO B 1 264 ? 6.801 7.121 9.203 1 95.31 264 PRO B CA 1
ATOM 5255 C C . PRO B 1 264 ? 6.918 7.285 10.719 1 95.31 264 PRO B C 1
ATOM 5257 O O . PRO B 1 264 ? 5.906 7.258 11.422 1 95.31 264 PRO B O 1
ATOM 5260 N N . TYR B 1 265 ? 8.102 7.5 11.203 1 94.44 265 TYR B N 1
ATOM 5261 C CA . TYR B 1 265 ? 8.32 7.586 12.641 1 94.44 265 TYR B CA 1
ATOM 5262 C C . TYR B 1 265 ? 7.789 8.898 13.203 1 94.44 265 TYR B C 1
ATOM 5264 O O . TYR B 1 265 ? 7.504 9 14.398 1 94.44 265 TYR B O 1
ATOM 5272 N N . TYR B 1 266 ? 7.664 9.969 12.352 1 95.62 266 TYR B N 1
ATOM 5273 C CA . TYR B 1 266 ? 7.012 11.188 12.805 1 95.62 266 TYR B CA 1
ATOM 5274 C C . TYR B 1 266 ? 5.559 10.93 13.172 1 95.62 266 TYR B C 1
ATOM 5276 O O . TYR B 1 266 ? 5.09 11.375 14.227 1 95.62 266 TYR B O 1
ATOM 5284 N N . LEU B 1 267 ? 4.941 10.172 12.312 1 95.19 267 LEU B N 1
ATOM 5285 C CA . LEU B 1 267 ? 3.527 9.867 12.516 1 95.19 267 LEU B CA 1
ATOM 5286 C C . LEU B 1 267 ? 3.336 8.938 13.703 1 95.19 267 LEU B C 1
ATOM 5288 O O . LEU B 1 267 ? 2.449 9.148 14.531 1 95.19 267 LEU B O 1
ATOM 5292 N N . THR B 1 268 ? 4.164 7.898 13.781 1 94.25 268 THR B N 1
ATOM 5293 C CA . THR B 1 268 ? 3.99 6.922 14.844 1 94.25 268 THR B CA 1
ATOM 5294 C C . THR B 1 268 ? 4.328 7.535 16.203 1 94.25 268 THR B C 1
ATOM 5296 O O . THR B 1 268 ? 3.691 7.215 17.203 1 94.25 268 THR B O 1
ATOM 5299 N N . HIS B 1 269 ? 5.328 8.391 16.188 1 93.62 269 HIS B N 1
ATOM 5300 C CA . HIS B 1 269 ? 5.652 9.125 17.406 1 93.62 269 HIS B CA 1
ATOM 5301 C C . HIS B 1 269 ? 4.449 9.922 17.906 1 93.62 269 HIS B C 1
ATOM 5303 O O . HIS B 1 269 ? 4.082 9.82 19.078 1 93.62 269 HIS B O 1
ATOM 5309 N N . ARG B 1 270 ? 3.875 10.68 17.016 1 94.69 270 ARG B N 1
ATOM 5310 C CA . ARG B 1 270 ? 2.721 11.5 17.375 1 94.69 270 ARG B CA 1
ATOM 5311 C C . ARG B 1 270 ? 1.548 10.625 17.812 1 94.69 270 ARG B C 1
ATOM 5313 O O . ARG B 1 270 ? 0.858 10.938 18.781 1 94.69 270 ARG B O 1
ATOM 5320 N N . ALA B 1 271 ? 1.285 9.523 17.125 1 95.12 271 ALA B N 1
ATOM 5321 C CA . ALA B 1 271 ? 0.217 8.586 17.469 1 95.12 271 ALA B CA 1
ATOM 5322 C C . ALA B 1 271 ? 0.419 8 18.859 1 95.12 271 ALA B C 1
ATOM 5324 O O . ALA B 1 271 ? -0.522 7.93 19.656 1 95.12 271 ALA B O 1
ATOM 5325 N N . GLU B 1 272 ? 1.622 7.664 19.156 1 93.5 272 GLU B N 1
ATOM 5326 C CA . GLU B 1 272 ? 1.943 7.082 20.453 1 93.5 272 GLU B CA 1
ATOM 5327 C C . GLU B 1 272 ? 1.754 8.102 21.578 1 93.5 272 GLU B C 1
ATOM 5329 O O . GLU B 1 272 ? 1.296 7.75 22.672 1 93.5 272 GLU B O 1
ATOM 5334 N N . GLN B 1 273 ? 2.135 9.328 21.312 1 93.19 273 GLN B N 1
ATOM 5335 C CA . GLN B 1 273 ? 1.89 10.398 22.266 1 93.19 273 GLN B CA 1
ATOM 5336 C C . GLN B 1 273 ? 0.407 10.5 22.625 1 93.19 273 GLN B C 1
ATOM 5338 O O . GLN B 1 273 ? 0.05 10.898 23.734 1 93.19 273 GLN B O 1
ATOM 5343 N N . LEU B 1 274 ? -0.412 10.102 21.719 1 94.12 274 LEU B N 1
ATOM 5344 C CA . LEU B 1 274 ? -1.856 10.203 21.906 1 94.12 274 LEU B CA 1
ATOM 5345 C C . LEU B 1 274 ? -2.436 8.867 22.359 1 94.12 274 LEU B C 1
ATOM 5347 O O . LEU B 1 274 ? -3.656 8.68 22.359 1 94.12 274 LEU B O 1
ATOM 5351 N N . GLY B 1 275 ? -1.573 7.902 22.641 1 93 275 GLY B N 1
ATOM 5352 C CA . GLY B 1 275 ? -1.983 6.641 23.234 1 93 275 GLY B CA 1
ATOM 5353 C C . GLY B 1 275 ? -2.393 5.602 22.203 1 93 275 GLY B C 1
ATOM 5354 O O . GLY B 1 275 ? -3.123 4.66 22.531 1 93 275 GLY B O 1
ATOM 5355 N N . HIS B 1 276 ? -2.035 5.828 20.984 1 93.5 276 HIS B N 1
ATOM 5356 C CA . HIS B 1 276 ? -2.365 4.879 19.922 1 93.5 276 HIS B CA 1
ATOM 5357 C C . HIS B 1 276 ? -1.107 4.227 19.359 1 93.5 276 HIS B C 1
ATOM 5359 O O . HIS B 1 276 ? -0.144 4.918 19.016 1 93.5 276 HIS B O 1
ATOM 5365 N N . ASN B 1 277 ? -1.163 2.908 19.281 1 94.25 277 ASN B N 1
ATOM 5366 C CA . ASN B 1 277 ? -0.046 2.166 18.703 1 94.25 277 ASN B CA 1
ATOM 5367 C C . ASN B 1 277 ? -0.34 1.726 17.281 1 94.25 277 ASN B C 1
ATOM 5369 O O . ASN B 1 277 ? -1.053 0.744 17.062 1 94.25 277 ASN B O 1
ATOM 5373 N N . PRO B 1 278 ? 0.27 2.436 16.266 1 96.19 278 PRO B N 1
ATOM 5374 C CA . PRO B 1 278 ? 0.051 2.018 14.875 1 96.19 278 PRO B CA 1
ATOM 5375 C C . PRO B 1 278 ? 0.605 0.625 14.578 1 96.19 278 PRO B C 1
ATOM 5377 O O . PRO B 1 278 ? 1.704 0.287 15.031 1 96.19 278 PRO B O 1
ATOM 5380 N N . GLU B 1 279 ? -0.116 -0.206 13.883 1 96.94 279 GLU B N 1
ATOM 5381 C CA . GLU B 1 279 ? 0.296 -1.59 13.664 1 96.94 279 GLU B CA 1
ATOM 5382 C C . GLU B 1 279 ? 0.857 -1.789 12.258 1 96.94 279 GLU B C 1
ATOM 5384 O O . GLU B 1 279 ? 1.962 -2.311 12.094 1 96.94 279 GLU B O 1
ATOM 5389 N N . VAL B 1 280 ? 0.123 -1.335 11.258 1 98.12 280 VAL B N 1
ATOM 5390 C CA . VAL B 1 280 ? 0.519 -1.546 9.867 1 98.12 280 VAL B CA 1
ATOM 5391 C C . VAL B 1 280 ? 1.825 -0.809 9.586 1 98.12 280 VAL B C 1
ATOM 5393 O O . VAL B 1 280 ? 2.76 -1.383 9.016 1 98.12 280 VAL B O 1
ATOM 5396 N N . ILE B 1 281 ? 1.911 0.467 10.008 1 98.19 281 ILE B N 1
ATOM 5397 C CA . ILE B 1 281 ? 3.068 1.317 9.75 1 98.19 281 ILE B CA 1
ATOM 5398 C C . ILE B 1 281 ? 4.309 0.717 10.414 1 98.19 281 ILE B C 1
ATOM 5400 O O . ILE B 1 281 ? 5.352 0.567 9.773 1 98.19 281 ILE B O 1
ATOM 5404 N N . LEU B 1 282 ? 4.16 0.273 11.68 1 97.25 282 LEU B N 1
ATOM 5405 C CA . LEU B 1 282 ? 5.305 -0.241 12.422 1 97.25 282 LEU B CA 1
ATOM 5406 C C . LEU B 1 282 ? 5.719 -1.613 11.906 1 97.25 282 LEU B C 1
ATOM 5408 O O . LEU B 1 282 ? 6.906 -1.949 11.906 1 97.25 282 LEU B O 1
ATOM 5412 N N . ALA B 1 283 ? 4.742 -2.471 11.484 1 97.69 283 ALA B N 1
ATOM 5413 C CA . ALA B 1 283 ? 5.086 -3.73 10.828 1 97.69 283 ALA B CA 1
ATOM 5414 C C . ALA B 1 283 ? 5.898 -3.484 9.562 1 97.69 283 ALA B C 1
ATOM 5416 O O . ALA B 1 283 ? 6.844 -4.223 9.273 1 97.69 283 ALA B O 1
ATOM 5417 N N . GLY B 1 284 ? 5.5 -2.441 8.781 1 97.88 284 GLY B N 1
ATOM 5418 C CA . GLY B 1 284 ? 6.258 -2.066 7.598 1 97.88 284 GLY B CA 1
ATOM 5419 C C . GLY B 1 284 ? 7.699 -1.698 7.906 1 97.88 284 GLY B C 1
ATOM 5420 O O . GLY B 1 284 ? 8.625 -2.174 7.242 1 97.88 284 GLY B O 1
ATOM 5421 N N . ARG B 1 285 ? 7.887 -0.894 8.93 1 95.94 285 ARG B N 1
ATOM 5422 C CA . ARG B 1 285 ? 9.227 -0.484 9.336 1 95.94 285 ARG B CA 1
ATOM 5423 C C . ARG B 1 285 ? 10.062 -1.688 9.758 1 95.94 285 ARG B C 1
ATOM 5425 O O . ARG B 1 285 ? 11.234 -1.798 9.383 1 95.94 285 ARG B O 1
ATOM 5432 N N . ARG B 1 286 ? 9.461 -2.625 10.492 1 95.75 286 ARG B N 1
ATOM 5433 C CA . ARG B 1 286 ? 10.188 -3.803 10.969 1 95.75 286 ARG B CA 1
ATOM 5434 C C . ARG B 1 286 ? 10.703 -4.633 9.797 1 95.75 286 ARG B C 1
ATOM 5436 O O . ARG B 1 286 ? 11.883 -5.004 9.766 1 95.75 286 ARG B O 1
ATOM 5443 N N . ILE B 1 287 ? 9.836 -4.902 8.836 1 97.5 287 ILE B N 1
ATOM 5444 C CA . ILE B 1 287 ? 10.242 -5.719 7.695 1 97.5 287 ILE B CA 1
ATOM 5445 C C . ILE B 1 287 ? 11.305 -4.98 6.883 1 97.5 287 ILE B C 1
ATOM 5447 O O . ILE B 1 287 ? 12.328 -5.559 6.527 1 97.5 287 ILE B O 1
ATOM 5451 N N . ASN B 1 288 ? 11.094 -3.707 6.578 1 97.62 288 ASN B N 1
ATOM 5452 C CA . ASN B 1 288 ? 12.047 -2.932 5.793 1 97.62 288 ASN B CA 1
ATOM 5453 C C . ASN B 1 288 ? 13.406 -2.865 6.473 1 97.62 288 ASN B C 1
ATOM 5455 O O . ASN B 1 288 ? 14.445 -2.979 5.809 1 97.62 288 ASN B O 1
ATOM 5459 N N . ASP B 1 289 ? 13.391 -2.764 7.789 1 95.56 289 ASP B N 1
ATOM 5460 C CA . ASP B 1 289 ? 14.625 -2.594 8.547 1 95.56 289 ASP B CA 1
ATOM 5461 C C . ASP B 1 289 ? 15.422 -3.898 8.609 1 95.56 289 ASP B C 1
ATOM 5463 O O . ASP B 1 289 ? 16.625 -3.891 8.898 1 95.56 289 ASP B O 1
ATOM 5467 N N . THR B 1 290 ? 14.797 -5.016 8.328 1 96.75 290 THR B N 1
ATOM 5468 C CA . THR B 1 290 ? 15.461 -6.301 8.523 1 96.75 290 THR B CA 1
ATOM 5469 C C . THR B 1 290 ? 15.953 -6.859 7.191 1 96.75 290 THR B C 1
ATOM 5471 O O . THR B 1 290 ? 16.578 -7.918 7.148 1 96.75 290 THR B O 1
ATOM 5474 N N . MET B 1 291 ? 15.734 -6.168 6.086 1 98 291 MET B N 1
ATOM 5475 C CA . MET B 1 291 ? 16.016 -6.727 4.766 1 98 291 MET B CA 1
ATOM 5476 C C . MET B 1 291 ? 17.516 -6.891 4.543 1 98 291 MET B C 1
ATOM 5478 O O . MET B 1 291 ? 17.938 -7.828 3.873 1 98 291 MET B O 1
ATOM 5482 N N . GLY B 1 292 ? 18.344 -5.914 5.074 1 98.19 292 GLY B N 1
ATOM 5483 C CA . GLY B 1 292 ? 19.781 -6.082 4.973 1 98.19 292 GLY B CA 1
ATOM 5484 C C . GLY B 1 292 ? 20.281 -7.371 5.598 1 98.19 292 GLY B C 1
ATOM 5485 O O . GLY B 1 292 ? 21.047 -8.117 4.98 1 98.19 292 GLY B O 1
ATOM 5486 N N . GLN B 1 293 ? 19.828 -7.652 6.801 1 98.19 293 GLN B N 1
ATOM 5487 C CA . GLN B 1 293 ? 20.172 -8.891 7.492 1 98.19 293 GLN B CA 1
ATOM 5488 C C . GLN B 1 293 ? 19.672 -10.109 6.723 1 98.19 293 GLN B C 1
ATOM 5490 O O . GLN B 1 293 ? 20.375 -11.117 6.625 1 98.19 293 GLN B O 1
ATOM 5495 N N . TYR B 1 294 ? 18.516 -10 6.223 1 98.12 294 TYR B N 1
ATOM 5496 C CA . TYR B 1 294 ? 17.938 -11.094 5.457 1 98.12 294 TYR B CA 1
ATOM 5497 C C . TYR B 1 294 ? 18.797 -11.453 4.262 1 98.12 294 TYR B C 1
ATOM 5499 O O . TYR B 1 294 ? 19.094 -12.633 4.027 1 98.12 294 TYR B O 1
ATOM 5507 N N . VAL B 1 295 ? 19.203 -10.453 3.439 1 98.38 295 VAL B N 1
ATOM 5508 C CA . VAL B 1 295 ? 20.047 -10.664 2.271 1 98.38 295 VAL B CA 1
ATOM 5509 C C . VAL B 1 295 ? 21.359 -11.336 2.695 1 98.38 295 VAL B C 1
ATOM 5511 O O . VAL B 1 295 ? 21.797 -12.297 2.064 1 98.38 295 VAL B O 1
ATOM 5514 N N . ALA B 1 296 ? 21.969 -10.836 3.76 1 98.62 296 ALA B N 1
ATOM 5515 C CA . ALA B 1 296 ? 23.219 -11.398 4.258 1 98.62 296 ALA B CA 1
ATOM 5516 C C . ALA B 1 296 ? 23.047 -12.852 4.684 1 98.62 296 ALA B C 1
ATOM 5518 O O . ALA B 1 296 ? 23.859 -13.711 4.352 1 98.62 296 ALA B O 1
ATOM 5519 N N . GLN B 1 297 ? 21.984 -13.141 5.395 1 98.06 297 GLN B N 1
ATOM 5520 C CA . GLN B 1 297 ? 21.719 -14.492 5.875 1 98.06 297 GLN B CA 1
ATOM 5521 C C . GLN B 1 297 ? 21.484 -15.453 4.711 1 98.06 297 GLN B C 1
ATOM 5523 O O . GLN B 1 297 ? 21.984 -16.578 4.727 1 98.06 297 GLN B O 1
ATOM 5528 N N . GLU B 1 298 ? 20.734 -15.008 3.754 1 97.25 298 GLU B N 1
ATOM 5529 C CA . GLU B 1 298 ? 20.531 -15.836 2.57 1 97.25 298 GLU B CA 1
ATOM 5530 C C . GLU B 1 298 ? 21.844 -16.109 1.841 1 97.25 298 GLU B C 1
ATOM 5532 O O . GLU B 1 298 ? 22.047 -17.188 1.305 1 97.25 298 GLU B O 1
ATOM 5537 N N . THR B 1 299 ? 22.703 -15.086 1.775 1 97.5 299 THR B N 1
ATOM 5538 C CA . THR B 1 299 ? 24.016 -15.242 1.177 1 97.5 299 THR B CA 1
ATOM 5539 C C . THR B 1 299 ? 24.812 -16.328 1.899 1 97.5 299 THR B C 1
ATOM 5541 O O . THR B 1 299 ? 25.344 -17.234 1.266 1 97.5 299 THR B O 1
ATOM 5544 N N . VAL B 1 300 ? 24.844 -16.25 3.191 1 96.38 300 VAL B N 1
ATOM 5545 C CA . VAL B 1 300 ? 25.625 -17.172 4.008 1 96.38 300 VAL B CA 1
ATOM 5546 C C . VAL B 1 300 ? 25.062 -18.578 3.875 1 96.38 300 VAL B C 1
ATOM 5548 O O . VAL B 1 300 ? 25.812 -19.547 3.746 1 96.38 300 VAL B O 1
ATOM 5551 N N . LYS B 1 301 ? 23.766 -18.719 3.908 1 95 301 LYS B N 1
ATOM 5552 C CA . LYS B 1 301 ? 23.125 -20.016 3.734 1 95 301 LYS B CA 1
ATOM 5553 C C . LYS B 1 301 ? 23.562 -20.672 2.426 1 95 301 LYS B C 1
ATOM 5555 O O . LYS B 1 301 ? 23.891 -21.859 2.398 1 95 301 LYS B O 1
ATOM 5560 N N . ARG B 1 302 ? 23.594 -19.938 1.385 1 94.56 302 ARG B N 1
ATOM 5561 C CA . ARG B 1 302 ? 23.953 -20.453 0.067 1 94.56 302 ARG B CA 1
ATOM 5562 C C . ARG B 1 302 ? 25.438 -20.812 0.002 1 94.56 302 ARG B C 1
ATOM 5564 O O . ARG B 1 302 ? 25.812 -21.812 -0.603 1 94.56 302 ARG B O 1
ATOM 5571 N N . LEU B 1 303 ? 26.25 -19.969 0.609 1 94.19 303 LEU B N 1
ATOM 5572 C CA . LEU B 1 303 ? 27.688 -20.219 0.659 1 94.19 303 LEU B CA 1
ATOM 5573 C C . LEU B 1 303 ? 27.984 -21.531 1.396 1 94.19 303 LEU B C 1
ATOM 5575 O O . LEU B 1 303 ? 28.797 -22.344 0.939 1 94.19 303 LEU B O 1
ATOM 5579 N N . LEU B 1 304 ? 27.25 -21.719 2.449 1 91.38 304 LEU B N 1
ATOM 5580 C CA . LEU B 1 304 ? 27.484 -22.906 3.277 1 91.38 304 LEU B CA 1
ATOM 5581 C C . LEU B 1 304 ? 26.969 -24.156 2.596 1 91.38 304 LEU B C 1
ATOM 5583 O O . LEU B 1 304 ? 27.547 -25.234 2.736 1 91.38 304 LEU B O 1
ATOM 5587 N N . ARG B 1 305 ? 25.922 -24.078 1.886 1 88 305 ARG B N 1
ATOM 5588 C CA . ARG B 1 305 ? 25.375 -25.203 1.152 1 88 305 ARG B CA 1
ATOM 5589 C C . ARG B 1 305 ? 26.312 -25.656 0.042 1 88 305 ARG B C 1
ATOM 5591 O O . ARG B 1 305 ? 26.391 -26.828 -0.289 1 88 305 ARG B O 1
ATOM 5598 N N . GLY B 1 306 ? 26.984 -24.688 -0.591 1 77.81 306 GLY B N 1
ATOM 5599 C CA . GLY B 1 306 ? 27.891 -24.984 -1.688 1 77.81 306 GLY B CA 1
ATOM 5600 C C . GLY B 1 306 ? 29.266 -25.406 -1.223 1 77.81 306 GLY B C 1
ATOM 5601 O O . GLY B 1 306 ? 30.078 -25.891 -2.018 1 77.81 306 GLY B O 1
ATOM 5602 N N . ARG B 1 307 ? 29.656 -25.078 0.03 1 70 307 ARG B N 1
ATOM 5603 C CA . ARG B 1 307 ? 31.016 -25.312 0.536 1 70 307 ARG B CA 1
ATOM 5604 C C . ARG B 1 307 ? 31.25 -26.781 0.814 1 70 307 ARG B C 1
ATOM 5606 O O . ARG B 1 307 ? 30.609 -27.375 1.688 1 70 307 ARG B O 1
ATOM 5613 N N . VAL B 1 308 ? 31.297 -27.5 -0.22 1 58.19 308 VAL B N 1
ATOM 5614 C CA . VAL B 1 308 ? 31.75 -28.859 0.034 1 58.19 308 VAL B CA 1
ATOM 5615 C C . VAL B 1 308 ? 33.25 -28.859 0.234 1 58.19 308 VAL B C 1
ATOM 5617 O O . VAL B 1 308 ? 34.031 -28.672 -0.718 1 58.19 308 VAL B O 1
ATOM 5620 N N . GLY B 1 309 ? 33.812 -29 1.421 1 56.25 309 GLY B N 1
ATOM 5621 C CA . GLY B 1 309 ? 35.188 -29.375 1.699 1 56.25 309 GLY B CA 1
ATOM 5622 C C . GLY B 1 309 ? 36.156 -28.203 1.715 1 56.25 309 GLY B C 1
ATOM 5623 O O . GLY B 1 309 ? 37.344 -28.375 1.907 1 56.25 309 GLY B O 1
ATOM 5624 N N . ALA B 1 310 ? 35.75 -26.969 1.123 1 57.88 310 ALA B N 1
ATOM 5625 C CA . ALA B 1 310 ? 36.781 -25.953 0.929 1 57.88 310 ALA B CA 1
ATOM 5626 C C . ALA B 1 310 ? 37.156 -25.297 2.254 1 57.88 310 ALA B C 1
ATOM 5628 O O . ALA B 1 310 ? 36.312 -25.062 3.109 1 57.88 310 ALA B O 1
ATOM 5629 N N . SER B 1 311 ? 38.531 -25.328 2.562 1 65.38 311 SER B N 1
ATOM 5630 C CA . SER B 1 311 ? 39.188 -24.734 3.725 1 65.38 311 SER B CA 1
ATOM 5631 C C . SER B 1 311 ? 39.469 -23.25 3.488 1 65.38 311 SER B C 1
ATOM 5633 O O . SER B 1 311 ? 39.531 -22.797 2.344 1 65.38 311 SER B O 1
ATOM 5635 N N . GLY B 1 312 ? 39.188 -22.266 4.43 1 75.38 312 GLY B N 1
ATOM 5636 C CA . GLY B 1 312 ? 39.594 -20.859 4.418 1 75.38 312 GLY B CA 1
ATOM 5637 C C . GLY B 1 312 ? 38.438 -19.922 4.652 1 75.38 312 GLY B C 1
ATOM 5638 O O . GLY B 1 312 ? 37.281 -20.359 4.781 1 75.38 312 GLY B O 1
ATOM 5639 N N . PRO B 1 313 ? 38.781 -18.734 4.633 1 86.75 313 PRO B N 1
ATOM 5640 C CA . PRO B 1 313 ? 37.75 -17.75 4.926 1 86.75 313 PRO B CA 1
ATOM 5641 C C . PRO B 1 313 ? 36.844 -17.469 3.73 1 86.75 313 PRO B C 1
ATOM 5643 O O . PRO B 1 313 ? 37.281 -17.484 2.586 1 86.75 313 PRO B O 1
ATOM 5646 N N . LEU B 1 314 ? 35.594 -17.484 3.93 1 93.38 314 LEU B N 1
ATOM 5647 C CA . LEU B 1 314 ? 34.656 -17.047 2.902 1 93.38 314 LEU B CA 1
ATOM 5648 C C . LEU B 1 314 ? 34.781 -15.555 2.631 1 93.38 314 LEU B C 1
ATOM 5650 O O . LEU B 1 314 ? 35 -14.766 3.557 1 93.38 314 LEU B O 1
ATOM 5654 N N . ARG B 1 315 ? 34.812 -15.227 1.362 1 96.56 315 ARG B N 1
ATOM 5655 C CA . ARG B 1 315 ? 34.906 -13.828 0.959 1 96.56 315 ARG B CA 1
ATOM 5656 C C . ARG B 1 315 ? 33.719 -13.406 0.137 1 96.56 315 ARG B C 1
ATOM 5658 O O . ARG B 1 315 ? 33.281 -14.117 -0.778 1 96.56 315 ARG B O 1
ATOM 5665 N N . VAL B 1 316 ? 33.156 -12.289 0.503 1 98.38 316 VAL B N 1
ATOM 5666 C CA . VAL B 1 316 ? 32.031 -11.719 -0.226 1 98.38 316 VAL B CA 1
ATOM 5667 C C . VAL B 1 316 ? 32.375 -10.305 -0.672 1 98.38 316 VAL B C 1
ATOM 5669 O O . VAL B 1 316 ? 32.875 -9.5 0.116 1 98.38 316 VAL B O 1
ATOM 5672 N N . THR B 1 317 ? 32.188 -10.031 -1.927 1 98.81 317 THR B N 1
ATOM 5673 C CA . THR B 1 317 ? 32.25 -8.664 -2.434 1 98.81 317 THR B CA 1
ATOM 5674 C C . THR B 1 317 ? 30.875 -8.023 -2.471 1 98.81 317 THR B C 1
ATOM 5676 O O . THR B 1 317 ? 29.922 -8.609 -3.004 1 98.81 317 THR B O 1
ATOM 5679 N N . VAL B 1 318 ? 30.719 -6.859 -1.853 1 98.88 318 VAL B N 1
ATOM 5680 C CA . VAL B 1 318 ? 29.484 -6.09 -1.897 1 98.88 318 VAL B CA 1
ATOM 5681 C C . VAL B 1 318 ? 29.656 -4.887 -2.822 1 98.88 318 VAL B C 1
ATOM 5683 O O . VAL B 1 318 ? 30.547 -4.066 -2.623 1 98.88 318 VAL B O 1
ATOM 5686 N N . LEU B 1 319 ? 28.812 -4.875 -3.846 1 98.81 319 LEU B N 1
ATOM 5687 C CA . LEU B 1 319 ? 28.844 -3.789 -4.82 1 98.81 319 LEU B CA 1
ATOM 5688 C C . LEU B 1 319 ? 27.734 -2.779 -4.551 1 98.81 319 LEU B C 1
ATOM 5690 O O . LEU B 1 319 ? 26.562 -3.123 -4.602 1 98.81 319 LEU B O 1
ATOM 5694 N N . GLY B 1 320 ? 28.125 -1.548 -4.316 1 98.56 320 GLY B N 1
ATOM 5695 C CA . GLY B 1 320 ? 27.188 -0.484 -4.02 1 98.56 320 GLY B CA 1
ATOM 5696 C C . GLY B 1 320 ? 26.984 -0.265 -2.531 1 98.56 320 GLY B C 1
ATOM 5697 O O . GLY B 1 320 ? 26.766 -1.22 -1.783 1 98.56 320 GLY B O 1
ATOM 5698 N N . LEU B 1 321 ? 27.031 1.016 -2.07 1 98.38 321 LEU B N 1
ATOM 5699 C CA . LEU B 1 321 ? 26.875 1.339 -0.654 1 98.38 321 LEU B CA 1
ATOM 5700 C C . LEU B 1 321 ? 25.875 2.473 -0.457 1 98.38 321 LEU B C 1
ATOM 5702 O O . LEU B 1 321 ? 25.234 2.566 0.593 1 98.38 321 LEU B O 1
ATOM 5706 N N . THR B 1 322 ? 25.734 3.355 -1.455 1 95.62 322 THR B N 1
ATOM 5707 C CA . THR B 1 322 ? 24.828 4.492 -1.312 1 95.62 322 THR B CA 1
ATOM 5708 C C . THR B 1 322 ? 23.406 4.023 -1.052 1 95.62 322 THR B C 1
ATOM 5710 O O . THR B 1 322 ? 23.094 2.846 -1.235 1 95.62 322 THR B O 1
ATOM 5713 N N . PHE B 1 323 ? 22.594 4.859 -0.521 1 93.06 323 PHE B N 1
ATOM 5714 C CA . PHE B 1 323 ? 21.266 4.398 -0.111 1 93.06 323 PHE B CA 1
ATOM 5715 C C . PHE B 1 323 ? 20.391 4.117 -1.325 1 93.06 323 PHE B C 1
ATOM 5717 O O . PHE B 1 323 ? 19.375 3.438 -1.217 1 93.06 323 PHE B O 1
ATOM 5724 N N . LYS B 1 324 ? 20.766 4.707 -2.471 1 90.81 324 LYS B N 1
ATOM 5725 C CA . LYS B 1 324 ? 20.078 4.5 -3.74 1 90.81 324 LYS B CA 1
ATOM 5726 C C . LYS B 1 324 ? 21.047 4.574 -4.914 1 90.81 324 LYS B C 1
ATOM 5728 O O . LYS B 1 324 ? 22.156 5.094 -4.777 1 90.81 324 LYS B O 1
ATOM 5733 N N . GLU B 1 325 ? 20.609 4.012 -6.047 1 93.69 325 GLU B N 1
ATOM 5734 C CA . GLU B 1 325 ? 21.484 3.941 -7.215 1 93.69 325 GLU B CA 1
ATOM 5735 C C . GLU B 1 325 ? 21.719 5.328 -7.812 1 93.69 325 GLU B C 1
ATOM 5737 O O . GLU B 1 325 ? 20.828 6.184 -7.77 1 93.69 325 GLU B O 1
ATOM 5742 N N . ASP B 1 326 ? 22.953 5.598 -8.211 1 90.81 326 ASP B N 1
ATOM 5743 C CA . ASP B 1 326 ? 23.406 6.688 -9.07 1 90.81 326 ASP B CA 1
ATOM 5744 C C . ASP B 1 326 ? 23.375 8.023 -8.32 1 90.81 326 ASP B C 1
ATOM 5746 O O . ASP B 1 326 ? 23.203 9.078 -8.938 1 90.81 326 ASP B O 1
ATOM 5750 N N . VAL B 1 327 ? 23.391 8.016 -7 1 84.88 327 VAL B N 1
ATOM 5751 C CA . VAL B 1 327 ? 23.625 9.188 -6.16 1 84.88 327 VAL B CA 1
ATOM 5752 C C . VAL B 1 327 ? 24.734 8.898 -5.16 1 84.88 327 VAL B C 1
ATOM 5754 O O . VAL B 1 327 ? 24.922 7.758 -4.738 1 84.88 327 VAL B O 1
ATOM 5757 N N . PRO B 1 328 ? 25.469 9.844 -4.75 1 89.56 328 PRO B N 1
ATOM 5758 C CA . PRO B 1 328 ? 26.594 9.633 -3.832 1 89.56 328 PRO B CA 1
ATOM 5759 C C . PRO B 1 328 ? 26.156 9.633 -2.365 1 89.56 328 PRO B C 1
ATOM 5761 O O . PRO B 1 328 ? 27 9.477 -1.473 1 89.56 328 PRO B O 1
ATOM 5764 N N . ASP B 1 329 ? 24.891 9.719 -2.123 1 87.62 329 ASP B N 1
ATOM 5765 C CA . ASP B 1 329 ? 24.359 9.898 -0.778 1 87.62 329 ASP B CA 1
ATOM 5766 C C . ASP B 1 329 ? 24.391 8.586 0.007 1 87.62 329 ASP B C 1
ATOM 5768 O O . ASP B 1 329 ? 23.781 7.598 -0.393 1 87.62 329 ASP B O 1
ATOM 5772 N N . ILE B 1 330 ? 25.156 8.625 1.146 1 93.44 330 ILE B N 1
ATOM 5773 C CA . ILE B 1 330 ? 25.328 7.395 1.913 1 93.44 330 ILE B CA 1
ATOM 5774 C C . ILE B 1 330 ? 24.469 7.445 3.174 1 93.44 330 ILE B C 1
ATOM 5776 O O . ILE B 1 330 ? 24.484 6.516 3.98 1 93.44 330 ILE B O 1
ATOM 5780 N N . ARG B 1 331 ? 23.688 8.508 3.402 1 87.69 331 ARG B N 1
ATOM 5781 C CA . ARG B 1 331 ? 22.938 8.688 4.641 1 87.69 331 ARG B CA 1
ATOM 5782 C C . ARG B 1 331 ? 21.906 7.578 4.82 1 87.69 331 ARG B C 1
ATOM 5784 O O . ARG B 1 331 ? 21.109 7.312 3.922 1 87.69 331 ARG B O 1
ATOM 5791 N N . ASN B 1 332 ? 21.906 6.902 5.914 1 91.81 332 ASN B N 1
ATOM 5792 C CA . ASN B 1 332 ? 20.953 5.875 6.324 1 91.81 332 ASN B CA 1
ATOM 5793 C C . ASN B 1 332 ? 20.891 4.734 5.316 1 91.81 332 ASN B C 1
ATOM 5795 O O . ASN B 1 332 ? 19.828 4.168 5.078 1 91.81 332 ASN B O 1
ATOM 5799 N N . THR B 1 333 ? 22.031 4.461 4.648 1 95.81 333 THR B N 1
ATOM 5800 C CA . THR B 1 333 ? 22.078 3.303 3.758 1 95.81 333 THR B CA 1
ATOM 5801 C C . THR B 1 333 ? 21.891 2.01 4.547 1 95.81 333 THR B C 1
ATOM 5803 O O . THR B 1 333 ? 22.406 1.881 5.664 1 95.81 333 THR B O 1
ATOM 5806 N N . ARG B 1 334 ? 21.172 1.081 3.955 1 96.5 334 ARG B N 1
ATOM 5807 C CA . ARG B 1 334 ? 20.906 -0.187 4.625 1 96.5 334 ARG B CA 1
ATOM 5808 C C . ARG B 1 334 ? 21.875 -1.269 4.156 1 96.5 334 ARG B C 1
ATOM 5810 O O . ARG B 1 334 ? 21.812 -2.404 4.633 1 96.5 334 ARG B O 1
ATOM 5817 N N . VAL B 1 335 ? 22.781 -0.901 3.264 1 98.44 335 VAL B N 1
ATOM 5818 C CA . VAL B 1 335 ? 23.812 -1.827 2.818 1 98.44 335 VAL B CA 1
ATOM 5819 C C . VAL B 1 335 ? 24.766 -2.137 3.973 1 98.44 335 VAL B C 1
ATOM 5821 O O . VAL B 1 335 ? 25.312 -3.238 4.051 1 98.44 335 VAL B O 1
ATOM 5824 N N . VAL B 1 336 ? 24.875 -1.223 4.914 1 98.12 336 VAL B N 1
ATOM 5825 C CA . VAL B 1 336 ? 25.75 -1.414 6.066 1 98.12 336 VAL B CA 1
ATOM 5826 C C . VAL B 1 336 ? 25.266 -2.588 6.906 1 98.12 336 VAL B C 1
ATOM 5828 O O . VAL B 1 336 ? 26.047 -3.281 7.547 1 98.12 336 VAL B O 1
ATOM 5831 N N . ASP B 1 337 ? 23.938 -2.822 6.887 1 98 337 ASP B N 1
ATOM 5832 C CA . ASP B 1 337 ? 23.375 -3.959 7.609 1 98 337 ASP B CA 1
ATOM 5833 C C . ASP B 1 337 ? 23.781 -5.281 6.969 1 98 337 ASP B C 1
ATOM 5835 O O . ASP B 1 337 ? 23.984 -6.281 7.664 1 98 337 ASP B O 1
ATOM 5839 N N . ILE B 1 338 ? 23.891 -5.301 5.582 1 98.69 338 ILE B N 1
ATOM 5840 C CA . ILE B 1 338 ? 24.391 -6.48 4.883 1 98.69 338 ILE B CA 1
ATOM 5841 C C . ILE B 1 338 ? 25.828 -6.762 5.309 1 98.69 338 ILE B C 1
ATOM 5843 O O . ILE B 1 338 ? 26.156 -7.883 5.699 1 98.69 338 ILE B O 1
ATOM 5847 N N . VAL B 1 339 ? 26.656 -5.727 5.289 1 98.75 339 VAL B N 1
ATOM 5848 C CA . VAL B 1 339 ? 28.078 -5.852 5.59 1 98.75 339 VAL B CA 1
ATOM 5849 C C . VAL B 1 339 ? 28.25 -6.324 7.027 1 98.75 339 VAL B C 1
ATOM 5851 O O . VAL B 1 339 ? 28.984 -7.285 7.285 1 98.75 339 VAL B O 1
ATOM 5854 N N . ALA B 1 340 ? 27.562 -5.621 7.953 1 98.5 340 ALA B N 1
ATOM 5855 C CA . ALA B 1 340 ? 27.688 -5.953 9.375 1 98.5 340 ALA B CA 1
ATOM 5856 C C . ALA B 1 340 ? 27.266 -7.395 9.641 1 98.5 340 ALA B C 1
ATOM 5858 O O . ALA B 1 340 ? 27.922 -8.109 10.391 1 98.5 340 ALA B O 1
ATOM 5859 N N . GLU B 1 341 ? 26.141 -7.801 9.039 1 98.56 341 GLU B N 1
ATOM 5860 C CA . GLU B 1 341 ? 25.641 -9.156 9.25 1 98.56 341 GLU B CA 1
ATOM 5861 C C . GLU B 1 341 ? 26.578 -10.195 8.664 1 98.56 341 GLU B C 1
ATOM 5863 O O . GLU B 1 341 ? 26.844 -11.227 9.289 1 98.56 341 GLU B O 1
ATOM 5868 N N . LEU B 1 342 ? 27.109 -10.016 7.457 1 98.38 342 LEU B N 1
ATOM 5869 C CA . LEU B 1 342 ? 28.078 -10.922 6.863 1 98.38 342 LEU B CA 1
ATOM 5870 C C . LEU B 1 342 ? 29.312 -11.078 7.766 1 98.38 342 LEU B C 1
ATOM 5872 O O . LEU B 1 342 ? 29.75 -12.195 8.031 1 98.38 342 LEU B O 1
ATOM 5876 N N . LYS B 1 343 ? 29.812 -9.953 8.25 1 97.94 343 LYS B N 1
ATOM 5877 C CA . LYS B 1 343 ? 30.984 -9.969 9.117 1 97.94 343 LYS B CA 1
ATOM 5878 C C . LYS B 1 343 ? 30.703 -10.719 10.414 1 97.94 343 LYS B C 1
ATOM 5880 O O . LYS B 1 343 ? 31.594 -11.367 10.961 1 97.94 343 LYS B O 1
ATOM 5885 N N . SER B 1 344 ? 29.5 -10.602 10.867 1 97.75 344 SER B N 1
ATOM 5886 C CA . SER B 1 344 ? 29.125 -11.281 12.109 1 97.75 344 SER B CA 1
ATOM 5887 C C . SER B 1 344 ? 29.234 -12.797 11.961 1 97.75 344 SER B C 1
ATOM 5889 O O . SER B 1 344 ? 29.359 -13.508 12.953 1 97.75 344 SER B O 1
ATOM 5891 N N . PHE B 1 345 ? 29.203 -13.312 10.758 1 96 345 PHE B N 1
ATOM 5892 C CA . PHE B 1 345 ? 29.359 -14.734 10.484 1 96 345 PHE B CA 1
ATOM 5893 C C . PHE B 1 345 ? 30.828 -15.086 10.211 1 96 345 PHE B C 1
ATOM 5895 O O . PHE B 1 345 ? 31.141 -16.219 9.883 1 96 345 PHE B O 1
ATOM 5902 N N . GLY B 1 346 ? 31.703 -14.102 10.328 1 95.06 346 GLY B N 1
ATOM 5903 C CA . GLY B 1 346 ? 33.125 -14.32 10.094 1 95.06 346 GLY B CA 1
ATOM 5904 C C . GLY B 1 346 ? 33.5 -14.242 8.633 1 95.06 346 GLY B C 1
ATOM 5905 O O . GLY B 1 346 ? 34.625 -14.617 8.25 1 95.06 346 GLY B O 1
ATOM 5906 N N . VAL B 1 347 ? 32.656 -13.758 7.758 1 96.38 347 VAL B N 1
ATOM 5907 C CA . VAL B 1 347 ? 32.906 -13.609 6.332 1 96.38 347 VAL B CA 1
ATOM 5908 C C . VAL B 1 347 ? 33.781 -12.375 6.086 1 96.38 347 VAL B C 1
ATOM 5910 O O . VAL B 1 347 ? 33.562 -11.328 6.699 1 96.38 347 VAL B O 1
ATOM 5913 N N . GLU B 1 348 ? 34.812 -12.508 5.258 1 97.19 348 GLU B N 1
ATOM 5914 C CA . GLU B 1 348 ? 35.562 -11.344 4.805 1 97.19 348 GLU B CA 1
ATOM 5915 C C . GLU B 1 348 ? 34.812 -10.562 3.746 1 97.19 348 GLU B C 1
ATOM 5917 O O . GLU B 1 348 ? 34.312 -11.133 2.762 1 97.19 348 GLU B O 1
ATOM 5922 N N . VAL B 1 349 ? 34.688 -9.258 3.969 1 98.44 349 VAL B N 1
ATOM 5923 C CA . VAL B 1 349 ? 33.875 -8.461 3.064 1 98.44 349 VAL B CA 1
ATOM 5924 C C . VAL B 1 349 ? 34.719 -7.402 2.377 1 98.44 349 VAL B C 1
ATOM 5926 O O . VAL B 1 349 ? 35.438 -6.656 3.039 1 98.44 349 VAL B O 1
ATOM 5929 N N . ALA B 1 350 ? 34.75 -7.418 1.104 1 98.69 350 ALA B N 1
ATOM 5930 C CA . ALA B 1 350 ? 35.25 -6.297 0.31 1 98.69 350 ALA B CA 1
ATOM 5931 C C . ALA B 1 350 ? 34.094 -5.434 -0.203 1 98.69 350 ALA B C 1
ATOM 5933 O O . ALA B 1 350 ? 33.125 -5.949 -0.726 1 98.69 350 ALA B O 1
ATOM 5934 N N . LEU B 1 351 ? 34.219 -4.141 0.005 1 98.69 351 LEU B N 1
ATOM 5935 C CA . LEU B 1 351 ? 33.156 -3.207 -0.305 1 98.69 351 LEU B CA 1
ATOM 5936 C C . LEU B 1 351 ? 33.594 -2.197 -1.36 1 98.69 351 LEU B C 1
ATOM 5938 O O . LEU B 1 351 ? 34.656 -1.588 -1.233 1 98.69 351 LEU B O 1
ATOM 5942 N N . HIS B 1 352 ? 32.75 -2.1 -2.395 1 98.69 352 HIS B N 1
ATOM 5943 C CA . HIS B 1 352 ? 33.062 -1.14 -3.445 1 98.69 352 HIS B CA 1
ATOM 5944 C C . HIS B 1 352 ? 31.859 -0.29 -3.803 1 98.69 352 HIS B C 1
ATOM 5946 O O . HIS B 1 352 ? 30.734 -0.803 -3.887 1 98.69 352 HIS B O 1
ATOM 5952 N N . ASP B 1 353 ? 32.031 0.945 -3.955 1 98.56 353 ASP B N 1
ATOM 5953 C CA . ASP B 1 353 ? 31.047 1.892 -4.5 1 98.56 353 ASP B CA 1
ATOM 5954 C C . ASP B 1 353 ? 31.75 2.971 -5.328 1 98.56 353 ASP B C 1
ATOM 5956 O O . ASP B 1 353 ? 32.656 3.646 -4.844 1 98.56 353 ASP B O 1
ATOM 5960 N N . PRO B 1 354 ? 31.281 3.16 -6.523 1 97.19 354 PRO B N 1
ATOM 5961 C CA . PRO B 1 354 ? 31.984 4.105 -7.395 1 97.19 354 PRO B CA 1
ATOM 5962 C C . PRO B 1 354 ? 31.641 5.562 -7.09 1 97.19 354 PRO B C 1
ATOM 5964 O O . PRO B 1 354 ? 32.312 6.477 -7.551 1 97.19 354 PRO B O 1
ATOM 5967 N N . LEU B 1 355 ? 30.531 5.777 -6.328 1 95.19 355 LEU B N 1
ATOM 5968 C CA . LEU B 1 355 ? 30.047 7.141 -6.164 1 95.19 355 LEU B CA 1
ATOM 5969 C C . LEU B 1 355 ? 30.266 7.625 -4.734 1 95.19 355 LEU B C 1
ATOM 5971 O O . LEU B 1 355 ? 30.375 8.828 -4.492 1 95.19 355 LEU B O 1
ATOM 5975 N N . ALA B 1 356 ? 30.312 6.727 -3.779 1 96.38 356 ALA B N 1
ATOM 5976 C CA . ALA B 1 356 ? 30.438 7.098 -2.371 1 96.38 356 ALA B CA 1
ATOM 5977 C C . ALA B 1 356 ? 31.828 7.652 -2.066 1 96.38 356 ALA B C 1
ATOM 5979 O O . ALA B 1 356 ? 32.812 7.145 -2.572 1 96.38 356 ALA B O 1
ATOM 5980 N N . ALA B 1 357 ? 31.859 8.664 -1.276 1 94.19 357 ALA B N 1
ATOM 5981 C CA . ALA B 1 357 ? 33.125 9.234 -0.846 1 94.19 357 ALA B CA 1
ATOM 5982 C C . ALA B 1 357 ? 33.781 8.375 0.241 1 94.19 357 ALA B C 1
ATOM 5984 O O . ALA B 1 357 ? 33.219 8.211 1.324 1 94.19 357 ALA B O 1
ATOM 5985 N N . ALA B 1 358 ? 35 8 -0.011 1 96.38 358 ALA B N 1
ATOM 5986 C CA . ALA B 1 358 ? 35.656 7.059 0.873 1 96.38 358 ALA B CA 1
ATOM 5987 C C . ALA B 1 358 ? 35.844 7.641 2.273 1 96.38 358 ALA B C 1
ATOM 5989 O O . ALA B 1 358 ? 35.656 6.934 3.271 1 96.38 358 ALA B O 1
ATOM 5990 N N . ASP B 1 359 ? 36.156 8.867 2.316 1 95.44 359 ASP B N 1
ATOM 5991 C CA . ASP B 1 359 ? 36.406 9.508 3.605 1 95.44 359 ASP B CA 1
ATOM 5992 C C . ASP B 1 359 ? 35.125 9.609 4.41 1 95.44 359 ASP B C 1
ATOM 5994 O O . ASP B 1 359 ? 35.125 9.398 5.625 1 95.44 359 ASP B O 1
ATOM 5998 N N . GLU B 1 360 ? 34.062 9.914 3.754 1 94.25 360 GLU B N 1
ATOM 5999 C CA . GLU B 1 360 ? 32.75 9.992 4.426 1 94.25 360 GLU B CA 1
ATOM 6000 C C . GLU B 1 360 ? 32.312 8.625 4.93 1 94.25 360 GLU B C 1
ATOM 6002 O O . GLU B 1 360 ? 31.766 8.516 6.031 1 94.25 360 GLU B O 1
ATOM 6007 N N . VAL B 1 361 ? 32.562 7.613 4.121 1 97.25 361 VAL B N 1
ATOM 6008 C CA . VAL B 1 361 ? 32.188 6.246 4.473 1 97.25 361 VAL B CA 1
ATOM 6009 C C . VAL B 1 361 ? 32.938 5.797 5.707 1 97.25 361 VAL B C 1
ATOM 6011 O O . VAL B 1 361 ? 32.375 5.219 6.633 1 97.25 361 VAL B O 1
ATOM 6014 N N . ALA B 1 362 ? 34.25 6.082 5.707 1 97.56 362 ALA B N 1
ATOM 6015 C CA . ALA B 1 362 ? 35.094 5.734 6.855 1 97.56 362 ALA B CA 1
ATOM 6016 C C . ALA B 1 362 ? 34.656 6.473 8.109 1 97.56 362 ALA B C 1
ATOM 6018 O O . ALA B 1 362 ? 34.594 5.891 9.195 1 97.56 362 ALA B O 1
ATOM 6019 N N . HIS B 1 363 ? 34.312 7.676 7.941 1 96.19 363 HIS B N 1
ATOM 6020 C CA . HIS B 1 363 ? 33.938 8.523 9.062 1 96.19 363 HIS B CA 1
ATOM 6021 C C . HIS B 1 363 ? 32.562 8.109 9.617 1 96.19 363 HIS B C 1
ATOM 6023 O O . HIS B 1 363 ? 32.406 7.961 10.828 1 96.19 363 HIS B O 1
ATOM 6029 N N . GLU B 1 364 ? 31.609 7.875 8.789 1 94.75 364 GLU B N 1
ATOM 6030 C CA . GLU B 1 364 ? 30.234 7.664 9.195 1 94.75 364 GLU B CA 1
ATOM 6031 C C . GLU B 1 364 ? 30 6.223 9.633 1 94.75 364 GLU B C 1
ATOM 6033 O O . GLU B 1 364 ? 29.219 5.965 10.555 1 94.75 364 GLU B O 1
ATOM 6038 N N . TYR B 1 365 ? 30.672 5.262 8.961 1 96.88 365 TYR B N 1
ATOM 6039 C CA . TYR B 1 365 ? 30.281 3.869 9.18 1 96.88 365 TYR B CA 1
ATOM 6040 C C . TYR B 1 365 ? 31.484 3.029 9.586 1 96.88 365 TYR B C 1
ATOM 6042 O O . TYR B 1 365 ? 31.359 1.843 9.891 1 96.88 365 TYR B O 1
ATOM 6050 N N . GLY B 1 366 ? 32.656 3.617 9.586 1 97.25 366 GLY B N 1
ATOM 6051 C CA . GLY B 1 366 ? 33.875 2.867 9.914 1 97.25 366 GLY B CA 1
ATOM 6052 C C . GLY B 1 366 ? 34.188 1.797 8.891 1 97.25 366 GLY B C 1
ATOM 6053 O O . GLY B 1 366 ? 34.781 0.762 9.234 1 97.25 366 GLY B O 1
ATOM 6054 N N . LEU B 1 367 ? 33.812 1.986 7.672 1 98.19 367 LEU B N 1
ATOM 6055 C CA . LEU B 1 367 ? 34.031 1.015 6.605 1 98.19 367 LEU B CA 1
ATOM 6056 C C . LEU B 1 367 ? 35.031 1.534 5.59 1 98.19 367 LEU B C 1
ATOM 6058 O O . LEU B 1 367 ? 35.156 2.746 5.391 1 98.19 367 LEU B O 1
ATOM 6062 N N . THR B 1 368 ? 35.719 0.677 4.98 1 98.06 368 THR B N 1
ATOM 6063 C CA . THR B 1 368 ? 36.719 1.012 3.965 1 98.06 368 THR B CA 1
ATOM 6064 C C . THR B 1 368 ? 36.25 0.561 2.582 1 98.06 368 THR B C 1
ATOM 6066 O O . THR B 1 368 ? 35.844 -0.593 2.4 1 98.06 368 THR B O 1
ATOM 6069 N N . LEU B 1 369 ? 36.281 1.477 1.664 1 98.38 369 LEU B N 1
ATOM 6070 C CA . LEU B 1 369 ? 35.969 1.138 0.28 1 98.38 369 LEU B CA 1
ATOM 6071 C C . LEU B 1 369 ? 37.219 0.591 -0.434 1 98.38 369 LEU B C 1
ATOM 6073 O O . LEU B 1 369 ? 38.312 1.051 -0.192 1 98.38 369 LEU B O 1
ATOM 6077 N N . THR B 1 370 ? 36.969 -0.391 -1.216 1 98.06 370 THR B N 1
ATOM 6078 C CA . THR B 1 370 ? 38.031 -0.971 -2.033 1 98.06 370 THR B CA 1
ATOM 6079 C C . THR B 1 370 ? 37.906 -0.542 -3.49 1 98.06 370 THR B C 1
ATOM 6081 O O . THR B 1 370 ? 36.781 -0.575 -4.047 1 98.06 370 THR B O 1
ATOM 6084 N N . ALA B 1 371 ? 39 -0.123 -4.078 1 96.75 371 ALA B N 1
ATOM 6085 C CA . ALA B 1 371 ? 39 0.23 -5.496 1 96.75 371 ALA B CA 1
ATOM 6086 C C . ALA B 1 371 ? 38.625 -0.975 -6.359 1 96.75 371 ALA B C 1
ATOM 6088 O O . ALA B 1 371 ? 38.969 -2.113 -6.023 1 96.75 371 ALA B O 1
ATOM 6089 N N . ARG B 1 372 ? 38.031 -0.648 -7.434 1 95.44 372 ARG B N 1
ATOM 6090 C CA . ARG B 1 372 ? 37.5 -1.685 -8.32 1 95.44 372 ARG B CA 1
ATOM 6091 C C . ARG B 1 372 ? 38.594 -2.668 -8.711 1 95.44 372 ARG B C 1
ATOM 6093 O O . ARG B 1 372 ? 38.406 -3.883 -8.648 1 95.44 372 ARG B O 1
ATOM 6100 N N . ASP B 1 373 ? 39.719 -2.203 -9.102 1 94.62 373 ASP B N 1
ATOM 6101 C CA . ASP B 1 373 ? 40.812 -3.02 -9.609 1 94.62 373 ASP B CA 1
ATOM 6102 C C . ASP B 1 373 ? 41.531 -3.758 -8.477 1 94.62 373 ASP B C 1
ATOM 6104 O O . ASP B 1 373 ? 42.312 -4.684 -8.719 1 94.62 373 ASP B O 1
ATOM 6108 N N . ALA B 1 374 ? 41.219 -3.436 -7.238 1 97.12 374 ALA B N 1
ATOM 6109 C CA . ALA B 1 374 ? 41.906 -4.039 -6.086 1 97.12 374 ALA B CA 1
ATOM 6110 C C . ALA B 1 374 ? 41 -5.07 -5.41 1 97.12 374 ALA B C 1
ATOM 6112 O O . ALA B 1 374 ? 41.375 -5.688 -4.418 1 97.12 374 ALA B O 1
ATOM 6113 N N . LEU B 1 375 ? 39.812 -5.281 -5.945 1 98.06 375 LEU B N 1
ATOM 6114 C CA . LEU B 1 375 ? 38.906 -6.25 -5.355 1 98.06 375 LEU B CA 1
ATOM 6115 C C . LEU B 1 375 ? 39.438 -7.668 -5.516 1 98.06 375 LEU B C 1
ATOM 6117 O O . LEU B 1 375 ? 39.781 -8.086 -6.621 1 98.06 375 LEU B O 1
ATOM 6121 N N . PRO B 1 376 ? 39.5 -8.398 -4.457 1 96.94 376 PRO B N 1
ATOM 6122 C CA . PRO B 1 376 ? 39.938 -9.789 -4.559 1 96.94 376 PRO B CA 1
ATOM 6123 C C . PRO B 1 376 ? 38.844 -10.719 -5.086 1 96.94 376 PRO B C 1
ATOM 6125 O O . PRO B 1 376 ? 37.656 -10.375 -5.027 1 96.94 376 PRO B O 1
ATOM 6128 N N . PRO B 1 377 ? 39.281 -11.906 -5.621 1 96.69 377 PRO B N 1
ATOM 6129 C CA . PRO B 1 377 ? 38.281 -12.891 -5.988 1 96.69 377 PRO B CA 1
ATOM 6130 C C . PRO B 1 377 ? 37.406 -13.312 -4.801 1 96.69 377 PRO B C 1
ATOM 6132 O O . PRO B 1 377 ? 37.906 -13.484 -3.689 1 96.69 377 PRO B O 1
ATOM 6135 N N . ALA B 1 378 ? 36.156 -13.445 -5.031 1 97.25 378 ALA B N 1
ATOM 6136 C CA . ALA B 1 378 ? 35.188 -13.688 -3.947 1 97.25 378 ALA B CA 1
ATOM 6137 C C . ALA B 1 378 ? 34.438 -14.992 -4.172 1 97.25 378 ALA B C 1
ATOM 6139 O O . ALA B 1 378 ? 34.375 -15.5 -5.293 1 97.25 378 ALA B O 1
ATOM 6140 N N . ASP B 1 379 ? 33.938 -15.578 -3.066 1 96.56 379 ASP B N 1
ATOM 6141 C CA . ASP B 1 379 ? 33.031 -16.734 -3.137 1 96.56 379 ASP B CA 1
ATOM 6142 C C . ASP B 1 379 ? 31.641 -16.312 -3.561 1 96.56 379 ASP B C 1
ATOM 6144 O O . ASP B 1 379 ? 30.891 -17.109 -4.129 1 96.56 379 ASP B O 1
ATOM 6148 N N . ALA B 1 380 ? 31.281 -15.086 -3.264 1 98.12 380 ALA B N 1
ATOM 6149 C CA . ALA B 1 380 ? 29.969 -14.523 -3.609 1 98.12 380 ALA B CA 1
ATOM 6150 C C . ALA B 1 380 ? 30.062 -13.023 -3.869 1 98.12 380 ALA B C 1
ATOM 6152 O O . ALA B 1 380 ? 30.969 -12.359 -3.355 1 98.12 380 ALA B O 1
ATOM 6153 N N . VAL B 1 381 ? 29.203 -12.562 -4.699 1 98.69 381 VAL B N 1
ATOM 6154 C CA . VAL B 1 381 ? 29.062 -11.133 -4.953 1 98.69 381 VAL B CA 1
ATOM 6155 C C . VAL B 1 381 ? 27.641 -10.695 -4.621 1 98.69 381 VAL B C 1
ATOM 6157 O O . VAL B 1 381 ? 26.672 -11.32 -5.074 1 98.69 381 VAL B O 1
ATOM 6160 N N . VAL B 1 382 ? 27.5 -9.727 -3.766 1 98.81 382 VAL B N 1
ATOM 6161 C CA . VAL B 1 382 ? 26.203 -9.086 -3.508 1 98.81 382 VAL B CA 1
ATOM 6162 C C . VAL B 1 382 ? 26.109 -7.773 -4.281 1 98.81 382 VAL B C 1
ATOM 6164 O O . VAL B 1 382 ? 26.828 -6.812 -3.965 1 98.81 382 VAL B O 1
ATOM 6167 N N . LEU B 1 383 ? 25.328 -7.789 -5.301 1 98.69 383 LEU B N 1
ATOM 6168 C CA . LEU B 1 383 ? 25 -6.551 -6 1 98.69 383 LEU B CA 1
ATOM 6169 C C . LEU B 1 383 ? 23.891 -5.797 -5.289 1 98.69 383 LEU B C 1
ATOM 6171 O O . LEU B 1 383 ? 22.703 -5.969 -5.617 1 98.69 383 LEU B O 1
ATOM 6175 N N . ALA B 1 384 ? 24.281 -4.902 -4.371 1 98.5 384 ALA B N 1
ATOM 6176 C CA . ALA B 1 384 ? 23.344 -4.281 -3.434 1 98.5 384 ALA B CA 1
ATOM 6177 C C . ALA B 1 384 ? 22.688 -3.055 -4.051 1 98.5 384 ALA B C 1
ATOM 6179 O O . ALA B 1 384 ? 21.469 -2.863 -3.92 1 98.5 384 ALA B O 1
ATOM 6180 N N . VAL B 1 385 ? 23.453 -2.168 -4.641 1 98.12 385 VAL B N 1
ATOM 6181 C CA . VAL B 1 385 ? 22.953 -0.949 -5.273 1 98.12 385 VAL B CA 1
ATOM 6182 C C . VAL B 1 385 ? 23.391 -0.915 -6.738 1 98.12 385 VAL B C 1
ATOM 6184 O O . VAL B 1 385 ? 24.562 -0.764 -7.039 1 98.12 385 VAL B O 1
ATOM 6187 N N . PRO B 1 386 ? 22.484 -1.022 -7.637 1 97.5 386 PRO B N 1
ATOM 6188 C CA . PRO B 1 386 ? 22.812 -1.197 -9.055 1 97.5 386 PRO B CA 1
ATOM 6189 C C . PRO B 1 386 ? 23.156 0.12 -9.75 1 97.5 386 PRO B C 1
ATOM 6191 O O . PRO B 1 386 ? 22.438 0.539 -10.664 1 97.5 386 PRO B O 1
ATOM 6194 N N . HIS B 1 387 ? 24.266 0.676 -9.445 1 97.25 387 HIS B N 1
ATOM 6195 C CA . HIS B 1 387 ? 24.75 1.888 -10.102 1 97.25 387 HIS B CA 1
ATOM 6196 C C . HIS B 1 387 ? 24.906 1.672 -11.609 1 97.25 387 HIS B C 1
ATOM 6198 O O . HIS B 1 387 ? 25.062 0.538 -12.062 1 97.25 387 HIS B O 1
ATOM 6204 N N . ALA B 1 388 ? 24.875 2.779 -12.336 1 96.5 388 ALA B N 1
ATOM 6205 C CA . ALA B 1 388 ? 25.031 2.734 -13.789 1 96.5 388 ALA B CA 1
ATOM 6206 C C . ALA B 1 388 ? 26.312 2.025 -14.188 1 96.5 388 ALA B C 1
ATOM 6208 O O . ALA B 1 388 ? 26.359 1.292 -15.18 1 96.5 388 ALA B O 1
ATOM 6209 N N . ALA B 1 389 ? 27.375 2.303 -13.492 1 95.69 389 ALA B N 1
ATOM 6210 C CA . ALA B 1 389 ? 28.656 1.677 -13.766 1 95.69 389 ALA B CA 1
ATOM 6211 C C . ALA B 1 389 ? 28.562 0.156 -13.703 1 95.69 389 ALA B C 1
ATOM 6213 O O . ALA B 1 389 ? 29.188 -0.549 -14.5 1 95.69 389 ALA B O 1
ATOM 6214 N N . TYR B 1 390 ? 27.859 -0.444 -12.758 1 97.75 390 TYR B N 1
ATOM 6215 C CA . TYR B 1 390 ? 27.656 -1.883 -12.625 1 97.75 390 TYR B CA 1
ATOM 6216 C C . TYR B 1 390 ? 26.734 -2.416 -13.719 1 97.75 390 TYR B C 1
ATOM 6218 O O . TYR B 1 390 ? 26.953 -3.514 -14.234 1 97.75 390 TYR B O 1
ATOM 6226 N N . ARG B 1 391 ? 25.656 -1.612 -14.016 1 96.75 391 ARG B N 1
ATOM 6227 C CA . ARG B 1 391 ? 24.688 -1.988 -15.031 1 96.75 391 ARG B CA 1
ATOM 6228 C C . ARG B 1 391 ? 25.344 -2.15 -16.391 1 96.75 391 ARG B C 1
ATOM 6230 O O . ARG B 1 391 ? 25.016 -3.074 -17.141 1 96.75 391 ARG B O 1
ATOM 6237 N N . THR B 1 392 ? 26.234 -1.262 -16.766 1 96.19 392 THR B N 1
ATOM 6238 C CA . THR B 1 392 ? 26.922 -1.251 -18.047 1 96.19 392 THR B CA 1
ATOM 6239 C C . THR B 1 392 ? 27.781 -2.5 -18.219 1 96.19 392 THR B C 1
ATOM 6241 O O . THR B 1 392 ? 27.812 -3.107 -19.281 1 96.19 392 THR B O 1
ATOM 6244 N N . GLU B 1 393 ? 28.453 -2.9 -17.219 1 96.25 393 GLU B N 1
ATOM 6245 C CA . GLU B 1 393 ? 29.359 -4.047 -17.297 1 96.25 393 GLU B CA 1
ATOM 6246 C C . GLU B 1 393 ? 28.594 -5.359 -17.109 1 96.25 393 GLU B C 1
ATOM 6248 O O . GLU B 1 393 ? 28.984 -6.387 -17.672 1 96.25 393 GLU B O 1
ATOM 6253 N N . GLY B 1 394 ? 27.562 -5.332 -16.297 1 96.94 394 GLY B N 1
ATOM 6254 C CA . GLY B 1 394 ? 26.656 -6.453 -16.141 1 96.94 394 GLY B CA 1
ATOM 6255 C C . GLY B 1 394 ? 27.328 -7.711 -15.641 1 96.94 394 GLY B C 1
ATOM 6256 O O . GLY B 1 394 ? 28.078 -7.672 -14.648 1 96.94 394 GLY B O 1
ATOM 6257 N N . TRP B 1 395 ? 27.047 -8.867 -16.25 1 97.88 395 TRP B N 1
ATOM 6258 C CA . TRP B 1 395 ? 27.562 -10.172 -15.836 1 97.88 395 TRP B CA 1
ATOM 6259 C C . TRP B 1 395 ? 29.078 -10.211 -15.938 1 97.88 395 TRP B C 1
ATOM 6261 O O . TRP B 1 395 ? 29.734 -10.875 -15.133 1 97.88 395 TRP B O 1
ATOM 6271 N N . ASP B 1 396 ? 29.625 -9.453 -16.859 1 96.69 396 ASP B N 1
ATOM 6272 C CA . ASP B 1 396 ? 31.078 -9.445 -17.031 1 96.69 396 ASP B CA 1
ATOM 6273 C C . ASP B 1 396 ? 31.781 -8.977 -15.75 1 96.69 396 ASP B C 1
ATOM 6275 O O . ASP B 1 396 ? 32.75 -9.57 -15.312 1 96.69 396 ASP B O 1
ATOM 6279 N N . LEU B 1 397 ? 31.25 -7.961 -15.18 1 97.25 397 LEU B N 1
ATOM 6280 C CA . LEU B 1 397 ? 31.797 -7.453 -13.922 1 97.25 397 LEU B CA 1
ATOM 6281 C C . LEU B 1 397 ? 31.609 -8.469 -12.805 1 97.25 397 LEU B C 1
ATOM 6283 O O . LEU B 1 397 ? 32.562 -8.859 -12.141 1 97.25 397 LEU B O 1
ATOM 6287 N N . VAL B 1 398 ? 30.438 -8.938 -12.641 1 97.88 398 VAL B N 1
ATOM 6288 C CA . VAL B 1 398 ? 30.047 -9.711 -11.461 1 97.88 398 VAL B CA 1
ATOM 6289 C C . VAL B 1 398 ? 30.719 -11.078 -11.5 1 97.88 398 VAL B C 1
ATOM 6291 O O . VAL B 1 398 ? 31.312 -11.516 -10.508 1 97.88 398 VAL B O 1
ATOM 6294 N N . SER B 1 399 ? 30.625 -11.727 -12.648 1 96.81 399 SER B N 1
ATOM 6295 C CA . SER B 1 399 ? 31.266 -13.031 -12.773 1 96.81 399 SER B CA 1
ATOM 6296 C C . SER B 1 399 ? 32.781 -12.914 -12.68 1 96.81 399 SER B C 1
ATOM 6298 O O . SER B 1 399 ? 33.438 -13.82 -12.172 1 96.81 399 SER B O 1
ATOM 6300 N N . GLY B 1 400 ? 33.344 -11.805 -13.172 1 97.12 400 GLY B N 1
ATOM 6301 C CA . GLY B 1 400 ? 34.781 -11.57 -13.125 1 97.12 400 GLY B CA 1
ATOM 6302 C C . GLY B 1 400 ? 35.312 -11.406 -11.711 1 97.12 400 GLY B C 1
ATOM 6303 O O . GLY B 1 400 ? 36.5 -11.586 -11.469 1 97.12 400 GLY B O 1
ATOM 6304 N N . LEU B 1 401 ? 34.438 -11.125 -10.773 1 98.19 401 LEU B N 1
ATOM 6305 C CA . LEU B 1 401 ? 34.844 -10.891 -9.391 1 98.19 401 LEU B CA 1
ATOM 6306 C C . LEU B 1 401 ? 34.812 -12.18 -8.586 1 98.19 401 LEU B C 1
ATOM 6308 O O . LEU B 1 401 ? 35.312 -12.234 -7.465 1 98.19 401 LEU B O 1
ATOM 6312 N N . LEU B 1 402 ? 34.219 -13.219 -9.172 1 97.38 402 LEU B N 1
ATOM 6313 C CA . LEU B 1 402 ? 34.094 -14.5 -8.484 1 97.38 402 LEU B CA 1
ATOM 6314 C C . LEU B 1 402 ? 35.375 -15.336 -8.664 1 97.38 402 LEU B C 1
ATOM 6316 O O . LEU B 1 402 ? 36.031 -15.25 -9.703 1 97.38 402 LEU B O 1
ATOM 6320 N N . LYS B 1 403 ? 35.656 -16.188 -7.641 1 94.31 403 LYS B N 1
ATOM 6321 C CA . LYS B 1 403 ? 36.75 -17.172 -7.773 1 94.31 403 LYS B CA 1
ATOM 6322 C C . LYS B 1 403 ? 36.469 -18.109 -8.945 1 94.31 403 LYS B C 1
ATOM 6324 O O . LYS B 1 403 ? 35.469 -18.812 -8.977 1 94.31 403 LYS B O 1
ATOM 6329 N N . ASP B 1 404 ? 37.406 -18.109 -9.93 1 94.19 404 ASP B N 1
ATOM 6330 C CA . ASP B 1 404 ? 37.312 -18.969 -11.109 1 94.19 404 ASP B CA 1
ATOM 6331 C C . ASP B 1 404 ? 36 -18.75 -11.836 1 94.19 404 ASP B C 1
ATOM 6333 O O . ASP B 1 404 ? 35.438 -19.688 -12.406 1 94.19 404 ASP B O 1
ATOM 6337 N N . ARG B 1 405 ? 35.344 -17.562 -11.625 1 95.19 405 ARG B N 1
ATOM 6338 C CA . ARG B 1 405 ? 34.094 -17.141 -12.258 1 95.19 405 ARG B CA 1
ATOM 6339 C C . ARG B 1 405 ? 32.938 -18.031 -11.836 1 95.19 405 ARG B C 1
ATOM 6341 O O . ARG B 1 405 ? 31.984 -18.219 -12.594 1 95.19 405 ARG B O 1
ATOM 6348 N N . ARG B 1 406 ? 33.094 -18.703 -10.688 1 94.88 406 ARG B N 1
ATOM 6349 C CA . ARG B 1 406 ? 32.062 -19.547 -10.117 1 94.88 406 ARG B CA 1
ATOM 6350 C C . ARG B 1 406 ? 31.703 -19.109 -8.703 1 94.88 406 ARG B C 1
ATOM 6352 O O . ARG B 1 406 ? 32.562 -18.672 -7.941 1 94.88 406 ARG B O 1
ATOM 6359 N N . GLY B 1 407 ? 30.453 -19.156 -8.398 1 95.62 407 GLY B N 1
ATOM 6360 C CA . GLY B 1 407 ? 30.031 -18.781 -7.055 1 95.62 407 GLY B CA 1
ATOM 6361 C C . GLY B 1 407 ? 28.609 -18.281 -6.984 1 95.62 407 GLY B C 1
ATOM 6362 O O . GLY B 1 407 ? 27.75 -18.719 -7.762 1 95.62 407 GLY B O 1
ATOM 6363 N N . ILE B 1 408 ? 28.328 -17.531 -5.961 1 97.38 408 ILE B N 1
ATOM 6364 C CA . ILE B 1 408 ? 26.984 -17.078 -5.68 1 97.38 408 ILE B CA 1
ATOM 6365 C C . ILE B 1 408 ? 26.859 -15.594 -6.012 1 97.38 408 ILE B C 1
ATOM 6367 O O . ILE B 1 408 ? 27.766 -14.805 -5.707 1 97.38 408 ILE B O 1
ATOM 6371 N N . VAL B 1 409 ? 25.812 -15.227 -6.691 1 98.38 409 VAL B N 1
ATOM 6372 C CA . VAL B 1 409 ? 25.531 -13.828 -6.969 1 98.38 409 VAL B CA 1
ATOM 6373 C C . VAL B 1 409 ? 24.172 -13.453 -6.387 1 98.38 409 VAL B C 1
ATOM 6375 O O . VAL B 1 409 ? 23.141 -14.047 -6.746 1 98.38 409 VAL B O 1
ATOM 6378 N N . MET B 1 410 ? 24.219 -12.562 -5.434 1 98.38 410 MET B N 1
ATOM 6379 C CA . MET B 1 410 ? 23 -11.977 -4.859 1 98.38 410 MET B CA 1
ATOM 6380 C C . MET B 1 410 ? 22.656 -10.664 -5.539 1 98.38 410 MET B C 1
ATOM 6382 O O . MET B 1 410 ? 23.281 -9.633 -5.273 1 98.38 410 MET B O 1
ATOM 6386 N N . ASP B 1 411 ? 21.672 -10.695 -6.406 1 98.19 411 ASP B N 1
ATOM 6387 C CA . ASP B 1 411 ? 21.25 -9.508 -7.152 1 98.19 411 ASP B CA 1
ATOM 6388 C C . ASP B 1 411 ? 20.016 -8.867 -6.508 1 98.19 411 ASP B C 1
ATOM 6390 O O . ASP B 1 411 ? 18.891 -9.117 -6.926 1 98.19 411 ASP B O 1
ATOM 6394 N N . VAL B 1 412 ? 20.266 -7.945 -5.578 1 97.69 412 VAL B N 1
ATOM 6395 C CA . VAL B 1 412 ? 19.25 -7.445 -4.66 1 97.69 412 VAL B CA 1
ATOM 6396 C C . VAL B 1 412 ? 18.141 -6.75 -5.441 1 97.69 412 VAL B C 1
ATOM 6398 O O . VAL B 1 412 ? 16.953 -6.93 -5.145 1 97.69 412 VAL B O 1
ATOM 6401 N N . LYS B 1 413 ? 18.438 -6.031 -6.504 1 96.38 413 LYS B N 1
ATOM 6402 C CA . LYS B 1 413 ? 17.422 -5.262 -7.219 1 96.38 413 LYS B CA 1
ATOM 6403 C C . LYS B 1 413 ? 17.125 -5.887 -8.578 1 96.38 413 LYS B C 1
ATOM 6405 O O . LYS B 1 413 ? 16.438 -5.281 -9.398 1 96.38 413 LYS B O 1
ATOM 6410 N N . GLY B 1 414 ? 17.672 -7.043 -8.867 1 95.62 414 GLY B N 1
ATOM 6411 C CA . GLY B 1 414 ? 17.359 -7.766 -10.086 1 95.62 414 GLY B CA 1
ATOM 6412 C C . GLY B 1 414 ? 17.891 -7.086 -11.336 1 95.62 414 GLY B C 1
ATOM 6413 O O . GLY B 1 414 ? 17.203 -7 -12.344 1 95.62 414 GLY B O 1
ATOM 6414 N N . LEU B 1 415 ? 19.062 -6.59 -11.227 1 96.19 415 LEU B N 1
ATOM 6415 C CA . LEU B 1 415 ? 19.688 -5.871 -12.328 1 96.19 415 LEU B CA 1
ATOM 6416 C C . LEU B 1 415 ? 20.109 -6.832 -13.438 1 96.19 415 LEU B C 1
ATOM 6418 O O . LEU B 1 415 ? 19.969 -6.52 -14.625 1 96.19 415 LEU B O 1
ATOM 6422 N N . LEU B 1 416 ? 20.578 -8.016 -13.109 1 97.62 416 LEU B N 1
ATOM 6423 C CA . LEU B 1 416 ? 21.234 -8.93 -14.031 1 97.62 416 LEU B CA 1
ATOM 6424 C C . LEU B 1 416 ? 20.219 -9.766 -14.789 1 97.62 416 LEU B C 1
ATOM 6426 O O . LEU B 1 416 ? 19.203 -10.195 -14.219 1 97.62 416 LEU B O 1
ATOM 6430 N N . ASP B 1 417 ? 20.531 -10.023 -16.047 1 95.5 417 ASP B N 1
ATOM 6431 C CA . ASP B 1 417 ? 19.641 -10.812 -16.906 1 95.5 417 ASP B CA 1
ATOM 6432 C C . ASP B 1 417 ? 19.641 -12.281 -16.469 1 95.5 417 ASP B C 1
ATOM 6434 O O . ASP B 1 417 ? 20.641 -12.977 -16.609 1 95.5 417 ASP B O 1
ATOM 6438 N N . ARG B 1 418 ? 18.547 -12.734 -16.078 1 94.5 418 ARG B N 1
ATOM 6439 C CA . ARG B 1 418 ? 18.406 -14.109 -15.594 1 94.5 418 ARG B CA 1
ATOM 6440 C C . ARG B 1 418 ? 18.609 -15.102 -16.734 1 94.5 418 ARG B C 1
ATOM 6442 O O . ARG B 1 418 ? 19 -16.25 -16.484 1 94.5 418 ARG B O 1
ATOM 6449 N N . GLY B 1 419 ? 18.328 -14.672 -17.906 1 94.19 419 GLY B N 1
ATOM 6450 C CA . GLY B 1 419 ? 18.484 -15.531 -19.062 1 94.19 419 GLY B CA 1
ATOM 6451 C C . GLY B 1 419 ? 19.938 -15.719 -19.469 1 94.19 419 GLY B C 1
ATOM 6452 O O . GLY B 1 419 ? 20.266 -16.609 -20.234 1 94.19 419 GLY B O 1
ATOM 6453 N N . ALA B 1 420 ? 20.859 -14.977 -18.875 1 96.69 420 ALA B N 1
ATOM 6454 C CA . ALA B 1 420 ? 22.281 -14.992 -19.25 1 96.69 420 ALA B CA 1
ATOM 6455 C C . ALA B 1 420 ? 23.156 -15.336 -18.062 1 96.69 420 ALA B C 1
ATOM 6457 O O . ALA B 1 420 ? 24.297 -14.875 -17.969 1 96.69 420 ALA B O 1
ATOM 6458 N N . VAL B 1 421 ? 22.656 -16.094 -17.109 1 97.5 421 VAL B N 1
ATOM 6459 C CA . VAL B 1 421 ? 23.453 -16.484 -15.945 1 97.5 421 VAL B CA 1
ATOM 6460 C C . VAL B 1 421 ? 24.641 -17.328 -16.375 1 97.5 421 VAL B C 1
ATOM 6462 O O . VAL B 1 421 ? 24.484 -18.344 -17.062 1 97.5 421 VAL B O 1
ATOM 6465 N N . PRO B 1 422 ? 25.781 -16.906 -16.031 1 97.31 422 PRO B N 1
ATOM 6466 C CA . PRO B 1 422 ? 26.953 -17.688 -16.422 1 97.31 422 PRO B CA 1
ATOM 6467 C C . PRO B 1 422 ? 26.984 -19.078 -15.805 1 97.31 422 PRO B C 1
ATOM 6469 O O . PRO B 1 422 ? 26.453 -19.281 -14.711 1 97.31 422 PRO B O 1
ATOM 6472 N N . GLU B 1 423 ? 27.641 -20 -16.516 1 95.44 423 GLU B N 1
ATOM 6473 C CA . GLU B 1 423 ? 27.828 -21.344 -15.984 1 95.44 423 GLU B CA 1
ATOM 6474 C C . GLU B 1 423 ? 28.562 -21.312 -14.648 1 95.44 423 GLU B C 1
ATOM 6476 O O . GLU B 1 423 ? 29.531 -20.578 -14.492 1 95.44 423 GLU B O 1
ATOM 6481 N N . GLY B 1 424 ? 28.078 -22.062 -13.711 1 94.69 424 GLY B N 1
ATOM 6482 C CA . GLY B 1 424 ? 28.719 -22.172 -12.414 1 94.69 424 GLY B CA 1
ATOM 6483 C C . GLY B 1 424 ? 28.281 -21.109 -11.438 1 94.69 424 GLY B C 1
ATOM 6484 O O . GLY B 1 424 ? 28.734 -21.078 -10.289 1 94.69 424 GLY B O 1
ATOM 6485 N N . VAL B 1 425 ? 27.422 -20.234 -11.852 1 96.75 425 VAL B N 1
ATOM 6486 C CA . VAL B 1 425 ? 26.953 -19.156 -10.992 1 96.75 425 VAL B CA 1
ATOM 6487 C C . VAL B 1 425 ? 25.547 -19.469 -10.477 1 96.75 425 VAL B C 1
ATOM 6489 O O . VAL B 1 425 ? 24.688 -19.891 -11.25 1 96.75 425 VAL B O 1
ATOM 6492 N N . ASP B 1 426 ? 25.344 -19.406 -9.188 1 96.12 426 ASP B N 1
ATOM 6493 C CA . ASP B 1 426 ? 24.031 -19.484 -8.547 1 96.12 426 ASP B CA 1
ATOM 6494 C C . ASP B 1 426 ? 23.469 -18.078 -8.312 1 96.12 426 ASP B C 1
ATOM 6496 O O . ASP B 1 426 ? 24 -17.312 -7.504 1 96.12 426 ASP B O 1
ATOM 6500 N N . LEU B 1 427 ? 22.391 -17.734 -9.008 1 97.19 427 LEU B N 1
ATOM 6501 C CA . LEU B 1 427 ? 21.812 -16.406 -8.945 1 97.19 427 LEU B CA 1
ATOM 6502 C C . LEU B 1 427 ? 20.641 -16.375 -7.98 1 97.19 427 LEU B C 1
ATOM 6504 O O . LEU B 1 427 ? 19.734 -17.219 -8.062 1 97.19 427 LEU B O 1
ATOM 6508 N N . TRP B 1 428 ? 20.734 -15.516 -7.051 1 96.44 428 TRP B N 1
ATOM 6509 C CA . TRP B 1 428 ? 19.625 -15.18 -6.152 1 96.44 428 TRP B CA 1
ATOM 6510 C C . TRP B 1 428 ? 19.172 -13.742 -6.367 1 96.44 428 TRP B C 1
ATOM 6512 O O . TRP B 1 428 ? 20 -12.852 -6.586 1 96.44 428 TRP B O 1
ATOM 6522 N N . ARG B 1 429 ? 17.922 -13.523 -6.465 1 95.94 429 ARG B N 1
ATOM 6523 C CA . ARG B 1 429 ? 17.375 -12.18 -6.578 1 95.94 429 ARG B CA 1
ATOM 6524 C C . ARG B 1 429 ? 16.266 -11.953 -5.559 1 95.94 429 ARG B C 1
ATOM 6526 O O . ARG B 1 429 ? 15.492 -12.867 -5.27 1 95.94 429 ARG B O 1
ATOM 6533 N N . LEU B 1 430 ? 16.281 -10.781 -5.078 1 94.81 430 LEU B N 1
ATOM 6534 C CA . LEU B 1 430 ? 15.234 -10.461 -4.121 1 94.81 430 LEU B CA 1
ATOM 6535 C C . LEU B 1 430 ? 13.883 -10.352 -4.816 1 94.81 430 LEU B C 1
ATOM 6537 O O . LEU B 1 430 ? 13.773 -9.719 -5.871 1 94.81 430 LEU B O 1
#

Foldseek 3Di:
DLDDFAEEEEDCAPFRVLVLLLLQLDPHEYEYEYLDVVCLVCLVVQDDPLPNDHSVSSVNGRYPRDHDLLCLLVGQEYEYEDEFFADPVLATRCVRVLVSLLSNLLNHWFNGEYEYQYQFFQPCCVPPSQVSSCVNNVDDEPGRYWYKYKHDDDDPPPPPDDLQQDAIEIEIPDPVRLVNRQSSSQVRRNNHYDYDPHRSRNSVVQLVVLLVLLLVLLVQLVVCVVCVVVVHHSVVVLVVQVVDPPDDRHHHAAAFDGRNLRSLSNHQVVCVVVVHHDDSSVSSNVSNLCSLLVLLVVQVVQLVVPPDPDDDAAEEEEEDQDLAAPAQHNHGRSPLSNVVNNVVVVHHYAYAYPRHDQVVCCVPRVDGHDDLVRQAAGQEYEHRYCYPVCLVCALVSRLVSHDVSAHEYEDARPSHDPVCHDPRYHYHYD/DLADFAEEEEDCAPFRVLVLLLLQLDPHEYEYEYLDVVCLVCLVVQDDPLPNDHSVSSVNGRYPRDHDLLCLLVGQEYEYEDEFFADPVLATRCVRVLVSLLSNLLNHWFNGEYEYQYQFFQPCCVPPSQVSSCVNNVDHEPGRYWYKYKYDDDDPPPPPDDLQQDAIEIEIQDPVRLVNRQSSSQVRRNNHYDYDPHRSRNSVVQLVVLLVLLLVLLVQLVVCVVCVVVVHHSVVVLVVQVVDPPDDRHHHAAAFDGRNLRSLSNHQVVCVVVVHHDDSSVSSNVSNLCVLLVLLVVQVVQLVVPPDPDDDAAEEEEEDQDLAAPAQHNHGRSPLSNVVNNVVVVHHYAYAYPRHDQVCCCVPRVDGHDDLVRQAAGQEYEHRYCYPVCLVCALVSRLVSHDVSAHEYEDARPSHDPVCDDPRYHYHYD

pLDDT: mean 95.08, std 6.28, range [49.12, 98.94]

Organism: NCBI:txid1064539

Nearest PDB structures (foldseek):
  4xr9-assembly1_B  TM=8.720E-01  e=6.757E-36  Micromonospora echinospora
  3g79-assembly1_B  TM=8.586E-01  e=1.380E-31  Methanosarcina mazei Go1
  3ojo-assembly1_B  TM=8.494E-01  e=4.572E-31  Staphylococcus aureus
  3gg2-assembly1_B  TM=8.797E-01  e=3.048E-28  Porphyromonas gingivalis
  3gg2-assembly1_C  TM=8.710E-01  e=5.092E-28  Porphyromonas gingivalis